Protein AF-0000000075724374 (afdb_homodimer)

Foldseek 3Di:
DPPPPVVQVVVLLQAPQFPPLVFPPPPPPDPDPDDFFKKKKWKKWAQADAPDPLFAFFKKKWKWWDDPNDTTTHGIFGTHGRDRIDGTQDIDMDTDDPVDWTKMKMWMWGDDHSFNDRVRTHTLFMDMDTPVVQVVQALAKDKAFGDDPVDPDGRTIMIMHMDTFAPAQKKKKFKKKWAQFAAPDDPAAFFKKKWKFFAGSNGDTHTNDIFGTHHRDRIDITDIDMTTCRSRANVDQQGKIKMWMWGDDPRHDIGTRFMDIGGNVVQQVQAPDWDFTADPVGDTGTIMHTVDIDMDRADFLVLCLLLQEFEAEEEEEEQACVQDQCCDPSGQNPCDPVDGHPSLLVLCQQCVPRQVRHPQQWHAYWYAQWDAPNDHGGTDQLQNDRVGSTDRHSVVNVVSSNVSSVGIGHHDDHACLVVLQVQLVVQQVCCVVRNYQYEYEYEEAEDHPCLQSNLQSCLVSLLTSYAYFYEHEDDYDCVSLSVLQCPRHFGAHPVGRTRPHRRYFYDYQPSCPRNSHNSVNCRRCVCVRVSNSSNCVVVVNDRDDDD/DPPPVVVQVVVLLLAPQFPPLVFPPDDPPDPPPDDFFKKKKWKKWAQADAPDPLFAFFKKKWKWWDDPNDTTTHGIFGTHGRDRIDGTQDIDMDTDDPVDWTKMKMWMWGDDHSFNDRVRTHTLFMDMDTPVVQVVQALAKDKAFGDDPVDPDGRTIMIMHMDTFAPAQKKKKFKKKWAQFAAPDDPAAFFKKKWKFFAGSNGDTHTNDIFGTHHRDRIDITDIDMTTCRSRANVDQQGKIKMWMWGDDPRHDIGTRFMDIGGNVVQQVQAPDWDFTADPVGDTGTIMHTVDIDMDRADFLVLCLLLQEAEAEEEEEELACVQDQCCDPSGQNPCDPVDGHPSLLVLCQQCVVRQVRHPQQWHFYWYAQWDAPNRHGGTDQLQNDRVGSTDRHSVVNSVSSNVSSVGIGHHDDHACLVVLQVQLVVQQVCCVVRNYQYEYEYEEAEDHPCLQSNLQSCLVSLLTSYAYFYEHEDDYDCVSLSVLQCPRHFGAHPVGRTRPHRRYFYDYQPSCPRNSHNSVNCRRCVCVRVSNSSNCVVVVNDRDNDD

Radius of gyration: 32.25 Å; Cα contacts (8 Å, |Δi|>4): 2677; chains: 2; bounding box: 78×101×76 Å

pLDDT: mean 85.49, std 16.57, range [18.08, 98.81]

Nearest PDB structures (foldseek):
  6kxu-assembly8_H  TM=5.797E-01  e=3.446E-60  Arabidopsis thaliana
  6kxu-assembly2_B  TM=6.000E-01  e=3.360E-58  Arabidopsis thaliana
  6kxu-assembly5_E  TM=5.684E-01  e=5.885E-60  Arabidopsis thaliana
  6kxu-assembly6_F  TM=5.594E-01  e=9.881E-61  Arabidopsis thaliana
  6kxu-assembly7_G  TM=5.730E-01  e=6.743E-59  Arabidopsis thaliana

Solvent-accessible surface area (backbone atoms only — not comparable to full-atom values): 56414 Å² total; per-residue (Å²): 134,82,73,72,79,64,76,54,60,74,72,56,54,70,41,61,41,39,51,47,51,81,25,47,75,58,42,34,28,35,47,50,86,57,89,59,52,44,35,34,38,41,46,31,36,38,63,40,59,69,77,48,88,94,34,50,22,20,36,28,46,36,33,26,32,67,54,97,89,36,80,38,53,28,23,36,33,53,72,41,72,22,31,41,58,44,68,44,48,51,40,37,33,26,64,50,53,80,38,45,78,45,59,38,36,41,36,35,28,30,53,72,58,57,58,57,55,64,88,66,29,45,79,49,22,31,41,74,54,34,55,54,50,39,57,57,31,50,54,38,72,47,76,44,63,26,46,35,97,92,48,90,62,85,32,26,32,39,37,41,36,38,42,74,57,47,96,46,73,39,29,37,40,33,25,42,32,39,38,65,41,59,70,84,45,96,88,44,70,33,20,36,28,44,36,38,20,17,70,44,80,59,64,50,74,42,44,45,42,72,56,72,66,42,79,64,35,47,54,53,72,53,72,73,46,75,42,44,28,30,58,46,36,52,57,36,51,72,43,47,30,34,41,35,35,30,29,60,40,91,72,36,63,63,40,79,56,24,34,42,71,45,23,51,52,59,48,55,75,40,53,60,42,75,41,71,18,24,30,98,82,67,43,80,32,28,35,34,30,37,69,40,69,45,76,41,80,58,80,49,61,65,42,38,42,69,46,55,43,26,33,38,54,34,40,35,42,62,34,30,45,90,39,44,59,48,92,36,85,85,13,57,60,21,81,48,95,87,48,78,33,64,61,52,44,52,52,49,38,40,38,69,46,46,48,57,38,24,88,83,35,64,30,39,32,32,31,22,5,23,24,52,93,85,38,74,39,46,63,40,33,46,67,76,32,90,91,45,32,56,32,72,39,70,67,41,50,53,49,36,52,59,56,34,64,78,66,49,41,62,31,59,65,41,49,56,27,60,43,51,47,51,49,41,53,52,16,46,53,40,29,74,72,61,42,26,36,26,37,38,38,38,42,36,54,67,66,67,75,33,63,69,54,28,43,34,35,49,33,68,32,27,80,40,48,49,36,39,29,37,38,36,38,76,83,57,70,58,65,70,51,58,60,64,26,31,84,83,50,76,53,59,23,93,88,63,49,62,38,79,44,78,38,40,32,63,39,58,42,68,79,40,53,94,70,40,42,63,42,45,26,25,62,40,38,59,55,49,54,59,42,51,50,51,48,30,57,76,70,67,56,68,61,61,69,79,127,135,84,73,72,78,66,76,59,58,74,72,56,57,66,40,64,41,38,51,45,51,79,22,41,69,45,65,31,25,37,44,52,84,56,90,58,54,44,34,35,36,40,46,31,37,39,64,39,60,68,78,49,86,94,35,52,22,20,36,28,44,34,34,26,30,64,54,96,88,36,78,39,50,22,26,37,33,54,70,41,72,23,31,41,58,42,70,44,50,50,38,37,34,29,66,50,54,78,38,46,78,37,58,38,35,42,36,36,28,31,54,72,58,59,57,57,56,62,87,66,30,46,78,50,22,31,42,74,53,34,55,55,49,38,58,56,33,50,53,38,71,46,76,42,63,25,46,34,97,91,46,90,64,85,31,27,31,40,36,40,36,39,42,74,56,48,97,45,73,38,26,36,38,34,23,43,34,40,36,67,41,60,71,84,43,95,90,45,70,33,19,37,28,41,36,37,21,17,70,45,80,59,66,48,73,42,43,47,43,72,57,74,64,44,78,64,36,48,53,53,71,54,72,74,47,76,44,45,27,31,60,44,34,52,58,38,51,73,44,46,30,35,42,35,34,29,30,59,40,88,74,35,64,63,40,79,55,24,33,42,71,46,23,51,52,58,48,55,77,41,53,62,42,75,40,69,19,24,31,97,82,68,43,80,31,28,34,35,31,38,67,40,69,45,77,41,79,59,81,48,61,64,42,37,42,72,46,55,43,28,34,37,55,35,42,35,42,62,35,29,45,91,41,44,58,48,92,37,86,86,14,58,62,21,80,49,94,88,47,78,32,64,63,52,44,51,51,50,37,40,38,70,46,49,47,56,37,24,87,82,35,64,30,39,31,33,32,21,5,22,24,52,94,85,39,74,39,45,62,40,33,46,68,75,33,90,90,45,34,56,32,73,38,71,69,42,50,54,48,36,53,61,56,35,65,77,66,50,42,61,32,60,66,42,48,54,28,60,43,50,48,51,50,43,54,51,16,47,52,38,29,74,71,62,43,25,38,27,36,40,37,38,43,36,53,64,67,68,74,34,62,70,55,28,44,35,35,49,32,68,33,26,79,40,48,50,36,37,30,37,37,36,38,75,83,56,72,57,65,70,51,57,59,64,25,30,84,83,51,77,52,57,23,93,86,63,50,62,38,79,42,78,38,42,33,61,39,61,43,67,78,40,53,95,70,42,41,63,41,45,25,25,62,42,38,60,57,50,53,58,42,51,51,52,48,30,57,76,69,67,55,70,60,61,71,80,129

Sequence (1094 aa):
MNSIVYGSHYQQKRGNLNSAQGAIANVCTTDVVNESPIVDIHLSAKNLPKLDIGSQSDPLCVVFIPINGQWVEAARTEVIWDNPNPSWVKIIKTYYIFETNQPLRFCVYDADSEKADLSKHDFVGQCETTVQQIVSNFGHDITLDLHDSHHNSKRGQLVITGEQAANCTAVATFQLAVRNLKKMHTFSRNNPYIILSKGSESGRLLPSYKSEYCRKCASCTFRQADVSLQSLCNGDQEVPITVSVFNFRSGKVDELIGSFSASLNRLMENQGQEFELKDTKNKSVGFFKFVTLQIGHRPTFLDYIRSGLQLNLITAIDYTASNGDPRTPNSLHYINPSMPNQYETCIWSVGSIVCPYDSDQQFPVFGFGCKINGTVNHCFPVTFNPQNPNVPSLQDIVGAYRHSLTQVQLSGPTLFAPIITSATQVAQASFAESRTYTILMIITDGIINDMRETIDAIVAASDAPLSIIIIGVGTADFGAMDVLDADDVPLRSSSGVVMKRDIVQFVPFRQFGAQGGPALAAAVLEEVPRQVDQFCRAHGFVPQLKQMNSIVYGSHYQQKRGNLNSAQGAIANVCTTDVVNESPIVDIHLSAKNLPKLDIGSQSDPLCVVFIPINGQWVEAARTEVIWDNPNPSWVKIIKTYYIFETNQPLRFCVYDADSEKADLSKHDFVGQCETTVQQIVSNFGHDITLDLHDSHHNSKRGQLVITGEQAANCTAVATFQLAVRNLKKMHTFSRNNPYIILSKGSESGRLLPSYKSEYCRKCASCTFRQADVSLQSLCNGDQEVPITVSVFNFRSGKVDELIGSFSASLNRLMENQGQEFELKDTKNKSVGFFKFVTLQIGHRPTFLDYIRSGLQLNLITAIDYTASNGDPRTPNSLHYINPSMPNQYETCIWSVGSIVCPYDSDQQFPVFGFGCKINGTVNHCFPVTFNPQNPNVPSLQDIVGAYRHSLTQVQLSGPTLFAPIITSATQVAQASFAESRTYTILMIITDGIINDMRETIDAIVAASDAPLSIIIIGVGTADFGAMDVLDADDVPLRSSSGVVMKRDIVQFVPFRQFGAQGGPALAAAVLEEVPRQVDQFCRAHGFVPQLKQ

Structure (mmCIF, N/CA/C/O backbone):
data_AF-0000000075724374-model_v1
#
loop_
_entity.id
_entity.type
_entity.pdbx_description
1 polymer 'Copine family protein'
#
loop_
_atom_site.group_PDB
_atom_site.id
_atom_site.type_symbol
_atom_site.label_atom_id
_atom_site.label_alt_id
_atom_site.label_comp_id
_atom_site.label_asym_id
_atom_site.label_entity_id
_atom_site.label_seq_id
_atom_site.pdbx_PDB_ins_code
_atom_site.Cartn_x
_atom_site.Cartn_y
_atom_site.Cartn_z
_atom_site.occupancy
_atom_site.B_iso_or_equiv
_atom_site.auth_seq_id
_atom_site.auth_comp_id
_atom_site.auth_asym_id
_atom_site.auth_atom_id
_atom_site.pdbx_PDB_model_num
ATOM 1 N N . MET A 1 1 ? -24.172 43.688 18.906 1 18.41 1 MET A N 1
ATOM 2 C CA . MET A 1 1 ? -24.547 42.469 19.625 1 18.41 1 MET A CA 1
ATOM 3 C C . MET A 1 1 ? -23.719 41.25 19.125 1 18.41 1 MET A C 1
ATOM 5 O O . MET A 1 1 ? -23.828 40.875 17.969 1 18.41 1 MET A O 1
ATOM 9 N N . ASN A 1 2 ? -22.438 41.188 19.516 1 18.19 2 ASN A N 1
ATOM 10 C CA . ASN A 1 2 ? -21.156 40.594 19.141 1 18.19 2 ASN A CA 1
ATOM 11 C C . ASN A 1 2 ? -21.172 39.062 19.266 1 18.19 2 ASN A C 1
ATOM 13 O O . ASN A 1 2 ? -21.266 38.531 20.359 1 18.19 2 ASN A O 1
ATOM 17 N N . SER A 1 3 ? -22.172 38.5 18.453 1 19.92 3 SER A N 1
ATOM 18 C CA . SER A 1 3 ? -22.625 37.125 18.469 1 19.92 3 SER A CA 1
ATOM 19 C C . SER A 1 3 ? -21.453 36.156 18.562 1 19.92 3 SER A C 1
ATOM 21 O O . SER A 1 3 ? -20.516 36.219 17.781 1 19.92 3 SER A O 1
ATOM 23 N N . ILE A 1 4 ? -21.094 35.812 19.828 1 20.77 4 ILE A N 1
ATOM 24 C CA . ILE A 1 4 ? -20.078 34.938 20.359 1 20.77 4 ILE A CA 1
ATOM 25 C C . ILE A 1 4 ? -20.125 33.594 19.625 1 20.77 4 ILE A C 1
ATOM 27 O O . ILE A 1 4 ? -21.156 32.906 19.625 1 20.77 4 ILE A O 1
ATOM 31 N N . VAL A 1 5 ? -19.594 33.625 18.438 1 21.92 5 VAL A N 1
ATOM 32 C CA . VAL A 1 5 ? -19.406 32.5 17.547 1 21.92 5 VAL A CA 1
ATOM 33 C C . VAL A 1 5 ? -18.875 31.297 18.328 1 21.92 5 VAL A C 1
ATOM 35 O O . VAL A 1 5 ? -17.703 31.297 18.75 1 21.92 5 VAL A O 1
ATOM 38 N N . TYR A 1 6 ? -19.578 30.984 19.562 1 21.09 6 TYR A N 1
ATOM 39 C CA . TYR A 1 6 ? -19.266 29.922 20.516 1 21.09 6 TYR A CA 1
ATOM 40 C C . TYR A 1 6 ? -18.953 28.609 19.797 1 21.09 6 TYR A C 1
ATOM 42 O O . TYR A 1 6 ? -18.578 27.625 20.422 1 21.09 6 TYR A O 1
ATOM 50 N N . GLY A 1 7 ? -19.734 28.375 18.719 1 22.95 7 GLY A N 1
ATOM 51 C CA . GLY A 1 7 ? -19.938 27.031 18.188 1 22.95 7 GLY A CA 1
ATOM 52 C C . GLY A 1 7 ? -18.656 26.328 17.797 1 22.95 7 GLY A C 1
ATOM 53 O O . GLY A 1 7 ? -18.672 25.312 17.109 1 22.95 7 GLY A O 1
ATOM 54 N N . SER A 1 8 ? -17.516 26.875 18.078 1 23.62 8 SER A N 1
ATOM 55 C CA . SER A 1 8 ? -16.109 26.688 17.734 1 23.62 8 SER A CA 1
ATOM 56 C C . SER A 1 8 ? -15.555 25.406 18.344 1 23.62 8 SER A C 1
ATOM 58 O O . SER A 1 8 ? -14.586 24.828 17.828 1 23.62 8 SER A O 1
ATOM 60 N N . HIS A 1 9 ? -16.094 24.953 19.516 1 24.36 9 HIS A N 1
ATOM 61 C CA . HIS A 1 9 ? -15.516 23.859 20.266 1 24.36 9 HIS A CA 1
ATOM 62 C C . HIS A 1 9 ? -15.719 22.531 19.547 1 24.36 9 HIS A C 1
ATOM 64 O O . HIS A 1 9 ? -14.898 21.609 19.672 1 24.36 9 HIS A O 1
ATOM 70 N N . TYR A 1 10 ? -17 22.266 19.125 1 25.48 10 TYR A N 1
ATOM 71 C CA . TYR A 1 10 ? -17.328 20.953 18.594 1 25.48 10 TYR A CA 1
ATOM 72 C C . TYR A 1 10 ? -16.578 20.703 17.281 1 25.48 10 TYR A C 1
ATOM 74 O O . TYR A 1 10 ? -16.281 19.547 16.953 1 25.48 10 TYR A O 1
ATOM 82 N N . GLN A 1 11 ? -16.578 21.703 16.422 1 27.33 11 GLN A N 1
ATOM 83 C CA . GLN A 1 11 ? -15.828 21.531 15.18 1 27.33 11 GLN A CA 1
ATOM 84 C C . GLN A 1 11 ? -14.352 21.266 15.461 1 27.33 11 GLN A C 1
ATOM 86 O O . GLN A 1 11 ? -13.633 20.734 14.609 1 27.33 11 GLN A O 1
ATOM 91 N N . GLN A 1 12 ? -13.812 21.906 16.531 1 29.64 12 GLN A N 1
ATOM 92 C CA . GLN A 1 12 ? -12.422 21.969 16.969 1 29.64 12 GLN A CA 1
ATOM 93 C C . GLN A 1 12 ? -11.891 20.594 17.359 1 29.64 12 GLN A C 1
ATOM 95 O O . GLN A 1 12 ? -10.695 20.438 17.594 1 29.64 12 GLN A O 1
ATOM 100 N N . LYS A 1 13 ? -12.844 19.859 17.797 1 32.12 13 LYS A N 1
ATOM 101 C CA . LYS A 1 13 ? -12.414 18.594 18.406 1 32.12 13 LYS A CA 1
ATOM 102 C C . LYS A 1 13 ? -11.883 17.641 17.328 1 32.12 13 LYS A C 1
ATOM 104 O O . LYS A 1 13 ? -11.875 16.422 17.531 1 32.12 13 LYS A O 1
ATOM 109 N N . ARG A 1 14 ? -11.883 18.062 16.25 1 32.38 14 ARG A N 1
ATOM 110 C CA . ARG A 1 14 ? -11.219 17.297 15.211 1 32.38 14 ARG A CA 1
ATOM 111 C C . ARG A 1 14 ? -9.797 16.938 15.625 1 32.38 14 ARG A C 1
ATOM 113 O O . ARG A 1 14 ? -8.828 17.453 15.055 1 32.38 14 ARG A O 1
ATOM 120 N N . GLY A 1 15 ? -9.586 16.969 16.891 1 29.09 15 GLY A N 1
ATOM 121 C CA . GLY A 1 15 ? -8.258 16.562 17.312 1 29.09 15 GLY A CA 1
ATOM 122 C C . GLY A 1 15 ? -7.754 15.312 16.609 1 29.09 15 GLY A C 1
ATOM 123 O O . GLY A 1 15 ? -8.461 14.734 15.781 1 29.09 15 GLY A O 1
ATOM 124 N N . ASN A 1 16 ? -6.484 14.859 17.156 1 33.72 16 ASN A N 1
ATOM 125 C CA . ASN A 1 16 ? -5.488 13.836 16.844 1 33.72 16 ASN A CA 1
ATOM 126 C C . ASN A 1 16 ? -6.105 12.445 16.797 1 33.72 16 ASN A C 1
ATOM 128 O O . ASN A 1 16 ? -5.391 11.445 16.75 1 33.72 16 ASN A O 1
ATOM 132 N N . LEU A 1 17 ? -7.395 12.508 17.141 1 34.84 17 LEU A N 1
ATOM 133 C CA . LEU A 1 17 ? -8 11.188 17.281 1 34.84 17 LEU A CA 1
ATOM 134 C C . LEU A 1 17 ? -7.922 10.406 15.977 1 34.84 17 LEU A C 1
ATOM 136 O O . LEU A 1 17 ? -8.008 9.172 15.977 1 34.84 17 LEU A O 1
ATOM 140 N N . ASN A 1 18 ? -8.047 11.156 15 1 35.59 18 ASN A N 1
ATOM 141 C CA . ASN A 1 18 ? -8.273 10.477 13.727 1 35.59 18 ASN A CA 1
ATOM 142 C C . ASN A 1 18 ? -6.977 9.898 13.164 1 35.59 18 ASN A C 1
ATOM 144 O O . ASN A 1 18 ? -6.965 9.352 12.062 1 35.59 18 ASN A O 1
ATOM 148 N N . SER A 1 19 ? -5.84 10.398 13.602 1 32.94 19 SER A N 1
ATOM 149 C CA . SER A 1 19 ? -4.664 9.844 12.93 1 32.94 19 SER A CA 1
ATOM 150 C C . SER A 1 19 ? -4.211 8.547 13.586 1 32.94 19 SER A C 1
ATOM 152 O O . SER A 1 19 ? -4.105 8.469 14.812 1 32.94 19 SER A O 1
ATOM 154 N N . ALA A 1 20 ? -4.617 7.496 13.094 1 33.69 20 ALA A N 1
ATOM 155 C CA . ALA A 1 20 ? -3.975 6.238 13.461 1 33.69 20 ALA A CA 1
ATOM 156 C C . ALA A 1 20 ? -2.459 6.395 13.531 1 33.69 20 ALA A C 1
ATOM 158 O O . ALA A 1 20 ? -1.761 6.152 12.539 1 33.69 20 ALA A O 1
ATOM 159 N N . GLN A 1 21 ? -1.924 7.488 14.023 1 33.69 21 GLN A N 1
ATOM 160 C CA . GLN A 1 21 ? -0.508 7.828 13.922 1 33.69 21 GLN A CA 1
ATOM 161 C C . GLN A 1 21 ? 0.369 6.594 14.102 1 33.69 21 GLN A C 1
ATOM 163 O O . GLN A 1 21 ? 1.364 6.426 13.391 1 33.69 21 GLN A O 1
ATOM 168 N N . GLY A 1 22 ? 0.268 6.086 15.32 1 33.34 22 GLY A N 1
ATOM 169 C CA . GLY A 1 22 ? 1.277 5.055 15.516 1 33.34 22 GLY A CA 1
ATOM 170 C C . GLY A 1 22 ? 1.194 3.938 14.492 1 33.34 22 GLY A C 1
ATOM 171 O O . GLY A 1 22 ? 1.921 2.947 14.594 1 33.34 22 GLY A O 1
ATOM 172 N N . ALA A 1 23 ? 0.068 3.717 14.086 1 32.38 23 ALA A N 1
ATOM 173 C CA . ALA A 1 23 ? -0.117 2.521 13.266 1 32.38 23 ALA A CA 1
ATOM 174 C C . ALA A 1 23 ? 0.737 2.586 12.008 1 32.38 23 ALA A C 1
ATOM 176 O O . ALA A 1 23 ? 1.128 3.67 11.57 1 32.38 23 ALA A O 1
ATOM 177 N N . ILE A 1 24 ? 0.931 1.513 11.289 1 36.62 24 ILE A N 1
ATOM 178 C CA . ILE A 1 24 ? 1.855 1.01 10.281 1 36.62 24 ILE A CA 1
ATOM 179 C C . ILE A 1 24 ? 1.785 1.89 9.031 1 36.62 24 ILE A C 1
ATOM 181 O O . ILE A 1 24 ? 0.844 1.783 8.242 1 36.62 24 ILE A O 1
ATOM 185 N N . ALA A 1 25 ? 1.748 3.199 9.086 1 37.28 25 ALA A N 1
ATOM 186 C CA . ALA A 1 25 ? 2.182 3.865 7.859 1 37.28 25 ALA A CA 1
ATOM 187 C C . ALA A 1 25 ? 3.15 2.99 7.07 1 37.28 25 ALA A C 1
ATOM 189 O O . ALA A 1 25 ? 3.264 3.121 5.852 1 37.28 25 ALA A O 1
ATOM 190 N N . ASN A 1 26 ? 4.117 2.416 7.738 1 36.19 26 ASN A N 1
ATOM 191 C CA . ASN A 1 26 ? 5.324 1.865 7.133 1 36.19 26 ASN A CA 1
ATOM 192 C C . ASN A 1 26 ? 5 0.741 6.152 1 36.19 26 ASN A C 1
ATOM 194 O O . ASN A 1 26 ? 5.883 0.24 5.457 1 36.19 26 ASN A O 1
ATOM 198 N N . VAL A 1 27 ? 3.865 0.116 6.332 1 38.62 27 VAL A N 1
ATOM 199 C CA . VAL A 1 27 ? 3.945 -1.293 5.961 1 38.62 27 VAL A CA 1
ATOM 200 C C . VAL A 1 27 ? 3.838 -1.436 4.445 1 38.62 27 VAL A C 1
ATOM 202 O O . VAL A 1 27 ? 4.02 -2.529 3.904 1 38.62 27 VAL A O 1
ATOM 205 N N . CYS A 1 28 ? 3.365 -0.302 3.766 1 42.59 28 CYS A N 1
ATOM 206 C CA . CYS A 1 28 ? 2.957 -0.952 2.525 1 42.59 28 CYS A CA 1
ATOM 207 C C . CYS A 1 28 ? 4.145 -1.124 1.584 1 42.59 28 CYS A C 1
ATOM 209 O O . CYS A 1 28 ? 4.332 -0.327 0.663 1 42.59 28 CYS A O 1
ATOM 211 N N . THR A 1 29 ? 5.117 -1.645 2.145 1 34.62 29 THR A N 1
ATOM 212 C CA . THR A 1 29 ? 6.18 -1.977 1.203 1 34.62 29 THR A CA 1
ATOM 213 C C . THR A 1 29 ? 5.977 -3.377 0.631 1 34.62 29 THR A C 1
ATOM 215 O O . THR A 1 29 ? 5.746 -4.332 1.377 1 34.62 29 THR A O 1
ATOM 218 N N . THR A 1 30 ? 5.539 -3.465 -0.642 1 40.38 30 THR A N 1
ATOM 219 C CA . THR A 1 30 ? 5.344 -4.762 -1.279 1 40.38 30 THR A CA 1
ATOM 220 C C . THR A 1 30 ? 6.297 -4.934 -2.457 1 40.38 30 THR A C 1
ATOM 222 O O . THR A 1 30 ? 6.887 -3.963 -2.934 1 40.38 30 THR A O 1
ATOM 225 N N . ASP A 1 31 ? 6.734 -6.18 -2.66 1 33.34 31 ASP A N 1
ATOM 226 C CA . ASP A 1 31 ? 7.555 -6.555 -3.811 1 33.34 31 ASP A CA 1
ATOM 227 C C . ASP A 1 31 ? 6.684 -6.961 -4.996 1 33.34 31 ASP A C 1
ATOM 229 O O . ASP A 1 31 ? 6.078 -8.031 -4.988 1 33.34 31 ASP A O 1
ATOM 233 N N . VAL A 1 32 ? 5.734 -6.117 -5.43 1 41.81 32 VAL A N 1
ATOM 234 C CA . VAL A 1 32 ? 4.828 -6.734 -6.391 1 41.81 32 VAL A CA 1
ATOM 235 C C . VAL A 1 32 ? 5.445 -6.684 -7.789 1 41.81 32 VAL A C 1
ATOM 237 O O . VAL A 1 32 ? 5.832 -5.609 -8.266 1 41.81 32 VAL A O 1
ATOM 240 N N . VAL A 1 33 ? 6.086 -7.789 -8.328 1 38.72 33 VAL A N 1
ATOM 241 C CA . VAL A 1 33 ? 6.316 -7.859 -9.766 1 38.72 33 VAL A CA 1
ATOM 242 C C . VAL A 1 33 ? 5.051 -7.434 -10.508 1 38.72 33 VAL A C 1
ATOM 244 O O . VAL A 1 33 ? 5.125 -6.785 -11.555 1 38.72 33 VAL A O 1
ATOM 247 N N . ASN A 1 34 ? 3.805 -7.852 -9.914 1 48.16 34 ASN A N 1
ATOM 248 C CA . ASN A 1 34 ? 2.562 -7.527 -10.602 1 48.16 34 ASN A CA 1
ATOM 249 C C . ASN A 1 34 ? 1.772 -6.449 -9.859 1 48.16 34 ASN A C 1
ATOM 251 O O . ASN A 1 34 ? 1.87 -6.336 -8.641 1 48.16 34 ASN A O 1
ATOM 255 N N . GLU A 1 35 ? 1.285 -5.48 -10.5 1 56.41 35 GLU A N 1
ATOM 256 C CA . GLU A 1 35 ? 0.469 -4.387 -9.984 1 56.41 35 GLU A CA 1
ATOM 257 C C . GLU A 1 35 ? -0.684 -4.91 -9.133 1 56.41 35 GLU A C 1
ATOM 259 O O . GLU A 1 35 ? -1.513 -5.688 -9.617 1 56.41 35 GLU A O 1
ATOM 264 N N . SER A 1 36 ? -0.558 -4.961 -7.871 1 67.88 36 SER A N 1
ATOM 265 C CA . SER A 1 36 ? -1.666 -5.332 -6.996 1 67.88 36 SER A CA 1
ATOM 266 C C . SER A 1 36 ? -2.705 -4.219 -6.918 1 67.88 36 SER A C 1
ATOM 268 O O . SER A 1 36 ? -2.367 -3.066 -6.633 1 67.88 36 SER A O 1
ATOM 270 N N . PRO A 1 37 ? -3.928 -4.555 -7.375 1 76.19 37 PRO A N 1
ATOM 271 C CA . PRO A 1 37 ? -4.973 -3.529 -7.316 1 76.19 37 PRO A CA 1
ATOM 272 C C . PRO A 1 37 ? -5.254 -3.053 -5.895 1 76.19 37 PRO A C 1
ATOM 274 O O . PRO A 1 37 ? -4.953 -3.762 -4.93 1 76.19 37 PRO A O 1
ATOM 277 N N . ILE A 1 38 ? -5.738 -1.855 -5.812 1 79.06 38 ILE A N 1
ATOM 278 C CA . ILE A 1 38 ? -6.113 -1.278 -4.527 1 79.06 38 ILE A CA 1
ATOM 279 C C . ILE A 1 38 ? -7.625 -1.36 -4.344 1 79.06 38 ILE A C 1
ATOM 281 O O . ILE A 1 38 ? -8.383 -1.11 -5.281 1 79.06 38 ILE A O 1
ATOM 285 N N . VAL A 1 39 ? -8.062 -1.707 -3.139 1 86.12 39 VAL A N 1
ATOM 286 C CA . VAL A 1 39 ? -9.469 -1.792 -2.77 1 86.12 39 VAL A CA 1
ATOM 287 C C . VAL A 1 39 ? -9.812 -0.678 -1.783 1 86.12 39 VAL A C 1
ATOM 289 O O . VAL A 1 39 ? -9.109 -0.479 -0.79 1 86.12 39 VAL A O 1
ATOM 292 N N . ASP A 1 40 ? -10.852 0.115 -2.115 1 87.5 40 ASP A N 1
ATOM 293 C CA . ASP A 1 40 ? -11.43 1.091 -1.196 1 87.5 40 ASP A CA 1
ATOM 294 C C . ASP A 1 40 ? -12.492 0.449 -0.312 1 87.5 40 ASP A C 1
ATOM 296 O O . ASP A 1 40 ? -13.43 -0.18 -0.814 1 87.5 40 ASP A O 1
ATOM 300 N N . ILE A 1 41 ? -12.352 0.59 0.941 1 91.06 41 ILE A N 1
ATOM 301 C CA . ILE A 1 41 ? -13.312 0.037 1.894 1 91.06 41 ILE A CA 1
ATOM 302 C C . ILE A 1 41 ? -14.078 1.17 2.568 1 91.06 41 ILE A C 1
ATOM 304 O O . ILE A 1 41 ? -13.492 1.991 3.277 1 91.06 41 ILE A O 1
ATOM 308 N N . HIS A 1 42 ? -15.344 1.226 2.322 1 93.06 42 HIS A N 1
ATOM 309 C CA . HIS A 1 42 ? -16.25 2.188 2.945 1 93.06 42 HIS A CA 1
ATOM 310 C C . HIS A 1 42 ? -16.953 1.578 4.152 1 93.06 42 HIS A C 1
ATOM 312 O O . HIS A 1 42 ? -17.5 0.474 4.07 1 93.06 42 HIS A O 1
ATOM 318 N N . LEU A 1 43 ? -16.953 2.334 5.254 1 94.56 43 LEU A N 1
ATOM 319 C CA . LEU A 1 43 ? -17.484 1.779 6.496 1 94.56 43 LEU A CA 1
ATOM 320 C C . LEU A 1 43 ? -18.672 2.594 7.004 1 94.56 43 LEU A C 1
ATOM 322 O O . LEU A 1 43 ? -18.672 3.822 6.895 1 94.56 43 LEU A O 1
ATOM 326 N N . SER A 1 44 ? -19.641 1.981 7.504 1 96.31 44 SER A N 1
ATOM 327 C CA . SER A 1 44 ? -20.75 2.537 8.266 1 96.31 44 SER A CA 1
ATOM 328 C C . SER A 1 44 ? -21.203 1.576 9.359 1 96.31 44 SER A C 1
ATOM 330 O O . SER A 1 44 ? -20.812 0.407 9.367 1 96.31 44 SER A O 1
ATOM 332 N N . ALA A 1 45 ? -21.875 2.086 10.312 1 96.31 45 ALA A N 1
ATOM 333 C CA . ALA A 1 45 ? -22.406 1.243 11.375 1 96.31 45 ALA A CA 1
ATOM 334 C C . ALA A 1 45 ? -23.906 1.507 11.586 1 96.31 45 ALA A C 1
ATOM 336 O O . ALA A 1 45 ? -24.422 2.537 11.156 1 96.31 45 ALA A O 1
ATOM 337 N N . LYS A 1 46 ? -24.562 0.511 12.164 1 95.56 46 LYS A N 1
ATOM 338 C CA . LYS A 1 46 ? -25.984 0.594 12.43 1 95.56 46 LYS A CA 1
ATOM 339 C C . LYS A 1 46 ? -26.312 0.169 13.859 1 95.56 46 LYS A C 1
ATOM 341 O O . LYS A 1 46 ? -25.734 -0.792 14.367 1 95.56 46 LYS A O 1
ATOM 346 N N . ASN A 1 47 ? -27.172 0.971 14.461 1 93.56 47 ASN A N 1
ATOM 347 C CA . ASN A 1 47 ? -27.781 0.632 15.734 1 93.56 47 ASN A CA 1
ATOM 348 C C . ASN A 1 47 ? -26.734 0.429 16.828 1 93.56 47 ASN A C 1
ATOM 350 O O . ASN A 1 47 ? -26.75 -0.585 17.531 1 93.56 47 ASN A O 1
ATOM 354 N N . LEU A 1 48 ? -25.844 1.363 16.891 1 92.88 48 LEU A N 1
ATOM 355 C CA . LEU A 1 48 ? -24.859 1.306 17.969 1 92.88 48 LEU A CA 1
ATOM 356 C C . LEU A 1 48 ? -25.484 1.649 19.312 1 92.88 48 LEU A C 1
ATOM 358 O O . LEU A 1 48 ? -26.328 2.537 19.391 1 92.88 48 LEU A O 1
ATOM 362 N N . PRO A 1 49 ? -25.109 0.955 20.312 1 87.62 49 PRO A N 1
ATOM 363 C CA . PRO A 1 49 ? -25.719 1.22 21.625 1 87.62 49 PRO A CA 1
ATOM 364 C C . PRO A 1 49 ? -25.234 2.535 22.234 1 87.62 49 PRO A C 1
ATOM 366 O O . PRO A 1 49 ? -24.156 3.021 21.891 1 87.62 49 PRO A O 1
ATOM 369 N N . LYS A 1 50 ? -26.078 3.102 23.062 1 80.69 50 LYS A N 1
ATOM 370 C CA . LYS A 1 50 ? -25.719 4.266 23.859 1 80.69 50 LYS A CA 1
ATOM 371 C C . LYS A 1 50 ? -24.891 3.855 25.078 1 80.69 50 LYS A C 1
ATOM 373 O O . LYS A 1 50 ? -25.391 3.145 25.953 1 80.69 50 LYS A O 1
ATOM 378 N N . LEU A 1 51 ? -23.656 4.199 25.016 1 72.12 51 LEU A N 1
ATOM 379 C CA . LEU A 1 51 ? -22.828 3.787 26.141 1 72.12 51 LEU A CA 1
ATOM 380 C C . LEU A 1 51 ? -22.625 4.938 27.109 1 72.12 51 LEU A C 1
ATOM 382 O O . LEU A 1 51 ? -22.281 4.719 28.281 1 72.12 51 LEU A O 1
ATOM 386 N N . ASP A 1 52 ? -22.719 6.133 26.594 1 69.12 52 ASP A N 1
ATOM 387 C CA . ASP A 1 52 ? -22.594 7.285 27.484 1 69.12 52 ASP A CA 1
ATOM 388 C C . ASP A 1 52 ? -23.953 7.695 28.031 1 69.12 52 ASP A C 1
ATOM 390 O O . ASP A 1 52 ? -24.984 7.508 27.375 1 69.12 52 ASP A O 1
ATOM 394 N N . ILE A 1 53 ? -23.891 8.039 29.312 1 62.31 53 ILE A N 1
ATOM 395 C CA . ILE A 1 53 ? -25.109 8.531 29.938 1 62.31 53 ILE A CA 1
ATOM 396 C C . ILE A 1 53 ? -25.5 9.867 29.328 1 62.31 53 ILE A C 1
ATOM 398 O O . ILE A 1 53 ? -24.688 10.797 29.266 1 62.31 53 ILE A O 1
ATOM 402 N N . GLY A 1 54 ? -26.734 10.008 28.781 1 63 54 GLY A N 1
ATOM 403 C CA . GLY A 1 54 ? -27.359 11.25 28.375 1 63 54 GLY A CA 1
ATOM 404 C C . GLY A 1 54 ? -26.984 11.664 26.953 1 63 54 GLY A C 1
ATOM 405 O O . GLY A 1 54 ? -27.547 12.625 26.422 1 63 54 GLY A O 1
ATOM 406 N N . SER A 1 55 ? -25.875 11.055 26.375 1 67.56 55 SER A N 1
ATOM 407 C CA . SER A 1 55 ? -25.5 11.484 25.031 1 67.56 55 SER A CA 1
ATOM 408 C C . SER A 1 55 ? -25.375 10.289 24.094 1 67.56 55 SER A C 1
ATOM 410 O O . SER A 1 55 ? -25.141 9.164 24.531 1 67.56 55 SER A O 1
ATOM 412 N N . GLN A 1 56 ? -25.703 10.578 22.875 1 77.38 56 GLN A N 1
ATOM 413 C CA . GLN A 1 56 ? -25.562 9.539 21.859 1 77.38 56 GLN A CA 1
ATOM 414 C C . GLN A 1 56 ? -24.094 9.156 21.688 1 77.38 56 GLN A C 1
ATOM 416 O O . GLN A 1 56 ? -23.203 9.867 22.125 1 77.38 56 GLN A O 1
ATOM 421 N N . SER A 1 57 ? -23.844 8.031 21.141 1 82.56 57 SER A N 1
ATOM 422 C CA . SER A 1 57 ? -22.5 7.508 20.922 1 82.56 57 SER A CA 1
ATOM 423 C C . SER A 1 57 ? -21.734 8.359 19.922 1 82.56 57 SER A C 1
ATOM 425 O O . SER A 1 57 ? -22.328 8.922 19 1 82.56 57 SER A O 1
ATOM 427 N N . ASP A 1 58 ? -20.453 8.539 20.094 1 86.5 58 ASP A N 1
ATOM 428 C CA . ASP A 1 58 ? -19.5 9.172 19.188 1 86.5 58 ASP A CA 1
ATOM 429 C C . ASP A 1 58 ? -18.578 8.141 18.562 1 86.5 58 ASP A C 1
ATOM 431 O O . ASP A 1 58 ? -17.406 8.047 18.938 1 86.5 58 ASP A O 1
ATOM 435 N N . PRO A 1 59 ? -19.109 7.441 17.609 1 91.56 59 PRO A N 1
ATOM 436 C CA . PRO A 1 59 ? -18.438 6.23 17.141 1 91.56 59 PRO A CA 1
ATOM 437 C C . PRO A 1 59 ? -17.219 6.535 16.266 1 91.56 59 PRO A C 1
ATOM 439 O O . PRO A 1 59 ? -17.219 7.504 15.5 1 91.56 59 PRO A O 1
ATOM 442 N N . LEU A 1 60 ? -16.234 5.723 16.438 1 90.94 60 LEU A N 1
ATOM 443 C CA . LEU A 1 60 ? -15.023 5.621 15.625 1 90.94 60 LEU A CA 1
ATOM 444 C C . LEU A 1 60 ? -14.695 4.164 15.32 1 90.94 60 LEU A C 1
ATOM 446 O O . LEU A 1 60 ? -14.836 3.297 16.188 1 90.94 60 LEU A O 1
ATOM 450 N N . CYS A 1 61 ? -14.281 3.939 14.102 1 92.56 61 CYS A N 1
ATOM 451 C CA . CYS A 1 61 ? -13.898 2.58 13.734 1 92.56 61 CYS A CA 1
ATOM 452 C C . CYS A 1 61 ? -12.391 2.479 13.5 1 92.56 61 CYS A C 1
ATOM 454 O O . CYS A 1 61 ? -11.82 3.268 12.75 1 92.56 61 CYS A O 1
ATOM 456 N N . VAL A 1 62 ? -11.781 1.529 14.156 1 89.62 62 VAL A N 1
ATOM 457 C CA . VAL A 1 62 ? -10.352 1.275 14.016 1 89.62 62 VAL A CA 1
ATOM 458 C C . VAL A 1 62 ? -10.133 -0.059 13.312 1 89.62 62 VAL A C 1
ATOM 460 O O . VAL A 1 62 ? -10.797 -1.051 13.617 1 89.62 62 VAL A O 1
ATOM 463 N N . VAL A 1 63 ? -9.227 -0.087 12.352 1 89.44 63 VAL A N 1
ATOM 464 C CA . VAL A 1 63 ? -8.953 -1.281 11.555 1 89.44 63 VAL A CA 1
ATOM 465 C C . VAL A 1 63 ? -7.605 -1.873 11.961 1 89.44 63 VAL A C 1
ATOM 467 O O . VAL A 1 63 ? -6.594 -1.17 11.977 1 89.44 63 VAL A O 1
ATOM 470 N N . PHE A 1 64 ? -7.66 -3.123 12.273 1 85.69 64 PHE A N 1
ATOM 471 C CA . PHE A 1 64 ? -6.453 -3.842 12.656 1 85.69 64 PHE A CA 1
ATOM 472 C C . PHE A 1 64 ? -6.102 -4.902 11.617 1 85.69 64 PHE A C 1
ATOM 474 O O . PHE A 1 64 ? -6.988 -5.488 11 1 85.69 64 PHE A O 1
ATOM 481 N N . ILE A 1 65 ? -4.832 -5.164 11.438 1 81.5 65 ILE A N 1
ATOM 482 C CA . ILE A 1 65 ? -4.328 -6.238 10.586 1 81.5 65 ILE A CA 1
ATOM 483 C C . ILE A 1 65 ? -3.32 -7.082 11.367 1 81.5 65 ILE A C 1
ATOM 485 O O . ILE A 1 65 ? -2.656 -6.582 12.281 1 81.5 65 ILE A O 1
ATOM 489 N N . PRO A 1 66 ? -3.268 -8.367 11.016 1 76.19 66 PRO A N 1
ATOM 490 C CA . PRO A 1 66 ? -2.311 -9.227 11.711 1 76.19 66 PRO A CA 1
ATOM 491 C C . PRO A 1 66 ? -0.892 -9.102 11.164 1 76.19 66 PRO A C 1
ATOM 493 O O . PRO A 1 66 ? -0.686 -9.195 9.945 1 76.19 66 PRO A O 1
ATOM 496 N N . ILE A 1 67 ? -0.004 -8.883 12.008 1 65.62 67 ILE A N 1
ATOM 497 C CA . ILE A 1 67 ? 1.42 -8.898 11.695 1 65.62 67 ILE A CA 1
ATOM 498 C C . ILE A 1 67 ? 2.154 -9.797 12.68 1 65.62 67 ILE A C 1
ATOM 500 O O . ILE A 1 67 ? 2.139 -9.547 13.891 1 65.62 67 ILE A O 1
ATOM 504 N N . ASN A 1 68 ? 2.785 -10.867 12.195 1 63.59 68 ASN A N 1
ATOM 505 C CA . ASN A 1 68 ? 3.482 -11.836 13.031 1 63.59 68 ASN A CA 1
ATOM 506 C C . ASN A 1 68 ? 2.588 -12.352 14.156 1 63.59 68 ASN A C 1
ATOM 508 O O . ASN A 1 68 ? 2.992 -12.359 15.32 1 63.59 68 ASN A O 1
ATOM 512 N N . GLY A 1 69 ? 1.312 -12.547 13.844 1 67.44 69 GLY A N 1
ATOM 513 C CA . GLY A 1 69 ? 0.383 -13.164 14.773 1 67.44 69 GLY A CA 1
ATOM 514 C C . GLY A 1 69 ? -0.278 -12.172 15.711 1 67.44 69 GLY A C 1
ATOM 515 O O . GLY A 1 69 ? -1.117 -12.555 16.531 1 67.44 69 GLY A O 1
ATOM 516 N N . GLN A 1 70 ? 0.137 -10.891 15.609 1 73.75 70 GLN A N 1
ATOM 517 C CA . GLN A 1 70 ? -0.451 -9.875 16.469 1 73.75 70 GLN A CA 1
ATOM 518 C C . GLN A 1 70 ? -1.258 -8.867 15.656 1 73.75 70 GLN A C 1
ATOM 520 O O . GLN A 1 70 ? -0.85 -8.477 14.562 1 73.75 70 GLN A O 1
ATOM 525 N N . TRP A 1 71 ? -2.426 -8.508 16.297 1 80.06 71 TRP A N 1
ATOM 526 C CA . TRP A 1 71 ? -3.227 -7.477 15.641 1 80.06 71 TRP A CA 1
ATOM 527 C C . TRP A 1 71 ? -2.625 -6.094 15.867 1 80.06 71 TRP A C 1
ATOM 529 O O . TRP A 1 71 ? -2.381 -5.695 17.016 1 80.06 71 TRP A O 1
ATOM 539 N N . VAL A 1 72 ? -2.408 -5.352 14.852 1 75.88 72 VAL A N 1
ATOM 540 C CA . VAL A 1 72 ? -1.836 -4.012 14.914 1 75.88 72 VAL A CA 1
ATOM 541 C C . VAL A 1 72 ? -2.756 -3.025 14.195 1 75.88 72 VAL A C 1
ATOM 543 O O . VAL A 1 72 ? -3.324 -3.346 13.148 1 75.88 72 VAL A O 1
ATOM 546 N N . GLU A 1 73 ? -2.932 -1.834 14.781 1 78.69 73 GLU A N 1
ATOM 547 C CA . GLU A 1 73 ? -3.762 -0.81 14.148 1 78.69 73 GLU A CA 1
ATOM 548 C C . GLU A 1 73 ? -3.184 -0.374 12.812 1 78.69 73 GLU A C 1
ATOM 550 O O . GLU A 1 73 ? -1.994 -0.061 12.711 1 78.69 73 GLU A O 1
ATOM 555 N N . ALA A 1 74 ? -4.02 -0.389 11.836 1 74.88 74 ALA A N 1
ATOM 556 C CA . ALA A 1 74 ? -3.586 -0.013 10.492 1 74.88 74 ALA A CA 1
ATOM 557 C C . ALA A 1 74 ? -4.203 1.317 10.07 1 74.88 74 ALA A C 1
ATOM 559 O O . ALA A 1 74 ? -3.58 2.094 9.336 1 74.88 74 ALA A O 1
ATOM 560 N N . ALA A 1 75 ? -5.383 1.53 10.453 1 78.44 75 ALA A N 1
ATOM 561 C CA . ALA A 1 75 ? -6.129 2.717 10.039 1 78.44 75 ALA A CA 1
ATOM 562 C C . ALA A 1 75 ? -7.285 2.998 11 1 78.44 75 ALA A C 1
ATOM 564 O O . ALA A 1 75 ? -7.645 2.146 11.812 1 78.44 75 ALA A O 1
ATOM 565 N N . ARG A 1 76 ? -7.832 4.172 10.891 1 83.56 76 ARG A N 1
ATOM 566 C CA . ARG A 1 76 ? -9.016 4.516 11.672 1 83.56 76 ARG A CA 1
ATOM 567 C C . ARG A 1 76 ? -9.852 5.574 10.961 1 83.56 76 ARG A C 1
ATOM 569 O O . ARG A 1 76 ? -9.328 6.363 10.172 1 83.56 76 ARG A O 1
ATOM 576 N N . THR A 1 77 ? -11.094 5.578 11.219 1 84.12 77 THR A N 1
ATOM 577 C CA . THR A 1 77 ? -12.016 6.578 10.68 1 84.12 77 THR A CA 1
ATOM 578 C C . THR A 1 77 ? -12.031 7.828 11.555 1 84.12 77 THR A C 1
ATOM 580 O O . THR A 1 77 ? -11.398 7.855 12.617 1 84.12 77 THR A O 1
ATOM 583 N N . GLU A 1 78 ? -12.688 8.875 11.055 1 80.88 78 GLU A N 1
ATOM 584 C CA . GLU A 1 78 ? -12.984 10.023 11.906 1 80.88 78 GLU A CA 1
ATOM 585 C C . GLU A 1 78 ? -14.039 9.68 12.953 1 80.88 78 GLU A C 1
ATOM 587 O O . GLU A 1 78 ? -14.742 8.68 12.82 1 80.88 78 GLU A O 1
ATOM 592 N N . VAL A 1 79 ? -14.109 10.469 13.961 1 84.44 79 VAL A N 1
ATOM 593 C CA . VAL A 1 79 ? -15.188 10.367 14.945 1 84.44 79 VAL A CA 1
ATOM 594 C C . VAL A 1 79 ? -16.438 11.078 14.43 1 84.44 79 VAL A C 1
ATOM 596 O O . VAL A 1 79 ? -16.344 12.18 13.883 1 84.44 79 VAL A O 1
ATOM 599 N N . ILE A 1 80 ? -17.5 10.445 14.469 1 84.81 80 ILE A N 1
ATOM 600 C CA . ILE A 1 80 ? -18.781 11.109 14.203 1 84.81 80 ILE A CA 1
ATOM 601 C C . ILE A 1 80 ? -19.562 11.273 15.5 1 84.81 80 ILE A C 1
ATOM 603 O O . ILE A 1 80 ? -19.938 10.281 16.141 1 84.81 80 ILE A O 1
ATOM 607 N N . TRP A 1 81 ? -19.891 12.445 15.82 1 82.62 81 TRP A N 1
ATOM 608 C CA . TRP A 1 81 ? -20.469 12.758 17.125 1 82.62 81 TRP A CA 1
ATOM 609 C C . TRP A 1 81 ? -21.969 12.484 17.125 1 82.62 81 TRP A C 1
ATOM 611 O O . TRP A 1 81 ? -22.672 12.828 16.188 1 82.62 81 TRP A O 1
ATOM 621 N N . ASP A 1 82 ? -22.453 11.93 18.234 1 85.5 82 ASP A N 1
ATOM 622 C CA . ASP A 1 82 ? -23.859 11.734 18.578 1 85.5 82 ASP A CA 1
ATOM 623 C C . ASP A 1 82 ? -24.609 11.039 17.453 1 85.5 82 ASP A C 1
ATOM 625 O O . ASP A 1 82 ? -25.672 11.5 17.031 1 85.5 82 ASP A O 1
ATOM 629 N N . ASN A 1 83 ? -24.078 9.992 16.984 1 88.38 83 ASN A N 1
ATOM 630 C CA . ASN A 1 83 ? -24.703 9.289 15.867 1 88.38 83 ASN A CA 1
ATOM 631 C C . ASN A 1 83 ? -24.625 7.777 16.047 1 88.38 83 ASN A C 1
ATOM 633 O O . ASN A 1 83 ? -23.562 7.18 15.805 1 88.38 83 ASN A O 1
ATOM 637 N N . PRO A 1 84 ? -25.688 7.184 16.344 1 90.94 84 PRO A N 1
ATOM 638 C CA . PRO A 1 84 ? -25.672 5.727 16.516 1 90.94 84 PRO A CA 1
ATOM 639 C C . PRO A 1 84 ? -25.641 4.984 15.18 1 90.94 84 PRO A C 1
ATOM 641 O O . PRO A 1 84 ? -25.516 3.76 15.148 1 90.94 84 PRO A O 1
ATOM 644 N N . ASN A 1 85 ? -25.797 5.703 14.094 1 93.12 85 ASN A N 1
ATOM 645 C CA . ASN A 1 85 ? -25.766 5.148 12.742 1 93.12 85 ASN A CA 1
ATOM 646 C C . ASN A 1 85 ? -24.812 5.926 11.844 1 93.12 85 ASN A C 1
ATOM 648 O O . ASN A 1 85 ? -25.219 6.445 10.797 1 93.12 85 ASN A O 1
ATOM 652 N N . PRO A 1 86 ? -23.516 5.902 12.133 1 93.06 86 PRO A N 1
ATOM 653 C CA . PRO A 1 86 ? -22.547 6.723 11.406 1 93.06 86 PRO A CA 1
ATOM 654 C C . PRO A 1 86 ? -22.219 6.168 10.023 1 93.06 86 PRO A C 1
ATOM 656 O O . PRO A 1 86 ? -22.234 4.953 9.82 1 93.06 86 PRO A O 1
ATOM 659 N N . SER A 1 87 ? -22.016 6.973 9.086 1 93 87 SER A N 1
ATOM 660 C CA . SER A 1 87 ? -21.359 6.703 7.809 1 93 87 SER A CA 1
ATOM 661 C C . SER A 1 87 ? -20.094 7.535 7.645 1 93 87 SER A C 1
ATOM 663 O O . SER A 1 87 ? -20.172 8.742 7.391 1 93 87 SER A O 1
ATOM 665 N N . TRP A 1 88 ? -19.016 6.934 7.785 1 90.75 88 TRP A N 1
ATOM 666 C CA . TRP A 1 88 ? -17.75 7.66 7.832 1 90.75 88 TRP A CA 1
ATOM 667 C C . TRP A 1 88 ? -17.312 8.086 6.438 1 90.75 88 TRP A C 1
ATOM 669 O O . TRP A 1 88 ? -17.5 7.344 5.469 1 90.75 88 TRP A O 1
ATOM 679 N N . VAL A 1 89 ? -16.672 9.164 6.336 1 87.25 89 VAL A N 1
ATOM 680 C CA . VAL A 1 89 ? -16.203 9.734 5.078 1 87.25 89 VAL A CA 1
ATOM 681 C C . VAL A 1 89 ? -14.828 9.148 4.73 1 87.25 89 VAL A C 1
ATOM 683 O O . VAL A 1 89 ? -14.539 8.898 3.561 1 87.25 89 VAL A O 1
ATOM 686 N N . LYS A 1 90 ? -13.984 8.977 5.727 1 83.88 90 LYS A N 1
ATOM 687 C CA . LYS A 1 90 ? -12.641 8.438 5.492 1 83.88 90 LYS A CA 1
ATOM 688 C C . LYS A 1 90 ? -12.711 7.035 4.902 1 83.88 90 LYS A C 1
ATOM 690 O O . LYS A 1 90 ? -13.469 6.188 5.387 1 83.88 90 LYS A O 1
ATOM 695 N N . ILE A 1 91 ? -11.953 6.84 3.887 1 85.31 91 ILE A N 1
ATOM 696 C CA . ILE A 1 91 ? -11.914 5.562 3.186 1 85.31 91 ILE A CA 1
ATOM 697 C C . ILE A 1 91 ? -10.672 4.781 3.605 1 85.31 91 ILE A C 1
ATOM 699 O O . ILE A 1 91 ? -9.586 5.348 3.721 1 85.31 91 ILE A O 1
ATOM 703 N N . ILE A 1 92 ? -10.906 3.541 3.891 1 85.44 92 ILE A N 1
ATOM 704 C CA . ILE A 1 92 ? -9.781 2.652 4.152 1 85.44 92 ILE A CA 1
ATOM 705 C C . ILE A 1 92 ? -9.297 2.035 2.842 1 85.44 92 ILE A C 1
ATOM 707 O O . ILE A 1 92 ? -10.094 1.517 2.059 1 85.44 92 ILE A O 1
ATOM 711 N N . LYS A 1 93 ? -8.016 2.127 2.592 1 81 93 LYS A N 1
ATOM 712 C CA . LYS A 1 93 ? -7.449 1.574 1.362 1 81 93 LYS A CA 1
ATOM 713 C C . LYS A 1 93 ? -6.52 0.402 1.663 1 81 93 LYS A C 1
ATOM 715 O O . LYS A 1 93 ? -5.758 0.439 2.631 1 81 93 LYS A O 1
ATOM 720 N N . THR A 1 94 ? -6.66 -0.626 0.813 1 80.12 94 THR A N 1
ATOM 721 C CA . THR A 1 94 ? -5.785 -1.784 0.975 1 80.12 94 THR A CA 1
ATOM 722 C C . THR A 1 94 ? -5.461 -2.408 -0.379 1 80.12 94 THR A C 1
ATOM 724 O O . THR A 1 94 ? -6.273 -2.359 -1.304 1 80.12 94 THR A O 1
ATOM 727 N N . TYR A 1 95 ? -4.289 -2.963 -0.5 1 74.94 95 TYR A N 1
ATOM 728 C CA . TYR A 1 95 ? -3.957 -3.766 -1.671 1 74.94 95 TYR A CA 1
ATOM 729 C C . TYR A 1 95 ? -4.699 -5.098 -1.647 1 74.94 95 TYR A C 1
ATOM 731 O O . TYR A 1 95 ? -4.961 -5.648 -0.577 1 74.94 95 TYR A O 1
ATOM 739 N N . TYR A 1 96 ? -4.98 -5.508 -2.771 1 82.38 96 TYR A N 1
ATOM 740 C CA . TYR A 1 96 ? -5.539 -6.848 -2.926 1 82.38 96 TYR A CA 1
ATOM 741 C C . TYR A 1 96 ? -4.512 -7.805 -3.516 1 82.38 96 TYR A C 1
ATOM 743 O O . TYR A 1 96 ? -4.004 -7.578 -4.617 1 82.38 96 TYR A O 1
ATOM 751 N N . ILE A 1 97 ? -4.258 -8.789 -2.771 1 75.38 97 ILE A N 1
ATOM 752 C CA . ILE A 1 97 ? -3.354 -9.852 -3.201 1 75.38 97 ILE A CA 1
ATOM 753 C C . ILE A 1 97 ? -4.074 -11.195 -3.152 1 75.38 97 ILE A C 1
ATOM 755 O O . ILE A 1 97 ? -4.285 -11.758 -2.072 1 75.38 97 ILE A O 1
ATOM 759 N N . PHE A 1 98 ? -4.305 -11.797 -4.207 1 80.38 98 PHE A N 1
ATOM 760 C CA . PHE A 1 98 ? -5.145 -12.984 -4.305 1 80.38 98 PHE A CA 1
ATOM 761 C C . PHE A 1 98 ? -4.582 -14.117 -3.453 1 80.38 98 PHE A C 1
ATOM 763 O O . PHE A 1 98 ? -5.305 -14.727 -2.664 1 80.38 98 PHE A O 1
ATOM 770 N N . GLU A 1 99 ? -3.328 -14.336 -3.615 1 77.81 99 GLU A N 1
ATOM 771 C CA . GLU A 1 99 ? -2.744 -15.562 -3.08 1 77.81 99 GLU A CA 1
ATOM 772 C C . GLU A 1 99 ? -2.426 -15.422 -1.595 1 77.81 99 GLU A C 1
ATOM 774 O O . GLU A 1 99 ? -1.816 -16.312 -0.997 1 77.81 99 GLU A O 1
ATOM 779 N N . THR A 1 100 ? -2.848 -14.305 -1.046 1 75.69 100 THR A N 1
ATOM 780 C CA . THR A 1 100 ? -2.572 -14.078 0.367 1 75.69 100 THR A CA 1
ATOM 781 C C . THR A 1 100 ? -3.867 -13.852 1.142 1 75.69 100 THR A C 1
ATOM 783 O O . THR A 1 100 ? -4.734 -13.086 0.706 1 75.69 100 THR A O 1
ATOM 786 N N . ASN A 1 101 ? -3.92 -14.68 2.246 1 79.12 101 ASN A N 1
ATOM 787 C CA . ASN A 1 101 ? -5.016 -14.375 3.162 1 79.12 101 ASN A CA 1
ATOM 788 C C . ASN A 1 101 ? -4.812 -13.031 3.854 1 79.12 101 ASN A C 1
ATOM 790 O O . ASN A 1 101 ? -3.777 -12.797 4.48 1 79.12 101 ASN A O 1
ATOM 794 N N . GLN A 1 102 ? -5.738 -12.141 3.691 1 81.69 102 GLN A N 1
ATOM 795 C CA . GLN A 1 102 ? -5.617 -10.797 4.238 1 81.69 102 GLN A CA 1
ATOM 796 C C . GLN A 1 102 ? -6.742 -10.5 5.227 1 81.69 102 GLN A C 1
ATOM 798 O O . GLN A 1 102 ? -7.723 -9.836 4.879 1 81.69 102 GLN A O 1
ATOM 803 N N . PRO A 1 103 ? -6.59 -10.922 6.449 1 86.69 103 PRO A N 1
ATOM 804 C CA . PRO A 1 103 ? -7.625 -10.672 7.457 1 86.69 103 PRO A CA 1
ATOM 805 C C . PRO A 1 103 ? -7.691 -9.203 7.883 1 86.69 103 PRO A C 1
ATOM 807 O O . PRO A 1 103 ? -6.66 -8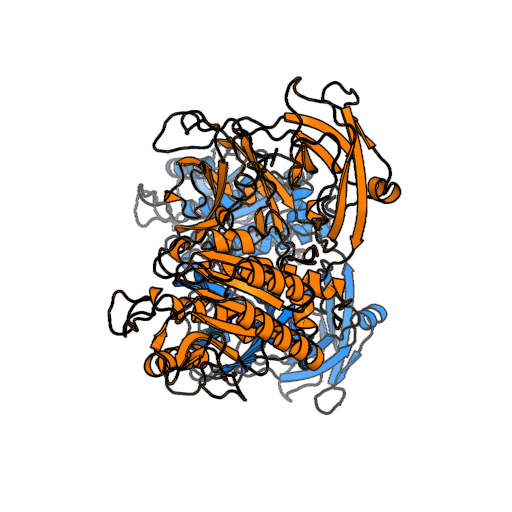.531 7.938 1 86.69 103 PRO A O 1
ATOM 810 N N . LEU A 1 104 ? -8.82 -8.758 8.211 1 89.5 104 LEU A N 1
ATOM 811 C CA . LEU A 1 104 ? -9.094 -7.43 8.758 1 89.5 104 LEU A CA 1
ATOM 812 C C . LEU A 1 104 ? -9.961 -7.531 10.008 1 89.5 104 LEU A C 1
ATOM 814 O O . LEU A 1 104 ? -10.961 -8.25 10.023 1 89.5 104 LEU A O 1
ATOM 818 N N . ARG A 1 105 ? -9.57 -6.855 11 1 93.06 105 ARG A N 1
ATOM 819 C CA . ARG A 1 105 ? -10.398 -6.719 12.195 1 93.06 105 ARG A CA 1
ATOM 820 C C . ARG A 1 105 ? -10.859 -5.277 12.375 1 93.06 105 ARG A C 1
ATOM 822 O O . ARG A 1 105 ? -10.055 -4.348 12.32 1 93.06 105 ARG A O 1
ATOM 829 N N . PHE A 1 106 ? -12.102 -5.156 12.539 1 94.5 106 PHE A N 1
ATOM 830 C CA . PHE A 1 106 ? -12.703 -3.844 12.758 1 94.5 106 PHE A CA 1
ATOM 831 C C . PHE A 1 106 ? -13.164 -3.699 14.203 1 94.5 106 PHE A C 1
ATOM 833 O O . PHE A 1 106 ? -13.93 -4.531 14.703 1 94.5 106 PHE A O 1
ATOM 840 N N . CYS A 1 107 ? -12.719 -2.674 14.852 1 94.19 107 CYS A N 1
ATOM 841 C CA . CYS A 1 107 ? -13.148 -2.367 16.219 1 94.19 107 CYS A CA 1
ATOM 842 C C . CYS A 1 107 ? -13.82 -1.001 16.281 1 94.19 107 CYS A C 1
ATOM 844 O O . CYS A 1 107 ? -13.227 0.007 15.898 1 94.19 107 CYS A O 1
ATOM 846 N N . VAL A 1 108 ? -15 -0.99 16.781 1 94.69 108 VAL A N 1
ATOM 847 C CA . VAL A 1 108 ? -15.727 0.268 16.938 1 94.69 108 VAL A CA 1
ATOM 848 C C . VAL A 1 108 ? -15.633 0.749 18.375 1 94.69 108 VAL A C 1
ATOM 850 O O . VAL A 1 108 ? -15.781 -0.043 19.312 1 94.69 108 VAL A O 1
ATOM 853 N N . TYR A 1 109 ? -15.336 1.982 18.516 1 91.25 109 TYR A N 1
ATOM 854 C CA . TYR A 1 109 ? -15.25 2.629 19.828 1 91.25 109 TYR A CA 1
ATOM 855 C C . TYR A 1 109 ? -16.203 3.814 19.906 1 91.25 109 TYR A C 1
ATOM 857 O O . TYR A 1 109 ? -16.609 4.371 18.891 1 91.25 109 TYR A O 1
ATOM 865 N N . ASP A 1 110 ? -16.641 4.086 21.062 1 89.62 110 ASP A N 1
ATOM 866 C CA . ASP A 1 110 ? -17.328 5.336 21.406 1 89.62 110 ASP A CA 1
ATOM 867 C C . ASP A 1 110 ? -16.344 6.34 22.016 1 89.62 110 ASP A C 1
ATOM 869 O O . ASP A 1 110 ? -15.883 6.152 23.141 1 89.62 110 ASP A O 1
ATOM 873 N N . ALA A 1 111 ? -16.109 7.344 21.281 1 82.75 111 ALA A N 1
ATOM 874 C CA . ALA A 1 111 ? -15.078 8.297 21.672 1 82.75 111 ALA A CA 1
ATOM 875 C C . ALA A 1 111 ? -15.516 9.125 22.875 1 82.75 111 ALA A C 1
ATOM 877 O O . ALA A 1 111 ? -16.641 9.633 22.906 1 82.75 111 ALA A O 1
ATOM 878 N N . ASP A 1 112 ? -14.672 9.195 23.844 1 73.56 112 ASP A N 1
ATOM 879 C CA . ASP A 1 112 ? -14.977 9.93 25.062 1 73.56 112 ASP A CA 1
ATOM 880 C C . ASP A 1 112 ? -14.086 11.164 25.203 1 73.56 112 ASP A C 1
ATOM 882 O O . ASP A 1 112 ? -14.32 12.023 26.062 1 73.56 112 ASP A O 1
ATOM 886 N N . SER A 1 113 ? -13.031 11.078 24.453 1 64.69 113 SER A N 1
ATOM 887 C CA . SER A 1 113 ? -12.086 12.188 24.531 1 64.69 113 SER A CA 1
ATOM 888 C C . SER A 1 113 ? -11.461 12.461 23.156 1 64.69 113 SER A C 1
ATOM 890 O O . SER A 1 113 ? -11.758 11.773 22.188 1 64.69 113 SER A O 1
ATOM 892 N N . GLU A 1 114 ? -10.672 13.492 23.125 1 58.19 114 GLU A N 1
ATOM 893 C CA . GLU A 1 114 ? -9.992 13.859 21.891 1 58.19 114 GLU A CA 1
ATOM 894 C C . GLU A 1 114 ? -8.656 13.133 21.75 1 58.19 114 GLU A C 1
ATOM 896 O O . GLU A 1 114 ? -7.914 13.359 20.797 1 58.19 114 GLU A O 1
ATOM 901 N N . LYS A 1 115 ? -8.461 12.273 22.656 1 56.09 115 LYS A N 1
ATOM 902 C CA . LYS A 1 115 ? -7.176 11.578 22.656 1 56.09 115 LYS A CA 1
ATOM 903 C C . LYS A 1 115 ? -7.152 10.445 21.641 1 56.09 115 LYS A C 1
ATOM 905 O O . LYS A 1 115 ? -8.18 9.805 21.391 1 56.09 115 LYS A O 1
ATOM 910 N N . ALA A 1 116 ? -5.977 10.211 21.141 1 60.03 116 ALA A N 1
ATOM 911 C CA . ALA A 1 116 ? -5.785 9.141 20.156 1 60.03 116 ALA A CA 1
ATOM 912 C C . ALA A 1 116 ? -5.738 7.773 20.828 1 60.03 116 ALA A C 1
ATOM 914 O O . ALA A 1 116 ? -6 6.75 20.203 1 60.03 116 ALA A O 1
ATOM 915 N N . ASP A 1 117 ? -5.52 7.77 22.062 1 67.31 117 ASP A N 1
ATOM 916 C CA . ASP A 1 117 ? -5.359 6.523 22.812 1 67.31 117 ASP A CA 1
ATOM 917 C C . ASP A 1 117 ? -6.695 5.793 22.953 1 67.31 117 ASP A C 1
ATOM 919 O O . ASP A 1 117 ? -7.617 6.285 23.609 1 67.31 117 ASP A O 1
ATOM 923 N N . LEU A 1 118 ? -6.793 4.613 22.5 1 74.81 118 LEU A N 1
ATOM 924 C CA . LEU A 1 118 ? -8.031 3.842 22.438 1 74.81 118 LEU A CA 1
ATOM 925 C C . LEU A 1 118 ? -8.477 3.412 23.828 1 74.81 118 LEU A C 1
ATOM 927 O O . LEU A 1 118 ? -9.664 3.156 24.062 1 74.81 118 LEU A O 1
ATOM 931 N N . SER A 1 119 ? -7.5 3.277 24.641 1 72.81 119 SER A N 1
ATOM 932 C CA . SER A 1 119 ? -7.828 2.834 26 1 72.81 119 SER A CA 1
ATOM 933 C C . SER A 1 119 ? -8.711 3.85 26.719 1 72.81 119 SER A C 1
ATOM 935 O O . SER A 1 119 ? -9.359 3.523 27.719 1 72.81 119 SER A O 1
ATOM 937 N N . LYS A 1 120 ? -8.773 5.012 26.172 1 72.19 120 LYS A N 1
ATOM 938 C CA . LYS A 1 120 ? -9.562 6.078 26.797 1 72.19 120 LYS A CA 1
ATOM 939 C C . LYS A 1 120 ? -10.977 6.117 26.219 1 72.19 120 LYS A C 1
ATOM 941 O O . LYS A 1 120 ? -11.789 6.961 26.609 1 72.19 120 LYS A O 1
ATOM 946 N N . HIS A 1 121 ? -11.266 5.281 25.328 1 80.19 121 HIS A N 1
ATOM 947 C CA . HIS A 1 121 ? -12.578 5.242 24.703 1 80.19 121 HIS A CA 1
ATOM 948 C C . HIS A 1 121 ? -13.328 3.967 25.062 1 80.19 121 HIS A C 1
ATOM 950 O O . HIS A 1 121 ? -12.719 2.975 25.453 1 80.19 121 HIS A O 1
ATOM 956 N N . ASP A 1 122 ? -14.586 4.031 25 1 86.44 122 ASP A N 1
ATOM 957 C CA . ASP A 1 122 ? -15.414 2.867 25.297 1 86.44 122 ASP A CA 1
ATOM 958 C C . ASP A 1 122 ? -15.484 1.92 24.109 1 86.44 122 ASP A C 1
ATOM 960 O O . ASP A 1 122 ? -15.875 2.326 23 1 86.44 122 ASP A O 1
ATOM 964 N N . PHE A 1 123 ? -15.195 0.74 24.453 1 91.19 123 PHE A N 1
ATOM 965 C CA . PHE A 1 123 ? -15.242 -0.294 23.422 1 91.19 123 PHE A CA 1
ATOM 966 C C . PHE A 1 123 ? -16.688 -0.723 23.156 1 91.19 123 PHE A C 1
ATOM 968 O O . PHE A 1 123 ? -17.406 -1.088 24.094 1 91.19 123 PHE A O 1
ATOM 975 N N . VAL A 1 124 ? -17.109 -0.634 21.922 1 92.44 124 VAL A N 1
ATOM 976 C CA . VAL A 1 124 ? -18.469 -1.018 21.531 1 92.44 124 VAL A CA 1
ATOM 977 C C . VAL A 1 124 ? -18.5 -2.486 21.125 1 92.44 124 VAL A C 1
ATOM 979 O O . VAL A 1 124 ? -19.281 -3.273 21.656 1 92.44 124 VAL A O 1
ATOM 982 N N . GLY A 1 125 ? -17.656 -2.783 20.141 1 94.88 125 GLY A N 1
ATOM 983 C CA . GLY A 1 125 ? -17.594 -4.148 19.641 1 94.88 125 GLY A CA 1
ATOM 984 C C . GLY A 1 125 ? -16.625 -4.316 18.484 1 94.88 125 GLY A C 1
ATOM 985 O O . GLY A 1 125 ? -16.062 -3.336 18 1 94.88 125 GLY A O 1
ATOM 986 N N . GLN A 1 126 ? -16.453 -5.574 18.141 1 95.81 126 GLN A N 1
ATOM 987 C CA . GLN A 1 126 ? -15.516 -5.863 17.047 1 95.81 126 GLN A CA 1
ATOM 988 C C . GLN A 1 126 ? -16.094 -6.922 16.109 1 95.81 126 GLN A C 1
ATOM 990 O O . GLN A 1 126 ? -17.016 -7.648 16.484 1 95.81 126 GLN A O 1
ATOM 995 N N . CYS A 1 127 ? -15.664 -6.973 14.922 1 96.19 127 CYS A N 1
ATOM 996 C CA . CYS A 1 127 ? -15.938 -8.008 13.93 1 96.19 127 CYS A CA 1
ATOM 997 C C . CYS A 1 127 ? -14.734 -8.211 13.016 1 96.19 127 CYS A C 1
ATOM 999 O O . CYS A 1 127 ? -13.812 -7.395 12.992 1 96.19 127 CYS A O 1
ATOM 1001 N N . GLU A 1 128 ? -14.719 -9.367 12.352 1 94.38 128 GLU A N 1
ATOM 1002 C CA . GLU A 1 128 ? -13.586 -9.719 11.492 1 94.38 128 GLU A CA 1
ATOM 1003 C C . GLU A 1 128 ? -14.055 -10.195 10.125 1 94.38 128 GLU A C 1
ATOM 1005 O O . GLU A 1 128 ? -15.148 -10.766 10 1 94.38 128 GLU A O 1
ATOM 1010 N N . THR A 1 129 ? -13.305 -9.914 9.133 1 93.69 129 THR A N 1
ATOM 1011 C CA . THR A 1 129 ? -13.469 -10.43 7.773 1 93.69 129 THR A CA 1
ATOM 1012 C C . THR A 1 129 ? -12.133 -10.445 7.039 1 93.69 129 THR A C 1
ATOM 1014 O O . THR A 1 129 ? -11.078 -10.383 7.668 1 93.69 129 THR A O 1
ATOM 1017 N N . THR A 1 130 ? -12.156 -10.711 5.746 1 88.94 130 THR A N 1
ATOM 1018 C CA . THR A 1 130 ? -10.945 -10.695 4.938 1 88.94 130 THR A CA 1
ATOM 1019 C C . THR A 1 130 ? -11.133 -9.828 3.693 1 88.94 130 THR A C 1
ATOM 1021 O O . THR A 1 130 ? -12.258 -9.562 3.281 1 88.94 130 THR A O 1
ATOM 1024 N N . VAL A 1 131 ? -10.039 -9.312 3.152 1 87.5 131 VAL A N 1
ATOM 1025 C CA . VAL A 1 131 ? -10.086 -8.562 1.903 1 87.5 131 VAL A CA 1
ATOM 1026 C C . VAL A 1 131 ? -10.734 -9.414 0.812 1 87.5 131 VAL A C 1
ATOM 1028 O O . VAL A 1 131 ? -11.5 -8.906 -0.009 1 87.5 131 VAL A O 1
ATOM 1031 N N . GLN A 1 132 ? -10.5 -10.758 0.836 1 86.44 132 GLN A N 1
ATOM 1032 C CA . GLN A 1 132 ? -11.078 -11.672 -0.139 1 86.44 132 GLN A CA 1
ATOM 1033 C C . GLN A 1 132 ? -12.602 -11.664 -0.057 1 86.44 132 GLN A C 1
ATOM 1035 O O . GLN A 1 132 ? -13.289 -11.664 -1.084 1 86.44 132 GLN A O 1
ATOM 1040 N N . GLN A 1 133 ? -13.016 -11.672 1.144 1 89.12 133 GLN A N 1
ATOM 1041 C CA . GLN A 1 133 ? -14.461 -11.641 1.345 1 89.12 133 GLN A CA 1
ATOM 1042 C C . GLN A 1 133 ? -15.062 -10.336 0.828 1 89.12 133 GLN A C 1
ATOM 1044 O O . GLN A 1 133 ? -16.141 -10.336 0.239 1 89.12 133 GLN A O 1
ATOM 1049 N N . ILE A 1 134 ? -14.414 -9.25 1.059 1 91.25 134 ILE A N 1
ATOM 1050 C CA . ILE A 1 134 ? -14.891 -7.949 0.594 1 91.25 134 ILE A CA 1
ATOM 1051 C C . ILE A 1 134 ? -14.906 -7.926 -0.932 1 91.25 134 ILE A C 1
ATOM 1053 O O . ILE A 1 134 ? -15.898 -7.516 -1.539 1 91.25 134 ILE A O 1
ATOM 1057 N N . VAL A 1 135 ? -13.859 -8.43 -1.519 1 89.06 135 VAL A N 1
ATOM 1058 C CA . VAL A 1 135 ? -13.711 -8.406 -2.969 1 89.06 135 VAL A CA 1
ATOM 1059 C C . VAL A 1 135 ? -14.742 -9.336 -3.607 1 89.06 135 VAL A C 1
ATOM 1061 O O . VAL A 1 135 ? -15.32 -9.016 -4.648 1 89.06 135 VAL A O 1
ATOM 1064 N N . SER A 1 136 ? -14.953 -10.469 -2.996 1 88.31 136 SER A N 1
ATOM 1065 C CA . SER A 1 136 ? -15.906 -11.43 -3.535 1 88.31 136 SER A CA 1
ATOM 1066 C C . SER A 1 136 ? -17.344 -10.914 -3.426 1 88.31 136 SER A C 1
ATOM 1068 O O . SER A 1 136 ? -18.25 -11.445 -4.059 1 88.31 136 SER A O 1
ATOM 1070 N N . ASN A 1 137 ? -17.516 -9.82 -2.68 1 87.88 137 ASN A N 1
ATOM 1071 C CA . ASN A 1 137 ? -18.844 -9.25 -2.504 1 87.88 137 ASN A CA 1
ATOM 1072 C C . ASN A 1 137 ? -18.938 -7.863 -3.135 1 87.88 137 ASN A C 1
ATOM 1074 O O . ASN A 1 137 ? -19.75 -7.039 -2.711 1 87.88 137 ASN A O 1
ATOM 1078 N N . PHE A 1 138 ? -18.062 -7.641 -3.986 1 86.31 138 PHE A N 1
ATOM 1079 C CA . PHE A 1 138 ? -18.203 -6.383 -4.707 1 86.31 138 PHE A CA 1
ATOM 1080 C C . PHE A 1 138 ? -19.609 -6.223 -5.273 1 86.31 138 PHE A C 1
ATOM 1082 O O . PHE A 1 138 ? -20.203 -7.191 -5.758 1 86.31 138 PHE A O 1
ATOM 1089 N N . GLY A 1 139 ? -20.203 -5.02 -5.203 1 83.31 139 GLY A N 1
ATOM 1090 C CA . GLY A 1 139 ? -21.562 -4.762 -5.656 1 83.31 139 GLY A CA 1
ATOM 1091 C C . GLY A 1 139 ? -22.594 -4.957 -4.566 1 83.31 139 GLY A C 1
ATOM 1092 O O . GLY A 1 139 ? -23.766 -4.598 -4.742 1 83.31 139 GLY A O 1
ATOM 1093 N N . HIS A 1 140 ? -22.078 -5.559 -3.477 1 89 140 HIS A N 1
ATOM 1094 C CA . HIS A 1 140 ? -22.953 -5.773 -2.326 1 89 140 HIS A CA 1
ATOM 1095 C C . HIS A 1 140 ? -22.297 -5.27 -1.042 1 89 140 HIS A C 1
ATOM 1097 O O . HIS A 1 140 ? -21.078 -5.125 -0.977 1 89 140 HIS A O 1
ATOM 1103 N N . ASP A 1 141 ? -23.219 -5.035 -0.083 1 93.62 141 ASP A N 1
ATOM 1104 C CA . ASP A 1 141 ? -22.719 -4.672 1.241 1 93.62 141 ASP A CA 1
ATOM 1105 C C . ASP A 1 141 ? -22.562 -5.906 2.129 1 93.62 141 ASP A C 1
ATOM 1107 O O . ASP A 1 141 ? -23.391 -6.824 2.068 1 93.62 141 ASP A O 1
ATOM 1111 N N . ILE A 1 142 ? -21.516 -5.965 2.84 1 94.5 142 ILE A N 1
ATOM 1112 C CA . ILE A 1 142 ? -21.344 -6.965 3.883 1 94.5 142 ILE A CA 1
ATOM 1113 C C . ILE A 1 142 ? -21.766 -6.391 5.23 1 94.5 142 ILE A C 1
ATOM 1115 O O . ILE A 1 142 ? -21.297 -5.328 5.641 1 94.5 142 ILE A O 1
ATOM 1119 N N . THR A 1 143 ? -22.703 -6.988 5.883 1 96.44 143 THR A N 1
ATOM 1120 C CA . THR A 1 143 ? -23.141 -6.578 7.215 1 96.44 143 THR A CA 1
ATOM 1121 C C . THR A 1 143 ? -22.672 -7.586 8.266 1 96.44 143 THR A C 1
ATOM 1123 O O . THR A 1 143 ? -23 -8.773 8.172 1 96.44 143 THR A O 1
ATOM 1126 N N . LEU A 1 144 ? -21.922 -7.215 9.18 1 96.69 144 LEU A N 1
ATOM 1127 C CA . LEU A 1 144 ? -21.391 -8.062 10.242 1 96.69 144 LEU A CA 1
ATOM 1128 C C . LEU A 1 144 ? -21.844 -7.582 11.609 1 96.69 144 LEU A C 1
ATOM 1130 O O . LEU A 1 144 ? -21.906 -6.379 11.859 1 96.69 144 LEU A O 1
ATOM 1134 N N . ASP A 1 145 ? -22.141 -8.477 12.461 1 96.12 145 ASP A N 1
ATOM 1135 C CA . ASP A 1 145 ? -22.5 -8.125 13.836 1 96.12 145 ASP A CA 1
ATOM 1136 C C . ASP A 1 145 ? -21.25 -7.773 14.648 1 96.12 145 ASP A C 1
ATOM 1138 O O . ASP A 1 145 ? -20.219 -8.414 14.516 1 96.12 145 ASP A O 1
ATOM 1142 N N . LEU A 1 146 ? -21.422 -6.73 15.438 1 95.62 146 LEU A N 1
ATOM 1143 C CA . LEU A 1 146 ? -20.359 -6.375 16.375 1 95.62 146 LEU A CA 1
ATOM 1144 C C . LEU A 1 146 ? -20.484 -7.176 17.672 1 95.62 146 LEU A C 1
ATOM 1146 O O . LEU A 1 146 ? -21.594 -7.336 18.203 1 95.62 146 LEU A O 1
ATOM 1150 N N . HIS A 1 147 ? -19.312 -7.691 18.031 1 93.69 147 HIS A N 1
ATOM 1151 C CA . HIS A 1 147 ? -19.312 -8.539 19.219 1 93.69 147 HIS A CA 1
ATOM 1152 C C . HIS A 1 147 ? -18.391 -7.996 20.297 1 93.69 147 HIS A C 1
ATOM 1154 O O . HIS A 1 147 ? -17.312 -7.465 19.984 1 93.69 147 HIS A O 1
ATOM 1160 N N . ASP A 1 148 ? -18.859 -7.996 21.5 1 88.5 148 ASP A N 1
ATOM 1161 C CA . ASP A 1 148 ? -18.047 -7.738 22.688 1 88.5 148 ASP A CA 1
ATOM 1162 C C . ASP A 1 148 ? -18.016 -8.953 23.609 1 88.5 148 ASP A C 1
ATOM 1164 O O . ASP A 1 148 ? -19.062 -9.383 24.109 1 88.5 148 ASP A O 1
ATOM 1168 N N . SER A 1 149 ? -16.875 -9.594 23.75 1 80.81 149 SER A N 1
ATOM 1169 C CA . SER A 1 149 ? -16.75 -10.82 24.531 1 80.81 149 SER A CA 1
ATOM 1170 C C . SER A 1 149 ? -17.219 -10.609 25.969 1 80.81 149 SER A C 1
ATOM 1172 O O . SER A 1 149 ? -17.594 -11.562 26.641 1 80.81 149 SER A O 1
ATOM 1174 N N . HIS A 1 150 ? -17.172 -9.414 26.438 1 80.5 150 HIS A N 1
ATOM 1175 C CA . HIS A 1 150 ? -17.531 -9.133 27.828 1 80.5 150 HIS A CA 1
ATOM 1176 C C . HIS A 1 150 ? -19.016 -8.836 27.984 1 80.5 150 HIS A C 1
ATOM 1178 O O . HIS A 1 150 ? -19.516 -8.734 29.109 1 80.5 150 HIS A O 1
ATOM 1184 N N . HIS A 1 151 ? -19.703 -8.656 26.891 1 76.94 151 HIS A N 1
ATOM 1185 C CA . HIS A 1 151 ? -21.125 -8.32 26.938 1 76.94 151 HIS A CA 1
ATOM 1186 C C . HIS A 1 151 ? -21.938 -9.211 25.984 1 76.94 151 HIS A C 1
ATOM 1188 O O . HIS A 1 151 ? -21.484 -9.5 24.875 1 76.94 151 HIS A O 1
ATOM 1194 N N . ASN A 1 152 ? -22.953 -9.727 26.422 1 74.88 152 ASN A N 1
ATOM 1195 C CA . ASN A 1 152 ? -23.797 -10.617 25.641 1 74.88 152 ASN A CA 1
ATOM 1196 C C . ASN A 1 152 ? -24.844 -9.852 24.844 1 74.88 152 ASN A C 1
ATOM 1198 O O . ASN A 1 152 ? -25.547 -10.422 24.016 1 74.88 152 ASN A O 1
ATOM 1202 N N . SER A 1 153 ? -24.938 -8.594 25.031 1 78.56 153 SER A N 1
ATOM 1203 C CA . SER A 1 153 ? -25.969 -7.828 24.359 1 78.56 153 SER A CA 1
ATOM 1204 C C . SER A 1 153 ? -25.562 -7.469 22.938 1 78.56 153 SER A C 1
ATOM 1206 O O . SER A 1 153 ? -24.391 -7.531 22.578 1 78.56 153 SER A O 1
ATOM 1208 N N . LYS A 1 154 ? -26.609 -7.207 22.172 1 85.19 154 LYS A N 1
ATOM 1209 C CA . LYS A 1 154 ? -26.406 -6.746 20.812 1 85.19 154 LYS A CA 1
ATOM 1210 C C . LYS A 1 154 ? -25.641 -5.426 20.781 1 85.19 154 LYS A C 1
ATOM 1212 O O . LYS A 1 154 ? -25.984 -4.488 21.516 1 85.19 154 LYS A O 1
ATOM 1217 N N . ARG A 1 155 ? -24.672 -5.332 20 1 91.62 155 ARG A N 1
ATOM 1218 C CA . ARG A 1 155 ? -23.812 -4.16 20.016 1 91.62 155 ARG A CA 1
ATOM 1219 C C . ARG A 1 155 ? -23.906 -3.402 18.688 1 91.62 155 ARG A C 1
ATOM 1221 O O . ARG A 1 155 ? -23.141 -2.473 18.438 1 91.62 155 ARG A O 1
ATOM 1228 N N . GLY A 1 156 ? -24.844 -3.801 17.859 1 94.88 156 GLY A N 1
ATOM 1229 C CA . GLY A 1 156 ? -24.969 -3.154 16.562 1 94.88 156 GLY A CA 1
ATOM 1230 C C . GLY A 1 156 ? -24.266 -3.906 15.445 1 94.88 156 GLY A C 1
ATOM 1231 O O . GLY A 1 156 ? -23.906 -5.074 15.609 1 94.88 156 GLY A O 1
ATOM 1232 N N . GLN A 1 157 ? -24.219 -3.225 14.281 1 97.44 157 GLN A N 1
ATOM 1233 C CA . GLN A 1 157 ? -23.641 -3.863 13.094 1 97.44 157 GLN A CA 1
ATOM 1234 C C . GLN A 1 157 ? -22.703 -2.918 12.359 1 97.44 157 GLN A C 1
ATOM 1236 O O . GLN A 1 157 ? -22.859 -1.697 12.43 1 97.44 157 GLN A O 1
ATOM 1241 N N . LEU A 1 158 ? -21.75 -3.498 11.781 1 97.38 158 LEU A N 1
ATOM 1242 C CA . LEU A 1 158 ? -20.875 -2.777 10.852 1 97.38 158 LEU A CA 1
ATOM 1243 C C . LEU A 1 158 ? -21.219 -3.119 9.406 1 97.38 158 LEU A C 1
ATOM 1245 O O . LEU A 1 158 ? -21.438 -4.285 9.078 1 97.38 158 LEU A O 1
ATOM 1249 N N . VAL A 1 159 ? -21.359 -2.16 8.586 1 97.31 159 VAL A N 1
ATOM 1250 C CA . VAL A 1 159 ? -21.625 -2.344 7.164 1 97.31 159 VAL A CA 1
ATOM 1251 C C . VAL A 1 159 ? -20.375 -1.985 6.363 1 97.31 159 VAL A C 1
ATOM 1253 O O . VAL A 1 159 ? -19.844 -0.877 6.484 1 97.31 159 VAL A O 1
ATOM 1256 N N . ILE A 1 160 ? -19.891 -2.914 5.539 1 96.19 160 ILE A N 1
ATOM 1257 C CA . ILE A 1 160 ? -18.672 -2.766 4.77 1 96.19 160 ILE A CA 1
ATOM 1258 C C . ILE A 1 160 ? -18.984 -2.82 3.277 1 96.19 160 ILE A C 1
ATOM 1260 O O . ILE A 1 160 ? -19.625 -3.758 2.807 1 96.19 160 ILE A O 1
ATOM 1264 N N . THR A 1 161 ? -18.578 -1.778 2.547 1 93.88 161 THR A N 1
ATOM 1265 C CA . THR A 1 161 ? -18.688 -1.757 1.092 1 93.88 161 THR A CA 1
ATOM 1266 C C . THR A 1 161 ? -17.312 -1.636 0.445 1 93.88 161 THR A C 1
ATOM 1268 O O . THR A 1 161 ? -16.562 -0.699 0.733 1 93.88 161 THR A O 1
ATOM 1271 N N . GLY A 1 162 ? -17 -2.617 -0.36 1 90.69 162 GLY A N 1
ATOM 1272 C CA . GLY A 1 162 ? -15.742 -2.586 -1.085 1 90.69 162 GLY A CA 1
ATOM 1273 C C . GLY A 1 162 ? -15.898 -2.152 -2.531 1 90.69 162 GLY A C 1
ATOM 1274 O O . GLY A 1 162 ? -16.875 -2.518 -3.193 1 90.69 162 GLY A O 1
ATOM 1275 N N . GLU A 1 163 ? -14.922 -1.3 -2.99 1 88.06 163 GLU A N 1
ATOM 1276 C CA . GLU A 1 163 ? -14.82 -0.905 -4.395 1 88.06 163 GLU A CA 1
ATOM 1277 C C . GLU A 1 163 ? -13.367 -0.922 -4.871 1 88.06 163 GLU A C 1
ATOM 1279 O O . GLU A 1 163 ? -12.445 -0.724 -4.074 1 88.06 163 GLU A O 1
ATOM 1284 N N . GLN A 1 164 ? -13.219 -1.272 -6.086 1 84.81 164 GLN A N 1
ATOM 1285 C CA . GLN A 1 164 ? -11.875 -1.117 -6.641 1 84.81 164 GLN A CA 1
ATOM 1286 C C . GLN A 1 164 ? -11.531 0.356 -6.832 1 84.81 164 GLN A C 1
ATOM 1288 O O . GLN A 1 164 ? -12.32 1.115 -7.398 1 84.81 164 GLN A O 1
ATOM 1293 N N . ALA A 1 165 ? -10.367 0.742 -6.348 1 77.69 165 ALA A N 1
ATOM 1294 C CA . ALA A 1 165 ? -9.93 2.129 -6.492 1 77.69 165 ALA A CA 1
ATOM 1295 C C . ALA A 1 165 ? -9.656 2.471 -7.953 1 77.69 165 ALA A C 1
ATOM 1297 O O . ALA A 1 165 ? -9.023 1.694 -8.672 1 77.69 165 ALA A O 1
ATOM 1298 N N . ALA A 1 166 ? -10.25 3.559 -8.422 1 72.06 166 ALA A N 1
ATOM 1299 C CA . ALA A 1 166 ? -9.984 4.035 -9.773 1 72.06 166 ALA A CA 1
ATOM 1300 C C . ALA A 1 166 ? -8.578 4.637 -9.875 1 72.06 166 ALA A C 1
ATOM 1302 O O . ALA A 1 166 ? -8.047 5.156 -8.891 1 72.06 166 ALA A O 1
ATOM 1303 N N . ASN A 1 167 ? -8.055 4.469 -11.047 1 66.06 167 ASN A N 1
ATOM 1304 C CA . ASN A 1 167 ? -6.777 5.105 -11.32 1 66.06 167 ASN A CA 1
ATOM 1305 C C . ASN A 1 167 ? -6.957 6.52 -11.867 1 66.06 167 ASN A C 1
ATOM 1307 O O . ASN A 1 167 ? -6.887 6.734 -13.078 1 66.06 167 ASN A O 1
ATOM 1311 N N . CYS A 1 168 ? -7.324 7.469 -10.977 1 68 168 CYS A N 1
ATOM 1312 C CA . CYS A 1 168 ? -7.543 8.859 -11.367 1 68 168 CYS A CA 1
ATOM 1313 C C . CYS A 1 168 ? -6.848 9.812 -10.406 1 68 168 CYS A C 1
ATOM 1315 O O . CYS A 1 168 ? -7.012 9.703 -9.188 1 68 168 CYS A O 1
ATOM 1317 N N . THR A 1 169 ? -6.043 10.695 -10.953 1 68.38 169 THR A N 1
ATOM 1318 C CA . THR A 1 169 ? -5.305 11.633 -10.117 1 68.38 169 THR A CA 1
ATOM 1319 C C . THR A 1 169 ? -5.965 13.008 -10.133 1 68.38 169 THR A C 1
ATOM 1321 O O . THR A 1 169 ? -5.5 13.93 -9.461 1 68.38 169 THR A O 1
ATOM 1324 N N . ALA A 1 170 ? -7.07 13.086 -10.82 1 77.88 170 ALA A N 1
ATOM 1325 C CA . ALA A 1 170 ? -7.746 14.375 -10.914 1 77.88 170 ALA A CA 1
ATOM 1326 C C . ALA A 1 170 ? -8.422 14.734 -9.594 1 77.88 170 ALA A C 1
ATOM 1328 O O . ALA A 1 170 ? -8.812 13.844 -8.828 1 77.88 170 ALA A O 1
ATOM 1329 N N . VAL A 1 171 ? -8.43 16.047 -9.312 1 84.75 171 VAL A N 1
ATOM 1330 C CA . VAL A 1 171 ? -9.023 16.578 -8.086 1 84.75 171 VAL A CA 1
ATOM 1331 C C . VAL A 1 171 ? -10.07 17.625 -8.422 1 84.75 171 VAL A C 1
ATOM 1333 O O . VAL A 1 171 ? -9.891 18.406 -9.367 1 84.75 171 VAL A O 1
ATOM 1336 N N . ALA A 1 172 ? -11.188 17.562 -7.746 1 89.56 172 ALA A N 1
ATOM 1337 C CA . ALA A 1 172 ? -12.195 18.609 -7.828 1 89.56 172 ALA A CA 1
ATOM 1338 C C . ALA A 1 172 ? -11.992 19.656 -6.734 1 89.56 172 ALA A C 1
ATOM 1340 O O . ALA A 1 172 ? -11.938 19.328 -5.551 1 89.56 172 ALA A O 1
ATOM 1341 N N . THR A 1 173 ? -11.789 20.875 -7.141 1 87.56 173 THR A N 1
ATOM 1342 C CA . THR A 1 173 ? -11.75 22.016 -6.234 1 87.56 173 THR A CA 1
ATOM 1343 C C . THR A 1 173 ? -13.031 22.828 -6.336 1 87.56 173 THR A C 1
ATOM 1345 O O . THR A 1 173 ? -13.414 23.266 -7.422 1 87.56 173 THR A O 1
ATOM 1348 N N . PHE A 1 174 ? -13.672 23 -5.102 1 92.31 174 PHE A N 1
ATOM 1349 C CA . PHE A 1 174 ? -14.969 23.656 -5.211 1 92.31 174 PHE A CA 1
ATOM 1350 C C . PHE A 1 174 ? -15.289 24.453 -3.949 1 92.31 174 PHE A C 1
ATOM 1352 O O . PHE A 1 174 ? -14.641 24.266 -2.92 1 92.31 174 PHE A O 1
ATOM 1359 N N . GLN A 1 175 ? -16.156 25.344 -4.145 1 94.06 175 GLN A N 1
ATOM 1360 C CA . GLN A 1 175 ? -16.828 26.062 -3.061 1 94.06 175 GLN A CA 1
ATOM 1361 C C . GLN A 1 175 ? -18.344 25.906 -3.141 1 94.06 175 GLN A C 1
ATOM 1363 O O . GLN A 1 175 ? -18.938 26.062 -4.211 1 94.06 175 GLN A O 1
ATOM 1368 N N . LEU A 1 176 ? -18.922 25.547 -1.983 1 95.75 176 LEU A N 1
ATOM 1369 C CA . LEU A 1 176 ? -20.344 25.25 -1.937 1 95.75 176 LEU A CA 1
ATOM 1370 C C . LEU A 1 176 ? -21.109 26.375 -1.231 1 95.75 176 LEU A C 1
ATOM 1372 O O . LEU A 1 176 ? -20.547 27.094 -0.421 1 95.75 176 LEU A O 1
ATOM 1376 N N . ALA A 1 177 ? -22.344 26.5 -1.596 1 96.94 177 ALA A N 1
ATOM 1377 C CA . ALA A 1 177 ? -23.219 27.453 -0.924 1 96.94 177 ALA A CA 1
ATOM 1378 C C . ALA A 1 177 ? -24.656 26.953 -0.879 1 96.94 177 ALA A C 1
ATOM 1380 O O . ALA A 1 177 ? -25.078 26.156 -1.729 1 96.94 177 ALA A O 1
ATOM 1381 N N . VAL A 1 178 ? -25.359 27.344 0.17 1 97 178 VAL A N 1
ATOM 1382 C CA . VAL A 1 178 ? -26.781 27.078 0.296 1 97 178 VAL A CA 1
ATOM 1383 C C . VAL A 1 178 ? -27.531 28.391 0.511 1 97 178 VAL A C 1
ATOM 1385 O O . VAL A 1 178 ? -26.969 29.359 1.025 1 97 178 VAL A O 1
ATOM 1388 N N . ARG A 1 179 ? -28.781 28.359 0.098 1 97.12 179 ARG A N 1
ATOM 1389 C CA . ARG A 1 179 ? -29.594 29.562 0.211 1 97.12 179 ARG A CA 1
ATOM 1390 C C . ARG A 1 179 ? -31.031 29.234 0.596 1 97.12 179 ARG A C 1
ATOM 1392 O O . ARG A 1 179 ? -31.594 28.25 0.114 1 97.12 179 ARG A O 1
ATOM 1399 N N . ASN A 1 180 ? -31.594 30.062 1.499 1 96.31 180 ASN A N 1
ATOM 1400 C CA . ASN A 1 180 ? -33 30.031 1.876 1 96.31 180 ASN A CA 1
ATOM 1401 C C . ASN A 1 180 ? -33.438 28.641 2.359 1 96.31 180 ASN A C 1
ATOM 1403 O O . ASN A 1 180 ? -34.438 28.094 1.893 1 96.31 180 ASN A O 1
ATOM 1407 N N . LEU A 1 181 ? -32.656 28.031 3.205 1 96.62 181 LEU A N 1
ATOM 1408 C CA . LEU A 1 181 ? -33 26.719 3.738 1 96.62 181 LEU A CA 1
ATOM 1409 C C . LEU A 1 181 ? -34.219 26.797 4.633 1 96.62 181 LEU A C 1
ATOM 1411 O O . LEU A 1 181 ? -34.375 27.734 5.41 1 96.62 181 LEU A O 1
ATOM 1415 N N . LYS A 1 182 ? -35.031 25.844 4.477 1 94.81 182 LYS A N 1
ATOM 1416 C CA . LYS A 1 182 ? -36.188 25.719 5.348 1 94.81 182 LYS A CA 1
ATOM 1417 C C . LYS A 1 182 ? -35.781 25.562 6.809 1 94.81 182 LYS A C 1
ATOM 1419 O O . LYS A 1 182 ? -34.812 24.828 7.117 1 94.81 182 LYS A O 1
ATOM 1424 N N . LYS A 1 183 ? -36.469 26.234 7.652 1 92.5 183 LYS A N 1
ATOM 1425 C CA . LYS A 1 183 ? -36.25 26.094 9.086 1 92.5 183 LYS A CA 1
ATOM 1426 C C . LYS A 1 183 ? -36.75 24.766 9.602 1 92.5 183 LYS A C 1
ATOM 1428 O O . LYS A 1 183 ? -37.938 24.422 9.398 1 92.5 183 LYS A O 1
ATOM 1433 N N . MET A 1 184 ? -35.938 24.094 10.289 1 91.69 184 MET A N 1
ATOM 1434 C CA . MET A 1 184 ? -36.312 22.766 10.781 1 91.69 184 MET A CA 1
ATOM 1435 C C . MET A 1 184 ? -37.062 22.875 12.094 1 91.69 184 MET A C 1
ATOM 1437 O O . MET A 1 184 ? -37.812 21.953 12.445 1 91.69 184 MET A O 1
ATOM 1441 N N . HIS A 1 185 ? -36.75 23.859 12.852 1 89.31 185 HIS A N 1
ATOM 1442 C CA . HIS A 1 185 ? -37.406 24.094 14.125 1 89.31 185 HIS A CA 1
ATOM 1443 C C . HIS A 1 185 ? -37.906 25.531 14.227 1 89.31 185 HIS A C 1
ATOM 1445 O O . HIS A 1 185 ? -37.219 26.453 13.742 1 89.31 185 HIS A O 1
ATOM 1451 N N . THR A 1 186 ? -38.938 25.797 14.867 1 83.5 186 THR A N 1
ATOM 1452 C CA . THR A 1 186 ? -39.625 27.094 14.93 1 83.5 186 THR A CA 1
ATOM 1453 C C . THR A 1 186 ? -38.781 28.094 15.703 1 83.5 186 THR A C 1
ATOM 1455 O O . THR A 1 186 ? -38.75 29.281 15.367 1 83.5 186 THR A O 1
ATOM 1458 N N . PHE A 1 187 ? -38.031 27.641 16.688 1 80.94 187 PHE A N 1
ATOM 1459 C CA . PHE A 1 187 ? -37.375 28.609 17.547 1 80.94 187 PHE A CA 1
ATOM 1460 C C . PHE A 1 187 ? -35.875 28.484 17.438 1 80.94 187 PHE A C 1
ATOM 1462 O O . PHE A 1 187 ? -35.125 29.047 18.266 1 80.94 187 PHE A O 1
ATOM 1469 N N . SER A 1 188 ? -35.469 27.734 16.578 1 82.56 188 SER A N 1
ATOM 1470 C CA . SER A 1 188 ? -34.031 27.578 16.438 1 82.56 188 SER A CA 1
ATOM 1471 C C . SER A 1 188 ? -33.594 27.672 14.969 1 82.56 188 SER A C 1
ATOM 1473 O O . SER A 1 188 ? -34.281 27.172 14.086 1 82.56 188 SER A O 1
ATOM 1475 N N . ARG A 1 189 ? -32.531 28.406 14.773 1 88.12 189 ARG A N 1
ATOM 1476 C CA . ARG A 1 189 ? -31.953 28.469 13.422 1 88.12 189 ARG A CA 1
ATOM 1477 C C . ARG A 1 189 ? -31.156 27.219 13.102 1 88.12 189 ARG A C 1
ATOM 1479 O O . ARG A 1 189 ? -30.734 26.5 14.008 1 88.12 189 ARG A O 1
ATOM 1486 N N . ASN A 1 190 ? -31.047 27.031 11.812 1 91.75 190 ASN A N 1
ATOM 1487 C CA . ASN A 1 190 ? -30.312 25.859 11.359 1 91.75 190 ASN A CA 1
ATOM 1488 C C . ASN A 1 190 ? -28.812 26.047 11.523 1 91.75 190 ASN A C 1
ATOM 1490 O O . ASN A 1 190 ? -28.312 27.172 11.539 1 91.75 190 ASN A O 1
ATOM 1494 N N . ASN A 1 191 ? -28.062 24.969 11.695 1 92.88 191 ASN A N 1
ATOM 1495 C CA . ASN A 1 191 ? -26.609 24.875 11.555 1 92.88 191 ASN A CA 1
ATOM 1496 C C . ASN A 1 191 ? -26.219 23.953 10.398 1 92.88 191 ASN A C 1
ATOM 1498 O O . ASN A 1 191 ? -25.797 22.812 10.617 1 92.88 191 ASN A O 1
ATOM 1502 N N . PRO A 1 192 ? -26.359 24.469 9.25 1 95.44 192 PRO A N 1
ATOM 1503 C CA . PRO A 1 192 ? -26.281 23.578 8.078 1 95.44 192 PRO A CA 1
ATOM 1504 C C . PRO A 1 192 ? -24.859 23.125 7.773 1 95.44 192 PRO A C 1
ATOM 1506 O O . PRO A 1 192 ? -23.906 23.891 7.961 1 95.44 192 PRO A O 1
ATOM 1509 N N . TYR A 1 193 ? -24.641 21.906 7.297 1 94.38 193 TYR A N 1
ATOM 1510 C CA . TYR A 1 193 ? -23.438 21.391 6.66 1 94.38 193 TYR A CA 1
ATOM 1511 C C . TYR A 1 193 ? -23.781 20.469 5.5 1 94.38 193 TYR A C 1
ATOM 1513 O O . TYR A 1 193 ? -24.938 20.062 5.355 1 94.38 193 TYR A O 1
ATOM 1521 N N . ILE A 1 194 ? -22.844 20.188 4.688 1 96.06 194 ILE A N 1
ATOM 1522 C CA . ILE A 1 194 ? -23.109 19.469 3.445 1 96.06 194 ILE A CA 1
ATOM 1523 C C . ILE A 1 194 ? -22.297 18.156 3.426 1 96.06 194 ILE A C 1
ATOM 1525 O O . ILE A 1 194 ? -21.125 18.141 3.818 1 96.06 194 ILE A O 1
ATOM 1529 N N . ILE A 1 195 ? -22.906 17.062 2.982 1 95.5 195 ILE A N 1
ATOM 1530 C CA . ILE A 1 195 ? -22.234 15.805 2.668 1 95.5 195 ILE A CA 1
ATOM 1531 C C . ILE A 1 195 ? -22.375 15.5 1.18 1 95.5 195 ILE A C 1
ATOM 1533 O O . ILE A 1 195 ? -23.484 15.547 0.637 1 95.5 195 ILE A O 1
ATOM 1537 N N . LEU A 1 196 ? -21.297 15.32 0.534 1 95.56 196 LEU A N 1
ATOM 1538 C CA . LEU A 1 196 ? -21.312 14.789 -0.823 1 95.56 196 LEU A CA 1
ATOM 1539 C C . LEU A 1 196 ? -21.109 13.273 -0.815 1 95.56 196 LEU A C 1
ATOM 1541 O O . LEU A 1 196 ? -20.234 12.766 -0.121 1 95.56 196 LEU A O 1
ATOM 1545 N N . SER A 1 197 ? -21.953 12.57 -1.529 1 95.62 197 SER A N 1
ATOM 1546 C CA . SER A 1 197 ? -21.875 11.117 -1.571 1 95.62 197 SER A CA 1
ATOM 1547 C C . SER A 1 197 ? -21.984 10.594 -3 1 95.62 197 SER A C 1
ATOM 1549 O O . SER A 1 197 ? -22.656 11.203 -3.834 1 95.62 197 SER A O 1
ATOM 1551 N N . LYS A 1 198 ? -21.312 9.555 -3.23 1 92.62 198 LYS A N 1
ATOM 1552 C CA . LYS A 1 198 ? -21.516 8.844 -4.492 1 92.62 198 LYS A CA 1
ATOM 1553 C C . LYS A 1 198 ? -22.328 7.574 -4.293 1 92.62 198 LYS A C 1
ATOM 1555 O O . LYS A 1 198 ? -22.391 7.035 -3.186 1 92.62 198 LYS A O 1
ATOM 1560 N N . GLY A 1 199 ? -22.938 7.188 -5.336 1 88.81 199 GLY A N 1
ATOM 1561 C CA . GLY A 1 199 ? -23.672 5.934 -5.293 1 88.81 199 GLY A CA 1
ATOM 1562 C C . GLY A 1 199 ? -22.781 4.715 -5.449 1 88.81 199 GLY A C 1
ATOM 1563 O O . GLY A 1 199 ? -21.766 4.766 -6.148 1 88.81 199 GLY A O 1
ATOM 1564 N N . SER A 1 200 ? -23.125 3.703 -4.715 1 84.81 200 SER A N 1
ATOM 1565 C CA . SER A 1 200 ? -22.453 2.42 -4.895 1 84.81 200 SER A CA 1
ATOM 1566 C C . SER A 1 200 ? -23.297 1.472 -5.742 1 84.81 200 SER A C 1
ATOM 1568 O O . SER A 1 200 ? -24.453 1.752 -6.023 1 84.81 200 SER A O 1
ATOM 1570 N N . GLU A 1 201 ? -22.703 0.362 -6.137 1 78.81 201 GLU A N 1
ATOM 1571 C CA . GLU A 1 201 ? -23.422 -0.652 -6.902 1 78.81 201 GLU A CA 1
ATOM 1572 C C . GLU A 1 201 ? -24.531 -1.304 -6.062 1 78.81 201 GLU A C 1
ATOM 1574 O O . GLU A 1 201 ? -25.531 -1.784 -6.602 1 78.81 201 GLU A O 1
ATOM 1579 N N . SER A 1 202 ? -24.344 -1.269 -4.789 1 80.75 202 SER A N 1
ATOM 1580 C CA . SER A 1 202 ? -25.344 -1.837 -3.887 1 80.75 202 SER A CA 1
ATOM 1581 C C . SER A 1 202 ? -26.5 -0.872 -3.666 1 80.75 202 SER A C 1
ATOM 1583 O O . SER A 1 202 ? -27.547 -1.255 -3.123 1 80.75 202 SER A O 1
ATOM 1585 N N . GLY A 1 203 ? -26.344 0.338 -4.055 1 82.69 203 GLY A N 1
ATOM 1586 C CA . GLY A 1 203 ? -27.375 1.342 -3.848 1 82.69 203 GLY A CA 1
ATOM 1587 C C . GLY A 1 203 ? -27.094 2.248 -2.664 1 82.69 203 GLY A C 1
ATOM 1588 O O . GLY A 1 203 ? -27.734 3.289 -2.506 1 82.69 203 GLY A O 1
ATOM 1589 N N . ARG A 1 204 ? -26.203 1.892 -1.888 1 88.31 204 ARG A N 1
ATOM 1590 C CA . ARG A 1 204 ? -25.844 2.697 -0.724 1 88.31 204 ARG A CA 1
ATOM 1591 C C . ARG A 1 204 ? -25.078 3.949 -1.138 1 88.31 204 ARG A C 1
ATOM 1593 O O . ARG A 1 204 ? -24.234 3.9 -2.043 1 88.31 204 ARG A O 1
ATOM 1600 N N . LEU A 1 205 ? -25.406 5.055 -0.399 1 91.75 205 LEU A N 1
ATOM 1601 C CA . LEU A 1 205 ? -24.641 6.273 -0.601 1 91.75 205 LEU A CA 1
ATOM 1602 C C . LEU A 1 205 ? -23.344 6.234 0.192 1 91.75 205 LEU A C 1
ATOM 1604 O O . LEU A 1 205 ? -23.344 5.914 1.383 1 91.75 205 LEU A O 1
ATOM 1608 N N . LEU A 1 206 ? -22.297 6.441 -0.491 1 92.81 206 LEU A N 1
ATOM 1609 C CA . LEU A 1 206 ? -20.984 6.461 0.131 1 92.81 206 LEU A CA 1
ATOM 1610 C C . LEU A 1 206 ? -20.453 7.891 0.248 1 92.81 206 LEU A C 1
ATOM 1612 O O . LEU A 1 206 ? -20.109 8.508 -0.757 1 92.81 206 LEU A O 1
ATOM 1616 N N . PRO A 1 207 ? -20.391 8.438 1.45 1 93.44 207 PRO A N 1
ATOM 1617 C CA . PRO A 1 207 ? -19.906 9.812 1.603 1 93.44 207 PRO A CA 1
ATOM 1618 C C . PRO A 1 207 ? -18.438 9.984 1.174 1 93.44 207 PRO A C 1
ATOM 1620 O O . PRO A 1 207 ? -17.625 9.094 1.407 1 93.44 207 PRO A O 1
ATOM 1623 N N . SER A 1 208 ? -18.172 11.07 0.548 1 90.69 208 SER A N 1
ATOM 1624 C CA . SER A 1 208 ? -16.828 11.352 0.069 1 90.69 208 SER A CA 1
ATOM 1625 C C . SER A 1 208 ? -16.312 12.68 0.614 1 90.69 208 SER A C 1
ATOM 1627 O O . SER A 1 208 ? -15.109 12.953 0.571 1 90.69 208 SER A O 1
ATOM 1629 N N . TYR A 1 209 ? -17.188 13.5 1.068 1 91.69 209 TYR A N 1
ATOM 1630 C CA . TYR A 1 209 ? -16.828 14.812 1.585 1 91.69 209 TYR A CA 1
ATOM 1631 C C . TYR A 1 209 ? -17.844 15.305 2.6 1 91.69 209 TYR A C 1
ATOM 1633 O O . TYR A 1 209 ? -19.047 15.078 2.438 1 91.69 209 TYR A O 1
ATOM 1641 N N . LYS A 1 210 ? -17.375 15.906 3.611 1 92 210 LYS A N 1
ATOM 1642 C CA . LYS A 1 210 ? -18.188 16.594 4.605 1 92 210 LYS A CA 1
ATOM 1643 C C . LYS A 1 210 ? -17.672 18.016 4.859 1 92 210 LYS A C 1
ATOM 1645 O O . LYS A 1 210 ? -16.484 18.203 5.133 1 92 210 LYS A O 1
ATOM 1650 N N . SER A 1 211 ? -18.531 19 4.766 1 89 211 SER A N 1
ATOM 1651 C CA . SER A 1 211 ? -18.141 20.375 4.988 1 89 211 SER A CA 1
ATOM 1652 C C . SER A 1 211 ? -18.156 20.719 6.477 1 89 211 SER A C 1
ATOM 1654 O O . SER A 1 211 ? -18.625 19.938 7.297 1 89 211 SER A O 1
ATOM 1656 N N . GLU A 1 212 ? -17.625 21.938 6.738 1 82.94 212 GLU A N 1
ATOM 1657 C CA . GLU A 1 212 ? -17.875 22.531 8.047 1 82.94 212 GLU A CA 1
ATOM 1658 C C . GLU A 1 212 ? -19.344 22.938 8.195 1 82.94 212 GLU A C 1
ATOM 1660 O O . GLU A 1 212 ? -20.094 22.953 7.215 1 82.94 212 GLU A O 1
ATOM 1665 N N . TYR A 1 213 ? -19.828 23.109 9.398 1 87.44 213 TYR A N 1
ATOM 1666 C CA . TYR A 1 213 ? -21.203 23.609 9.539 1 87.44 213 TYR A CA 1
ATOM 1667 C C . TYR A 1 213 ? -21.219 25.109 9.766 1 87.44 213 TYR A C 1
ATOM 1669 O O . TYR A 1 213 ? -20.297 25.672 10.375 1 87.44 213 TYR A O 1
ATOM 1677 N N . CYS A 1 214 ? -22.219 25.766 9.281 1 87.62 214 CYS A N 1
ATOM 1678 C CA . CYS A 1 214 ? -22.453 27.188 9.5 1 87.62 214 CYS A CA 1
ATOM 1679 C C . CYS A 1 214 ? -23.422 27.406 10.664 1 87.62 214 CYS A C 1
ATOM 1681 O O . CYS A 1 214 ? -24.438 26.719 10.766 1 87.62 214 CYS A O 1
ATOM 1683 N N . ARG A 1 215 ? -23.094 28.328 11.484 1 86.94 215 ARG A N 1
ATOM 1684 C CA . ARG A 1 215 ? -23.891 28.531 12.688 1 86.94 215 ARG A CA 1
ATOM 1685 C C . ARG A 1 215 ? -25.094 29.422 12.398 1 86.94 215 ARG A C 1
ATOM 1687 O O . ARG A 1 215 ? -24.938 30.531 11.922 1 86.94 215 ARG A O 1
ATOM 1694 N N . LYS A 1 216 ? -26.234 28.938 12.758 1 89.44 216 LYS A N 1
ATOM 1695 C CA . LYS A 1 216 ? -27.484 29.688 12.766 1 89.44 216 LYS A CA 1
ATOM 1696 C C . LYS A 1 216 ? -27.672 30.453 11.445 1 89.44 216 LYS A C 1
ATOM 1698 O O . LYS A 1 216 ? -27.891 31.656 11.445 1 89.44 216 LYS A O 1
ATOM 1703 N N . CYS A 1 217 ? -27.672 29.719 10.398 1 89.81 217 CYS A N 1
ATOM 1704 C CA . CYS A 1 217 ? -27.75 30.328 9.078 1 89.81 217 CYS A CA 1
ATOM 1705 C C . CYS A 1 217 ? -28.781 29.625 8.211 1 89.81 217 CYS A C 1
ATOM 1707 O O . CYS A 1 217 ? -28.953 28.406 8.305 1 89.81 217 CYS A O 1
ATOM 1709 N N . ALA A 1 218 ? -29.469 30.453 7.488 1 92.06 218 ALA A N 1
ATOM 1710 C CA . ALA A 1 218 ? -30.344 29.906 6.453 1 92.06 218 ALA A CA 1
ATOM 1711 C C . ALA A 1 218 ? -29.672 29.969 5.086 1 92.06 218 ALA A C 1
ATOM 1713 O O . ALA A 1 218 ? -30.078 29.25 4.16 1 92.06 218 ALA A O 1
ATOM 1714 N N . SER A 1 219 ? -28.766 30.859 4.961 1 94.56 219 SER A N 1
ATOM 1715 C CA . SER A 1 219 ? -27.938 31.031 3.766 1 94.56 219 SER A CA 1
ATOM 1716 C C . SER A 1 219 ? -26.469 31.219 4.129 1 94.56 219 SER A C 1
ATOM 1718 O O . SER A 1 219 ? -26.141 32.031 4.984 1 94.56 219 SER A O 1
ATOM 1720 N N . CYS A 1 220 ? -25.594 30.375 3.551 1 93.31 220 CYS A N 1
ATOM 1721 C CA . CYS A 1 220 ? -24.188 30.516 3.863 1 93.31 220 CYS A CA 1
ATOM 1722 C C . CYS A 1 220 ? -23.312 29.922 2.762 1 93.31 220 CYS A C 1
ATOM 1724 O O . CYS A 1 220 ? -23.812 29.188 1.908 1 93.31 220 CYS A O 1
ATOM 1726 N N . THR A 1 221 ? -22.141 30.344 2.693 1 93.31 221 THR A N 1
ATOM 1727 C CA . THR A 1 221 ? -21.094 29.828 1.811 1 93.31 221 THR A CA 1
ATOM 1728 C C . THR A 1 221 ? -20.031 29.078 2.611 1 93.31 221 THR A C 1
ATOM 1730 O O . THR A 1 221 ? -19.578 29.562 3.654 1 93.31 221 THR A O 1
ATOM 1733 N N . PHE A 1 222 ? -19.734 27.953 2.133 1 91.56 222 PHE A N 1
ATOM 1734 C CA . PHE A 1 222 ? -18.766 27.109 2.822 1 91.56 222 PHE A CA 1
ATOM 1735 C C . PHE A 1 222 ? -17.359 27.359 2.291 1 91.56 222 PHE A C 1
ATOM 1737 O O . PHE A 1 222 ? -17.188 28 1.256 1 91.56 222 PHE A O 1
ATOM 1744 N N . ARG A 1 223 ? -16.375 26.828 2.994 1 81.12 223 ARG A N 1
ATOM 1745 C CA . ARG A 1 223 ? -14.984 27 2.607 1 81.12 223 ARG A CA 1
ATOM 1746 C C . ARG A 1 223 ? -14.656 26.188 1.357 1 81.12 223 ARG A C 1
ATOM 1748 O O . ARG A 1 223 ? -15.312 25.188 1.071 1 81.12 223 ARG A O 1
ATOM 1755 N N . GLN A 1 224 ? -13.664 26.656 0.702 1 84.25 224 GLN A N 1
ATOM 1756 C CA . GLN A 1 224 ? -13.188 25.906 -0.455 1 84.25 224 GLN A CA 1
ATOM 1757 C C . GLN A 1 224 ? -12.586 24.562 -0.032 1 84.25 224 GLN A C 1
ATOM 1759 O O . GLN A 1 224 ? -11.898 24.484 0.987 1 84.25 224 GLN A O 1
ATOM 1764 N N . ALA A 1 225 ? -12.852 23.547 -0.812 1 85.19 225 ALA A N 1
ATOM 1765 C CA . ALA A 1 225 ? -12.375 22.203 -0.495 1 85.19 225 ALA A CA 1
ATOM 1766 C C . ALA A 1 225 ? -11.883 21.5 -1.749 1 85.19 225 ALA A C 1
ATOM 1768 O O . ALA A 1 225 ? -12.258 21.859 -2.865 1 85.19 225 ALA A O 1
ATOM 1769 N N . ASP A 1 226 ? -10.984 20.547 -1.549 1 82.19 226 ASP A N 1
ATOM 1770 C CA . ASP A 1 226 ? -10.477 19.672 -2.596 1 82.19 226 ASP A CA 1
ATOM 1771 C C . ASP A 1 226 ? -10.828 18.219 -2.311 1 82.19 226 ASP A C 1
ATOM 1773 O O . ASP A 1 226 ? -10.633 17.734 -1.191 1 82.19 226 ASP A O 1
ATOM 1777 N N . VAL A 1 227 ? -11.414 17.578 -3.285 1 85.62 227 VAL A N 1
ATOM 1778 C CA . VAL A 1 227 ? -11.734 16.172 -3.162 1 85.62 227 VAL A CA 1
ATOM 1779 C C . VAL A 1 227 ? -11.297 15.422 -4.426 1 85.62 227 VAL A C 1
ATOM 1781 O O . VAL A 1 227 ? -11.469 15.93 -5.535 1 85.62 227 VAL A O 1
ATOM 1784 N N . SER A 1 228 ? -10.664 14.281 -4.215 1 83.25 228 SER A N 1
ATOM 1785 C CA . SER A 1 228 ? -10.258 13.5 -5.375 1 83.25 228 SER A CA 1
ATOM 1786 C C . SER A 1 228 ? -11.469 13.039 -6.184 1 83.25 228 SER A C 1
ATOM 1788 O O . SER A 1 228 ? -12.5 12.68 -5.617 1 83.25 228 SER A O 1
ATOM 1790 N N . LEU A 1 229 ? -11.289 13.039 -7.504 1 86.56 229 LEU A N 1
ATOM 1791 C CA . LEU A 1 229 ? -12.375 12.539 -8.344 1 86.56 229 LEU A CA 1
ATOM 1792 C C . LEU A 1 229 ? -12.625 11.062 -8.086 1 86.56 229 LEU A C 1
ATOM 1794 O O . LEU A 1 229 ? -13.758 10.586 -8.242 1 86.56 229 LEU A O 1
ATOM 1798 N N . GLN A 1 230 ? -11.547 10.398 -7.695 1 81.5 230 GLN A N 1
ATOM 1799 C CA . GLN A 1 230 ? -11.695 9 -7.332 1 81.5 230 GLN A CA 1
ATOM 1800 C C . GLN A 1 230 ? -12.719 8.82 -6.211 1 81.5 230 GLN A C 1
ATOM 1802 O O . GLN A 1 230 ? -13.602 7.965 -6.301 1 81.5 230 GLN A O 1
ATOM 1807 N N . SER A 1 231 ? -12.594 9.641 -5.227 1 83.56 231 SER A N 1
ATOM 1808 C CA . SER A 1 231 ? -13.484 9.555 -4.074 1 83.56 231 SER A CA 1
ATOM 1809 C C . SER A 1 231 ? -14.867 10.109 -4.398 1 83.56 231 SER A C 1
ATOM 1811 O O . SER A 1 231 ? -15.875 9.594 -3.912 1 83.56 231 SER A O 1
ATOM 1813 N N . LEU A 1 232 ? -14.906 11.07 -5.191 1 89.19 232 LEU A N 1
ATOM 1814 C CA . LEU A 1 232 ? -16.141 11.805 -5.445 1 89.19 232 LEU A CA 1
ATOM 1815 C C . LEU A 1 232 ? -17.031 11.039 -6.414 1 89.19 232 LEU A C 1
ATOM 1817 O O . LEU A 1 232 ? -18.266 11.047 -6.277 1 89.19 232 LEU A O 1
ATOM 1821 N N . CYS A 1 233 ? -16.375 10.391 -7.457 1 88.81 233 CYS A N 1
ATOM 1822 C CA . CYS A 1 233 ? -17.188 9.766 -8.492 1 88.81 233 CYS A CA 1
ATOM 1823 C C . CYS A 1 233 ? -16.438 8.617 -9.156 1 88.81 233 CYS A C 1
ATOM 1825 O O . CYS A 1 233 ? -16.703 8.297 -10.32 1 88.81 233 CYS A O 1
ATOM 1827 N N . ASN A 1 234 ? -15.43 8.07 -8.5 1 80.94 234 ASN A N 1
ATOM 1828 C CA . ASN A 1 234 ? -14.633 6.973 -9.031 1 80.94 234 ASN A CA 1
ATOM 1829 C C . ASN A 1 234 ? -14.016 7.324 -10.383 1 80.94 234 ASN A C 1
ATOM 1831 O O . ASN A 1 234 ? -13.938 6.473 -11.266 1 80.94 234 ASN A O 1
ATOM 1835 N N . GLY A 1 235 ? -13.797 8.617 -10.578 1 80.69 235 GLY A N 1
ATOM 1836 C CA . GLY A 1 235 ? -13.148 9.078 -11.797 1 80.69 235 GLY A CA 1
ATOM 1837 C C . GLY A 1 235 ? -14.117 9.227 -12.961 1 80.69 235 GLY A C 1
ATOM 1838 O O . GLY A 1 235 ? -13.727 9.688 -14.039 1 80.69 235 GLY A O 1
ATOM 1839 N N . ASP A 1 236 ? -15.344 8.836 -12.836 1 86.25 236 ASP A N 1
ATOM 1840 C CA . ASP A 1 236 ? -16.375 8.961 -13.859 1 86.25 236 ASP A CA 1
ATOM 1841 C C . ASP A 1 236 ? -17.297 10.148 -13.578 1 86.25 236 ASP A C 1
ATOM 1843 O O . ASP A 1 236 ? -18.172 10.07 -12.711 1 86.25 236 ASP A O 1
ATOM 1847 N N . GLN A 1 237 ? -17.203 11.109 -14.383 1 89.12 237 GLN A N 1
ATOM 1848 C CA . GLN A 1 237 ? -17.891 12.367 -14.156 1 89.12 237 GLN A CA 1
ATOM 1849 C C . GLN A 1 237 ? -19.375 12.25 -14.477 1 89.12 237 GLN A C 1
ATOM 1851 O O . GLN A 1 237 ? -20.156 13.172 -14.195 1 89.12 237 GLN A O 1
ATOM 1856 N N . GLU A 1 238 ? -19.797 11.078 -14.93 1 88.81 238 GLU A N 1
ATOM 1857 C CA . GLU A 1 238 ? -21.203 10.867 -15.234 1 88.81 238 GLU A CA 1
ATOM 1858 C C . GLU A 1 238 ? -21.938 10.227 -14.055 1 88.81 238 GLU A C 1
ATOM 1860 O O . GLU A 1 238 ? -23.156 10.227 -14 1 88.81 238 GLU A O 1
ATOM 1865 N N . VAL A 1 239 ? -21.141 9.672 -13.164 1 87.31 239 VAL A N 1
ATOM 1866 C CA . VAL A 1 239 ? -21.75 9.086 -11.977 1 87.31 239 VAL A CA 1
ATOM 1867 C C . VAL A 1 239 ? -22.391 10.188 -11.125 1 87.31 239 VAL A C 1
ATOM 1869 O O . VAL A 1 239 ? -21.766 11.211 -10.852 1 87.31 239 VAL A O 1
ATOM 1872 N N . PRO A 1 240 ? -23.594 10 -10.766 1 91.38 240 PRO A N 1
ATOM 1873 C CA . PRO A 1 240 ? -24.266 11.031 -9.969 1 91.38 240 PRO A CA 1
ATOM 1874 C C . PRO A 1 240 ? -23.656 11.195 -8.578 1 91.38 240 PRO A C 1
ATOM 1876 O O . PRO A 1 240 ? -23.266 10.211 -7.949 1 91.38 240 PRO A O 1
ATOM 1879 N N . ILE A 1 241 ? -23.609 12.438 -8.18 1 94.19 241 ILE A N 1
ATOM 1880 C CA . ILE A 1 241 ? -23.219 12.828 -6.828 1 94.19 241 ILE A CA 1
ATOM 1881 C C . ILE A 1 241 ? -24.438 13.328 -6.066 1 94.19 241 ILE A C 1
ATOM 1883 O O . ILE A 1 241 ? -25.203 14.164 -6.574 1 94.19 241 ILE A O 1
ATOM 1887 N N . THR A 1 242 ? -24.609 12.789 -4.914 1 96.12 242 THR A N 1
ATOM 1888 C CA . THR A 1 242 ? -25.719 13.234 -4.07 1 96.12 242 THR A CA 1
ATOM 1889 C C . THR A 1 242 ? -25.25 14.281 -3.066 1 96.12 242 THR A C 1
ATOM 1891 O O . THR A 1 242 ? -24.312 14.031 -2.295 1 96.12 242 THR A O 1
ATOM 1894 N N . VAL A 1 243 ? -25.906 15.375 -3.137 1 96.69 243 VAL A N 1
ATOM 1895 C CA . VAL A 1 243 ? -25.656 16.453 -2.184 1 96.69 243 VAL A CA 1
ATOM 1896 C C . VAL A 1 243 ? -26.719 16.422 -1.088 1 96.69 243 VAL A C 1
ATOM 1898 O O . VAL A 1 243 ? -27.922 16.547 -1.367 1 96.69 243 VAL A O 1
ATOM 1901 N N . SER A 1 244 ? -26.281 16.25 0.125 1 97.12 244 SER A N 1
ATOM 1902 C CA . SER A 1 244 ? -27.203 16.25 1.265 1 97.12 244 SER A CA 1
ATOM 1903 C C . SER A 1 244 ? -26.859 17.375 2.234 1 97.12 244 SER A C 1
ATOM 1905 O O . SER A 1 244 ? -25.719 17.516 2.668 1 97.12 244 SER A O 1
ATOM 1907 N N . VAL A 1 245 ? -27.828 18.141 2.539 1 97.5 245 VAL A N 1
ATOM 1908 C CA . VAL A 1 245 ? -27.672 19.219 3.51 1 97.5 245 VAL A CA 1
ATOM 1909 C C . VAL A 1 245 ? -28.328 18.828 4.836 1 97.5 245 VAL A C 1
ATOM 1911 O O . VAL A 1 245 ? -29.5 18.484 4.875 1 97.5 245 VAL A O 1
ATOM 1914 N N . PHE A 1 246 ? -27.531 18.922 5.836 1 95.75 246 PHE A N 1
ATOM 1915 C CA . PHE A 1 246 ? -27.984 18.531 7.16 1 95.75 246 PHE A CA 1
ATOM 1916 C C . PHE A 1 246 ? -28.031 19.734 8.102 1 95.75 246 PHE A C 1
ATOM 1918 O O . PHE A 1 246 ? -27.391 20.75 7.852 1 95.75 246 PHE A O 1
ATOM 1925 N N . ASN A 1 247 ? -28.875 19.625 9.086 1 94.62 247 ASN A N 1
ATOM 1926 C CA . ASN A 1 247 ? -28.875 20.531 10.234 1 94.62 247 ASN A CA 1
ATOM 1927 C C . ASN A 1 247 ? -28.141 19.922 11.43 1 94.62 247 ASN A C 1
ATOM 1929 O O . ASN A 1 247 ? -28.609 18.938 12.016 1 94.62 247 ASN A O 1
ATOM 1933 N N . PHE A 1 248 ? -27.031 20.5 11.727 1 90.94 248 PHE A N 1
ATOM 1934 C CA . PHE A 1 248 ? -26.266 20.016 12.859 1 90.94 248 PHE A CA 1
ATOM 1935 C C . PHE A 1 248 ? -26.969 20.312 14.18 1 90.94 248 PHE A C 1
ATOM 1937 O O . PHE A 1 248 ? -27.438 21.438 14.391 1 90.94 248 PHE A O 1
ATOM 1944 N N . ARG A 1 249 ? -27.047 19.25 15.047 1 86.44 249 ARG A N 1
ATOM 1945 C CA . ARG A 1 249 ? -27.656 19.391 16.359 1 86.44 249 ARG A CA 1
ATOM 1946 C C . ARG A 1 249 ? -26.719 18.906 17.453 1 86.44 249 ARG A C 1
ATOM 1948 O O . ARG A 1 249 ? -26.344 17.734 17.484 1 86.44 249 ARG A O 1
ATOM 1955 N N . SER A 1 250 ? -26.391 19.766 18.328 1 78.31 250 SER A N 1
ATOM 1956 C CA . SER A 1 250 ? -25.5 19.375 19.422 1 78.31 250 SER A CA 1
ATOM 1957 C C . SER A 1 250 ? -26.203 18.422 20.391 1 78.31 250 SER A C 1
ATOM 1959 O O . SER A 1 250 ? -27.266 18.734 20.922 1 78.31 250 SER A O 1
ATOM 1961 N N . GLY A 1 251 ? -25.609 17.328 20.625 1 78.44 251 GLY A N 1
ATOM 1962 C CA . GLY A 1 251 ? -26.141 16.359 21.578 1 78.44 251 GLY A CA 1
ATOM 1963 C C . GLY A 1 251 ? -27.25 15.516 21 1 78.44 251 GLY A C 1
ATOM 1964 O O . GLY A 1 251 ? -27.828 14.672 21.703 1 78.44 251 GLY A O 1
ATOM 1965 N N . LYS A 1 252 ? -27.641 15.797 19.844 1 83.12 252 LYS A N 1
ATOM 1966 C CA . LYS A 1 252 ? -28.688 15.039 19.172 1 83.12 252 LYS A CA 1
ATOM 1967 C C . LYS A 1 252 ? -28.25 14.594 17.781 1 83.12 252 LYS A C 1
ATOM 1969 O O . LYS A 1 252 ? -27.219 15.039 17.281 1 83.12 252 LYS A O 1
ATOM 1974 N N . VAL A 1 253 ? -29 13.688 17.25 1 85.81 253 VAL A N 1
ATOM 1975 C CA . VAL A 1 253 ? -28.734 13.219 15.891 1 85.81 253 VAL A CA 1
ATOM 1976 C C . VAL A 1 253 ? -29.047 14.328 14.883 1 85.81 253 VAL A C 1
ATOM 1978 O O . VAL A 1 253 ? -30.062 15 14.992 1 85.81 253 VAL A O 1
ATOM 1981 N N . ASP A 1 254 ? -28.203 14.57 13.914 1 90.31 254 ASP A N 1
ATOM 1982 C CA . ASP A 1 254 ? -28.406 15.578 12.883 1 90.31 254 ASP A CA 1
ATOM 1983 C C . ASP A 1 254 ? -29.625 15.266 12.031 1 90.31 254 ASP A C 1
ATOM 1985 O O . ASP A 1 254 ? -30.078 14.117 11.977 1 90.31 254 ASP A O 1
ATOM 1989 N N . GLU A 1 255 ? -30.188 16.297 11.43 1 93.19 255 GLU A N 1
ATOM 1990 C CA . GLU A 1 255 ? -31.391 16.156 10.625 1 93.19 255 GLU A CA 1
ATOM 1991 C C . GLU A 1 255 ? -31.141 16.547 9.172 1 93.19 255 GLU A C 1
ATOM 1993 O O . GLU A 1 255 ? -30.5 17.578 8.906 1 93.19 255 GLU A O 1
ATOM 1998 N N . LEU A 1 256 ? -31.625 15.703 8.375 1 95.5 256 LEU A N 1
ATOM 1999 C CA . LEU A 1 256 ? -31.562 16.016 6.957 1 95.5 256 LEU A CA 1
ATOM 2000 C C . LEU A 1 256 ? -32.531 17.141 6.594 1 95.5 256 LEU A C 1
ATOM 2002 O O . LEU A 1 256 ? -33.719 17.031 6.871 1 95.5 256 LEU A O 1
ATOM 2006 N N . ILE A 1 257 ? -32.062 18.203 5.988 1 96.56 257 ILE A N 1
ATOM 2007 C CA . ILE A 1 257 ? -32.906 19.281 5.512 1 96.56 257 ILE A CA 1
ATOM 2008 C C . ILE A 1 257 ? -33.406 18.969 4.109 1 96.56 257 ILE A C 1
ATOM 2010 O O . ILE A 1 257 ? -34.625 18.984 3.863 1 96.56 257 ILE A O 1
ATOM 2014 N N . GLY A 1 258 ? -32.469 18.656 3.244 1 97.31 258 GLY A N 1
ATOM 2015 C CA . GLY A 1 258 ? -32.812 18.328 1.869 1 97.31 258 GLY A CA 1
ATOM 2016 C C . GLY A 1 258 ? -31.625 17.766 1.089 1 97.31 258 GLY A C 1
ATOM 2017 O O . GLY A 1 258 ? -30.5 17.75 1.58 1 97.31 258 GLY A O 1
ATOM 2018 N N . SER A 1 259 ? -31.938 17.219 -0.08 1 97.12 259 SER A N 1
ATOM 2019 C CA . SER A 1 259 ? -30.906 16.625 -0.916 1 97.12 259 SER A CA 1
ATOM 2020 C C . SER A 1 259 ? -31.219 16.781 -2.396 1 97.12 259 SER A C 1
ATOM 2022 O O . SER A 1 259 ? -32.344 17.125 -2.758 1 97.12 259 SER A O 1
ATOM 2024 N N . PHE A 1 260 ? -30.281 16.672 -3.162 1 95.44 260 PHE A N 1
ATOM 2025 C CA . PHE A 1 260 ? -30.406 16.609 -4.613 1 95.44 260 PHE A CA 1
ATOM 2026 C C . PHE A 1 260 ? -29.25 15.828 -5.223 1 95.44 260 PHE A C 1
ATOM 2028 O O . PHE A 1 260 ? -28.234 15.578 -4.555 1 95.44 260 PHE A O 1
ATOM 2035 N N . SER A 1 261 ? -29.422 15.25 -6.422 1 94.81 261 SER A N 1
ATOM 2036 C CA . SER A 1 261 ? -28.391 14.461 -7.082 1 94.81 261 SER A CA 1
ATOM 2037 C C . SER A 1 261 ? -28.203 14.898 -8.531 1 94.81 261 SER A C 1
ATOM 2039 O O . SER A 1 261 ? -29.172 15.203 -9.227 1 94.81 261 SER A O 1
ATOM 2041 N N . ALA A 1 262 ? -27 15 -8.938 1 94.56 262 ALA A N 1
ATOM 2042 C CA . ALA A 1 262 ? -26.625 15.297 -10.312 1 94.56 262 ALA A CA 1
ATOM 2043 C C . ALA A 1 262 ? -25.203 14.805 -10.609 1 94.56 262 ALA A C 1
ATOM 2045 O O . ALA A 1 262 ? -24.422 14.555 -9.688 1 94.56 262 ALA A O 1
ATOM 2046 N N . SER A 1 263 ? -24.906 14.617 -11.883 1 94.19 263 SER A N 1
ATOM 2047 C CA . SER A 1 263 ? -23.547 14.234 -12.258 1 94.19 263 SER A CA 1
ATOM 2048 C C . SER A 1 263 ? -22.594 15.414 -12.148 1 94.19 263 SER A C 1
ATOM 2050 O O . SER A 1 263 ? -23.016 16.578 -12.18 1 94.19 263 SER A O 1
ATOM 2052 N N . LEU A 1 264 ? -21.375 15.094 -11.914 1 91.44 264 LEU A N 1
ATOM 2053 C CA . LEU A 1 264 ? -20.359 16.141 -11.836 1 91.44 264 LEU A CA 1
ATOM 2054 C C . LEU A 1 264 ? -20.328 16.969 -13.117 1 91.44 264 LEU A C 1
ATOM 2056 O O . LEU A 1 264 ? -20.125 18.188 -13.07 1 91.44 264 LEU A O 1
ATOM 2060 N N . ASN A 1 265 ? -20.531 16.312 -14.234 1 91.06 265 ASN A N 1
ATOM 2061 C CA . ASN A 1 265 ? -20.562 17.016 -15.508 1 91.06 265 ASN A CA 1
ATOM 2062 C C . ASN A 1 265 ? -21.688 18.047 -15.547 1 91.06 265 ASN A C 1
ATOM 2064 O O . ASN A 1 265 ? -21.484 19.172 -15.992 1 91.06 265 ASN A O 1
ATOM 2068 N N . ARG A 1 266 ? -22.797 17.609 -15.148 1 91.81 266 ARG A N 1
ATOM 2069 C CA . ARG A 1 266 ? -23.938 18.531 -15.094 1 91.81 266 ARG A CA 1
ATOM 2070 C C . ARG A 1 266 ? -23.656 19.688 -14.148 1 91.81 266 ARG A C 1
ATOM 2072 O O . ARG A 1 266 ? -24.016 20.828 -14.445 1 91.81 266 ARG A O 1
ATOM 2079 N N . LEU A 1 267 ? -23.078 19.391 -13.07 1 92.56 267 LEU A N 1
ATOM 2080 C CA . LEU A 1 267 ? -22.75 20.422 -12.086 1 92.56 267 LEU A CA 1
ATOM 2081 C C . LEU A 1 267 ? -21.734 21.406 -12.641 1 92.56 267 LEU A C 1
ATOM 2083 O O . LEU A 1 267 ? -21.828 22.609 -12.398 1 92.56 267 LEU A O 1
ATOM 2087 N N . MET A 1 268 ? -20.812 20.922 -13.344 1 91.19 268 MET A N 1
ATOM 2088 C CA . MET A 1 268 ? -19.797 21.766 -13.953 1 91.19 268 MET A CA 1
ATOM 2089 C C . MET A 1 268 ? -20.406 22.672 -15.016 1 91.19 268 MET A C 1
ATOM 2091 O O . MET A 1 268 ? -20.047 23.859 -15.102 1 91.19 268 MET A O 1
ATOM 2095 N N . GLU A 1 269 ? -21.281 22.141 -15.797 1 89.69 269 GLU A N 1
ATOM 2096 C CA . GLU A 1 269 ? -21.938 22.906 -16.844 1 89.69 269 GLU A CA 1
ATOM 2097 C C . GLU A 1 269 ? -22.812 24 -16.25 1 89.69 269 GLU A C 1
ATOM 2099 O O . GLU A 1 269 ? -23.062 25.031 -16.891 1 89.69 269 GLU A O 1
ATOM 2104 N N . ASN A 1 270 ? -23.266 23.781 -15.07 1 89 270 ASN A N 1
ATOM 2105 C CA . ASN A 1 270 ? -24.188 24.703 -14.438 1 89 270 ASN A CA 1
ATOM 2106 C C . ASN A 1 270 ? -23.562 25.391 -13.219 1 89 270 ASN A C 1
ATOM 2108 O O . ASN A 1 270 ? -24.219 25.594 -12.211 1 89 270 ASN A O 1
ATOM 2112 N N . GLN A 1 271 ? -22.297 25.484 -13.344 1 87.38 271 GLN A N 1
ATOM 2113 C CA . GLN A 1 271 ? -21.609 26.156 -12.25 1 87.38 271 GLN A CA 1
ATOM 2114 C C . GLN A 1 271 ? -22.219 27.531 -11.969 1 87.38 271 GLN A C 1
ATOM 2116 O O . GLN A 1 271 ? -22.516 28.281 -12.898 1 87.38 271 GLN A O 1
ATOM 2121 N N . GLY A 1 272 ? -22.469 27.844 -10.711 1 87.75 272 GLY A N 1
ATOM 2122 C CA . GLY A 1 272 ? -23.062 29.109 -10.328 1 87.75 272 GLY A CA 1
ATOM 2123 C C . GLY A 1 272 ? -24.578 29.078 -10.312 1 87.75 272 GLY A C 1
ATOM 2124 O O . GLY A 1 272 ? -25.219 29.953 -9.719 1 87.75 272 GLY A O 1
ATOM 2125 N N . GLN A 1 273 ? -25.141 28.109 -10.883 1 92.25 273 GLN A N 1
ATOM 2126 C CA . GLN A 1 273 ? -26.594 27.984 -10.906 1 92.25 273 GLN A CA 1
ATOM 2127 C C . GLN A 1 273 ? -27.094 27.25 -9.656 1 92.25 273 GLN A C 1
ATOM 2129 O O . GLN A 1 273 ? -26.406 26.391 -9.117 1 92.25 273 GLN A O 1
ATOM 2134 N N . GLU A 1 274 ? -28.266 27.641 -9.289 1 95.44 274 GLU A N 1
ATOM 2135 C CA . GLU A 1 274 ? -28.844 27.062 -8.094 1 95.44 274 GLU A CA 1
ATOM 2136 C C . GLU A 1 274 ? -29.656 25.812 -8.43 1 95.44 274 GLU A C 1
ATOM 2138 O O . GLU A 1 274 ? -30.312 25.75 -9.461 1 95.44 274 GLU A O 1
ATOM 2143 N N . PHE A 1 275 ? -29.547 24.891 -7.598 1 96.25 275 PHE A N 1
ATOM 2144 C CA . PHE A 1 275 ? -30.344 23.656 -7.656 1 96.25 275 PHE A CA 1
ATOM 2145 C C . PHE A 1 275 ? -31.266 23.562 -6.457 1 96.25 275 PHE A C 1
ATOM 2147 O O . PHE A 1 275 ? -30.906 23.922 -5.34 1 96.25 275 PHE A O 1
ATOM 2154 N N . GLU A 1 276 ? -32.375 23.062 -6.723 1 96.75 276 GLU A N 1
ATOM 2155 C CA . GLU A 1 276 ? -33.375 22.938 -5.664 1 96.75 276 GLU A CA 1
ATOM 2156 C C . GLU A 1 276 ? -33.094 21.719 -4.781 1 96.75 276 GLU A C 1
ATOM 2158 O O . GLU A 1 276 ? -32.75 20.641 -5.281 1 96.75 276 GLU A O 1
ATOM 2163 N N . LEU A 1 277 ? -33.156 21.969 -3.527 1 97.56 277 LEU A N 1
ATOM 2164 C CA . LEU A 1 277 ? -33.094 20.891 -2.549 1 97.56 277 LEU A CA 1
ATOM 2165 C C . LEU A 1 277 ? -34.469 20.391 -2.199 1 97.56 277 LEU A C 1
ATOM 2167 O O . LEU A 1 277 ? -35.406 21.172 -2.027 1 97.56 277 LEU A O 1
ATOM 2171 N N . LYS A 1 278 ? -34.594 19.094 -2.125 1 97.5 278 LYS A N 1
ATOM 2172 C CA . LYS A 1 278 ? -35.875 18.5 -1.804 1 97.5 278 LYS A CA 1
ATOM 2173 C C . LYS A 1 278 ? -35.781 17.656 -0.534 1 97.5 278 LYS A C 1
ATOM 2175 O O . LYS A 1 278 ? -34.75 17.031 -0.27 1 97.5 278 LYS A O 1
ATOM 2180 N N . ASP A 1 279 ? -36.844 17.672 0.196 1 95.44 279 ASP A N 1
ATOM 2181 C CA . ASP A 1 279 ? -36.906 16.812 1.377 1 95.44 279 ASP A CA 1
ATOM 2182 C C . ASP A 1 279 ? -37.406 15.422 1.022 1 95.44 279 ASP A C 1
ATOM 2184 O O . ASP A 1 279 ? -37.5 15.062 -0.155 1 95.44 279 ASP A O 1
ATOM 2188 N N . THR A 1 280 ? -37.625 14.602 2.012 1 92.06 280 THR A N 1
ATOM 2189 C CA . THR A 1 280 ? -38.031 13.219 1.804 1 92.06 280 THR A CA 1
ATOM 2190 C C . THR A 1 280 ? -39.406 13.141 1.165 1 92.06 280 THR A C 1
ATOM 2192 O O . THR A 1 280 ? -39.781 12.125 0.565 1 92.06 280 THR A O 1
ATOM 2195 N N . LYS A 1 281 ? -40.188 14.25 1.271 1 93.44 281 LYS A N 1
ATOM 2196 C CA . LYS A 1 281 ? -41.5 14.32 0.675 1 93.44 281 LYS A CA 1
ATOM 2197 C C . LYS A 1 281 ? -41.469 15.023 -0.677 1 93.44 281 LYS A C 1
ATOM 2199 O O . LYS A 1 281 ? -42.5 15.398 -1.22 1 93.44 281 LYS A O 1
ATOM 2204 N N . ASN A 1 282 ? -40.375 15.359 -1.118 1 93.25 282 ASN A N 1
ATOM 2205 C CA . ASN A 1 282 ? -40.156 15.953 -2.43 1 93.25 282 ASN A CA 1
ATOM 2206 C C . ASN A 1 282 ? -40.562 17.422 -2.457 1 93.25 282 ASN A C 1
ATOM 2208 O O . ASN A 1 282 ? -40.938 17.938 -3.51 1 93.25 282 ASN A O 1
ATOM 2212 N N . LYS A 1 283 ? -40.594 18.016 -1.353 1 95.5 283 LYS A N 1
ATOM 2213 C CA . LYS A 1 283 ? -40.875 19.453 -1.279 1 95.5 283 LYS A CA 1
ATOM 2214 C C . LYS A 1 283 ? -39.594 20.266 -1.334 1 95.5 283 LYS A C 1
ATOM 2216 O O . LYS A 1 283 ? -38.562 19.859 -0.784 1 95.5 283 LYS A O 1
ATOM 2221 N N . SER A 1 284 ? -39.75 21.406 -1.879 1 96.38 284 SER A N 1
ATOM 2222 C CA . SER A 1 284 ? -38.594 22.312 -1.962 1 96.38 284 SER A CA 1
ATOM 2223 C C . SER A 1 284 ? -38.25 22.906 -0.596 1 96.38 284 SER A C 1
ATOM 2225 O O . SER A 1 284 ? -39.125 23.453 0.082 1 96.38 284 SER A O 1
ATOM 2227 N N . VAL A 1 285 ? -37.031 22.828 -0.234 1 97.12 285 VAL A N 1
ATOM 2228 C CA . VAL A 1 285 ? -36.688 23.25 1.116 1 97.12 285 VAL A CA 1
ATOM 2229 C C . VAL A 1 285 ? -35.5 24.203 1.062 1 97.12 285 VAL A C 1
ATOM 2231 O O . VAL A 1 285 ? -34.875 24.516 2.092 1 97.12 285 VAL A O 1
ATOM 2234 N N . GLY A 1 286 ? -35.156 24.609 -0.066 1 97.12 286 GLY A N 1
ATOM 2235 C CA . GLY A 1 286 ? -34.031 25.531 -0.239 1 97.12 286 GLY A CA 1
ATOM 2236 C C . GLY A 1 286 ? -33.25 25.266 -1.506 1 97.12 286 GLY A C 1
ATOM 2237 O O . GLY A 1 286 ? -33.688 24.516 -2.383 1 97.12 286 GLY A O 1
ATOM 2238 N N . PHE A 1 287 ? -32.094 26 -1.56 1 97.62 287 PHE A N 1
ATOM 2239 C CA . PHE A 1 287 ? -31.312 25.922 -2.777 1 97.62 287 PHE A CA 1
ATOM 2240 C C . PHE A 1 287 ? -29.844 25.656 -2.451 1 97.62 287 PHE A C 1
ATOM 2242 O O . PHE A 1 287 ? -29.375 25.984 -1.36 1 97.62 287 PHE A O 1
ATOM 2249 N N . PHE A 1 288 ? -29.234 24.969 -3.383 1 96.5 288 PHE A N 1
ATOM 2250 C CA . PHE A 1 288 ? -27.812 24.656 -3.324 1 96.5 288 PHE A CA 1
ATOM 2251 C C . PHE A 1 288 ? -27.094 25.094 -4.605 1 96.5 288 PHE A C 1
ATOM 2253 O O . PHE A 1 288 ? -27.703 25.094 -5.68 1 96.5 288 PHE A O 1
ATOM 2260 N N . LYS A 1 289 ? -25.844 25.469 -4.508 1 95.19 289 LYS A N 1
ATOM 2261 C CA . LYS A 1 289 ? -25.078 25.719 -5.727 1 95.19 289 LYS A CA 1
ATOM 2262 C C . LYS A 1 289 ? -23.594 25.5 -5.484 1 95.19 289 LYS A C 1
ATOM 2264 O O . LYS A 1 289 ? -23.109 25.609 -4.352 1 95.19 289 LYS A O 1
ATOM 2269 N N . PHE A 1 290 ? -22.875 25.172 -6.512 1 95 290 PHE A N 1
ATOM 2270 C CA . PHE A 1 290 ? -21.422 25.312 -6.586 1 95 290 PHE A CA 1
ATOM 2271 C C . PHE A 1 290 ? -21.031 26.719 -6.973 1 95 290 PHE A C 1
ATOM 2273 O O . PHE A 1 290 ? -21.219 27.141 -8.117 1 95 290 PHE A O 1
ATOM 2280 N N . VAL A 1 291 ? -20.5 27.391 -5.988 1 94.19 291 VAL A N 1
ATOM 2281 C CA . VAL A 1 291 ? -20.031 28.734 -6.289 1 94.19 291 VAL A CA 1
ATOM 2282 C C . VAL A 1 291 ? -18.891 28.672 -7.301 1 94.19 291 VAL A C 1
ATOM 2284 O O . VAL A 1 291 ? -18.875 29.422 -8.281 1 94.19 291 VAL A O 1
ATOM 2287 N N . THR A 1 292 ? -17.953 27.828 -7.074 1 92.5 292 THR A N 1
ATOM 2288 C CA . THR A 1 292 ? -16.875 27.484 -7.98 1 92.5 292 THR A CA 1
ATOM 2289 C C . THR A 1 292 ? -16.688 25.969 -8.047 1 92.5 292 THR A C 1
ATOM 2291 O O . THR A 1 292 ? -16.969 25.266 -7.086 1 92.5 292 THR A O 1
ATOM 2294 N N . LEU A 1 293 ? -16.375 25.469 -9.133 1 93.19 293 LEU A N 1
ATOM 2295 C CA . LEU A 1 293 ? -16.062 24.062 -9.352 1 93.19 293 LEU A CA 1
ATOM 2296 C C . LEU A 1 293 ? -15.039 23.906 -10.477 1 93.19 293 LEU A C 1
ATOM 2298 O O . LEU A 1 293 ? -15.32 24.25 -11.625 1 93.19 293 LEU A O 1
ATOM 2302 N N . GLN A 1 294 ? -13.922 23.453 -10.125 1 88.75 294 GLN A N 1
ATOM 2303 C CA . GLN A 1 294 ? -12.859 23.219 -11.102 1 88.75 294 GLN A CA 1
ATOM 2304 C C . GLN A 1 294 ? -12.273 21.828 -10.953 1 88.75 294 GLN A C 1
ATOM 2306 O O . GLN A 1 294 ? -12.117 21.312 -9.844 1 88.75 294 GLN A O 1
ATOM 2311 N N . ILE A 1 295 ? -12.117 21.188 -12.078 1 88.44 295 ILE A N 1
ATOM 2312 C CA . ILE A 1 295 ? -11.477 19.875 -12.102 1 88.44 295 ILE A CA 1
ATOM 2313 C C . ILE A 1 295 ? -10.078 20 -12.711 1 88.44 295 ILE A C 1
ATOM 2315 O O . ILE A 1 295 ? -9.898 20.641 -13.742 1 88.44 295 ILE A O 1
ATOM 2319 N N . GLY A 1 296 ? -9.133 19.547 -12.055 1 81.06 296 GLY A N 1
ATOM 2320 C CA . GLY A 1 296 ? -7.777 19.578 -12.578 1 81.06 296 GLY A CA 1
ATOM 2321 C C . GLY A 1 296 ? -6.848 18.594 -11.898 1 81.06 296 GLY A C 1
ATOM 2322 O O . GLY A 1 296 ? -7.285 17.797 -11.07 1 81.06 296 GLY A O 1
ATOM 2323 N N . HIS A 1 297 ? -5.676 18.547 -12.555 1 76.56 297 HIS A N 1
ATOM 2324 C CA . HIS A 1 297 ? -4.617 17.766 -11.922 1 76.56 297 HIS A CA 1
ATOM 2325 C C . HIS A 1 297 ? -3.949 18.562 -10.797 1 76.56 297 HIS A C 1
ATOM 2327 O O . HIS A 1 297 ? -3.695 19.75 -10.945 1 76.56 297 HIS A O 1
ATOM 2333 N N . ARG A 1 298 ? -3.979 18.047 -9.641 1 73.94 298 ARG A N 1
ATOM 2334 C CA . ARG A 1 298 ? -3.287 18.672 -8.523 1 73.94 298 ARG A CA 1
ATOM 2335 C C . ARG A 1 298 ? -1.952 17.984 -8.25 1 73.94 298 ARG A C 1
ATOM 2337 O O . ARG A 1 298 ? -1.901 16.781 -8.039 1 73.94 298 ARG A O 1
ATOM 2344 N N . PRO A 1 299 ? -0.976 18.875 -8.352 1 78.69 299 PRO A N 1
ATOM 2345 C CA . PRO A 1 299 ? 0.318 18.297 -8 1 78.69 299 PRO A CA 1
ATOM 2346 C C . PRO A 1 299 ? 0.347 17.734 -6.578 1 78.69 299 PRO A C 1
ATOM 2348 O O . PRO A 1 299 ? -0.256 18.312 -5.672 1 78.69 299 PRO A O 1
ATOM 2351 N N . THR A 1 300 ? 0.925 16.609 -6.434 1 79.81 300 THR A N 1
ATOM 2352 C CA . THR A 1 300 ? 1.173 16.078 -5.102 1 79.81 300 THR A CA 1
ATOM 2353 C C . THR A 1 300 ? 2.375 16.75 -4.457 1 79.81 300 THR A C 1
ATOM 2355 O O . THR A 1 300 ? 3.154 17.422 -5.137 1 79.81 300 THR A O 1
ATOM 2358 N N . PHE A 1 301 ? 2.486 16.656 -3.115 1 87 301 PHE A N 1
ATOM 2359 C CA . PHE A 1 301 ? 3.666 17.156 -2.424 1 87 301 PHE A CA 1
ATOM 2360 C C . PHE A 1 301 ? 4.941 16.609 -3.055 1 87 301 PHE A C 1
ATOM 2362 O O . PHE A 1 301 ? 5.922 17.344 -3.213 1 87 301 PHE A O 1
ATOM 2369 N N . LEU A 1 302 ? 4.887 15.359 -3.441 1 86 302 LEU A N 1
ATOM 2370 C CA . LEU A 1 302 ? 6.035 14.703 -4.055 1 86 302 LEU A CA 1
ATOM 2371 C C . LEU A 1 302 ? 6.387 15.359 -5.387 1 86 302 LEU A C 1
ATOM 2373 O O . LEU A 1 302 ? 7.562 15.453 -5.75 1 86 302 LEU A O 1
ATOM 2377 N N . ASP A 1 303 ? 5.434 15.789 -6.121 1 85.88 303 ASP A N 1
ATOM 2378 C CA . ASP A 1 303 ? 5.68 16.484 -7.383 1 85.88 303 ASP A CA 1
ATOM 2379 C C . ASP A 1 303 ? 6.512 17.75 -7.16 1 85.88 303 ASP A C 1
ATOM 2381 O O . ASP A 1 303 ? 7.387 18.078 -7.969 1 85.88 303 ASP A O 1
ATOM 2385 N N . TYR A 1 304 ? 6.168 18.438 -6.078 1 90 304 TYR A N 1
ATOM 2386 C CA . TYR A 1 304 ? 6.938 19.641 -5.77 1 90 304 TYR A CA 1
ATOM 2387 C C . TYR A 1 304 ? 8.383 19.297 -5.441 1 90 304 TYR A C 1
ATOM 2389 O O . TYR A 1 304 ? 9.312 19.953 -5.926 1 90 304 TYR A O 1
ATOM 2397 N N . ILE A 1 305 ? 8.547 18.297 -4.645 1 89.5 305 ILE A N 1
ATOM 2398 C CA . ILE A 1 305 ? 9.883 17.859 -4.254 1 89.5 305 ILE A CA 1
ATOM 2399 C C . ILE A 1 305 ? 10.672 17.422 -5.488 1 89.5 305 ILE A C 1
ATOM 2401 O O . ILE A 1 305 ? 11.828 17.828 -5.664 1 89.5 305 ILE A O 1
ATOM 2405 N N . ARG A 1 306 ? 10.047 16.703 -6.324 1 85.31 306 ARG A N 1
ATOM 2406 C CA . ARG A 1 306 ? 10.688 16.203 -7.539 1 85.31 306 ARG A CA 1
ATOM 2407 C C . ARG A 1 306 ? 11.102 17.359 -8.445 1 85.31 306 ARG A C 1
ATOM 2409 O O . ARG A 1 306 ? 12.047 17.234 -9.227 1 85.31 306 ARG A O 1
ATOM 2416 N N . SER A 1 307 ? 10.352 18.406 -8.375 1 87.88 307 SER A N 1
ATOM 2417 C CA . SER A 1 307 ? 10.609 19.547 -9.242 1 87.88 307 SER A CA 1
ATOM 2418 C C . SER A 1 307 ? 11.688 20.453 -8.664 1 87.88 307 SER A C 1
ATOM 2420 O O . SER A 1 307 ? 11.961 21.531 -9.203 1 87.88 307 SER A O 1
ATOM 2422 N N . GLY A 1 308 ? 12.18 20.062 -7.52 1 87.44 308 GLY A N 1
ATOM 2423 C CA . GLY A 1 308 ? 13.328 20.781 -7.008 1 87.44 308 GLY A CA 1
ATOM 2424 C C . GLY A 1 308 ? 13.023 21.562 -5.738 1 87.44 308 GLY A C 1
ATOM 2425 O O . GLY A 1 308 ? 13.898 22.25 -5.199 1 87.44 308 GLY A O 1
ATOM 2426 N N . LEU A 1 309 ? 11.82 21.516 -5.312 1 93.06 309 LEU A N 1
ATOM 2427 C CA . LEU A 1 309 ? 11.508 22.188 -4.051 1 93.06 309 LEU A CA 1
ATOM 2428 C C . LEU A 1 309 ? 12.281 21.547 -2.898 1 93.06 309 LEU A C 1
ATOM 2430 O O . LEU A 1 309 ? 12.344 20.328 -2.783 1 93.06 309 LEU A O 1
ATOM 2434 N N . GLN A 1 310 ? 12.875 22.391 -2.096 1 94.69 310 GLN A N 1
ATOM 2435 C CA . GLN A 1 310 ? 13.57 21.938 -0.887 1 94.69 310 GLN A CA 1
ATOM 2436 C C . GLN A 1 310 ? 12.844 22.422 0.367 1 94.69 310 GLN A C 1
ATOM 2438 O O . GLN A 1 310 ? 11.969 23.281 0.294 1 94.69 310 GLN A O 1
ATOM 2443 N N . LEU A 1 311 ? 13.164 21.75 1.435 1 96.88 311 LEU A N 1
ATOM 2444 C CA . LEU A 1 311 ? 12.656 22.172 2.734 1 96.88 311 LEU A CA 1
ATOM 2445 C C . LEU A 1 311 ? 13.805 22.578 3.656 1 96.88 311 LEU A C 1
ATOM 2447 O O . LEU A 1 311 ? 14.914 22.047 3.551 1 96.88 311 LEU A O 1
ATOM 2451 N N . ASN A 1 312 ? 13.523 23.5 4.434 1 97.75 312 ASN A N 1
ATOM 2452 C CA . ASN A 1 312 ? 14.461 23.891 5.48 1 97.75 312 ASN A CA 1
ATOM 2453 C C . ASN A 1 312 ? 13.781 24 6.84 1 97.75 312 ASN A C 1
ATOM 2455 O O . ASN A 1 312 ? 12.625 24.406 6.926 1 97.75 312 ASN A O 1
ATOM 2459 N N . LEU A 1 313 ? 14.508 23.594 7.855 1 98.31 313 LEU A N 1
ATOM 2460 C CA . LEU A 1 313 ? 13.977 23.609 9.211 1 98.31 313 LEU A CA 1
ATOM 2461 C C . LEU A 1 313 ? 14.641 24.703 10.047 1 98.31 313 LEU A C 1
ATOM 2463 O O . LEU A 1 313 ? 15.867 24.734 10.172 1 98.31 313 LEU A O 1
ATOM 2467 N N . ILE A 1 314 ? 13.852 25.609 10.547 1 98.62 314 ILE A N 1
ATOM 2468 C CA . ILE A 1 314 ? 14.289 26.531 11.586 1 98.62 314 ILE A CA 1
ATOM 2469 C C . ILE A 1 314 ? 13.781 26.062 12.945 1 98.62 314 ILE A C 1
ATOM 2471 O O . ILE A 1 314 ? 12.586 25.797 13.117 1 98.62 314 ILE A O 1
ATOM 2475 N N . THR A 1 315 ? 14.672 25.938 13.867 1 98.69 315 THR A N 1
ATOM 2476 C CA . THR A 1 315 ? 14.281 25.516 15.211 1 98.69 315 THR A CA 1
ATOM 2477 C C . THR A 1 315 ? 14.367 26.688 16.188 1 98.69 315 THR A C 1
ATOM 2479 O O . THR A 1 315 ? 15.398 27.375 16.266 1 98.69 315 THR A O 1
ATOM 2482 N N . ALA A 1 316 ? 13.281 26.984 16.859 1 98.69 316 ALA A N 1
ATOM 2483 C CA . ALA A 1 316 ? 13.242 28.016 17.891 1 98.69 316 ALA A CA 1
ATOM 2484 C C . ALA A 1 316 ? 13.008 27.406 19.281 1 98.69 316 ALA A C 1
ATOM 2486 O O . ALA A 1 316 ? 11.984 26.734 19.5 1 98.69 316 ALA A O 1
ATOM 2487 N N . ILE A 1 317 ? 13.859 27.656 20.219 1 98.31 317 ILE A N 1
ATOM 2488 C CA . ILE A 1 317 ? 13.844 27.031 21.531 1 98.31 317 ILE A CA 1
ATOM 2489 C C . ILE A 1 317 ? 13.469 28.062 22.594 1 98.31 317 ILE A C 1
ATOM 2491 O O . ILE A 1 317 ? 13.961 29.188 22.578 1 98.31 317 ILE A O 1
ATOM 2495 N N . ASP A 1 318 ? 12.648 27.672 23.516 1 97.94 318 ASP A N 1
ATOM 2496 C CA . ASP A 1 318 ? 12.172 28.516 24.609 1 97.94 318 ASP A CA 1
ATOM 2497 C C . ASP A 1 318 ? 13.094 28.438 25.828 1 97.94 318 ASP A C 1
ATOM 2499 O O . ASP A 1 318 ? 13.188 27.391 26.469 1 97.94 318 ASP A O 1
ATOM 2503 N N . TYR A 1 319 ? 13.703 29.578 26.156 1 97.31 319 TYR A N 1
ATOM 2504 C CA . TYR A 1 319 ? 14.602 29.641 27.312 1 97.31 319 TYR A CA 1
ATOM 2505 C C . TYR A 1 319 ? 13.992 30.469 28.438 1 97.31 319 TYR A C 1
ATOM 2507 O O . TYR A 1 319 ? 14.711 31.141 29.172 1 97.31 319 TYR A O 1
ATOM 2515 N N . THR A 1 320 ? 12.703 30.453 28.5 1 95.62 320 THR A N 1
ATOM 2516 C CA . THR A 1 320 ? 12.055 31.219 29.562 1 95.62 320 THR A CA 1
ATOM 2517 C C . THR A 1 320 ? 12.203 30.5 30.906 1 95.62 320 THR A C 1
ATOM 2519 O O . THR A 1 320 ? 12.336 29.281 30.953 1 95.62 320 THR A O 1
ATOM 2522 N N . ALA A 1 321 ? 12.102 31.234 32.031 1 94.19 321 ALA A N 1
ATOM 2523 C CA . ALA A 1 321 ? 12.359 30.75 33.375 1 94.19 321 ALA A CA 1
ATOM 2524 C C . ALA A 1 321 ? 11.336 29.688 33.781 1 94.19 321 ALA A C 1
ATOM 2526 O O . ALA A 1 321 ? 11.609 28.844 34.625 1 94.19 321 ALA A O 1
ATOM 2527 N N . SER A 1 322 ? 10.195 29.719 33.219 1 93.56 322 SER A N 1
ATOM 2528 C CA . SER A 1 322 ? 9.141 28.781 33.562 1 93.56 322 SER A CA 1
ATOM 2529 C C . SER A 1 322 ? 9.562 27.344 33.25 1 93.56 322 SER A C 1
ATOM 2531 O O . SER A 1 322 ? 8.961 26.391 33.781 1 93.56 322 SER A O 1
ATOM 2533 N N . ASN A 1 323 ? 10.617 27.125 32.438 1 95.56 323 ASN A N 1
ATOM 2534 C CA . ASN A 1 323 ? 11.125 25.797 32.125 1 95.56 323 ASN A CA 1
ATOM 2535 C C . ASN A 1 323 ? 11.82 25.172 33.312 1 95.56 323 ASN A C 1
ATOM 2537 O O . ASN A 1 323 ? 12.031 23.953 33.344 1 95.56 323 ASN A O 1
ATOM 2541 N N . GLY A 1 324 ? 12.203 25.984 34.25 1 93.94 324 GLY A N 1
ATOM 2542 C CA . GLY A 1 324 ? 12.938 25.484 35.406 1 93.94 324 GLY A CA 1
ATOM 2543 C C . GLY A 1 324 ? 14.438 25.516 35.219 1 93.94 324 GLY A C 1
ATOM 2544 O O . GLY A 1 324 ? 14.922 25.547 34.094 1 93.94 324 GLY A O 1
ATOM 2545 N N . ASP A 1 325 ? 15.148 25.453 36.281 1 94.62 325 ASP A N 1
ATOM 2546 C CA . ASP A 1 325 ? 16.609 25.469 36.25 1 94.62 325 ASP A CA 1
ATOM 2547 C C . ASP A 1 325 ? 17.156 24.203 35.625 1 94.62 325 ASP A C 1
ATOM 2549 O O . ASP A 1 325 ? 16.953 23.094 36.125 1 94.62 325 ASP A O 1
ATOM 2553 N N . PRO A 1 326 ? 17.891 24.391 34.5 1 94.75 326 PRO A N 1
ATOM 2554 C CA . PRO A 1 326 ? 18.359 23.234 33.75 1 94.75 326 PRO A CA 1
ATOM 2555 C C . PRO A 1 326 ? 19.203 22.281 34.594 1 94.75 326 PRO A C 1
ATOM 2557 O O . PRO A 1 326 ? 19.406 21.125 34.219 1 94.75 326 PRO A O 1
ATOM 2560 N N . ARG A 1 327 ? 19.781 22.609 35.812 1 92.31 327 ARG A N 1
ATOM 2561 C CA . ARG A 1 327 ? 20.656 21.812 36.688 1 92.31 327 ARG A CA 1
ATOM 2562 C C . ARG A 1 327 ? 19.828 20.859 37.562 1 92.31 327 ARG A C 1
ATOM 2564 O O . ARG A 1 327 ? 20.375 19.938 38.156 1 92.31 327 ARG A O 1
ATOM 2571 N N . THR A 1 328 ? 18.469 21.078 37.5 1 94.5 328 THR A N 1
ATOM 2572 C CA . THR A 1 328 ? 17.594 20.25 38.312 1 94.5 328 THR A CA 1
ATOM 2573 C C . THR A 1 328 ? 16.828 19.25 37.438 1 94.5 328 THR A C 1
ATOM 2575 O O . THR A 1 328 ? 16.391 19.578 36.344 1 94.5 328 THR A O 1
ATOM 2578 N N . PRO A 1 329 ? 16.531 18.125 38 1 93.38 329 PRO A N 1
ATOM 2579 C CA . PRO A 1 329 ? 15.883 17.062 37.219 1 93.38 329 PRO A CA 1
ATOM 2580 C C . PRO A 1 329 ? 14.438 17.391 36.844 1 93.38 329 PRO A C 1
ATOM 2582 O O . PRO A 1 329 ? 13.883 16.828 35.906 1 93.38 329 PRO A O 1
ATOM 2585 N N . ASN A 1 330 ? 13.883 18.281 37.562 1 92.69 330 ASN A N 1
ATOM 2586 C CA . ASN A 1 330 ? 12.5 18.656 37.281 1 92.69 330 ASN A CA 1
ATOM 2587 C C . ASN A 1 330 ? 12.398 19.672 36.156 1 92.69 330 ASN A C 1
ATOM 2589 O O . ASN A 1 330 ? 11.305 19.984 35.688 1 92.69 330 ASN A O 1
ATOM 2593 N N . SER A 1 331 ? 13.516 20.188 35.688 1 95.88 331 SER A N 1
ATOM 2594 C CA . SER A 1 331 ? 13.539 21.156 34.594 1 95.88 331 SER A CA 1
ATOM 2595 C C . SER A 1 331 ? 13.227 20.5 33.25 1 95.88 331 SER A C 1
ATOM 2597 O O . SER A 1 331 ? 13.672 19.391 33 1 95.88 331 SER A O 1
ATOM 2599 N N . LEU A 1 332 ? 12.508 21.203 32.406 1 95.81 332 LEU A N 1
ATOM 2600 C CA . LEU A 1 332 ? 12.234 20.719 31.062 1 95.81 332 LEU A CA 1
ATOM 2601 C C . LEU A 1 332 ? 13.492 20.734 30.203 1 95.81 332 LEU A C 1
ATOM 2603 O O . LEU A 1 332 ? 13.547 20.094 29.156 1 95.81 332 LEU A O 1
ATOM 2607 N N . HIS A 1 333 ? 14.562 21.516 30.703 1 97.12 333 HIS A N 1
ATOM 2608 C CA . HIS A 1 333 ? 15.828 21.609 29.984 1 97.12 333 HIS A CA 1
ATOM 2609 C C . HIS A 1 333 ? 16.875 20.688 30.609 1 97.12 333 HIS A C 1
ATOM 2611 O O . HIS A 1 333 ? 18.031 20.703 30.203 1 97.12 333 HIS A O 1
ATOM 2617 N N . TYR A 1 334 ? 16.469 19.844 31.562 1 96.81 334 TYR A N 1
ATOM 2618 C CA . TYR A 1 334 ? 17.453 18.969 32.188 1 96.81 334 TYR A CA 1
ATOM 2619 C C . TYR A 1 334 ? 18.016 17.969 31.188 1 96.81 334 TYR A C 1
ATOM 2621 O O . TYR A 1 334 ? 17.266 17.297 30.5 1 96.81 334 TYR A O 1
ATOM 2629 N N . ILE A 1 335 ? 19.328 17.891 31.125 1 95.75 335 ILE A N 1
ATOM 2630 C CA . ILE A 1 335 ? 20 16.953 30.234 1 95.75 335 ILE A CA 1
ATOM 2631 C C . ILE A 1 335 ? 20.297 15.656 30.984 1 95.75 335 ILE A C 1
ATOM 2633 O O . ILE A 1 335 ? 21.312 15.547 31.672 1 95.75 335 ILE A O 1
ATOM 2637 N N . ASN A 1 336 ? 19.469 14.719 30.75 1 90.75 336 ASN A N 1
ATOM 2638 C CA . ASN A 1 336 ? 19.672 13.375 31.281 1 90.75 336 ASN A CA 1
ATOM 2639 C C . ASN A 1 336 ? 20.594 12.555 30.391 1 90.75 336 ASN A C 1
ATOM 2641 O O . ASN A 1 336 ? 20.359 12.453 29.188 1 90.75 336 ASN A O 1
ATOM 2645 N N . PRO A 1 337 ? 21.672 11.969 30.922 1 87.19 337 PRO A N 1
ATOM 2646 C CA . PRO A 1 337 ? 22.625 11.203 30.109 1 87.19 337 PRO A CA 1
ATOM 2647 C C . PRO A 1 337 ? 22 9.953 29.5 1 87.19 337 PRO A C 1
ATOM 2649 O O . PRO A 1 337 ? 22.469 9.469 28.469 1 87.19 337 PRO A O 1
ATOM 2652 N N . SER A 1 338 ? 20.891 9.461 30.016 1 87.62 338 SER A N 1
ATOM 2653 C CA . SER A 1 338 ? 20.344 8.18 29.578 1 87.62 338 SER A CA 1
ATOM 2654 C C . SER A 1 338 ? 19.172 8.375 28.625 1 87.62 338 SER A C 1
ATOM 2656 O O . SER A 1 338 ? 18.828 7.477 27.844 1 87.62 338 SER A O 1
ATOM 2658 N N . MET A 1 339 ? 18.5 9.5 28.844 1 89.56 339 MET A N 1
ATOM 2659 C CA . MET A 1 339 ? 17.312 9.703 28.016 1 89.56 339 MET A CA 1
ATOM 2660 C C . MET A 1 339 ? 17.203 11.156 27.578 1 89.56 339 MET A C 1
ATOM 2662 O O . MET A 1 339 ? 17.438 12.07 28.359 1 89.56 339 MET A O 1
ATOM 2666 N N . PRO A 1 340 ? 16.828 11.328 26.375 1 92.38 340 PRO A N 1
ATOM 2667 C CA . PRO A 1 340 ? 16.641 12.711 25.922 1 92.38 340 PRO A CA 1
ATOM 2668 C C . PRO A 1 340 ? 15.445 13.398 26.578 1 92.38 340 PRO A C 1
ATOM 2670 O O . PRO A 1 340 ? 14.445 12.75 26.875 1 92.38 340 PRO A O 1
ATOM 2673 N N . ASN A 1 341 ? 15.562 14.688 26.859 1 94.06 341 ASN A N 1
ATOM 2674 C CA . ASN A 1 341 ? 14.414 15.438 27.344 1 94.06 341 ASN A CA 1
ATOM 2675 C C . ASN A 1 341 ? 13.43 15.766 26.234 1 94.06 341 ASN A C 1
ATOM 2677 O O . ASN A 1 341 ? 13.641 15.375 25.078 1 94.06 341 ASN A O 1
ATOM 2681 N N . GLN A 1 342 ? 12.352 16.484 26.5 1 94.38 342 GLN A N 1
ATOM 2682 C CA . GLN A 1 342 ? 11.297 16.719 25.531 1 94.38 342 GLN A CA 1
ATOM 2683 C C . GLN A 1 342 ? 11.773 17.609 24.391 1 94.38 342 GLN A C 1
ATOM 2685 O O . GLN A 1 342 ? 11.391 17.422 23.234 1 94.38 342 GLN A O 1
ATOM 2690 N N . TYR A 1 343 ? 12.609 18.641 24.719 1 96.69 343 TYR A N 1
ATOM 2691 C CA . TYR A 1 343 ? 13.156 19.5 23.688 1 96.69 343 TYR A CA 1
ATOM 2692 C C . TYR A 1 343 ? 13.977 18.688 22.688 1 96.69 343 TYR A C 1
ATOM 2694 O O . TYR A 1 343 ? 13.789 18.797 21.469 1 96.69 343 TYR A O 1
ATOM 2702 N N . GLU A 1 344 ? 14.844 17.875 23.203 1 96.06 344 GLU A N 1
ATOM 2703 C CA . GLU A 1 344 ? 15.68 17.031 22.359 1 96.06 344 GLU A CA 1
ATOM 2704 C C . GLU A 1 344 ? 14.828 16.062 21.531 1 96.06 344 GLU A C 1
ATOM 2706 O O . GLU A 1 344 ? 15.086 15.875 20.328 1 96.06 344 GLU A O 1
ATOM 2711 N N . THR A 1 345 ? 13.867 15.508 22.156 1 94.25 345 THR A N 1
ATOM 2712 C CA . THR A 1 345 ? 12.984 14.562 21.469 1 94.25 345 THR A CA 1
ATOM 2713 C C . THR A 1 345 ? 12.258 15.234 20.312 1 94.25 345 THR A C 1
ATOM 2715 O O . THR A 1 345 ? 12.148 14.648 19.234 1 94.25 345 THR A O 1
ATOM 2718 N N . CYS A 1 346 ? 11.766 16.422 20.531 1 95.5 346 CYS A N 1
ATOM 2719 C CA . CYS A 1 346 ? 11.078 17.172 19.484 1 95.5 346 CYS A CA 1
ATOM 2720 C C . CYS A 1 346 ? 12.008 17.438 18.312 1 95.5 346 CYS A C 1
ATOM 2722 O O . CYS A 1 346 ? 11.633 17.234 17.156 1 95.5 346 CYS A O 1
ATOM 2724 N N . ILE A 1 347 ? 13.203 17.891 18.641 1 96.69 347 ILE A N 1
ATOM 2725 C CA . ILE A 1 347 ? 14.172 18.234 17.609 1 96.69 347 ILE A CA 1
ATOM 2726 C C . ILE A 1 347 ? 14.492 16.984 16.766 1 96.69 347 ILE A C 1
ATOM 2728 O O . ILE A 1 347 ? 14.453 17.047 15.539 1 96.69 347 ILE A O 1
ATOM 2732 N N . TRP A 1 348 ? 14.688 15.906 17.422 1 93.38 348 TRP A N 1
ATOM 2733 C CA . TRP A 1 348 ? 15.047 14.68 16.719 1 93.38 348 TRP A CA 1
ATOM 2734 C C . TRP A 1 348 ? 13.883 14.172 15.891 1 93.38 348 TRP A C 1
ATOM 2736 O O . TRP A 1 348 ? 14.062 13.789 14.727 1 93.38 348 TRP A O 1
ATOM 2746 N N . SER A 1 349 ? 12.703 14.125 16.469 1 89.75 349 SER A N 1
ATOM 2747 C CA . SER A 1 349 ? 11.539 13.539 15.812 1 89.75 349 SER A CA 1
ATOM 2748 C C . SER A 1 349 ? 11.156 14.32 14.562 1 89.75 349 SER A C 1
ATOM 2750 O O . SER A 1 349 ? 10.906 13.727 13.508 1 89.75 349 SER A O 1
ATOM 2752 N N . VAL A 1 350 ? 11.141 15.594 14.641 1 94.25 350 VAL A N 1
ATOM 2753 C CA . VAL A 1 350 ? 10.742 16.422 13.516 1 94.25 350 VAL A CA 1
ATOM 2754 C C . VAL A 1 350 ? 11.906 16.547 12.531 1 94.25 350 VAL A C 1
ATOM 2756 O O . VAL A 1 350 ? 11.711 16.422 11.32 1 94.25 350 VAL A O 1
ATOM 2759 N N . GLY A 1 351 ? 13.086 16.734 13.055 1 95.44 351 GLY A N 1
ATOM 2760 C CA . GLY A 1 351 ? 14.258 16.906 12.211 1 95.44 351 GLY A CA 1
ATOM 2761 C C . GLY A 1 351 ? 14.547 15.695 11.336 1 95.44 351 GLY A C 1
ATOM 2762 O O . GLY A 1 351 ? 14.969 15.836 10.195 1 95.44 351 GLY A O 1
ATOM 2763 N N . SER A 1 352 ? 14.328 14.523 11.844 1 90.62 352 SER A N 1
ATOM 2764 C CA . SER A 1 352 ? 14.602 13.297 11.102 1 90.62 352 SER A CA 1
ATOM 2765 C C . SER A 1 352 ? 13.734 13.211 9.844 1 90.62 352 SER A C 1
ATOM 2767 O O . SER A 1 352 ? 14.117 12.562 8.867 1 90.62 352 SER A O 1
ATOM 2769 N N . ILE A 1 353 ? 12.648 13.836 9.891 1 89.94 353 ILE A N 1
ATOM 2770 C CA . ILE A 1 353 ? 11.734 13.805 8.75 1 89.94 353 ILE A CA 1
ATOM 2771 C C . ILE A 1 353 ? 12.07 14.938 7.789 1 89.94 353 ILE A C 1
ATOM 2773 O O . ILE A 1 353 ? 12.156 14.734 6.574 1 89.94 353 ILE A O 1
ATOM 2777 N N . VAL A 1 354 ? 12.375 16.141 8.289 1 95.12 354 VAL A N 1
ATOM 2778 C CA . VAL A 1 354 ? 12.414 17.344 7.469 1 95.12 354 VAL A CA 1
ATOM 2779 C C . VAL A 1 354 ? 13.828 17.547 6.914 1 95.12 354 VAL A C 1
ATOM 2781 O O . VAL A 1 354 ? 13.992 17.953 5.762 1 95.12 354 VAL A O 1
ATOM 2784 N N . CYS A 1 355 ? 14.836 17.25 7.629 1 94.81 355 CYS A N 1
ATOM 2785 C CA . CYS A 1 355 ? 16.203 17.625 7.316 1 94.81 355 CYS A CA 1
ATOM 2786 C C . CYS A 1 355 ? 16.672 16.969 6.027 1 94.81 355 CYS A C 1
ATOM 2788 O O . CYS A 1 355 ? 17.422 17.578 5.254 1 94.81 355 CYS A O 1
ATOM 2790 N N . PRO A 1 356 ? 16.25 15.742 5.742 1 91.31 356 PRO A N 1
ATOM 2791 C CA . PRO A 1 356 ? 16.719 15.102 4.512 1 91.31 356 PRO A CA 1
ATOM 2792 C C . PRO A 1 356 ? 16.344 15.883 3.256 1 91.31 356 PRO A C 1
ATOM 2794 O O . PRO A 1 356 ? 16.984 15.727 2.211 1 91.31 356 PRO A O 1
ATOM 2797 N N . TYR A 1 357 ? 15.344 16.719 3.305 1 93.62 357 TYR A N 1
ATOM 2798 C CA . TYR A 1 357 ? 14.875 17.438 2.131 1 93.62 357 TYR A CA 1
ATOM 2799 C C . TYR A 1 357 ? 15.727 18.672 1.871 1 93.62 357 TYR A C 1
ATOM 2801 O O . TYR A 1 357 ? 15.539 19.375 0.871 1 93.62 357 TYR A O 1
ATOM 2809 N N . ASP A 1 358 ? 16.594 18.969 2.773 1 94.5 358 ASP A N 1
ATOM 2810 C CA . ASP A 1 358 ? 17.484 20.109 2.646 1 94.5 358 ASP A CA 1
ATOM 2811 C C . ASP A 1 358 ? 18.828 19.703 2.057 1 94.5 358 ASP A C 1
ATOM 2813 O O . ASP A 1 358 ? 19.609 19.016 2.713 1 94.5 358 ASP A O 1
ATOM 2817 N N . SER A 1 359 ? 19.156 20.172 0.922 1 89.38 359 SER A N 1
ATOM 2818 C CA . SER A 1 359 ? 20.344 19.734 0.208 1 89.38 359 SER A CA 1
ATOM 2819 C C . SER A 1 359 ? 21.609 20.312 0.829 1 89.38 359 SER A C 1
ATOM 2821 O O . SER A 1 359 ? 22.656 19.641 0.88 1 89.38 359 SER A O 1
ATOM 2823 N N . ASP A 1 360 ? 21.562 21.547 1.323 1 91.81 360 ASP A N 1
ATOM 2824 C CA . ASP A 1 360 ? 22.781 22.172 1.828 1 91.81 360 ASP A CA 1
ATOM 2825 C C . ASP A 1 360 ? 22.984 21.875 3.311 1 91.81 360 ASP A C 1
ATOM 2827 O O . ASP A 1 360 ? 24.047 22.141 3.869 1 91.81 360 ASP A O 1
ATOM 2831 N N . GLN A 1 361 ? 21.922 21.344 3.98 1 94.69 361 GLN A N 1
ATOM 2832 C CA . GLN A 1 361 ? 21.984 20.875 5.359 1 94.69 361 GLN A CA 1
ATOM 2833 C C . GLN A 1 361 ? 22.391 22 6.312 1 94.69 361 GLN A C 1
ATOM 2835 O O . GLN A 1 361 ? 23.203 21.797 7.207 1 94.69 361 GLN A O 1
ATOM 2840 N N . GLN A 1 362 ? 22 23.203 6.004 1 96.19 362 GLN A N 1
ATOM 2841 C CA . GLN A 1 362 ? 22.172 24.344 6.887 1 96.19 362 GLN A CA 1
ATOM 2842 C C . GLN A 1 362 ? 20.875 24.672 7.625 1 96.19 362 GLN A C 1
ATOM 2844 O O . GLN A 1 362 ? 19.875 25.062 7.008 1 96.19 362 GLN A O 1
ATOM 2849 N N . PHE A 1 363 ? 20.938 24.578 8.93 1 97.81 363 PHE A N 1
ATOM 2850 C CA . PHE A 1 363 ? 19.719 24.719 9.711 1 97.81 363 PHE A CA 1
ATOM 2851 C C . PHE A 1 363 ? 19.844 25.828 10.742 1 97.81 363 PHE A C 1
ATOM 2853 O O . PHE A 1 363 ? 20.641 25.734 11.68 1 97.81 363 PHE A O 1
ATOM 2860 N N . PRO A 1 364 ? 19.062 26.875 10.617 1 97.88 364 PRO A N 1
ATOM 2861 C CA . PRO A 1 364 ? 19.094 27.938 11.633 1 97.88 364 PRO A CA 1
ATOM 2862 C C . PRO A 1 364 ? 18.484 27.5 12.961 1 97.88 364 PRO A C 1
ATOM 2864 O O . PRO A 1 364 ? 17.453 26.812 12.977 1 97.88 364 PRO A O 1
ATOM 2867 N N . VAL A 1 365 ? 19.109 27.844 14.023 1 98.19 365 VAL A N 1
ATOM 2868 C CA . VAL A 1 365 ? 18.609 27.578 15.367 1 98.19 365 VAL A CA 1
ATOM 2869 C C . VAL A 1 365 ? 18.562 28.875 16.172 1 98.19 365 VAL A C 1
ATOM 2871 O O . VAL A 1 365 ? 19.562 29.578 16.281 1 98.19 365 VAL A O 1
ATOM 2874 N N . PHE A 1 366 ? 17.391 29.188 16.688 1 98 366 PHE A N 1
ATOM 2875 C CA . PHE A 1 366 ? 17.203 30.406 17.453 1 98 366 PHE A CA 1
ATOM 2876 C C . PHE A 1 366 ? 16.703 30.094 18.859 1 98 366 PHE A C 1
ATOM 2878 O O . PHE A 1 366 ? 16.172 29.016 19.109 1 98 366 PHE A O 1
ATOM 2885 N N . GLY A 1 367 ? 16.922 31.031 19.734 1 97.56 367 GLY A N 1
ATOM 2886 C CA . GLY A 1 367 ? 16.375 31 21.078 1 97.56 367 GLY A CA 1
ATOM 2887 C C . GLY A 1 367 ? 15.633 32.281 21.438 1 97.56 367 GLY A C 1
ATOM 2888 O O . GLY A 1 367 ? 15.797 33.312 20.797 1 97.56 367 GLY A O 1
ATOM 2889 N N . PHE A 1 368 ? 14.82 32.156 22.453 1 97.12 368 PHE A N 1
ATOM 2890 C CA . PHE A 1 368 ? 14.094 33.344 22.922 1 97.12 368 PHE A CA 1
ATOM 2891 C C . PHE A 1 368 ? 13.789 33.219 24.406 1 97.12 368 PHE A C 1
ATOM 2893 O O . PHE A 1 368 ? 13.734 32.125 24.953 1 97.12 368 PHE A O 1
ATOM 2900 N N . GLY A 1 369 ? 13.641 34.375 25.062 1 95.5 369 GLY A N 1
ATOM 2901 C CA . GLY A 1 369 ? 13.18 34.406 26.438 1 95.5 369 GLY A CA 1
ATOM 2902 C C . GLY A 1 369 ? 14.297 34.219 27.438 1 95.5 369 GLY A C 1
ATOM 2903 O O . GLY A 1 369 ? 14.078 33.688 28.531 1 95.5 369 GLY A O 1
ATOM 2904 N N . CYS A 1 370 ? 15.516 34.625 27.125 1 95.62 370 CYS A N 1
ATOM 2905 C CA . CYS A 1 370 ? 16.641 34.469 28.047 1 95.62 370 CYS A CA 1
ATOM 2906 C C . CYS A 1 370 ? 17.469 35.719 28.141 1 95.62 370 CYS A C 1
ATOM 2908 O O . CYS A 1 370 ? 17.172 36.719 27.453 1 95.62 370 CYS A O 1
ATOM 2910 N N . LYS A 1 371 ? 18.344 35.719 29.109 1 95.81 371 LYS A N 1
ATOM 2911 C CA . LYS A 1 371 ? 19.359 36.75 29.219 1 95.81 371 LYS A CA 1
ATOM 2912 C C . LYS A 1 371 ? 20.734 36.25 28.797 1 95.81 371 LYS A C 1
ATOM 2914 O O . LYS A 1 371 ? 21.141 35.156 29.188 1 95.81 371 LYS A O 1
ATOM 2919 N N . ILE A 1 372 ? 21.312 37 27.891 1 93.62 372 ILE A N 1
ATOM 2920 C CA . ILE A 1 372 ? 22.703 36.781 27.516 1 93.62 372 ILE A CA 1
ATOM 2921 C C . ILE A 1 372 ? 23.547 38 27.922 1 93.62 372 ILE A C 1
ATOM 2923 O O . ILE A 1 372 ? 23.312 39.094 27.453 1 93.62 372 ILE A O 1
ATOM 2927 N N . ASN A 1 373 ? 24.469 37.781 28.75 1 90.94 373 ASN A N 1
ATOM 2928 C CA . ASN A 1 373 ? 25.297 38.844 29.297 1 90.94 373 ASN A CA 1
ATOM 2929 C C . ASN A 1 373 ? 24.438 39.969 29.875 1 90.94 373 ASN A C 1
ATOM 2931 O O . ASN A 1 373 ? 24.641 41.156 29.578 1 90.94 373 ASN A O 1
ATOM 2935 N N . GLY A 1 374 ? 23.406 39.625 30.531 1 90.62 374 GLY A N 1
ATOM 2936 C CA . GLY A 1 374 ? 22.578 40.562 31.281 1 90.62 374 GLY A CA 1
ATOM 2937 C C . GLY A 1 374 ? 21.484 41.188 30.438 1 90.62 374 GLY A C 1
ATOM 2938 O O . GLY A 1 374 ? 20.641 41.906 30.953 1 90.62 374 GLY A O 1
ATOM 2939 N N . THR A 1 375 ? 21.531 40.906 29.219 1 93.88 375 THR A N 1
ATOM 2940 C CA . THR A 1 375 ? 20.547 41.5 28.328 1 93.88 375 THR A CA 1
ATOM 2941 C C . THR A 1 375 ? 19.5 40.469 27.906 1 93.88 375 THR A C 1
ATOM 2943 O O . THR A 1 375 ? 19.844 39.375 27.484 1 93.88 375 THR A O 1
ATOM 2946 N N . VAL A 1 376 ? 18.25 40.875 27.953 1 94.31 376 VAL A N 1
ATOM 2947 C CA . VAL A 1 376 ? 17.156 40 27.594 1 94.31 376 VAL A CA 1
ATOM 2948 C C . VAL A 1 376 ? 17.062 39.875 26.078 1 94.31 376 VAL A C 1
ATOM 2950 O O . VAL A 1 376 ? 17.141 40.875 25.359 1 94.31 376 VAL A O 1
ATOM 2953 N N . ASN A 1 377 ? 16.953 38.719 25.562 1 93.56 377 ASN A N 1
ATOM 2954 C CA . ASN A 1 377 ? 16.875 38.438 24.141 1 93.56 377 ASN A CA 1
ATOM 2955 C C . ASN A 1 377 ? 15.625 37.625 23.781 1 93.56 377 ASN A C 1
ATOM 2957 O O . ASN A 1 377 ? 15.281 36.688 24.5 1 93.56 377 ASN A O 1
ATOM 2961 N N . HIS A 1 378 ? 14.969 38.062 22.766 1 94.75 378 HIS A N 1
ATOM 2962 C CA . HIS A 1 378 ? 13.742 37.375 22.375 1 94.75 378 HIS A CA 1
ATOM 2963 C C . HIS A 1 378 ? 13.883 36.75 21 1 94.75 378 HIS A C 1
ATOM 2965 O O . HIS A 1 378 ? 12.93 36.125 20.484 1 94.75 378 HIS A O 1
ATOM 2971 N N . CYS A 1 379 ? 14.945 36.844 20.375 1 96.19 379 CYS A N 1
ATOM 2972 C CA . CYS A 1 379 ? 15.336 36.156 19.141 1 96.19 379 CYS A CA 1
ATOM 2973 C C . CYS A 1 379 ? 16.844 36.219 18.938 1 96.19 379 CYS A C 1
ATOM 2975 O O . CYS A 1 379 ? 17.359 37.25 18.484 1 96.19 379 CYS A O 1
ATOM 2977 N N . PHE A 1 380 ? 17.547 35.219 19.234 1 96.31 380 PHE A N 1
ATOM 2978 C CA . PHE A 1 380 ? 19 35.188 19.094 1 96.31 380 PHE A CA 1
ATOM 2979 C C . PHE A 1 380 ? 19.469 33.875 18.5 1 96.31 380 PHE A C 1
ATOM 2981 O O . PHE A 1 380 ? 18.828 32.844 18.703 1 96.31 380 PHE A O 1
ATOM 2988 N N . PRO A 1 381 ? 20.547 33.875 17.734 1 96.88 381 PRO A N 1
ATOM 2989 C CA . PRO A 1 381 ? 21.094 32.594 17.25 1 96.88 381 PRO A CA 1
ATOM 2990 C C . PRO A 1 381 ? 21.703 31.766 18.375 1 96.88 381 PRO A C 1
ATOM 2992 O O . PRO A 1 381 ? 22.531 32.25 19.141 1 96.88 381 PRO A O 1
ATOM 2995 N N . VAL A 1 382 ? 21.312 30.562 18.469 1 97.12 382 VAL A N 1
ATOM 2996 C CA . VAL A 1 382 ? 21.797 29.672 19.516 1 97.12 382 VAL A CA 1
ATOM 2997 C C . VAL A 1 382 ? 23.266 29.344 19.281 1 97.12 382 VAL A C 1
ATOM 2999 O O . VAL A 1 382 ? 23.953 28.875 20.203 1 97.12 382 VAL A O 1
ATOM 3002 N N . THR A 1 383 ? 23.766 29.625 18.125 1 95.44 383 THR A N 1
ATOM 3003 C CA . THR A 1 383 ? 25.188 29.484 17.844 1 95.44 383 THR A CA 1
ATOM 3004 C C . THR A 1 383 ? 25.984 30.609 18.5 1 95.44 383 THR A C 1
ATOM 3006 O O . THR A 1 383 ? 27.203 30.562 18.547 1 95.44 383 THR A O 1
ATOM 3009 N N . PHE A 1 384 ? 25.375 31.703 18.875 1 94.75 384 PHE A N 1
ATOM 3010 C CA . PHE A 1 384 ? 25.922 32.906 19.5 1 94.75 384 PHE A CA 1
ATOM 3011 C C . PHE A 1 384 ? 26.781 33.656 18.5 1 94.75 384 PHE A C 1
ATOM 3013 O O . PHE A 1 384 ? 27.656 34.438 18.891 1 94.75 384 PHE A O 1
ATOM 3020 N N . ASN A 1 385 ? 26.547 33.312 17.203 1 93.12 385 ASN A N 1
ATOM 3021 C CA . ASN A 1 385 ? 27.078 34.062 16.078 1 93.12 385 ASN A CA 1
ATOM 3022 C C . ASN A 1 385 ? 25.969 34.75 15.281 1 93.12 385 ASN A C 1
ATOM 3024 O O . ASN A 1 385 ? 25.312 34.125 14.461 1 93.12 385 ASN A O 1
ATOM 3028 N N . PRO A 1 386 ? 25.781 36.062 15.453 1 89.62 386 PRO A N 1
ATOM 3029 C CA . PRO A 1 386 ? 24.672 36.75 14.812 1 89.62 386 PRO A CA 1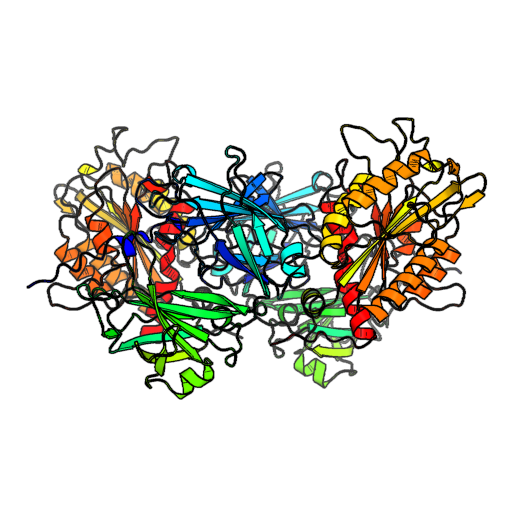
ATOM 3030 C C . PRO A 1 386 ? 24.734 36.688 13.289 1 89.62 386 PRO A C 1
ATOM 3032 O O . PRO A 1 386 ? 23.703 36.812 12.617 1 89.62 386 PRO A O 1
ATOM 3035 N N . GLN A 1 387 ? 25.875 36.406 12.734 1 90.19 387 GLN A N 1
ATOM 3036 C CA . GLN A 1 387 ? 26.047 36.406 11.289 1 90.19 387 GLN A CA 1
ATOM 3037 C C . GLN A 1 387 ? 25.719 35.031 10.711 1 90.19 387 GLN A C 1
ATOM 3039 O O . GLN A 1 387 ? 25.5 34.875 9.508 1 90.19 387 GLN A O 1
ATOM 3044 N N . ASN A 1 388 ? 25.672 34.125 11.633 1 94.12 388 ASN A N 1
ATOM 3045 C CA . ASN A 1 388 ? 25.422 32.75 11.133 1 94.12 388 ASN A CA 1
ATOM 3046 C C . ASN A 1 388 ? 24.641 31.922 12.133 1 94.12 388 ASN A C 1
ATOM 3048 O O . ASN A 1 388 ? 25.219 31.172 12.914 1 94.12 388 ASN A O 1
ATOM 3052 N N . PRO A 1 389 ? 23.391 31.906 11.977 1 95.88 389 PRO A N 1
ATOM 3053 C CA . PRO A 1 389 ? 22.562 31.109 12.891 1 95.88 389 PRO A CA 1
ATOM 3054 C C . PRO A 1 389 ? 22.5 29.641 12.492 1 95.88 389 PRO A C 1
ATOM 3056 O O . PRO A 1 389 ? 21.828 28.844 13.164 1 95.88 389 PRO A O 1
ATOM 3059 N N . ASN A 1 390 ? 23.266 29.172 11.453 1 97.19 390 ASN A N 1
ATOM 3060 C CA . ASN A 1 390 ? 23.094 27.844 10.867 1 97.19 390 ASN A CA 1
ATOM 3061 C C . ASN A 1 390 ? 24.016 26.828 11.531 1 97.19 390 ASN A C 1
ATOM 3063 O O . ASN A 1 390 ? 25.141 27.156 11.93 1 97.19 390 ASN A O 1
ATOM 3067 N N . VAL A 1 391 ? 23.531 25.641 11.703 1 97.81 391 VAL A N 1
ATOM 3068 C CA . VAL A 1 391 ? 24.328 24.469 12.062 1 97.81 391 VAL A CA 1
ATOM 3069 C C . VAL A 1 391 ? 24.266 23.438 10.938 1 97.81 391 VAL A C 1
ATOM 3071 O O . VAL A 1 391 ? 23.281 23.375 10.195 1 97.81 391 VAL A O 1
ATOM 3074 N N . PRO A 1 392 ? 25.203 22.578 10.75 1 96.06 392 PRO A N 1
ATOM 3075 C CA . PRO A 1 392 ? 25.375 21.828 9.516 1 96.06 392 PRO A CA 1
ATOM 3076 C C . PRO A 1 392 ? 24.688 20.453 9.562 1 96.06 392 PRO A C 1
ATOM 3078 O O . PRO A 1 392 ? 24.938 19.609 8.703 1 96.06 392 PRO A O 1
ATOM 3081 N N . SER A 1 393 ? 23.938 20.047 10.617 1 95.62 393 SER A N 1
ATOM 3082 C CA . SER A 1 393 ? 23.25 18.766 10.672 1 95.62 393 SER A CA 1
ATOM 3083 C C . SER A 1 393 ? 22.203 18.734 11.781 1 95.62 393 SER A C 1
ATOM 3085 O O . SER A 1 393 ? 22.188 19.609 12.641 1 95.62 393 SER A O 1
ATOM 3087 N N . LEU A 1 394 ? 21.375 17.719 11.688 1 95.19 394 LEU A N 1
ATOM 3088 C CA . LEU A 1 394 ? 20.406 17.5 12.75 1 95.19 394 LEU A CA 1
ATOM 3089 C C . LEU A 1 394 ? 21.094 17.281 14.094 1 95.19 394 LEU A C 1
ATOM 3091 O O . LEU A 1 394 ? 20.656 17.812 15.117 1 95.19 394 LEU A O 1
ATOM 3095 N N . GLN A 1 395 ? 22.172 16.531 14.062 1 95.75 395 GLN A N 1
ATOM 3096 C CA . GLN A 1 395 ? 22.953 16.297 15.273 1 95.75 395 GLN A CA 1
ATOM 3097 C C . GLN A 1 395 ? 23.484 17.609 15.844 1 95.75 395 GLN A C 1
ATOM 3099 O O . GLN A 1 395 ? 23.531 17.781 17.062 1 95.75 395 GLN A O 1
ATOM 3104 N N . ASP A 1 396 ? 23.797 18.453 14.992 1 97.69 396 ASP A N 1
ATOM 3105 C CA . ASP A 1 396 ? 24.375 19.719 15.414 1 97.69 396 ASP A CA 1
ATOM 3106 C C . ASP A 1 396 ? 23.297 20.656 15.969 1 97.69 396 ASP A C 1
ATOM 3108 O O . ASP A 1 396 ? 23.609 21.594 16.719 1 97.69 396 ASP A O 1
ATOM 3112 N N . ILE A 1 397 ? 22.062 20.469 15.586 1 97.94 397 ILE A N 1
ATOM 3113 C CA . ILE A 1 397 ? 21 21.234 16.219 1 97.94 397 ILE A CA 1
ATOM 3114 C C . ILE A 1 397 ? 20.906 20.891 17.703 1 97.94 397 ILE A C 1
ATOM 3116 O O . ILE A 1 397 ? 20.875 21.781 18.547 1 97.94 397 ILE A O 1
ATOM 3120 N N . VAL A 1 398 ? 20.906 19.609 17.969 1 96.94 398 VAL A N 1
ATOM 3121 C CA . VAL A 1 398 ? 20.844 19.141 19.344 1 96.94 398 VAL A CA 1
ATOM 3122 C C . VAL A 1 398 ? 22.094 19.578 20.094 1 96.94 398 VAL A C 1
ATOM 3124 O O . VAL A 1 398 ? 22.016 20 21.25 1 96.94 398 VAL A O 1
ATOM 3127 N N . GLY A 1 399 ? 23.234 19.469 19.406 1 97 399 GLY A N 1
ATOM 3128 C CA . GLY A 1 399 ? 24.484 19.922 20.016 1 97 399 GLY A CA 1
ATOM 3129 C C . GLY A 1 399 ? 24.453 21.391 20.391 1 97 399 GLY A C 1
ATOM 3130 O O . GLY A 1 399 ? 24.891 21.766 21.484 1 97 399 GLY A O 1
ATOM 3131 N N . ALA A 1 400 ? 24.031 22.188 19.484 1 97.88 400 ALA A N 1
ATOM 3132 C CA . ALA A 1 400 ? 23.938 23.625 19.734 1 97.88 400 ALA A CA 1
ATOM 3133 C C . ALA A 1 400 ? 22.984 23.906 20.906 1 97.88 400 ALA A C 1
ATOM 3135 O O . ALA A 1 400 ? 23.281 24.766 21.75 1 97.88 400 ALA A O 1
ATOM 3136 N N . TYR A 1 401 ? 21.891 23.266 20.969 1 98.06 401 TYR A N 1
ATOM 3137 C CA . TYR A 1 401 ? 20.938 23.391 22.062 1 98.06 401 TYR A CA 1
ATOM 3138 C C . TYR A 1 401 ? 21.609 23.062 23.406 1 98.06 401 TYR A C 1
ATOM 3140 O O . TYR A 1 401 ? 21.547 23.844 24.344 1 98.06 401 TYR A O 1
ATOM 3148 N N . ARG A 1 402 ? 22.281 21.922 23.469 1 96.69 402 ARG A N 1
ATOM 3149 C CA . ARG A 1 402 ? 22.938 21.484 24.703 1 96.69 402 ARG A CA 1
ATOM 3150 C C . ARG A 1 402 ? 23.969 22.5 25.156 1 96.69 402 ARG A C 1
ATOM 3152 O O . ARG A 1 402 ? 24.031 22.859 26.344 1 96.69 402 ARG A O 1
ATOM 3159 N N . HIS A 1 403 ? 24.719 22.953 24.234 1 96.19 403 HIS A N 1
ATOM 3160 C CA . HIS A 1 403 ? 25.766 23.922 24.531 1 96.19 403 HIS A CA 1
ATOM 3161 C C . HIS A 1 403 ? 25.188 25.25 25.031 1 96.19 403 HIS A C 1
ATOM 3163 O O . HIS A 1 403 ? 25.75 25.875 25.922 1 96.19 403 HIS A O 1
ATOM 3169 N N . SER A 1 404 ? 24.109 25.609 24.484 1 96.69 404 SER A N 1
ATOM 3170 C CA . SER A 1 404 ? 23.516 26.891 24.797 1 96.69 404 SER A CA 1
ATOM 3171 C C . SER A 1 404 ? 23.031 26.953 26.234 1 96.69 404 SER A C 1
ATOM 3173 O O . SER A 1 404 ? 22.969 28.016 26.844 1 96.69 404 SER A O 1
ATOM 3175 N N . LEU A 1 405 ? 22.672 25.875 26.797 1 95.5 405 LEU A N 1
ATOM 3176 C CA . LEU A 1 405 ? 22.141 25.828 28.156 1 95.5 405 LEU A CA 1
ATOM 3177 C C . LEU A 1 405 ? 23.188 26.281 29.172 1 95.5 405 LEU A C 1
ATOM 3179 O O . LEU A 1 405 ? 22.828 26.703 30.281 1 95.5 405 LEU A O 1
ATOM 3183 N N . THR A 1 406 ? 24.406 26.234 28.781 1 93 406 THR A N 1
ATOM 3184 C CA . THR A 1 406 ? 25.484 26.656 29.672 1 93 406 THR A CA 1
ATOM 3185 C C . THR A 1 406 ? 25.797 28.141 29.484 1 93 406 THR A C 1
ATOM 3187 O O . THR A 1 406 ? 26.516 28.734 30.281 1 93 406 THR A O 1
ATOM 3190 N N . GLN A 1 407 ? 25.234 28.734 28.438 1 93.19 407 GLN A N 1
ATOM 3191 C CA . GLN A 1 407 ? 25.625 30.094 28.062 1 93.19 407 GLN A CA 1
ATOM 3192 C C . GLN A 1 407 ? 24.5 31.094 28.344 1 93.19 407 GLN A C 1
ATOM 3194 O O . GLN A 1 407 ? 24.734 32.312 28.344 1 93.19 407 GLN A O 1
ATOM 3199 N N . VAL A 1 408 ? 23.328 30.547 28.625 1 95.12 408 VAL A N 1
ATOM 3200 C CA . VAL A 1 408 ? 22.203 31.453 28.734 1 95.12 408 VAL A CA 1
ATOM 3201 C C . VAL A 1 408 ? 21.656 31.406 30.172 1 95.12 408 VAL A C 1
ATOM 3203 O O . VAL A 1 408 ? 21.875 30.438 30.891 1 95.12 408 VAL A O 1
ATOM 3206 N N . GLN A 1 409 ? 21.062 32.594 30.625 1 95.62 409 GLN A N 1
ATOM 3207 C CA . GLN A 1 409 ? 20.25 32.656 31.828 1 95.62 409 GLN A CA 1
ATOM 3208 C C . GLN A 1 409 ? 18.766 32.719 31.516 1 95.62 409 GLN A C 1
ATOM 3210 O O . GLN A 1 409 ? 18.312 33.656 30.812 1 95.62 409 GLN A O 1
ATOM 3215 N N . LEU A 1 410 ? 18.047 31.688 32.031 1 95.75 410 LEU A N 1
ATOM 3216 C CA . LEU A 1 410 ? 16.609 31.656 31.75 1 95.75 410 LEU A CA 1
ATOM 3217 C C . LEU A 1 410 ? 15.922 32.906 32.312 1 95.75 410 LEU A C 1
ATOM 3219 O O . LEU A 1 410 ? 16.266 33.344 33.406 1 95.75 410 LEU A O 1
ATOM 3223 N N . SER A 1 411 ? 15.039 33.438 31.562 1 94.69 411 SER A N 1
ATOM 3224 C CA . SER A 1 411 ? 14.328 34.656 31.953 1 94.69 411 SER A CA 1
ATOM 3225 C C . SER A 1 411 ? 12.969 34.75 31.25 1 94.69 411 SER A C 1
ATOM 3227 O O . SER A 1 411 ? 12.273 33.719 31.109 1 94.69 411 SER A O 1
ATOM 3229 N N . GLY A 1 412 ? 12.438 35.875 30.875 1 90.12 412 GLY A N 1
ATOM 3230 C CA . GLY A 1 412 ? 11.188 36.156 30.188 1 90.12 412 GLY A CA 1
ATOM 3231 C C . GLY A 1 412 ? 11.117 37.562 29.625 1 90.12 412 GLY A C 1
ATOM 3232 O O . GLY A 1 412 ? 12.117 38.281 29.625 1 90.12 412 GLY A O 1
ATOM 3233 N N . PRO A 1 413 ? 10.109 37.969 29.062 1 93.5 413 PRO A N 1
ATOM 3234 C CA . PRO A 1 413 ? 8.852 37.25 28.797 1 93.5 413 PRO A CA 1
ATOM 3235 C C . PRO A 1 413 ? 8.961 36.281 27.609 1 93.5 413 PRO A C 1
ATOM 3237 O O . PRO A 1 413 ? 10.008 36.219 26.969 1 93.5 413 PRO A O 1
ATOM 3240 N N . THR A 1 414 ? 8 35.406 27.391 1 93.94 414 THR A N 1
ATOM 3241 C CA . THR A 1 414 ? 7.902 34.5 26.25 1 93.94 414 THR A CA 1
ATOM 3242 C C . THR A 1 414 ? 7.266 35.188 25.047 1 93.94 414 THR A C 1
ATOM 3244 O O . THR A 1 414 ? 6.055 35.406 25.031 1 93.94 414 THR A O 1
ATOM 3247 N N . LEU A 1 415 ? 8.062 35.594 24.062 1 96.5 415 LEU A N 1
ATOM 3248 C CA . LEU A 1 415 ? 7.586 36.312 22.875 1 96.5 415 LEU A CA 1
ATOM 3249 C C . LEU A 1 415 ? 7.816 35.5 21.609 1 96.5 415 LEU A C 1
ATOM 3251 O O . LEU A 1 415 ? 8.938 35.094 21.344 1 96.5 415 LEU A O 1
ATOM 3255 N N . PHE A 1 416 ? 6.75 35.344 20.797 1 96.94 416 PHE A N 1
ATOM 3256 C CA . PHE A 1 416 ? 6.832 34.594 19.547 1 96.94 416 PHE A CA 1
ATOM 3257 C C . PHE A 1 416 ? 7.047 35.531 18.359 1 96.94 416 PHE A C 1
ATOM 3259 O O . PHE A 1 416 ? 7.688 35.125 17.391 1 96.94 416 PHE A O 1
ATOM 3266 N N . ALA A 1 417 ? 6.555 36.75 18.422 1 97.44 417 ALA A N 1
ATOM 3267 C CA . ALA A 1 417 ? 6.457 37.625 17.266 1 97.44 417 ALA A CA 1
ATOM 3268 C C . ALA A 1 417 ? 7.828 37.875 16.641 1 97.44 417 ALA A C 1
ATOM 3270 O O . ALA A 1 417 ? 7.984 37.812 15.422 1 97.44 417 ALA A O 1
ATOM 3271 N N . PRO A 1 418 ? 8.875 38.156 17.469 1 97.5 418 PRO A N 1
ATOM 3272 C CA . PRO A 1 418 ? 10.188 38.375 16.859 1 97.5 418 PRO A CA 1
ATOM 3273 C C . PRO A 1 418 ? 10.703 37.156 16.094 1 97.5 418 PRO A C 1
ATOM 3275 O O . PRO A 1 418 ? 11.312 37.312 15.031 1 97.5 418 PRO A O 1
ATOM 3278 N N . ILE A 1 419 ? 10.5 36.031 16.625 1 97.31 419 ILE A N 1
ATOM 3279 C CA . ILE A 1 419 ? 10.969 34.781 16 1 97.31 419 ILE A CA 1
ATOM 3280 C C . ILE A 1 419 ? 10.234 34.562 14.672 1 97.31 419 ILE A C 1
ATOM 3282 O O . ILE A 1 419 ? 10.859 34.219 13.672 1 97.31 419 ILE A O 1
ATOM 3286 N N . ILE A 1 420 ? 8.93 34.719 14.664 1 98.31 420 ILE A N 1
ATOM 3287 C CA . ILE A 1 420 ? 8.109 34.5 13.477 1 98.31 420 ILE A CA 1
ATOM 3288 C C . ILE A 1 420 ? 8.5 35.5 12.391 1 98.31 420 ILE A C 1
ATOM 3290 O O . ILE A 1 420 ? 8.625 35.156 11.219 1 98.31 420 ILE A O 1
ATOM 3294 N N . THR A 1 421 ? 8.711 36.75 12.789 1 97.88 421 THR A N 1
ATOM 3295 C CA . THR A 1 421 ? 9.133 37.781 11.852 1 97.88 421 THR A CA 1
ATOM 3296 C C . THR A 1 421 ? 10.477 37.406 11.227 1 97.88 421 THR A C 1
ATOM 3298 O O . THR A 1 421 ? 10.648 37.531 10.008 1 97.88 421 THR A O 1
ATOM 3301 N N . SER A 1 422 ? 11.391 37 12.047 1 96.38 422 SER A N 1
ATOM 3302 C CA . SER A 1 422 ? 12.711 36.594 11.555 1 96.38 422 SER A CA 1
ATOM 3303 C C . SER A 1 422 ? 12.617 35.406 10.602 1 96.38 422 SER A C 1
ATOM 3305 O O . SER A 1 422 ? 13.25 35.406 9.547 1 96.38 422 SER A O 1
ATOM 3307 N N . ALA A 1 423 ? 11.906 34.438 11 1 97.75 423 ALA A N 1
ATOM 3308 C CA . ALA A 1 423 ? 11.742 33.25 10.172 1 97.75 423 ALA A CA 1
ATOM 3309 C C . ALA A 1 423 ? 11.102 33.594 8.836 1 97.75 423 ALA A C 1
ATOM 3311 O O . ALA A 1 423 ? 11.438 33 7.805 1 97.75 423 ALA A O 1
ATOM 3312 N N . THR A 1 424 ? 10.109 34.5 8.859 1 98.19 424 THR A N 1
ATOM 3313 C CA . THR A 1 424 ? 9.438 34.938 7.637 1 98.19 424 THR A CA 1
ATOM 3314 C C . THR A 1 424 ? 10.438 35.562 6.652 1 98.19 424 THR A C 1
ATOM 3316 O O . THR A 1 424 ? 10.391 35.25 5.457 1 98.19 424 THR A O 1
ATOM 3319 N N . GLN A 1 425 ? 11.312 36.312 7.195 1 96.19 425 GLN A N 1
ATOM 3320 C CA . GLN A 1 425 ? 12.328 36.969 6.359 1 96.19 425 GLN A CA 1
ATOM 3321 C C . GLN A 1 425 ? 13.266 35.906 5.754 1 96.19 425 GLN A C 1
ATOM 3323 O O . GLN A 1 425 ? 13.57 35.969 4.559 1 96.19 425 GLN A O 1
ATOM 3328 N N . VAL A 1 426 ? 13.68 35 6.535 1 95.12 426 VAL A N 1
ATOM 3329 C CA . VAL A 1 426 ? 14.555 33.938 6.062 1 95.12 426 VAL A CA 1
ATOM 3330 C C . VAL A 1 426 ? 13.836 33.125 4.988 1 95.12 426 VAL A C 1
ATOM 3332 O O . VAL A 1 426 ? 14.43 32.781 3.961 1 95.12 426 VAL A O 1
ATOM 3335 N N . ALA A 1 427 ? 12.609 32.812 5.234 1 97.38 427 ALA A N 1
ATOM 3336 C CA . ALA A 1 427 ? 11.82 31.984 4.316 1 97.38 427 ALA A CA 1
ATOM 3337 C C . ALA A 1 427 ? 11.695 32.656 2.951 1 97.38 427 ALA A C 1
ATOM 3339 O O . ALA A 1 427 ? 11.867 32 1.917 1 97.38 427 ALA A O 1
ATOM 3340 N N . GLN A 1 428 ? 11.383 33.906 2.975 1 96.94 428 GLN A N 1
ATOM 3341 C CA . GLN A 1 428 ? 11.234 34.656 1.729 1 96.94 428 GLN A CA 1
ATOM 3342 C C . GLN A 1 428 ? 12.547 34.719 0.958 1 96.94 428 GLN A C 1
ATOM 3344 O O . GLN A 1 428 ? 12.578 34.5 -0.253 1 96.94 428 GLN A O 1
ATOM 3349 N N . ALA A 1 429 ? 13.586 34.938 1.639 1 94.94 429 ALA A N 1
ATOM 3350 C CA . ALA A 1 429 ? 14.898 35 1.005 1 94.94 429 ALA A CA 1
ATOM 3351 C C . ALA A 1 429 ? 15.312 33.656 0.445 1 94.94 429 ALA A C 1
ATOM 3353 O O . ALA A 1 429 ? 15.812 33.562 -0.679 1 94.94 429 ALA A O 1
ATOM 3354 N N . SER A 1 430 ? 15.148 32.625 1.174 1 95.19 430 SER A N 1
ATOM 3355 C CA . SER A 1 430 ? 15.555 31.281 0.778 1 95.19 430 SER A CA 1
ATOM 3356 C C . SER A 1 430 ? 14.766 30.797 -0.429 1 95.19 430 SER A C 1
ATOM 3358 O O . SER A 1 430 ? 15.312 30.156 -1.32 1 95.19 430 SER A O 1
ATOM 3360 N N . PHE A 1 431 ? 13.508 31.078 -0.416 1 95.56 431 PHE A N 1
ATOM 3361 C CA . PHE A 1 431 ? 12.688 30.625 -1.532 1 95.56 431 PHE A CA 1
ATOM 3362 C C . PHE A 1 431 ? 13.078 31.344 -2.818 1 95.56 431 PHE A C 1
ATOM 3364 O O . PHE A 1 431 ? 13.125 30.734 -3.887 1 95.56 431 PHE A O 1
ATOM 3371 N N . ALA A 1 432 ? 13.32 32.625 -2.703 1 93.62 432 ALA A N 1
ATOM 3372 C CA . ALA A 1 432 ? 13.742 33.406 -3.863 1 93.62 432 ALA A CA 1
ATOM 3373 C C . ALA A 1 432 ? 15.07 32.906 -4.418 1 93.62 432 ALA A C 1
ATOM 3375 O O . ALA A 1 432 ? 15.273 32.875 -5.633 1 93.62 432 ALA A O 1
ATOM 3376 N N . GLU A 1 433 ? 15.859 32.469 -3.574 1 92.88 433 GLU A N 1
ATOM 3377 C CA . GLU A 1 433 ? 17.219 32.062 -3.959 1 92.88 433 GLU A CA 1
ATOM 3378 C C . GLU A 1 433 ? 17.25 30.625 -4.488 1 92.88 433 GLU A C 1
ATOM 3380 O O . GLU A 1 433 ? 17.938 30.344 -5.465 1 92.88 433 GLU A O 1
ATOM 3385 N N . SER A 1 434 ? 16.578 29.75 -3.836 1 93.19 434 SER A N 1
ATOM 3386 C CA . SER A 1 434 ? 16.812 28.328 -4.137 1 93.19 434 SER A CA 1
ATOM 3387 C C . SER A 1 434 ? 15.516 27.547 -4.102 1 93.19 434 SER A C 1
ATOM 3389 O O . SER A 1 434 ? 15.531 26.312 -4.023 1 93.19 434 SER A O 1
ATOM 3391 N N . ARG A 1 435 ? 14.359 28.203 -4.031 1 93.12 435 ARG A N 1
ATOM 3392 C CA . ARG A 1 435 ? 13.055 27.547 -3.951 1 93.12 435 ARG A CA 1
ATOM 3393 C C . ARG A 1 435 ? 12.977 26.641 -2.725 1 93.12 435 ARG A C 1
ATOM 3395 O O . ARG A 1 435 ? 12.539 25.484 -2.822 1 93.12 435 ARG A O 1
ATOM 3402 N N . THR A 1 436 ? 13.492 27.156 -1.667 1 96.69 436 THR A N 1
ATOM 3403 C CA . THR A 1 436 ? 13.445 26.438 -0.397 1 96.69 436 THR A CA 1
ATOM 3404 C C . THR A 1 436 ? 12.258 26.891 0.441 1 96.69 436 THR A C 1
ATOM 3406 O O . THR A 1 436 ? 12.148 28.078 0.777 1 96.69 436 THR A O 1
ATOM 3409 N N . TYR A 1 437 ? 11.352 26 0.683 1 98 437 TYR A N 1
ATOM 3410 C CA . TYR A 1 437 ? 10.234 26.25 1.584 1 98 437 TYR A CA 1
ATOM 3411 C C . TYR A 1 437 ? 10.641 26.031 3.035 1 98 437 TYR A C 1
ATOM 3413 O O . TYR A 1 437 ? 11.297 25.031 3.354 1 98 437 TYR A O 1
ATOM 3421 N N . THR A 1 438 ? 10.266 26.906 3.912 1 98.5 438 THR A N 1
ATOM 3422 C CA . THR A 1 438 ? 10.773 26.875 5.277 1 98.5 438 THR A CA 1
ATOM 3423 C C . THR A 1 438 ? 9.703 26.375 6.246 1 98.5 438 THR A C 1
ATOM 3425 O O . THR A 1 438 ? 8.531 26.734 6.113 1 98.5 438 THR A O 1
ATOM 3428 N N . ILE A 1 439 ? 10.125 25.547 7.18 1 98.62 439 ILE A N 1
ATOM 3429 C CA . ILE A 1 439 ? 9.312 25.125 8.32 1 98.62 439 ILE A CA 1
ATOM 3430 C C . ILE A 1 439 ? 9.93 25.672 9.609 1 98.62 439 ILE A C 1
ATOM 3432 O O . ILE A 1 439 ? 11.07 25.344 9.945 1 98.62 439 ILE A O 1
ATOM 3436 N N . LEU A 1 440 ? 9.18 26.5 10.32 1 98.81 440 LEU A N 1
ATOM 3437 C CA . LEU A 1 440 ? 9.594 26.984 11.633 1 98.81 440 LEU A CA 1
ATOM 3438 C C . LEU A 1 440 ? 9.008 26.109 12.742 1 98.81 440 LEU A C 1
ATOM 3440 O O . LEU A 1 440 ? 7.785 26.031 12.883 1 98.81 440 LEU A O 1
ATOM 3444 N N . MET A 1 441 ? 9.844 25.469 13.453 1 98.62 441 MET A N 1
ATOM 3445 C CA . MET A 1 441 ? 9.422 24.719 14.633 1 98.62 441 MET A CA 1
ATOM 3446 C C . MET A 1 441 ? 9.672 25.531 15.906 1 98.62 441 MET A C 1
ATOM 3448 O O . MET A 1 441 ? 10.812 25.891 16.188 1 98.62 441 MET A O 1
ATOM 3452 N N . ILE A 1 442 ? 8.633 25.828 16.656 1 98.19 442 ILE A N 1
ATOM 3453 C CA . ILE A 1 442 ? 8.734 26.484 17.969 1 98.19 442 ILE A CA 1
ATOM 3454 C C . ILE A 1 442 ? 8.43 25.484 19.078 1 98.19 442 ILE A C 1
ATOM 3456 O O . ILE A 1 442 ? 7.352 24.891 19.109 1 98.19 442 ILE A O 1
ATOM 3460 N N . ILE A 1 443 ? 9.367 25.266 19.906 1 97.56 443 ILE A N 1
ATOM 3461 C CA . ILE A 1 443 ? 9.164 24.422 21.094 1 97.56 443 ILE A CA 1
ATOM 3462 C C . ILE A 1 443 ? 9.047 25.312 22.328 1 97.56 443 ILE A C 1
ATOM 3464 O O . ILE A 1 443 ? 9.914 26.141 22.594 1 97.56 443 ILE A O 1
ATOM 3468 N N . THR A 1 444 ? 7.953 25.094 23.078 1 96.31 444 THR A N 1
ATOM 3469 C CA . THR A 1 444 ? 7.695 26.031 24.172 1 96.31 444 THR A CA 1
ATOM 3470 C C . THR A 1 444 ? 6.934 25.344 25.312 1 96.31 444 THR A C 1
ATOM 3472 O O . THR A 1 444 ? 6.199 24.391 25.078 1 96.31 444 THR A O 1
ATOM 3475 N N . ASP A 1 445 ? 7.223 25.656 26.609 1 90.69 445 ASP A N 1
ATOM 3476 C CA . ASP A 1 445 ? 6.496 25.109 27.75 1 90.69 445 ASP A CA 1
ATOM 3477 C C . ASP A 1 445 ? 5.379 26.062 28.203 1 90.69 445 ASP A C 1
ATOM 3479 O O . ASP A 1 445 ? 4.73 25.828 29.219 1 90.69 445 ASP A O 1
ATOM 3483 N N . GLY A 1 446 ? 5.242 27.266 27.562 1 75.56 446 GLY A N 1
ATOM 3484 C CA . GLY A 1 446 ? 4.418 28.188 28.328 1 75.56 446 GLY A CA 1
ATOM 3485 C C . GLY A 1 446 ? 3.455 28.984 27.469 1 75.56 446 GLY A C 1
ATOM 3486 O O . GLY A 1 446 ? 3.154 28.594 26.344 1 75.56 446 GLY A O 1
ATOM 3487 N N . ILE A 1 447 ? 2.859 30 28.203 1 77.62 447 ILE A N 1
ATOM 3488 C CA . ILE A 1 447 ? 1.893 30.953 27.656 1 77.62 447 ILE A CA 1
ATOM 3489 C C . ILE A 1 447 ? 2.623 32.156 27.062 1 77.62 447 ILE A C 1
ATOM 3491 O O . ILE A 1 447 ? 3.531 32.688 27.688 1 77.62 447 ILE A O 1
ATOM 3495 N N . ILE A 1 448 ? 2.34 32.5 25.984 1 88.5 448 ILE A N 1
ATOM 3496 C CA . ILE A 1 448 ? 2.986 33.594 25.297 1 88.5 448 ILE A CA 1
ATOM 3497 C C . ILE A 1 448 ? 2.5 34.938 25.891 1 88.5 448 ILE A C 1
ATOM 3499 O O . ILE A 1 448 ? 1.382 35 26.406 1 88.5 448 ILE A O 1
ATOM 3503 N N . ASN A 1 449 ? 3.334 35.969 25.828 1 92.5 449 ASN A N 1
ATOM 3504 C CA . ASN A 1 449 ? 3.057 37.312 26.391 1 92.5 449 ASN A CA 1
ATOM 3505 C C . ASN A 1 449 ? 2.805 38.344 25.297 1 92.5 449 ASN A C 1
ATOM 3507 O O . ASN A 1 449 ? 2.705 39.531 25.562 1 92.5 449 ASN A O 1
ATOM 3511 N N . ASP A 1 450 ? 2.717 37.906 24.078 1 94.94 450 ASP A N 1
ATOM 3512 C CA . ASP A 1 450 ? 2.531 38.812 22.953 1 94.94 450 ASP A CA 1
ATOM 3513 C C . ASP A 1 450 ? 1.525 38.25 21.953 1 94.94 450 ASP A C 1
ATOM 3515 O O . ASP A 1 450 ? 1.787 38.25 20.75 1 94.94 450 ASP A O 1
ATOM 3519 N N . MET A 1 451 ? 0.421 37.906 22.453 1 94.62 451 MET A N 1
ATOM 3520 C CA . MET A 1 451 ? -0.591 37.219 21.641 1 94.62 451 MET A CA 1
ATOM 3521 C C . MET A 1 451 ? -0.96 38.062 20.422 1 94.62 451 MET A C 1
ATOM 3523 O O . MET A 1 451 ? -0.957 37.594 19.297 1 94.62 451 MET A O 1
ATOM 3527 N N . ARG A 1 452 ? -1.27 39.344 20.641 1 95.19 452 ARG A N 1
ATOM 3528 C CA . ARG A 1 452 ? -1.7 40.219 19.547 1 95.19 452 ARG A CA 1
ATOM 3529 C C . ARG A 1 452 ? -0.587 40.406 18.516 1 95.19 452 ARG A C 1
ATOM 3531 O O . ARG A 1 452 ? -0.828 40.312 17.312 1 95.19 452 ARG A O 1
ATOM 3538 N N . GLU A 1 453 ? 0.604 40.656 18.969 1 96.56 453 GLU A N 1
ATOM 3539 C CA . GLU A 1 453 ? 1.748 40.781 18.078 1 96.56 453 GLU A CA 1
ATOM 3540 C C . GLU A 1 453 ? 2.029 39.5 17.328 1 96.56 453 GLU A C 1
ATOM 3542 O O . GLU A 1 453 ? 2.42 39.531 16.156 1 96.56 453 GLU A O 1
ATOM 3547 N N . THR A 1 454 ? 1.88 38.406 18.031 1 96.81 454 THR A N 1
ATOM 3548 C CA . THR A 1 454 ? 2.078 37.094 17.406 1 96.81 454 THR A CA 1
ATOM 3549 C C . THR A 1 454 ? 1.074 36.875 16.281 1 96.81 454 THR A C 1
ATOM 3551 O O . THR A 1 454 ? 1.445 36.438 15.195 1 96.81 454 THR A O 1
ATOM 3554 N N . ILE A 1 455 ? -0.191 37.188 16.531 1 96.56 455 ILE A N 1
ATOM 3555 C CA . ILE A 1 455 ? -1.229 37.031 15.516 1 96.56 455 ILE A CA 1
ATOM 3556 C C . ILE A 1 455 ? -0.889 37.906 14.312 1 96.56 455 ILE A C 1
ATOM 3558 O O . ILE A 1 455 ? -0.974 37.469 13.164 1 96.56 455 ILE A O 1
ATOM 3562 N N . ASP A 1 456 ? -0.498 39.188 14.57 1 97.69 456 ASP A N 1
ATOM 3563 C CA . ASP A 1 456 ? -0.11 40.094 13.484 1 97.69 456 ASP A CA 1
ATOM 3564 C C . ASP A 1 456 ? 1.031 39.5 12.664 1 97.69 456 ASP A C 1
ATOM 3566 O O . ASP A 1 456 ? 1.021 39.594 11.43 1 97.69 456 ASP A O 1
ATOM 3570 N N . ALA A 1 457 ? 2.012 38.938 13.328 1 97.88 457 ALA A N 1
ATOM 3571 C CA . ALA A 1 457 ? 3.16 38.344 12.648 1 97.88 457 ALA A CA 1
ATOM 3572 C C . ALA A 1 457 ? 2.74 37.156 11.805 1 97.88 457 ALA A C 1
ATOM 3574 O O . ALA A 1 457 ? 3.234 36.969 10.688 1 97.88 457 ALA A O 1
ATOM 3575 N N . ILE A 1 458 ? 1.863 36.312 12.328 1 97.75 458 ILE A N 1
ATOM 3576 C CA . ILE A 1 458 ? 1.396 35.125 11.617 1 97.75 458 ILE A CA 1
ATOM 3577 C C . ILE A 1 458 ? 0.619 35.531 10.367 1 97.75 458 ILE A C 1
ATOM 3579 O O . ILE A 1 458 ? 0.813 34.969 9.289 1 97.75 458 ILE A O 1
ATOM 3583 N N . VAL A 1 459 ? -0.259 36.5 10.531 1 97.06 459 VAL A N 1
ATOM 3584 C CA . VAL A 1 459 ? -1.046 36.969 9.406 1 97.06 459 VAL A CA 1
ATOM 3585 C C . VAL A 1 459 ? -0.116 37.531 8.32 1 97.06 459 VAL A C 1
ATOM 3587 O O . VAL A 1 459 ? -0.303 37.219 7.137 1 97.06 459 VAL A O 1
ATOM 3590 N N . ALA A 1 460 ? 0.853 38.25 8.734 1 97.06 460 ALA A N 1
ATOM 3591 C CA . ALA A 1 460 ? 1.825 38.781 7.785 1 97.06 460 ALA A CA 1
ATOM 3592 C C . ALA A 1 460 ? 2.6 37.688 7.102 1 97.06 460 ALA A C 1
ATOM 3594 O O . ALA A 1 460 ? 2.975 37.781 5.934 1 97.06 460 ALA A O 1
ATOM 3595 N N . ALA A 1 461 ? 2.855 36.594 7.789 1 97.81 461 ALA A N 1
ATOM 3596 C CA . ALA A 1 461 ? 3.643 35.469 7.297 1 97.81 461 ALA A CA 1
ATOM 3597 C C . ALA A 1 461 ? 2.795 34.562 6.418 1 97.81 461 ALA A C 1
ATOM 3599 O O . ALA A 1 461 ? 3.33 33.719 5.68 1 97.81 461 ALA A O 1
ATOM 3600 N N . SER A 1 462 ? 1.539 34.688 6.418 1 96.62 462 SER A N 1
ATOM 3601 C CA . SER A 1 462 ? 0.616 33.719 5.828 1 96.62 462 SER A CA 1
ATOM 3602 C C . SER A 1 462 ? 0.758 33.688 4.309 1 96.62 462 SER A C 1
ATOM 3604 O O . SER A 1 462 ? 0.295 32.75 3.666 1 96.62 462 SER A O 1
ATOM 3606 N N . ASP A 1 463 ? 1.411 34.688 3.723 1 95.38 463 ASP A N 1
ATOM 3607 C CA . ASP A 1 463 ? 1.652 34.688 2.283 1 95.38 463 ASP A CA 1
ATOM 3608 C C . ASP A 1 463 ? 3.092 34.281 1.962 1 95.38 463 ASP A C 1
ATOM 3610 O O . ASP A 1 463 ? 3.506 34.312 0.801 1 95.38 463 ASP A O 1
ATOM 3614 N N . ALA A 1 464 ? 3.893 34 2.883 1 97.56 464 ALA A N 1
ATOM 3615 C CA . ALA A 1 464 ? 5.293 33.625 2.711 1 97.56 464 ALA A CA 1
ATOM 3616 C C . ALA A 1 464 ? 5.43 32.094 2.588 1 97.56 464 ALA 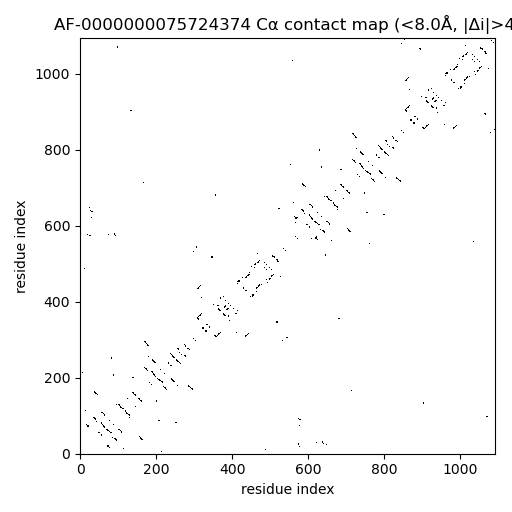A C 1
ATOM 3618 O O . ALA A 1 464 ? 4.504 31.359 2.918 1 97.56 464 ALA A O 1
ATOM 3619 N N . PRO A 1 465 ? 6.508 31.594 1.935 1 98.12 465 PRO A N 1
ATOM 3620 C CA . PRO A 1 465 ? 6.777 30.156 1.902 1 98.12 465 PRO A CA 1
ATOM 3621 C C . PRO A 1 465 ? 7.207 29.609 3.26 1 98.12 465 PRO A C 1
ATOM 3623 O O . PRO A 1 465 ? 8.336 29.125 3.408 1 98.12 465 PRO A O 1
ATOM 3626 N N . LEU A 1 466 ? 6.219 29.641 4.195 1 98.5 466 LEU A N 1
ATOM 3627 C CA . LEU A 1 466 ? 6.512 29.312 5.586 1 98.5 466 LEU A CA 1
ATOM 3628 C C . LEU A 1 466 ? 5.375 28.516 6.211 1 98.5 466 LEU A C 1
ATOM 3630 O O . LEU A 1 466 ? 4.199 28.828 5.992 1 98.5 466 LEU A O 1
ATOM 3634 N N . SER A 1 467 ? 5.73 27.453 6.832 1 98.25 467 SER A N 1
ATOM 3635 C CA . SER A 1 467 ? 4.867 26.766 7.785 1 98.25 467 SER A CA 1
ATOM 3636 C C . SER A 1 467 ? 5.387 26.922 9.211 1 98.25 467 SER A C 1
ATOM 3638 O O . SER A 1 467 ? 6.598 26.906 9.438 1 98.25 467 SER A O 1
ATOM 3640 N N . ILE A 1 468 ? 4.441 27.062 10.141 1 98.38 468 ILE A N 1
ATOM 3641 C CA . ILE A 1 468 ? 4.812 27.188 11.547 1 98.38 468 ILE A CA 1
ATOM 3642 C C . ILE A 1 468 ? 4.238 26 12.328 1 98.38 468 ILE A C 1
ATOM 3644 O O . ILE A 1 468 ? 3.02 25.797 12.359 1 98.38 468 ILE A O 1
ATOM 3648 N N . ILE A 1 469 ? 5.105 25.234 12.906 1 97.44 469 ILE A N 1
ATOM 3649 C CA . ILE A 1 469 ? 4.652 24.172 13.789 1 97.44 469 ILE A CA 1
ATOM 3650 C C . ILE A 1 469 ? 5.074 24.469 15.227 1 97.44 469 ILE A C 1
ATOM 3652 O O . ILE A 1 469 ? 6.207 24.891 15.477 1 97.44 469 ILE A O 1
ATOM 3656 N N . ILE A 1 470 ? 4.148 24.328 16.172 1 96.31 470 ILE A N 1
ATOM 3657 C CA . ILE A 1 470 ? 4.387 24.609 17.578 1 96.31 470 ILE A CA 1
ATOM 3658 C C . ILE A 1 470 ? 4.195 23.344 18.406 1 96.31 470 ILE A C 1
ATOM 3660 O O . ILE A 1 470 ? 3.188 22.641 18.266 1 96.31 470 ILE A O 1
ATOM 3664 N N . ILE A 1 471 ? 5.184 23 19.188 1 95.44 471 ILE A N 1
ATOM 3665 C CA . ILE A 1 471 ? 5.09 21.875 20.094 1 95.44 471 ILE A CA 1
ATOM 3666 C C . ILE A 1 471 ? 5.109 22.359 21.547 1 95.44 471 ILE A C 1
ATOM 3668 O O . ILE A 1 471 ? 6.059 23.016 21.969 1 95.44 471 ILE A O 1
ATOM 3672 N N . GLY A 1 472 ? 4.051 22.031 22.266 1 94.31 472 GLY A N 1
ATOM 3673 C CA . GLY A 1 472 ? 3.979 22.375 23.672 1 94.31 472 GLY A CA 1
ATOM 3674 C C . GLY A 1 472 ? 4.574 21.312 24.578 1 94.31 472 GLY A C 1
ATOM 3675 O O . GLY A 1 472 ? 4.062 20.188 24.656 1 94.31 472 GLY A O 1
ATOM 3676 N N . VAL A 1 473 ? 5.621 21.672 25.297 1 94.62 473 VAL A N 1
ATOM 3677 C CA . VAL A 1 473 ? 6.254 20.734 26.203 1 94.62 473 VAL A CA 1
ATOM 3678 C C . VAL A 1 473 ? 5.84 21.047 27.641 1 94.62 473 VAL A C 1
ATOM 3680 O O . VAL A 1 473 ? 5.5 22.188 27.953 1 94.62 473 VAL A O 1
ATOM 3683 N N . GLY A 1 474 ? 5.84 20.078 28.484 1 91.69 474 GLY A N 1
ATOM 3684 C CA . GLY A 1 474 ? 5.449 20.266 29.875 1 91.69 474 GLY A CA 1
ATOM 3685 C C . GLY A 1 474 ? 3.951 20.188 30.094 1 91.69 474 GLY A C 1
ATOM 3686 O O . GLY A 1 474 ? 3.24 19.547 29.312 1 91.69 474 GLY A O 1
ATOM 3687 N N . THR A 1 475 ? 3.48 20.766 31.172 1 86.69 475 THR A N 1
ATOM 3688 C CA . THR A 1 475 ? 2.098 20.547 31.578 1 86.69 475 THR A CA 1
ATOM 3689 C C . THR A 1 475 ? 1.329 21.875 31.625 1 86.69 475 THR A C 1
ATOM 3691 O O . THR A 1 475 ? 0.234 21.938 32.188 1 86.69 475 THR A O 1
ATOM 3694 N N . ALA A 1 476 ? 1.827 22.859 31.062 1 82.38 476 ALA A N 1
ATOM 3695 C CA . ALA A 1 476 ? 1.186 24.172 31.109 1 82.38 476 ALA A CA 1
ATOM 3696 C C . ALA A 1 476 ? -0.122 24.172 30.328 1 82.38 476 ALA A C 1
ATOM 3698 O O . ALA A 1 476 ? -0.467 23.172 29.688 1 82.38 476 ALA A O 1
ATOM 3699 N N . ASP A 1 477 ? -0.9 25.25 30.453 1 82.44 477 ASP A N 1
ATOM 3700 C CA . ASP A 1 477 ? -2.1 25.516 29.672 1 82.44 477 ASP A CA 1
ATOM 3701 C C . ASP A 1 477 ? -1.738 26.016 28.266 1 82.44 477 ASP A C 1
ATOM 3703 O O . ASP A 1 477 ? -1.005 27 28.141 1 82.44 477 ASP A O 1
ATOM 3707 N N . PHE A 1 478 ? -2.27 25.359 27.266 1 83.81 478 PHE A N 1
ATOM 3708 C CA . PHE A 1 478 ? -1.897 25.688 25.906 1 83.81 478 PHE A CA 1
ATOM 3709 C C . PHE A 1 478 ? -3.064 26.344 25.172 1 83.81 478 PHE A C 1
ATOM 3711 O O . PHE A 1 478 ? -3.145 26.281 23.938 1 83.81 478 PHE A O 1
ATOM 3718 N N . GLY A 1 479 ? -3.969 26.969 25.875 1 80.69 479 GLY A N 1
ATOM 3719 C CA . GLY A 1 479 ? -5.129 27.594 25.266 1 80.69 479 GLY A CA 1
ATOM 3720 C C . GLY A 1 479 ? -4.762 28.609 24.188 1 80.69 479 GLY A C 1
ATOM 3721 O O . GLY A 1 479 ? -5.387 28.641 23.125 1 80.69 479 GLY A O 1
ATOM 3722 N N . ALA A 1 480 ? -3.758 29.469 24.469 1 82.75 480 ALA A N 1
ATOM 3723 C CA . ALA A 1 480 ? -3.299 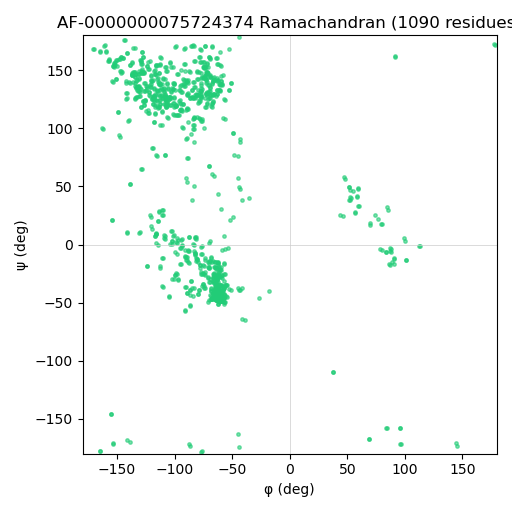30.469 23.5 1 82.75 480 ALA A CA 1
ATOM 3724 C C . ALA A 1 480 ? -2.84 29.797 22.203 1 82.75 480 ALA A C 1
ATOM 3726 O O . ALA A 1 480 ? -3.076 30.328 21.125 1 82.75 480 ALA A O 1
ATOM 3727 N N . MET A 1 481 ? -2.184 28.672 22.328 1 87.38 481 MET A N 1
ATOM 3728 C CA . MET A 1 481 ? -1.67 27.953 21.172 1 87.38 481 MET A CA 1
ATOM 3729 C C . MET A 1 481 ? -2.812 27.406 20.312 1 87.38 481 MET A C 1
ATOM 3731 O O . MET A 1 481 ? -2.709 27.375 19.078 1 87.38 481 MET A O 1
ATOM 3735 N N . ASP A 1 482 ? -3.859 27.078 20.922 1 81 482 ASP A N 1
ATOM 3736 C CA . ASP A 1 482 ? -5.039 26.594 20.203 1 81 482 ASP A CA 1
ATOM 3737 C C . ASP A 1 482 ? -5.637 27.703 19.328 1 81 482 ASP A C 1
ATOM 3739 O O . ASP A 1 482 ? -6.121 27.438 18.234 1 81 482 ASP A O 1
ATOM 3743 N N . VAL A 1 483 ? -5.621 28.844 19.859 1 81.69 483 VAL A N 1
ATOM 3744 C CA . VAL A 1 483 ? -6.121 30 19.109 1 81.69 483 VAL A CA 1
ATOM 3745 C C . VAL A 1 483 ? -5.25 30.234 17.875 1 81.69 483 VAL A C 1
ATOM 3747 O O . VAL A 1 483 ? -5.762 30.469 16.781 1 81.69 483 VAL A O 1
ATOM 3750 N N . LEU A 1 484 ? -3.963 30.141 18.031 1 87.62 484 LEU A N 1
ATOM 3751 C CA . LEU A 1 484 ? -3.025 30.406 16.953 1 87.62 484 LEU A CA 1
ATOM 3752 C C . LEU A 1 484 ? -3.172 29.359 15.844 1 87.62 484 LEU A C 1
ATOM 3754 O O . LEU A 1 484 ? -2.875 29.641 14.68 1 87.62 484 LEU A O 1
ATOM 3758 N N . ASP A 1 485 ? -3.494 28.156 16.062 1 84.44 485 ASP A N 1
ATOM 3759 C CA . ASP A 1 485 ? -3.668 27.062 15.109 1 84.44 485 ASP A CA 1
ATOM 3760 C C . ASP A 1 485 ? -4.793 27.359 14.117 1 84.44 485 ASP A C 1
ATOM 3762 O O . ASP A 1 485 ? -4.797 26.844 13 1 84.44 485 ASP A O 1
ATOM 3766 N N . ALA A 1 486 ? -5.688 28.281 14.344 1 72.69 486 ALA A N 1
ATOM 3767 C CA . ALA A 1 486 ? -6.703 28.875 13.484 1 72.69 486 ALA A CA 1
ATOM 3768 C C . ALA A 1 486 ? -7.465 27.812 12.703 1 72.69 486 ALA A C 1
ATOM 3770 O O . ALA A 1 486 ? -7.805 28.016 11.531 1 72.69 486 ALA A O 1
ATOM 3771 N N . ASP A 1 487 ? -7.559 26.641 13.117 1 62.97 487 ASP A N 1
ATOM 3772 C CA . ASP A 1 487 ? -8.258 25.578 12.391 1 62.97 487 ASP A CA 1
ATOM 3773 C C . ASP A 1 487 ? -9.727 25.953 12.172 1 62.97 487 ASP A C 1
ATOM 3775 O O . ASP A 1 487 ? -10.305 25.609 11.141 1 62.97 487 ASP A O 1
ATOM 3779 N N . ASP A 1 488 ? -10.234 26.75 13.086 1 60.66 488 ASP A N 1
ATOM 3780 C CA . ASP A 1 488 ? -11.672 27.016 13.07 1 60.66 488 ASP A CA 1
ATOM 3781 C C . ASP A 1 488 ? -11.961 28.422 12.531 1 60.66 488 ASP A C 1
ATOM 3783 O O . ASP A 1 488 ? -12.906 28.609 11.758 1 60.66 488 ASP A O 1
ATOM 3787 N N . VAL A 1 489 ? -11.18 29.375 13.008 1 69.94 489 VAL A N 1
ATOM 3788 C CA . VAL A 1 489 ? -11.375 30.781 12.648 1 69.94 489 VAL A CA 1
ATOM 3789 C C . VAL A 1 489 ? -10.07 31.359 12.125 1 69.94 489 VAL A C 1
ATOM 3791 O O . VAL A 1 489 ? -9.047 31.328 12.812 1 69.94 489 VAL A O 1
ATOM 3794 N N . PRO A 1 490 ? -10.18 31.844 10.969 1 83.88 490 PRO A N 1
ATOM 3795 C CA . PRO A 1 490 ? -8.961 32.5 10.469 1 83.88 490 PRO A CA 1
ATOM 3796 C C . PRO A 1 490 ? -8.5 33.656 11.352 1 83.88 490 PRO A C 1
ATOM 3798 O O . PRO A 1 490 ? -9.32 34.375 11.883 1 83.88 490 PRO A O 1
ATOM 3801 N N . LEU A 1 491 ? -7.27 33.781 11.539 1 91 491 LEU A N 1
ATOM 3802 C CA . LEU A 1 491 ? -6.703 34.875 12.328 1 91 491 LEU A CA 1
ATOM 3803 C C . LEU A 1 491 ? -6.863 36.188 11.602 1 91 491 LEU A C 1
ATOM 3805 O O . LEU A 1 491 ? -6.828 36.25 10.375 1 91 491 LEU A O 1
ATOM 3809 N N . ARG A 1 492 ? -7.055 37.188 12.359 1 93.38 492 ARG A N 1
ATOM 3810 C CA . ARG A 1 492 ? -7.172 38.562 11.859 1 93.38 492 ARG A CA 1
ATOM 3811 C C . ARG A 1 492 ? -6.191 39.5 12.57 1 93.38 492 ARG A C 1
ATOM 3813 O O . ARG A 1 492 ? -6.109 39.5 13.797 1 93.38 492 ARG A O 1
ATOM 3820 N N . SER A 1 493 ? -5.512 40.25 11.766 1 94.88 493 SER A N 1
ATOM 3821 C CA . SER A 1 493 ? -4.535 41.156 12.336 1 94.88 493 SER A CA 1
ATOM 3822 C C . SER A 1 493 ? -5.223 42.344 13.008 1 94.88 493 SER A C 1
ATOM 3824 O O . SER A 1 493 ? -6.438 42.531 12.883 1 94.88 493 SER A O 1
ATOM 3826 N N . SER A 1 494 ? -4.395 43.094 13.711 1 94.69 494 SER A N 1
ATOM 3827 C CA . SER A 1 494 ? -4.891 44.281 14.391 1 94.69 494 SER A CA 1
ATOM 3828 C C . SER A 1 494 ? -5.441 45.312 13.383 1 94.69 494 SER A C 1
ATOM 3830 O O . SER A 1 494 ? -6.336 46.094 13.711 1 94.69 494 SER A O 1
ATOM 3832 N N . SER A 1 495 ? -5.012 45.281 12.164 1 94.56 495 SER A N 1
ATOM 3833 C CA . SER A 1 495 ? -5.477 46.188 11.109 1 94.56 495 SER A CA 1
ATOM 3834 C C . SER A 1 495 ? -6.664 45.594 10.359 1 94.56 495 SER A C 1
ATOM 3836 O O . SER A 1 495 ? -7.16 46.188 9.406 1 94.56 495 SER A O 1
ATOM 3838 N N . GLY A 1 496 ? -7.027 44.375 10.664 1 92.69 496 GLY A N 1
ATOM 3839 C CA . GLY A 1 496 ? -8.219 43.781 10.086 1 92.69 496 GLY A CA 1
ATOM 3840 C C . GLY A 1 496 ? -7.926 42.844 8.922 1 92.69 496 GLY A C 1
ATOM 3841 O O . GLY A 1 496 ? -8.844 42.344 8.273 1 92.69 496 GLY A O 1
ATOM 3842 N N . VAL A 1 497 ? -6.73 42.688 8.695 1 93.69 497 VAL A N 1
ATOM 3843 C CA . VAL A 1 497 ? -6.352 41.812 7.582 1 93.69 497 VAL A CA 1
ATOM 3844 C C . VAL A 1 497 ? -6.504 40.344 7.988 1 93.69 497 VAL A C 1
ATOM 3846 O O . VAL A 1 497 ? -6.016 39.938 9.047 1 93.69 497 VAL A O 1
ATOM 3849 N N . VAL A 1 498 ? -7.18 39.594 7.176 1 92.06 498 VAL A N 1
ATOM 3850 C CA . VAL A 1 498 ? -7.383 38.188 7.441 1 92.06 498 VAL A CA 1
ATOM 3851 C C . VAL A 1 498 ? -6.234 37.375 6.84 1 92.06 498 VAL A C 1
ATOM 3853 O O . VAL A 1 498 ? -5.754 37.688 5.746 1 92.06 498 VAL A O 1
ATOM 3856 N N . MET A 1 499 ? -5.773 36.375 7.539 1 93.56 499 MET A N 1
ATOM 3857 C CA . MET A 1 499 ? -4.68 35.562 7.043 1 93.56 499 MET A CA 1
ATOM 3858 C C . MET A 1 499 ? -5.051 34.906 5.707 1 93.56 499 MET A C 1
ATOM 3860 O O . MET A 1 499 ? -6.203 34.531 5.496 1 93.56 499 MET A O 1
ATOM 3864 N N . LYS A 1 500 ? -4.137 34.75 4.828 1 89.56 500 LYS A N 1
ATOM 3865 C CA . LYS A 1 500 ? -4.371 34.219 3.488 1 89.56 500 LYS A CA 1
ATOM 3866 C C . LYS A 1 500 ? -4.379 32.688 3.49 1 89.56 500 LYS A C 1
ATOM 3868 O O . LYS A 1 500 ? -5.082 32.062 2.693 1 89.56 500 LYS A O 1
ATOM 3873 N N . ARG A 1 501 ? -3.527 32.125 4.293 1 90.06 501 ARG A N 1
ATOM 3874 C CA . ARG A 1 501 ? -3.398 30.688 4.441 1 90.06 501 ARG A CA 1
ATOM 3875 C C . ARG A 1 501 ? -3.256 30.312 5.91 1 90.06 501 ARG A C 1
ATOM 3877 O O . ARG A 1 501 ? -2.688 31.062 6.703 1 90.06 501 ARG A O 1
ATOM 3884 N N . ASP A 1 502 ? -3.781 29.188 6.258 1 89.5 502 ASP A N 1
ATOM 3885 C CA . ASP A 1 502 ? -3.498 28.594 7.559 1 89.5 502 ASP A CA 1
ATOM 3886 C C . ASP A 1 502 ? -2.123 27.922 7.57 1 89.5 502 ASP A C 1
ATOM 3888 O O . ASP A 1 502 ? -1.938 26.859 6.977 1 89.5 502 ASP A O 1
ATOM 3892 N N . ILE A 1 503 ? -1.207 28.578 8.281 1 95.88 503 ILE A N 1
ATOM 3893 C CA . ILE A 1 503 ? 0.164 28.078 8.188 1 95.88 503 ILE A CA 1
ATOM 3894 C C . ILE A 1 503 ? 0.626 27.578 9.547 1 95.88 503 ILE A C 1
ATOM 3896 O O . ILE A 1 503 ? 1.812 27.297 9.742 1 95.88 503 ILE A O 1
ATOM 3900 N N . VAL A 1 504 ? -0.279 27.453 10.562 1 95.38 504 VAL A N 1
ATOM 3901 C CA . VAL A 1 504 ? 0.126 27.094 11.914 1 95.38 504 VAL A CA 1
ATOM 3902 C C . VAL A 1 504 ? -0.471 25.734 12.281 1 95.38 504 VAL A C 1
ATOM 3904 O O . VAL A 1 504 ? -1.638 25.453 11.992 1 95.38 504 VAL A O 1
ATOM 3907 N N . GLN A 1 505 ? 0.356 24.875 12.82 1 92.94 505 GLN A N 1
ATOM 3908 C CA . GLN A 1 505 ? -0.07 23.625 13.43 1 92.94 505 GLN A CA 1
ATOM 3909 C C . GLN A 1 505 ? 0.489 23.484 14.844 1 92.94 505 GLN A C 1
ATOM 3911 O O . GLN A 1 505 ? 1.694 23.625 15.055 1 92.94 505 GLN A O 1
ATOM 3916 N N . PHE A 1 506 ? -0.422 23.297 15.82 1 92.31 506 PHE A N 1
ATOM 3917 C CA . PHE A 1 506 ? -0.01 23.125 17.203 1 92.31 506 PHE A CA 1
ATOM 3918 C C . PHE A 1 506 ? -0.313 21.703 17.688 1 92.31 506 PHE A C 1
ATOM 3920 O O . PHE A 1 506 ? -1.37 21.156 17.391 1 92.31 506 PHE A O 1
ATOM 3927 N N . VAL A 1 507 ? 0.684 21.141 18.453 1 88 507 VAL A N 1
ATOM 3928 C CA . VAL A 1 507 ? 0.492 19.828 19.062 1 88 507 VAL A CA 1
ATOM 3929 C C . VAL A 1 507 ? 1.131 19.797 20.453 1 88 507 VAL A C 1
ATOM 3931 O O . VAL A 1 507 ? 2.301 20.156 20.609 1 88 507 VAL A O 1
ATOM 3934 N N . PRO A 1 508 ? 0.349 19.422 21.531 1 88.88 508 PRO A N 1
ATOM 3935 C CA . PRO A 1 508 ? 0.964 19.234 22.844 1 88.88 508 PRO A CA 1
ATOM 3936 C C . PRO A 1 508 ? 1.726 17.906 22.938 1 88.88 508 PRO A C 1
ATOM 3938 O O . PRO A 1 508 ? 1.172 16.844 22.641 1 88.88 508 PRO A O 1
ATOM 3941 N N . PHE A 1 509 ? 2.904 17.969 23.484 1 90.62 509 PHE A N 1
ATOM 3942 C CA . PHE A 1 509 ? 3.773 16.797 23.594 1 90.62 509 PHE A CA 1
ATOM 3943 C C . PHE A 1 509 ? 3.123 15.719 24.453 1 90.62 509 PHE A C 1
ATOM 3945 O O . PHE A 1 509 ? 3.262 14.531 24.156 1 90.62 509 PHE A O 1
ATOM 3952 N N . ARG A 1 510 ? 2.439 16.062 25.406 1 84.19 510 ARG A N 1
ATOM 3953 C CA . ARG A 1 510 ? 1.912 15.156 26.422 1 84.19 510 ARG A CA 1
ATOM 3954 C C . ARG A 1 510 ? 0.904 14.188 25.812 1 84.19 510 ARG A C 1
ATOM 3956 O O . ARG A 1 510 ? 0.582 13.156 26.406 1 84.19 510 ARG A O 1
ATOM 3963 N N . GLN A 1 511 ? 0.474 14.484 24.672 1 76.5 511 GLN A N 1
ATOM 3964 C CA . GLN A 1 511 ? -0.476 13.609 23.984 1 76.5 511 GLN A CA 1
ATOM 3965 C C . GLN A 1 511 ? 0.212 12.344 23.469 1 76.5 511 GLN A C 1
ATOM 3967 O O . GLN A 1 511 ? -0.453 11.375 23.109 1 76.5 511 GLN A O 1
ATOM 3972 N N . PHE A 1 512 ? 1.48 12.266 23.438 1 76.5 512 PHE A N 1
ATOM 3973 C CA . PHE A 1 512 ? 2.205 11.188 22.781 1 76.5 512 PHE A CA 1
ATOM 3974 C C . PHE A 1 512 ? 3.086 10.445 23.781 1 76.5 512 PHE A C 1
ATOM 3976 O O . PHE A 1 512 ? 4.039 9.766 23.391 1 76.5 512 PHE A O 1
ATOM 3983 N N . GLY A 1 513 ? 2.781 10.492 24.984 1 69.19 513 GLY A N 1
ATOM 3984 C CA . GLY A 1 513 ? 3.502 9.789 26.031 1 69.19 513 GLY A CA 1
ATOM 3985 C C . GLY A 1 513 ? 4.895 10.344 26.281 1 69.19 513 GLY A C 1
ATOM 3986 O O . GLY A 1 513 ? 5.242 11.406 25.766 1 69.19 513 GLY A O 1
ATOM 3987 N N . ALA A 1 514 ? 5.637 9.531 27.047 1 62.66 514 ALA A N 1
ATOM 3988 C CA . ALA A 1 514 ? 6.938 10 27.516 1 62.66 514 ALA A CA 1
ATOM 3989 C C . ALA A 1 514 ? 7.961 10.008 26.375 1 62.66 514 ALA A C 1
ATOM 3991 O O . ALA A 1 514 ? 8.891 10.82 26.375 1 62.66 514 ALA A O 1
ATOM 3992 N N . GLN A 1 515 ? 7.711 9.156 25.422 1 64.25 515 GLN A N 1
ATOM 3993 C CA . GLN A 1 515 ? 8.766 9.031 24.422 1 64.25 515 GLN A CA 1
ATOM 3994 C C . GLN A 1 515 ? 8.406 9.781 23.141 1 64.25 515 GLN A C 1
ATOM 3996 O O . GLN A 1 515 ? 9.266 10.008 22.297 1 64.25 515 GLN A O 1
ATOM 4001 N N . GLY A 1 516 ? 7.25 10.672 23.25 1 64.75 516 GLY A N 1
ATOM 4002 C CA . GLY A 1 516 ? 6.914 11.305 21.984 1 64.75 516 GLY A CA 1
ATOM 4003 C C . GLY A 1 516 ? 7.094 10.391 20.781 1 64.75 516 GLY A C 1
ATOM 4004 O O . GLY A 1 516 ? 6.441 9.352 20.688 1 64.75 516 GLY A O 1
ATOM 4005 N N . GLY A 1 517 ? 8.055 10.594 19.922 1 69.44 517 GLY A N 1
ATOM 4006 C CA . GLY A 1 517 ? 8.445 9.648 18.891 1 69.44 517 GLY A CA 1
ATOM 4007 C C . GLY A 1 517 ? 7.801 9.93 17.547 1 69.44 517 GLY A C 1
ATOM 4008 O O . GLY A 1 517 ? 7.469 11.078 17.25 1 69.44 517 GLY A O 1
ATOM 4009 N N . PRO A 1 518 ? 7.719 9.039 16.75 1 70.06 518 PRO A N 1
ATOM 4010 C CA . PRO A 1 518 ? 7.246 9.18 15.375 1 70.06 518 PRO A CA 1
ATOM 4011 C C . PRO A 1 518 ? 5.82 9.719 15.289 1 70.06 518 PRO A C 1
ATOM 4013 O O . PRO A 1 518 ? 5.488 10.453 14.359 1 70.06 518 PRO A O 1
ATOM 4016 N N . ALA A 1 519 ? 5.086 9.492 16.297 1 73.56 519 ALA A N 1
ATOM 4017 C CA . ALA A 1 519 ? 3.697 9.945 16.281 1 73.56 519 ALA A CA 1
ATOM 4018 C C . ALA A 1 519 ? 3.611 11.453 16.469 1 73.56 519 ALA A C 1
ATOM 4020 O O . ALA A 1 519 ? 2.748 12.109 15.875 1 73.56 519 ALA A O 1
ATOM 4021 N N . LEU A 1 520 ? 4.457 11.977 17.281 1 83.5 520 LEU A N 1
ATOM 4022 C CA . LEU A 1 520 ? 4.512 13.414 17.5 1 83.5 520 LEU A CA 1
ATOM 4023 C C . LEU A 1 520 ? 4.852 14.148 16.203 1 83.5 520 LEU A C 1
ATOM 4025 O O . LEU A 1 520 ? 4.18 15.117 15.844 1 83.5 520 LEU A O 1
ATOM 4029 N N . ALA A 1 521 ? 5.855 13.664 15.562 1 86.19 521 ALA A N 1
ATOM 4030 C CA . ALA A 1 521 ? 6.301 14.297 14.328 1 86.19 521 ALA A CA 1
ATOM 4031 C C . ALA A 1 521 ? 5.215 14.219 13.25 1 86.19 521 ALA A C 1
ATOM 4033 O O . ALA A 1 521 ? 4.973 15.195 12.539 1 86.19 521 ALA A O 1
ATOM 4034 N N . ALA A 1 522 ? 4.582 13.086 13.148 1 80.06 522 ALA A N 1
ATOM 4035 C CA . ALA A 1 522 ? 3.506 12.922 12.18 1 80.06 522 ALA A CA 1
ATOM 4036 C C . ALA A 1 522 ? 2.381 13.922 12.43 1 80.06 522 ALA A C 1
ATOM 4038 O O . ALA A 1 522 ? 1.852 14.516 11.484 1 80.06 522 ALA A O 1
ATOM 4039 N N . ALA A 1 523 ? 2.047 14.117 13.672 1 80.5 523 ALA A N 1
ATOM 4040 C CA . ALA A 1 523 ? 0.947 15 14.031 1 80.5 523 ALA A CA 1
ATOM 4041 C C . ALA A 1 523 ? 1.296 16.453 13.742 1 80.5 523 ALA A C 1
ATOM 4043 O O . ALA A 1 523 ? 0.473 17.203 13.203 1 80.5 523 ALA A O 1
ATOM 4044 N N . VAL A 1 524 ? 2.439 16.828 14.07 1 90.56 524 VAL A N 1
ATOM 4045 C CA . VAL A 1 524 ? 2.791 18.234 13.984 1 90.56 524 VAL A CA 1
ATOM 4046 C C . VAL A 1 524 ? 3.066 18.609 12.531 1 90.56 524 VAL A C 1
ATOM 4048 O O . VAL A 1 524 ? 2.877 19.766 12.141 1 90.56 524 VAL A O 1
ATOM 4051 N N . LEU A 1 525 ? 3.459 17.656 11.664 1 91.56 525 LEU A N 1
ATOM 4052 C CA . LEU A 1 525 ? 3.805 17.922 10.273 1 91.56 525 LEU A CA 1
ATOM 4053 C C . LEU A 1 525 ? 2.633 17.609 9.352 1 91.56 525 LEU A C 1
ATOM 4055 O O . LEU A 1 525 ? 2.723 17.812 8.141 1 91.56 525 LEU A O 1
ATOM 4059 N N . GLU A 1 526 ? 1.547 17.203 9.828 1 82.62 526 GLU A N 1
ATOM 4060 C CA . GLU A 1 526 ? 0.407 16.672 9.086 1 82.62 526 GLU A CA 1
ATOM 4061 C C . GLU A 1 526 ? -0.065 17.656 8.023 1 82.62 526 GLU A C 1
ATOM 4063 O O . GLU A 1 526 ? -0.443 17.266 6.922 1 82.62 526 GLU A O 1
ATOM 4068 N N . GLU A 1 527 ? 0.005 18.969 8.266 1 85.94 527 GLU A N 1
ATOM 4069 C CA . GLU A 1 527 ? -0.615 19.969 7.387 1 85.94 527 GLU A CA 1
ATOM 4070 C C . GLU A 1 527 ? 0.408 20.562 6.43 1 85.94 527 GLU A C 1
ATOM 4072 O O . GLU A 1 527 ? 0.042 21.266 5.484 1 85.94 527 GLU A O 1
ATOM 4077 N N . VAL A 1 528 ? 1.623 20.281 6.59 1 92.88 528 VAL A N 1
ATOM 4078 C CA . VAL A 1 528 ? 2.691 20.938 5.84 1 92.88 528 VAL A CA 1
ATOM 4079 C C . VAL A 1 528 ? 2.5 20.703 4.348 1 92.88 528 VAL A C 1
ATOM 4081 O O . VAL A 1 528 ? 2.578 21.641 3.545 1 92.88 528 VAL A O 1
ATOM 4084 N N . PRO A 1 529 ? 2.207 19.453 3.867 1 88.12 529 PRO A N 1
ATOM 4085 C CA . PRO A 1 529 ? 2.033 19.25 2.426 1 88.12 529 PRO A CA 1
ATOM 4086 C C . PRO A 1 529 ? 0.942 20.141 1.834 1 88.12 529 PRO A C 1
ATOM 4088 O O . PRO A 1 529 ? 1.133 20.734 0.768 1 88.12 529 PRO A O 1
ATOM 4091 N N . ARG A 1 530 ? -0.157 20.266 2.529 1 84.31 530 ARG A N 1
ATOM 4092 C CA . ARG A 1 530 ? -1.243 21.109 2.061 1 84.31 530 ARG A CA 1
ATOM 4093 C C . ARG A 1 530 ? -0.824 22.578 2.057 1 84.31 530 ARG A C 1
ATOM 4095 O O . ARG A 1 530 ? -1.179 23.328 1.146 1 84.31 530 ARG A O 1
ATOM 4102 N N . GLN A 1 531 ? -0.126 22.984 3.082 1 92.69 531 GLN A N 1
ATOM 4103 C CA . GLN A 1 531 ? 0.337 24.359 3.182 1 92.69 531 GLN A CA 1
ATOM 4104 C C . GLN A 1 531 ? 1.304 24.703 2.051 1 92.69 531 GLN A C 1
ATOM 4106 O O . GLN A 1 531 ? 1.251 25.797 1.492 1 92.69 531 GLN A O 1
ATOM 4111 N N . VAL A 1 532 ? 2.156 23.812 1.723 1 94.19 532 VAL A N 1
ATOM 4112 C CA . VAL A 1 532 ? 3.09 23.984 0.613 1 94.19 532 VAL A CA 1
ATOM 4113 C C . VAL A 1 532 ? 2.314 24.109 -0.698 1 94.19 532 VAL A C 1
ATOM 4115 O O . VAL A 1 532 ? 2.584 25 -1.505 1 94.19 532 VAL A O 1
ATOM 4118 N N . ASP A 1 533 ? 1.394 23.234 -0.874 1 89.19 533 ASP A N 1
ATOM 4119 C CA . ASP A 1 533 ? 0.577 23.25 -2.084 1 89.19 533 ASP A CA 1
ATOM 4120 C C . ASP A 1 533 ? -0.151 24.578 -2.24 1 89.19 533 ASP A C 1
ATOM 4122 O O . ASP A 1 533 ? -0.172 25.156 -3.328 1 89.19 533 ASP A O 1
ATOM 4126 N N . GLN A 1 534 ? -0.748 25.062 -1.162 1 88.12 534 GLN A N 1
ATOM 4127 C CA . GLN A 1 534 ? -1.484 26.312 -1.19 1 88.12 534 GLN A CA 1
ATOM 4128 C C . GLN A 1 534 ? -0.575 27.484 -1.581 1 88.12 534 GLN A C 1
ATOM 4130 O O . GLN A 1 534 ? -0.956 28.328 -2.387 1 88.12 534 GLN A O 1
ATOM 4135 N N . PHE A 1 535 ? 0.568 27.547 -1.027 1 94.88 535 PHE A N 1
ATOM 4136 C CA . PHE A 1 535 ? 1.505 28.609 -1.354 1 94.88 535 PHE A CA 1
ATOM 4137 C C . PHE A 1 535 ? 1.9 28.547 -2.824 1 94.88 535 PHE A C 1
ATOM 4139 O O . PHE A 1 535 ? 1.874 29.562 -3.52 1 94.88 535 PHE A O 1
ATOM 4146 N N . CYS A 1 536 ? 2.322 27.359 -3.244 1 92.81 536 CYS A N 1
ATOM 4147 C CA . CYS A 1 536 ? 2.809 27.188 -4.609 1 92.81 536 CYS A CA 1
ATOM 4148 C C . CYS A 1 536 ? 1.727 27.547 -5.621 1 92.81 536 CYS A C 1
ATOM 4150 O O . CYS A 1 536 ? 1.996 28.234 -6.613 1 92.81 536 CYS A O 1
ATOM 4152 N N . ARG A 1 537 ? 0.575 27.188 -5.352 1 84.75 537 ARG A N 1
ATOM 4153 C CA . ARG A 1 537 ? -0.54 27.5 -6.242 1 84.75 537 ARG A CA 1
ATOM 4154 C C . ARG A 1 537 ? -0.818 29 -6.262 1 84.75 537 ARG A C 1
ATOM 4156 O O . ARG A 1 537 ? -1.019 29.578 -7.332 1 84.75 537 ARG A O 1
ATOM 4163 N N . ALA A 1 538 ? -0.864 29.547 -5.145 1 88.06 538 ALA A N 1
ATOM 4164 C CA . ALA A 1 538 ? -1.158 30.969 -5.027 1 88.06 538 ALA A CA 1
ATOM 4165 C C . ALA A 1 538 ? -0.098 31.812 -5.734 1 88.06 538 ALA A C 1
ATOM 4167 O O . ALA A 1 538 ? -0.386 32.906 -6.215 1 88.06 538 ALA A O 1
ATOM 4168 N N . HIS A 1 539 ? 1.043 31.281 -5.809 1 92.56 539 HIS A N 1
ATOM 4169 C CA . HIS A 1 539 ? 2.135 32.062 -6.379 1 92.56 539 HIS A CA 1
ATOM 4170 C C . HIS A 1 539 ? 2.543 31.516 -7.746 1 92.56 539 HIS A C 1
ATOM 4172 O O . HIS A 1 539 ? 3.617 31.844 -8.25 1 92.56 539 HIS A O 1
ATOM 4178 N N . GLY A 1 540 ? 1.765 30.5 -8.258 1 86.44 540 GLY A N 1
ATOM 4179 C CA . GLY A 1 540 ? 1.925 30.031 -9.625 1 86.44 540 GLY A CA 1
ATOM 4180 C C . GLY A 1 540 ? 3.113 29.094 -9.805 1 86.44 540 GLY A C 1
ATOM 4181 O O . GLY A 1 540 ? 3.684 29.016 -10.898 1 86.44 540 GLY A O 1
ATOM 4182 N N . PHE A 1 541 ? 3.572 28.578 -8.781 1 87.19 541 PHE A N 1
ATOM 4183 C CA . PHE A 1 541 ? 4.641 27.578 -8.898 1 87.19 541 PHE A CA 1
ATOM 4184 C C . PHE A 1 541 ? 4.086 26.234 -9.352 1 87.19 541 PHE A C 1
ATOM 4186 O O . PHE A 1 541 ? 3.461 25.516 -8.562 1 87.19 541 PHE A O 1
ATOM 4193 N N . VAL A 1 542 ? 4.277 25.812 -10.516 1 84.31 542 VAL A N 1
ATOM 4194 C CA . VAL A 1 542 ? 3.826 24.547 -11.086 1 84.31 542 VAL A CA 1
ATOM 4195 C C . VAL A 1 542 ? 5.012 23.594 -11.234 1 84.31 542 VAL A C 1
ATOM 4197 O O . VAL A 1 542 ? 6.023 23.938 -11.844 1 84.31 542 VAL A O 1
ATOM 4200 N N . PRO A 1 543 ? 4.867 22.5 -10.547 1 85.31 543 PRO A N 1
ATOM 4201 C CA . PRO A 1 543 ? 5.973 21.531 -10.68 1 85.31 543 PRO A CA 1
ATOM 4202 C C . PRO A 1 543 ? 6.227 21.141 -12.133 1 85.31 543 PRO A C 1
ATOM 4204 O O . PRO A 1 543 ? 5.293 20.781 -12.859 1 85.31 543 PRO A O 1
ATOM 4207 N N . GLN A 1 544 ? 7.379 21.328 -12.523 1 78.06 544 GLN A N 1
ATOM 4208 C CA . GLN A 1 544 ? 7.793 20.859 -13.844 1 78.06 544 GLN A CA 1
ATOM 4209 C C . GLN A 1 544 ? 8.328 19.438 -13.781 1 78.06 544 GLN A C 1
ATOM 4211 O O . GLN A 1 544 ? 9.445 19.203 -13.32 1 78.06 544 GLN A O 1
ATOM 4216 N N . LEU A 1 545 ? 7.41 18.578 -13.984 1 64.06 545 LEU A N 1
ATOM 4217 C CA . LEU A 1 545 ? 7.805 17.172 -13.883 1 64.06 545 LEU A CA 1
ATOM 4218 C C . LEU A 1 545 ? 8.422 16.688 -15.188 1 64.06 545 LEU A C 1
ATOM 4220 O O . LEU A 1 545 ? 7.93 17.016 -16.266 1 64.06 545 LEU A O 1
ATOM 4224 N N . LYS A 1 546 ? 9.688 16.5 -15.102 1 53.66 546 LYS A N 1
ATOM 4225 C CA . LYS A 1 546 ? 10.352 15.938 -16.281 1 53.66 546 LYS A CA 1
ATOM 4226 C C . LYS A 1 546 ? 9.719 14.609 -16.688 1 53.66 546 LYS A C 1
ATOM 4228 O O . LYS A 1 546 ? 9.391 13.781 -15.828 1 53.66 546 LYS A O 1
ATOM 4233 N N . GLN A 1 547 ? 8.93 14.477 -17.828 1 46.81 547 GLN A N 1
ATOM 4234 C CA . GLN A 1 547 ? 8.461 13.219 -18.391 1 46.81 547 GLN A CA 1
ATOM 4235 C C . GLN A 1 547 ? 9.562 12.164 -18.375 1 46.81 547 GLN A C 1
ATOM 4237 O O . GLN A 1 547 ? 10.742 12.5 -18.484 1 46.81 547 GLN A O 1
ATOM 4242 N N . MET B 1 1 ? 22.359 -39.5 -30.172 1 18.39 1 MET B N 1
ATOM 4243 C CA . MET B 1 1 ? 23.188 -38.938 -29.109 1 18.39 1 MET B CA 1
ATOM 4244 C C . MET B 1 1 ? 22.406 -37.906 -28.297 1 18.39 1 MET B C 1
ATOM 4246 O O . MET B 1 1 ? 21.969 -36.875 -28.844 1 18.39 1 MET B O 1
ATOM 4250 N N . ASN B 1 2 ? 21.516 -38.312 -27.375 1 18.08 2 ASN B N 1
ATOM 4251 C CA . ASN B 1 2 ? 20.344 -37.906 -26.609 1 18.08 2 ASN B CA 1
ATOM 4252 C C . ASN B 1 2 ? 20.688 -36.812 -25.609 1 18.08 2 ASN B C 1
ATOM 4254 O O . ASN B 1 2 ? 21.453 -37.031 -24.672 1 18.08 2 ASN B O 1
ATOM 4258 N N . SER B 1 3 ? 21.172 -35.688 -26.266 1 19.16 3 SER B N 1
ATOM 4259 C CA . SER B 1 3 ? 21.797 -34.5 -25.656 1 19.16 3 SER B CA 1
ATOM 4260 C C . SER B 1 3 ? 21.016 -34.062 -24.406 1 19.16 3 SER B C 1
ATOM 4262 O O . SER B 1 3 ? 19.812 -33.844 -24.469 1 19.16 3 SER B O 1
ATOM 4264 N N . ILE B 1 4 ? 21.406 -34.656 -23.25 1 20.27 4 ILE B N 1
ATOM 4265 C CA . ILE B 1 4 ? 20.969 -34.5 -21.859 1 20.27 4 ILE B CA 1
ATOM 4266 C C . ILE B 1 4 ? 20.844 -33.031 -21.516 1 20.27 4 ILE B C 1
ATOM 4268 O O . ILE B 1 4 ? 21.812 -32.281 -21.594 1 20.27 4 ILE B O 1
ATOM 4272 N N . VAL B 1 5 ? 19.75 -32.469 -22.031 1 21 5 VAL B N 1
ATOM 4273 C CA . VAL B 1 5 ? 19.312 -31.094 -21.812 1 21 5 VAL B CA 1
ATOM 4274 C C . VAL B 1 5 ? 19.453 -30.734 -20.328 1 21 5 VAL B C 1
ATOM 4276 O O . VAL B 1 5 ? 18.703 -31.219 -19.484 1 21 5 VAL B O 1
ATOM 4279 N N . TYR B 1 6 ? 20.734 -31.031 -19.719 1 20.44 6 TYR B N 1
ATOM 4280 C CA . TYR B 1 6 ? 21.172 -30.797 -18.344 1 20.44 6 TYR B CA 1
ATOM 4281 C C . TYR B 1 6 ? 20.734 -29.422 -17.859 1 20.44 6 TYR B C 1
ATOM 4283 O O . TYR B 1 6 ? 20.875 -29.109 -16.688 1 20.44 6 TYR B O 1
ATOM 4291 N N . GLY B 1 7 ? 20.812 -28.422 -18.766 1 22.56 7 GLY B N 1
ATOM 4292 C CA . GLY B 1 7 ? 20.859 -27.016 -18.438 1 22.56 7 GLY B CA 1
ATOM 4293 C C . GLY B 1 7 ? 19.656 -26.531 -17.656 1 22.56 7 GLY B C 1
ATOM 4294 O O . GLY B 1 7 ? 19.484 -25.312 -17.469 1 22.56 7 GLY B O 1
ATOM 4295 N N . SER B 1 8 ? 18.672 -27.328 -17.422 1 23.53 8 SER B N 1
ATOM 4296 C CA . SER B 1 8 ? 17.312 -27.234 -16.891 1 23.53 8 SER B CA 1
ATOM 4297 C C . SER B 1 8 ? 17.312 -26.859 -15.414 1 23.53 8 SER B C 1
ATOM 4299 O O . SER B 1 8 ? 16.344 -26.312 -14.906 1 23.53 8 SER B O 1
ATOM 4301 N N . HIS B 1 9 ? 18.375 -27.234 -14.672 1 24.25 9 HIS B N 1
ATOM 4302 C CA . HIS B 1 9 ? 18.406 -27.094 -13.227 1 24.25 9 HIS B CA 1
ATOM 4303 C C . HIS B 1 9 ? 18.5 -25.625 -12.812 1 24.25 9 HIS B C 1
ATOM 4305 O O . HIS B 1 9 ? 18.047 -25.25 -11.734 1 24.25 9 HIS B O 1
ATOM 4311 N N . TYR B 1 10 ? 19.453 -24.906 -13.469 1 25.2 10 TYR B N 1
ATOM 4312 C CA . TYR B 1 10 ? 19.734 -23.547 -13.023 1 25.2 10 TYR B CA 1
ATOM 4313 C C . TYR B 1 10 ? 18.531 -22.625 -13.234 1 25.2 10 TYR B C 1
ATOM 4315 O O . TYR B 1 10 ? 18.344 -21.656 -12.492 1 25.2 10 TYR B O 1
ATOM 4323 N N . GLN B 1 11 ? 17.938 -22.703 -14.414 1 27.44 11 GLN B N 1
ATOM 4324 C CA . GLN B 1 11 ? 16.766 -21.891 -14.672 1 27.44 11 GLN B CA 1
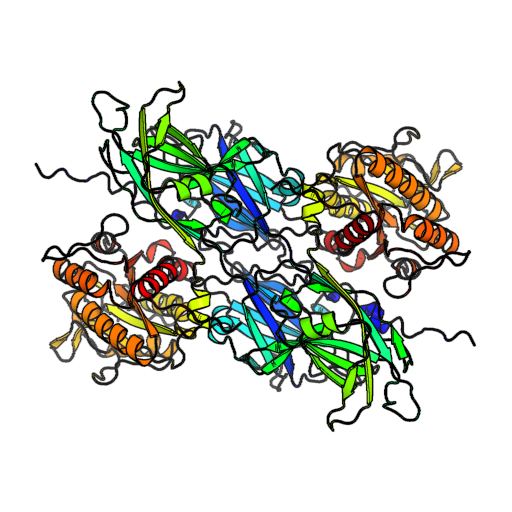ATOM 4325 C C . GLN B 1 11 ? 15.656 -22.188 -13.656 1 27.44 11 GLN B C 1
ATOM 4327 O O . GLN B 1 11 ? 14.789 -21.344 -13.406 1 27.44 11 GLN B O 1
ATOM 4332 N N . GLN B 1 12 ? 15.508 -23.484 -13.281 1 28.95 12 GLN B N 1
ATOM 4333 C CA . GLN B 1 12 ? 14.445 -24.109 -12.5 1 28.95 12 GLN B CA 1
ATOM 4334 C C . GLN B 1 12 ? 14.438 -23.578 -11.07 1 28.95 12 GLN B C 1
ATOM 4336 O O . GLN B 1 12 ? 13.508 -23.875 -10.305 1 28.95 12 GLN B O 1
ATOM 4341 N N . LYS B 1 13 ? 15.641 -23.266 -10.703 1 31.2 13 LYS B N 1
ATOM 4342 C CA . LYS B 1 13 ? 15.766 -22.969 -9.281 1 31.2 13 LYS B CA 1
ATOM 4343 C C . LYS B 1 13 ? 15.07 -21.656 -8.93 1 31.2 13 LYS B C 1
ATOM 4345 O O . LYS B 1 13 ? 15.711 -20.703 -8.484 1 31.2 13 LYS B O 1
ATOM 4350 N N . ARG B 1 14 ? 14.523 -21.172 -9.828 1 31.78 14 ARG B N 1
ATOM 4351 C CA . ARG B 1 14 ? 13.656 -20.047 -9.508 1 31.78 14 ARG B CA 1
ATOM 4352 C C . ARG B 1 14 ? 12.727 -20.375 -8.352 1 31.78 14 ARG B C 1
ATOM 4354 O O . ARG B 1 14 ? 11.547 -20.656 -8.555 1 31.78 14 ARG B O 1
ATOM 4361 N N . GLY B 1 15 ? 13.172 -21.312 -7.586 1 28.72 15 GLY B N 1
ATOM 4362 C CA . GLY B 1 15 ? 12.352 -21.609 -6.418 1 28.72 15 GLY B CA 1
ATOM 4363 C C . GLY B 1 15 ? 11.859 -20.359 -5.707 1 28.72 15 GLY B C 1
ATOM 4364 O O . GLY B 1 15 ? 12.234 -19.25 -6.059 1 28.72 15 GLY B O 1
ATOM 4365 N N . ASN B 1 16 ? 11.031 -20.703 -4.578 1 32.16 16 ASN B N 1
ATOM 4366 C CA . ASN B 1 16 ? 10.227 -19.984 -3.6 1 32.16 16 ASN B CA 1
ATOM 4367 C C . ASN B 1 16 ? 11.039 -18.891 -2.891 1 32.16 16 ASN B C 1
ATOM 4369 O O . ASN B 1 16 ? 10.617 -18.375 -1.855 1 32.16 16 ASN B O 1
ATOM 4373 N N . LEU B 1 17 ? 12.328 -18.922 -3.328 1 33.47 17 LEU B N 1
ATOM 4374 C CA . LEU B 1 17 ? 13.172 -18 -2.58 1 33.47 17 LEU B CA 1
ATOM 4375 C C . LEU B 1 17 ? 12.641 -16.578 -2.678 1 33.47 17 LEU B C 1
ATOM 4377 O O . LEU B 1 17 ? 12.984 -15.719 -1.854 1 33.47 17 LEU B O 1
ATOM 4381 N N . ASN B 1 18 ? 12.164 -16.375 -3.785 1 34.94 18 ASN B N 1
ATOM 4382 C CA . ASN B 1 18 ? 11.883 -14.969 -4.074 1 34.94 18 ASN B CA 1
ATOM 4383 C C . ASN B 1 18 ? 10.656 -14.477 -3.316 1 34.94 18 ASN B C 1
ATOM 4385 O O . ASN B 1 18 ? 10.25 -13.32 -3.463 1 34.94 18 ASN B O 1
ATOM 4389 N N . SER B 1 19 ? 9.766 -15.359 -2.934 1 31.27 19 SER B N 1
ATOM 4390 C CA . SER B 1 19 ? 8.586 -14.75 -2.326 1 31.27 19 SER B CA 1
ATOM 4391 C C . SER B 1 19 ? 8.82 -14.445 -0.85 1 31.27 19 SER B C 1
ATOM 4393 O O . SER B 1 19 ? 9.297 -15.305 -0.101 1 31.27 19 SER B O 1
ATOM 4395 N N . ALA B 1 20 ? 9.32 -13.344 -0.579 1 32.44 20 ALA B N 1
ATOM 4396 C CA . ALA B 1 20 ? 9.227 -12.875 0.801 1 32.44 20 ALA B CA 1
ATOM 4397 C C . ALA B 1 20 ? 7.906 -13.305 1.434 1 32.44 20 ALA B C 1
ATOM 4399 O O . ALA B 1 20 ? 6.918 -12.57 1.381 1 32.44 20 ALA B O 1
ATOM 4400 N N . GLN B 1 21 ? 7.457 -14.523 1.154 1 32.97 21 GLN B N 1
ATOM 4401 C CA . GLN B 1 21 ? 6.098 -14.93 1.505 1 32.97 21 GLN B CA 1
ATOM 4402 C C . GLN B 1 21 ? 5.715 -14.43 2.893 1 32.97 21 GLN B C 1
ATOM 4404 O O . GLN B 1 21 ? 4.586 -13.992 3.109 1 32.97 21 GLN B O 1
ATOM 4409 N N . GLY B 1 22 ? 6.527 -15.016 3.844 1 32.72 22 GLY B N 1
ATOM 4410 C CA . GLY B 1 22 ? 5.969 -14.664 5.141 1 32.72 22 GLY B CA 1
ATOM 4411 C C . GLY B 1 22 ? 5.852 -13.172 5.355 1 32.72 22 GLY B C 1
ATOM 4412 O O . GLY B 1 22 ? 5.539 -12.719 6.461 1 32.72 22 GLY B O 1
ATOM 4413 N N . ALA B 1 23 ? 6.805 -12.547 4.848 1 31.78 23 ALA B N 1
ATOM 4414 C CA . ALA B 1 23 ? 6.848 -11.109 5.133 1 31.78 23 ALA B CA 1
ATOM 4415 C C . ALA B 1 23 ? 5.516 -10.445 4.793 1 31.78 23 ALA B C 1
ATOM 4417 O O . ALA B 1 23 ? 4.742 -10.969 3.988 1 31.78 23 ALA B O 1
ATOM 4418 N N . ILE B 1 24 ? 5.367 -9.273 5.203 1 34.88 24 ILE B N 1
ATOM 4419 C CA . ILE B 1 24 ? 4.199 -8.414 5.352 1 34.88 24 ILE B CA 1
ATOM 4420 C C . ILE B 1 24 ? 3.527 -8.219 3.996 1 34.88 24 ILE B C 1
ATOM 4422 O O . ILE B 1 24 ? 4.004 -7.441 3.168 1 34.88 24 ILE B O 1
ATOM 4426 N N . ALA B 1 25 ? 3.578 -9.195 3.049 1 35.72 25 ALA B N 1
ATOM 4427 C CA . ALA B 1 25 ? 2.473 -8.953 2.127 1 35.72 25 ALA B CA 1
ATOM 4428 C C . ALA B 1 25 ? 1.426 -8.039 2.756 1 35.72 25 ALA B C 1
ATOM 4430 O O . ALA B 1 25 ? 0.457 -7.648 2.1 1 35.72 25 ALA B O 1
ATOM 4431 N N . ASN B 1 26 ? 1.228 -8.289 3.916 1 34.38 26 ASN B N 1
ATOM 4432 C CA . ASN B 1 26 ? 0.023 -7.738 4.531 1 34.38 26 ASN B CA 1
ATOM 4433 C C . ASN B 1 26 ? -0.177 -6.27 4.164 1 34.38 26 ASN B C 1
ATOM 4435 O O . ASN B 1 26 ? 0.762 -5.602 3.73 1 34.38 26 ASN B O 1
ATOM 4439 N N . VAL B 1 27 ? -1.044 -5.594 4.945 1 37.84 27 VAL B N 1
ATOM 4440 C CA . VAL B 1 27 ? -2.229 -4.746 4.844 1 37.84 27 VAL B CA 1
ATOM 4441 C C . VAL B 1 27 ? -1.808 -3.283 4.727 1 37.84 27 VAL B C 1
ATOM 4443 O O . VAL B 1 27 ? -1.315 -2.691 5.691 1 37.84 27 VAL B O 1
ATOM 4446 N N . CYS B 1 28 ? -0.931 -3.217 3.533 1 41.66 28 CYS B N 1
ATOM 4447 C CA . CYS B 1 28 ? -0.891 -1.766 3.387 1 41.66 28 CYS B CA 1
ATOM 4448 C C . CYS B 1 28 ? -2.283 -1.163 3.537 1 41.66 28 CYS B C 1
ATOM 4450 O O . CYS B 1 28 ? -3.01 -1.016 2.555 1 41.66 28 CYS B O 1
ATOM 4452 N N . THR B 1 29 ? -2.74 -1.458 4.574 1 33.69 29 THR B N 1
ATOM 4453 C CA . THR B 1 29 ? -4 -0.767 4.824 1 33.69 29 THR B CA 1
ATOM 4454 C C . THR B 1 29 ? -3.75 0.628 5.391 1 33.69 29 THR B C 1
ATOM 4456 O O . THR B 1 29 ? -2.959 0.794 6.32 1 33.69 29 THR B O 1
ATOM 4459 N N . THR B 1 30 ? -3.824 1.611 4.512 1 39.47 30 THR B N 1
ATOM 4460 C CA . THR B 1 30 ? -3.654 2.982 4.98 1 39.47 30 THR B CA 1
ATOM 4461 C C . THR B 1 30 ? -4.98 3.734 4.949 1 39.47 30 THR B C 1
ATOM 4463 O O . THR B 1 30 ? -5.938 3.293 4.305 1 39.47 30 THR B O 1
ATOM 4466 N N . ASP B 1 31 ? -5.242 4.602 5.945 1 32.97 31 ASP B N 1
ATOM 4467 C CA . ASP B 1 31 ? -6.395 5.492 5.992 1 32.97 31 ASP B CA 1
ATOM 4468 C C . ASP B 1 31 ? -6.129 6.777 5.215 1 32.97 31 ASP B C 1
ATOM 4470 O O . ASP B 1 31 ? -5.75 7.797 5.801 1 32.97 31 ASP B O 1
ATOM 4474 N N . VAL B 1 32 ? -5.449 6.746 4.066 1 41.34 32 VAL B N 1
ATOM 4475 C CA . VAL B 1 32 ? -4.996 8.062 3.619 1 41.34 32 VAL B CA 1
ATOM 4476 C C . VAL B 1 32 ? -6.18 8.859 3.072 1 41.34 32 VAL B C 1
ATOM 4478 O O . VAL B 1 32 ? -6.906 8.375 2.199 1 41.34 32 VAL B O 1
ATOM 4481 N N . VAL B 1 33 ? -6.789 9.812 3.828 1 38.69 33 VAL B N 1
ATOM 4482 C CA . VAL B 1 33 ? -7.664 10.812 3.23 1 38.69 33 VAL B CA 1
ATOM 4483 C C . VAL B 1 33 ? -7.055 11.32 1.924 1 38.69 33 VAL B C 1
ATOM 4485 O O . VAL B 1 33 ? -7.777 11.578 0.958 1 38.69 33 VAL B O 1
ATOM 4488 N N . ASN B 1 34 ? -5.625 11.461 1.921 1 47.88 34 ASN B N 1
ATOM 4489 C CA . ASN B 1 34 ? -5 12 0.719 1 47.88 34 ASN B CA 1
ATOM 4490 C C . ASN B 1 34 ? -4.215 10.938 -0.036 1 47.88 34 ASN B C 1
ATOM 4492 O O . ASN B 1 34 ? -3.734 9.969 0.564 1 47.88 34 ASN B O 1
ATOM 4496 N N . GLU B 1 35 ? -4.344 10.859 -1.29 1 56.38 35 GLU B N 1
ATOM 4497 C CA . GLU B 1 35 ? -3.646 9.938 -2.186 1 56.38 35 GLU B CA 1
ATOM 4498 C C . GLU B 1 35 ? -2.145 9.945 -1.919 1 56.38 35 GLU B C 1
ATOM 4500 O O . GLU B 1 35 ? -1.494 10.984 -2.02 1 56.38 35 GLU B O 1
ATOM 4505 N N . SER B 1 36 ? -1.65 9.055 -1.153 1 67.5 36 SER B N 1
ATOM 4506 C CA . SER B 1 36 ? -0.21 8.938 -0.957 1 67.5 36 SER B CA 1
ATOM 4507 C C . SER B 1 36 ? 0.468 8.344 -2.189 1 67.5 36 SER B C 1
ATOM 4509 O O . SER B 1 36 ? 0.06 7.289 -2.684 1 67.5 36 SER B O 1
ATOM 4511 N N . PRO B 1 37 ? 1.362 9.156 -2.775 1 76.06 37 PRO B N 1
ATOM 4512 C CA . PRO B 1 37 ? 2.061 8.648 -3.957 1 76.06 37 PRO B CA 1
ATOM 4513 C C . PRO B 1 37 ? 2.873 7.383 -3.666 1 76.06 37 PRO B C 1
ATOM 4515 O O . PRO B 1 37 ? 3.225 7.125 -2.512 1 76.06 37 PRO B O 1
ATOM 4518 N N . ILE B 1 38 ? 3.057 6.617 -4.691 1 79.06 38 ILE B N 1
ATOM 4519 C CA . ILE B 1 38 ? 3.859 5.402 -4.586 1 79.06 38 ILE B CA 1
ATOM 4520 C C . ILE B 1 38 ? 5.254 5.656 -5.152 1 79.06 38 ILE B C 1
ATOM 4522 O O . ILE B 1 38 ? 5.398 6.309 -6.191 1 79.06 38 ILE B O 1
ATOM 4526 N N . VAL B 1 39 ? 6.27 5.148 -4.457 1 86.12 39 VAL B N 1
ATOM 4527 C CA . VAL B 1 39 ? 7.668 5.25 -4.871 1 86.12 39 VAL B CA 1
ATOM 4528 C C . VAL B 1 39 ? 8.18 3.873 -5.285 1 86.12 39 VAL B C 1
ATOM 4530 O O . VAL B 1 39 ? 8.016 2.893 -4.559 1 86.12 39 VAL B O 1
ATOM 4533 N N . ASP B 1 40 ? 8.734 3.791 -6.527 1 87.56 40 ASP B N 1
ATOM 4534 C CA . ASP B 1 40 ? 9.445 2.607 -6.992 1 87.56 40 ASP B CA 1
ATOM 4535 C C . ASP B 1 40 ? 10.922 2.658 -6.586 1 87.56 40 ASP B C 1
ATOM 4537 O O . ASP B 1 40 ? 11.609 3.641 -6.863 1 87.56 40 ASP B O 1
ATOM 4541 N N . ILE B 1 41 ? 11.375 1.649 -5.941 1 91.12 41 ILE B N 1
ATOM 4542 C CA . ILE B 1 41 ? 12.766 1.568 -5.508 1 91.12 41 ILE B CA 1
ATOM 4543 C C . ILE B 1 41 ? 13.492 0.491 -6.309 1 91.12 41 ILE B C 1
ATOM 4545 O O . ILE B 1 41 ? 13.148 -0.691 -6.223 1 91.12 41 ILE B O 1
ATOM 4549 N N . HIS B 1 42 ? 14.43 0.904 -7.094 1 93.06 42 HIS B N 1
ATOM 4550 C CA . HIS B 1 42 ? 15.281 0.007 -7.863 1 93.06 42 HIS B CA 1
ATOM 4551 C C . HIS B 1 42 ? 16.594 -0.272 -7.129 1 93.06 42 HIS B C 1
ATOM 4553 O O . HIS B 1 42 ? 17.25 0.655 -6.664 1 93.06 42 HIS B O 1
ATOM 4559 N N . LEU B 1 43 ? 16.969 -1.562 -7.074 1 94.62 43 LEU B N 1
ATOM 4560 C CA . LEU B 1 43 ? 18.125 -1.941 -6.27 1 94.62 43 LEU B CA 1
ATOM 4561 C C . LEU B 1 43 ? 19.188 -2.592 -7.137 1 94.62 43 LEU B C 1
ATOM 4563 O O . LEU B 1 43 ? 18.875 -3.352 -8.055 1 94.62 43 LEU B O 1
ATOM 4567 N N . SER B 1 44 ? 20.391 -2.314 -6.906 1 96.31 44 SER B N 1
ATOM 4568 C CA . SER B 1 44 ? 21.578 -2.988 -7.418 1 96.31 44 SER B CA 1
ATOM 4569 C C . SER B 1 44 ? 22.703 -3 -6.379 1 96.31 44 SER B C 1
ATOM 4571 O O . SER B 1 44 ? 22.625 -2.295 -5.371 1 96.31 44 SER B O 1
ATOM 4573 N N . ALA B 1 45 ? 23.625 -3.871 -6.551 1 96.31 45 ALA B N 1
ATOM 4574 C CA . ALA B 1 45 ? 24.766 -3.926 -5.648 1 96.31 45 ALA B CA 1
ATOM 4575 C C . ALA B 1 45 ? 26.078 -3.93 -6.43 1 96.31 45 ALA B C 1
ATOM 4577 O O . ALA B 1 45 ? 26.094 -4.219 -7.629 1 96.31 45 ALA B O 1
ATOM 4578 N N . LYS B 1 46 ? 27.125 -3.508 -5.742 1 95.62 46 LYS B N 1
ATOM 4579 C CA . LYS B 1 46 ? 28.453 -3.438 -6.344 1 95.62 46 LYS B CA 1
ATOM 4580 C C . LYS B 1 46 ? 29.5 -4.078 -5.441 1 95.62 46 LYS B C 1
ATOM 4582 O O . LYS B 1 46 ? 29.469 -3.906 -4.219 1 95.62 46 LYS B O 1
ATOM 4587 N N . ASN B 1 47 ? 30.344 -4.855 -6.094 1 93.56 47 ASN B N 1
ATOM 4588 C CA . ASN B 1 47 ? 31.547 -5.387 -5.469 1 93.56 47 ASN B CA 1
ATOM 4589 C C . ASN B 1 47 ? 31.219 -6.238 -4.246 1 93.56 47 ASN B C 1
ATOM 4591 O O . ASN B 1 47 ? 31.797 -6.035 -3.172 1 93.56 47 ASN B O 1
ATOM 4595 N N . LEU B 1 48 ? 30.297 -7.121 -4.438 1 92.81 48 LEU B N 1
ATOM 4596 C CA . LEU B 1 48 ? 29.969 -8.039 -3.352 1 92.81 48 LEU B CA 1
ATOM 4597 C C . LEU B 1 48 ? 31.078 -9.078 -3.176 1 92.81 48 LEU B C 1
ATOM 4599 O O . LEU B 1 48 ? 31.641 -9.555 -4.16 1 92.81 48 LEU B O 1
ATOM 4603 N N . PRO B 1 49 ? 31.391 -9.375 -1.972 1 87.69 49 PRO B N 1
ATOM 4604 C CA . PRO B 1 49 ? 32.469 -10.344 -1.745 1 87.69 49 PRO B CA 1
ATOM 4605 C C . PRO B 1 49 ? 32.062 -11.773 -2.115 1 87.69 49 PRO B C 1
ATOM 4607 O O . PRO B 1 49 ? 30.875 -12.102 -2.117 1 87.69 49 PRO B O 1
ATOM 4610 N N . LYS B 1 50 ? 33.062 -12.547 -2.48 1 80.62 50 LYS B N 1
ATOM 4611 C CA . LYS B 1 50 ? 32.875 -13.977 -2.695 1 80.62 50 LYS B CA 1
ATOM 4612 C C . LYS B 1 50 ? 32.875 -14.734 -1.37 1 80.62 50 LYS B C 1
ATOM 4614 O O . LYS B 1 50 ? 33.875 -14.758 -0.65 1 80.62 50 LYS B O 1
ATOM 4619 N N . LEU B 1 51 ? 31.703 -15.188 -1.052 1 71.94 51 LEU B N 1
ATOM 4620 C CA . LEU B 1 51 ? 31.625 -15.875 0.233 1 71.94 51 LEU B CA 1
ATOM 4621 C C . LEU B 1 51 ? 31.656 -17.391 0.043 1 71.94 51 LEU B C 1
ATOM 4623 O O . LEU B 1 51 ? 31.969 -18.125 0.979 1 71.94 51 LEU B O 1
ATOM 4627 N N . ASP B 1 52 ? 31.219 -17.812 -1.111 1 68.94 52 ASP B N 1
ATOM 4628 C CA . ASP B 1 52 ? 31.297 -19.25 -1.394 1 68.94 52 ASP B CA 1
ATOM 4629 C C . ASP B 1 52 ? 32.625 -19.609 -2.027 1 68.94 52 ASP B C 1
ATOM 4631 O O . ASP B 1 52 ? 33.25 -18.812 -2.73 1 68.94 52 ASP B O 1
ATOM 4635 N N . ILE B 1 53 ? 33.094 -20.766 -1.561 1 62.25 53 ILE B N 1
ATOM 4636 C CA . ILE B 1 53 ? 34.312 -21.297 -2.146 1 62.25 53 ILE B CA 1
ATOM 4637 C C . ILE B 1 53 ? 34.062 -21.688 -3.604 1 62.25 53 ILE B C 1
ATOM 4639 O O . ILE B 1 53 ? 33.156 -22.453 -3.898 1 62.25 53 ILE B O 1
ATOM 4643 N N . GLY B 1 54 ? 34.812 -21.125 -4.566 1 63.06 54 GLY B N 1
ATOM 4644 C CA . GLY B 1 54 ? 34.875 -21.547 -5.957 1 63.06 54 GLY B CA 1
ATOM 4645 C C . GLY B 1 54 ? 33.812 -20.922 -6.824 1 63.06 54 GLY B C 1
ATOM 4646 O O . GLY B 1 54 ? 33.844 -21.062 -8.047 1 63.06 54 GLY B O 1
ATOM 4647 N N . SER B 1 55 ? 32.719 -20.359 -6.176 1 67.5 55 SER B N 1
ATOM 4648 C CA . SER B 1 55 ? 31.672 -19.781 -7.02 1 67.5 55 SER B CA 1
ATOM 4649 C C . SER B 1 55 ? 31.375 -18.344 -6.621 1 67.5 55 SER B C 1
ATOM 4651 O O . SER B 1 55 ? 31.625 -17.938 -5.484 1 67.5 55 SER B O 1
ATOM 4653 N N . GLN B 1 56 ? 31.031 -17.609 -7.621 1 77.44 56 GLN B N 1
ATOM 4654 C CA . GLN B 1 56 ? 30.656 -16.219 -7.367 1 77.44 56 GLN B CA 1
ATOM 4655 C C . GLN B 1 56 ? 29.406 -16.141 -6.496 1 77.44 56 GLN B C 1
ATOM 4657 O O . GLN B 1 56 ? 28.703 -17.141 -6.316 1 77.44 56 GLN B O 1
ATOM 4662 N N . SER B 1 57 ? 29.156 -15.055 -5.879 1 82.44 57 SER B N 1
ATOM 4663 C CA . SER B 1 57 ? 28.031 -14.836 -4.992 1 82.44 57 SER B CA 1
ATOM 4664 C C . SER B 1 57 ? 26.703 -14.875 -5.754 1 82.44 57 SER B C 1
ATOM 4666 O O . SER B 1 57 ? 26.641 -14.492 -6.922 1 82.44 57 SER B O 1
ATOM 4668 N N . ASP B 1 58 ? 25.672 -15.398 -5.172 1 86.56 58 ASP B N 1
ATOM 4669 C CA . ASP B 1 58 ? 24.297 -15.406 -5.645 1 86.56 58 ASP B CA 1
ATOM 4670 C C . ASP B 1 58 ? 23.422 -14.469 -4.809 1 86.56 58 ASP B C 1
ATOM 4672 O O . ASP B 1 58 ? 22.625 -14.922 -3.99 1 86.56 58 ASP B O 1
ATOM 4676 N N . PRO B 1 59 ? 23.578 -13.219 -5.094 1 91.56 59 PRO B N 1
ATOM 4677 C CA . PRO B 1 59 ? 23.047 -12.203 -4.18 1 91.56 59 PRO B CA 1
ATOM 4678 C C . PRO B 1 59 ? 21.516 -12.07 -4.273 1 91.56 59 PRO B C 1
ATOM 4680 O O . PRO B 1 59 ? 20.953 -12.188 -5.363 1 91.56 59 PRO B O 1
ATOM 4683 N N . LEU B 1 60 ? 20.938 -11.844 -3.139 1 91.06 60 LEU B N 1
ATOM 4684 C CA . LEU B 1 60 ? 19.547 -11.461 -2.934 1 91.06 60 LEU B CA 1
ATOM 4685 C C . LEU B 1 60 ? 19.438 -10.336 -1.908 1 91.06 60 LEU B C 1
ATOM 4687 O O . LEU B 1 60 ? 20.156 -10.328 -0.907 1 91.06 60 LEU B O 1
ATOM 4691 N N . CYS B 1 61 ? 18.547 -9.414 -2.197 1 92.5 61 CYS B N 1
ATOM 4692 C CA . CYS B 1 61 ? 18.359 -8.32 -1.257 1 92.5 61 CYS B CA 1
ATOM 4693 C C . CYS B 1 61 ? 16.984 -8.414 -0.592 1 92.5 61 CYS B C 1
ATOM 4695 O O . CYS B 1 61 ? 15.969 -8.547 -1.274 1 92.5 61 CYS B O 1
ATOM 4697 N N . VAL B 1 62 ? 16.984 -8.359 0.715 1 89.69 62 VAL B N 1
ATOM 4698 C CA . VAL B 1 62 ? 15.758 -8.406 1.502 1 89.69 62 VAL B CA 1
ATOM 4699 C C . VAL B 1 62 ? 15.523 -7.047 2.162 1 89.69 62 VAL B C 1
ATOM 4701 O O . VAL B 1 62 ? 16.453 -6.445 2.707 1 89.69 62 VAL B O 1
ATOM 4704 N N . VAL B 1 63 ? 14.297 -6.555 2.088 1 89.44 63 VAL B N 1
ATOM 4705 C CA . VAL B 1 63 ? 13.953 -5.246 2.629 1 89.44 63 VAL B CA 1
ATOM 4706 C C . VAL B 1 63 ? 13.125 -5.414 3.902 1 89.44 63 VAL B C 1
ATOM 4708 O O . VAL B 1 63 ? 12.117 -6.125 3.904 1 89.44 63 VAL B O 1
ATOM 4711 N N . PHE B 1 64 ? 13.586 -4.766 4.926 1 85.69 64 PHE B N 1
ATOM 4712 C CA . PHE B 1 64 ? 12.898 -4.805 6.211 1 85.69 64 PHE B CA 1
ATOM 4713 C C . PHE B 1 64 ? 12.336 -3.436 6.57 1 85.69 64 PHE B C 1
ATOM 4715 O O . PHE B 1 64 ? 12.922 -2.408 6.223 1 85.69 64 PHE B O 1
ATOM 4722 N N . ILE B 1 65 ? 11.227 -3.41 7.258 1 81.38 65 ILE B N 1
ATOM 4723 C CA . ILE B 1 65 ? 10.625 -2.195 7.801 1 81.38 65 ILE B CA 1
ATOM 4724 C C . ILE B 1 65 ? 10.328 -2.387 9.289 1 81.38 65 ILE B C 1
ATOM 4726 O O . ILE B 1 65 ? 10.086 -3.51 9.734 1 81.38 65 ILE B O 1
ATOM 4730 N N . PRO B 1 66 ? 10.398 -1.265 10.031 1 76.19 66 PRO B N 1
ATOM 4731 C CA . PRO B 1 66 ? 10.109 -1.379 11.461 1 76.19 66 PRO B CA 1
ATOM 4732 C C . PRO B 1 66 ? 8.609 -1.392 11.758 1 76.19 66 PRO B C 1
ATOM 4734 O O . PRO B 1 66 ? 7.879 -0.524 11.281 1 76.19 66 PRO B O 1
ATOM 4737 N N . ILE B 1 67 ? 8.211 -2.328 12.477 1 65.56 67 ILE B N 1
ATOM 4738 C CA . ILE B 1 67 ? 6.855 -2.404 13 1 65.56 67 ILE B CA 1
ATOM 4739 C C . ILE B 1 67 ? 6.902 -2.648 14.508 1 65.56 67 ILE B C 1
ATOM 4741 O O . ILE B 1 67 ? 7.445 -3.658 14.961 1 65.56 67 ILE B O 1
ATOM 4745 N N . ASN B 1 68 ? 6.359 -1.717 15.289 1 63.44 68 ASN B N 1
ATOM 4746 C CA . ASN B 1 68 ? 6.375 -1.797 16.75 1 63.44 68 ASN B CA 1
ATOM 4747 C C . ASN B 1 68 ? 7.785 -2.045 17.281 1 63.44 68 ASN B C 1
ATOM 4749 O O . ASN B 1 68 ? 7.996 -2.943 18.094 1 63.44 68 ASN B O 1
ATOM 4753 N N . GLY B 1 69 ? 8.766 -1.413 16.641 1 67.19 69 GLY B N 1
ATOM 4754 C CA . GLY B 1 69 ? 10.133 -1.438 17.125 1 67.19 69 GLY B CA 1
ATOM 4755 C C . GLY B 1 69 ? 10.93 -2.625 16.625 1 67.19 69 GLY B C 1
ATOM 4756 O O . GLY B 1 69 ? 12.117 -2.762 16.922 1 67.19 69 GLY B O 1
ATOM 4757 N N . GLN B 1 70 ? 10.25 -3.51 15.867 1 73.81 70 GLN B N 1
ATOM 4758 C CA . GLN B 1 70 ? 10.938 -4.68 15.328 1 73.81 70 GLN B CA 1
ATOM 4759 C C . GLN B 1 70 ? 11.016 -4.621 13.805 1 73.81 70 GLN B C 1
ATOM 4761 O O . GLN B 1 70 ? 10.062 -4.199 13.148 1 73.81 70 GLN B O 1
ATOM 4766 N N . TRP B 1 71 ? 12.227 -5.055 13.336 1 80 71 TRP B N 1
ATOM 4767 C CA . TRP B 1 71 ? 12.375 -5.125 11.883 1 80 71 TRP B CA 1
ATOM 4768 C C . TRP B 1 71 ? 11.664 -6.355 11.32 1 80 71 TRP B C 1
ATOM 4770 O O . TRP B 1 71 ? 11.922 -7.477 11.766 1 80 71 TRP B O 1
ATOM 4780 N N . VAL B 1 72 ? 10.844 -6.195 10.367 1 75.81 72 VAL B N 1
ATOM 4781 C CA . VAL B 1 72 ? 10.086 -7.27 9.734 1 75.81 72 VAL B CA 1
ATOM 4782 C C . VAL B 1 72 ? 10.312 -7.242 8.227 1 75.81 72 VAL B C 1
ATOM 4784 O O . VAL B 1 72 ? 10.375 -6.168 7.621 1 75.81 72 VAL B O 1
ATOM 4787 N N . GLU B 1 73 ? 10.477 -8.422 7.613 1 78.75 73 GLU B N 1
ATOM 4788 C CA . GLU B 1 73 ? 10.664 -8.5 6.168 1 78.75 73 GLU B CA 1
ATOM 4789 C C . GLU B 1 73 ? 9.438 -7.984 5.422 1 78.75 73 GLU B C 1
ATOM 4791 O O . GLU B 1 73 ? 8.305 -8.383 5.715 1 78.75 73 GLU B O 1
ATOM 4796 N N . ALA B 1 74 ? 9.68 -7.113 4.52 1 74.94 74 ALA B N 1
ATOM 4797 C CA . ALA B 1 74 ? 8.594 -6.523 3.746 1 74.94 74 ALA B CA 1
ATOM 4798 C C . ALA B 1 74 ? 8.633 -6.992 2.295 1 74.94 74 ALA B C 1
ATOM 4800 O O . ALA B 1 74 ? 7.586 -7.133 1.654 1 74.94 74 ALA B O 1
ATOM 4801 N N . ALA B 1 75 ? 9.766 -7.16 1.78 1 78.44 75 ALA B N 1
ATOM 4802 C CA . ALA B 1 75 ? 9.945 -7.516 0.376 1 78.44 75 ALA B CA 1
ATOM 4803 C C . ALA B 1 75 ? 11.32 -8.133 0.141 1 78.44 75 ALA B C 1
ATOM 4805 O O . ALA B 1 75 ? 12.203 -8.047 1.002 1 78.44 75 ALA B O 1
ATOM 4806 N N . ARG B 1 76 ? 11.492 -8.727 -1.005 1 83.5 76 ARG B N 1
ATOM 4807 C CA . ARG B 1 76 ? 12.805 -9.25 -1.391 1 83.5 76 ARG B CA 1
ATOM 4808 C C . ARG B 1 76 ? 12.945 -9.297 -2.908 1 83.5 76 ARG B C 1
ATOM 4810 O O . ARG B 1 76 ? 11.953 -9.391 -3.629 1 83.5 76 ARG B O 1
ATOM 4817 N N . THR B 1 77 ? 14.125 -9.219 -3.355 1 84.06 77 THR B N 1
ATOM 4818 C CA . THR B 1 77 ? 14.438 -9.32 -4.777 1 84.06 77 THR B CA 1
ATOM 4819 C C . THR B 1 77 ? 14.594 -10.781 -5.191 1 84.06 77 THR B C 1
ATOM 4821 O O . THR B 1 77 ? 14.562 -11.68 -4.344 1 84.06 77 THR B O 1
ATOM 4824 N N . GLU B 1 78 ? 14.688 -11 -6.508 1 80.69 78 GLU B N 1
ATOM 4825 C CA . GLU B 1 78 ? 15.094 -12.312 -7 1 80.69 78 GLU B CA 1
ATOM 4826 C C . GLU B 1 78 ? 16.562 -12.586 -6.707 1 80.69 78 GLU B C 1
ATOM 4828 O O . GLU B 1 78 ? 17.328 -11.656 -6.41 1 80.69 78 GLU B O 1
ATOM 4833 N N . VAL B 1 79 ? 16.938 -13.812 -6.758 1 84.56 79 VAL B N 1
ATOM 4834 C CA . VAL B 1 79 ? 18.344 -14.203 -6.672 1 84.56 79 VAL B CA 1
ATOM 4835 C C . VAL B 1 79 ? 19 -14.055 -8.039 1 84.56 79 VAL B C 1
ATOM 4837 O O . VAL B 1 79 ? 18.422 -14.445 -9.062 1 84.56 79 VAL B O 1
ATOM 4840 N N . ILE B 1 80 ? 20.062 -13.414 -8.102 1 84.81 80 ILE B N 1
ATOM 4841 C CA . ILE B 1 80 ? 20.875 -13.398 -9.312 1 84.81 80 ILE B CA 1
ATOM 4842 C C . ILE B 1 80 ? 22.125 -14.25 -9.109 1 84.81 80 ILE B C 1
ATOM 4844 O O . ILE B 1 80 ? 22.969 -13.93 -8.266 1 84.81 80 ILE B O 1
ATOM 4848 N N . TRP B 1 81 ? 22.312 -15.195 -9.914 1 82.75 81 TRP B N 1
ATOM 4849 C CA . TRP B 1 81 ? 23.359 -16.188 -9.711 1 82.75 81 TRP B CA 1
ATOM 4850 C C . TRP B 1 81 ? 24.688 -15.688 -10.234 1 82.75 81 TRP B C 1
ATOM 4852 O O . TRP B 1 81 ? 24.766 -15.102 -11.312 1 82.75 81 TRP B O 1
ATOM 4862 N N . ASP B 1 82 ? 25.75 -15.984 -9.484 1 85.5 82 ASP B N 1
ATOM 4863 C CA . ASP B 1 82 ? 27.156 -15.789 -9.836 1 85.5 82 ASP B CA 1
ATOM 4864 C C . ASP B 1 82 ? 27.406 -14.359 -10.305 1 85.5 82 ASP B C 1
ATOM 4866 O O . ASP B 1 82 ? 28.016 -14.141 -11.359 1 85.5 82 ASP B O 1
ATOM 4870 N N . ASN B 1 83 ? 26.969 -13.422 -9.586 1 88.44 83 ASN B N 1
ATOM 4871 C CA . ASN B 1 83 ? 27.109 -12.031 -9.984 1 88.44 83 ASN B CA 1
ATOM 4872 C C . ASN B 1 83 ? 27.453 -11.141 -8.789 1 88.44 83 ASN B C 1
ATOM 4874 O O . ASN B 1 83 ? 26.578 -10.797 -7.996 1 88.44 83 ASN B O 1
ATOM 4878 N N . PRO B 1 84 ? 28.641 -10.719 -8.711 1 91 84 PRO B N 1
ATOM 4879 C CA . PRO B 1 84 ? 29.016 -9.844 -7.602 1 91 84 PRO B CA 1
ATOM 4880 C C . PRO B 1 84 ? 28.516 -8.414 -7.777 1 91 84 PRO B C 1
ATOM 4882 O O . PRO B 1 84 ? 28.672 -7.586 -6.875 1 91 84 PRO B O 1
ATOM 4885 N N . ASN B 1 85 ? 27.984 -8.109 -8.938 1 93.19 85 ASN B N 1
ATOM 4886 C CA . ASN B 1 85 ? 27.438 -6.801 -9.258 1 93.19 85 ASN B CA 1
ATOM 4887 C C . ASN B 1 85 ? 26.016 -6.91 -9.828 1 93.19 85 ASN B C 1
ATOM 4889 O O . ASN B 1 85 ? 25.75 -6.445 -10.938 1 93.19 85 ASN B O 1
ATOM 4893 N N . PRO B 1 86 ? 25.062 -7.367 -9.031 1 93.06 86 PRO B N 1
ATOM 4894 C CA . PRO B 1 86 ? 23.703 -7.637 -9.531 1 93.06 86 PRO B CA 1
ATOM 4895 C C . PRO B 1 86 ? 22.891 -6.363 -9.719 1 93.06 86 PRO B C 1
ATOM 4897 O O . PRO B 1 86 ? 23.062 -5.387 -8.984 1 93.06 86 PRO B O 1
ATOM 4900 N N . SER B 1 87 ? 22.094 -6.301 -10.695 1 93.06 87 SER B N 1
ATOM 4901 C CA . SER B 1 87 ? 20.984 -5.363 -10.875 1 93.06 87 SER B CA 1
ATOM 4902 C C . SER B 1 87 ? 19.656 -6.094 -10.938 1 93.06 87 SER B C 1
ATOM 4904 O O . SER B 1 87 ? 19.328 -6.719 -11.953 1 93.06 87 SER B O 1
ATOM 4906 N N . TRP B 1 88 ? 18.922 -6.012 -9.93 1 90.62 88 TRP B N 1
ATOM 4907 C CA . TRP B 1 88 ? 17.719 -6.82 -9.812 1 90.62 88 TRP B CA 1
ATOM 4908 C C . TRP B 1 88 ? 16.578 -6.227 -10.641 1 90.62 88 TRP B C 1
ATOM 4910 O O . TRP B 1 88 ? 16.453 -5.004 -10.734 1 90.62 88 TRP B O 1
ATOM 4920 N N . VAL B 1 89 ? 15.75 -7.031 -11.133 1 87.19 89 VAL B N 1
ATOM 4921 C CA . VAL B 1 89 ? 14.617 -6.645 -11.977 1 87.19 89 VAL B CA 1
ATOM 4922 C C . VAL B 1 89 ? 13.414 -6.301 -11.102 1 87.19 89 VAL B C 1
ATOM 4924 O O . VAL B 1 89 ? 12.664 -5.371 -11.406 1 87.19 89 VAL B O 1
ATOM 4927 N N . LYS B 1 90 ? 13.211 -7.062 -10.039 1 83.75 90 LYS B N 1
ATOM 4928 C CA . LYS B 1 90 ? 12.086 -6.82 -9.148 1 83.75 90 LYS B CA 1
ATOM 4929 C C . LYS B 1 90 ? 12.172 -5.434 -8.516 1 83.75 90 LYS B C 1
ATOM 4931 O O . LYS B 1 90 ? 13.242 -5.031 -8.039 1 83.75 90 LYS B O 1
ATOM 4936 N N . ILE B 1 91 ? 11.086 -4.754 -8.555 1 85 91 ILE B N 1
ATOM 4937 C CA . ILE B 1 91 ? 11 -3.402 -8.008 1 85 91 ILE B CA 1
ATOM 4938 C C . ILE B 1 91 ? 10.305 -3.438 -6.648 1 85 91 ILE B C 1
ATOM 4940 O O . ILE B 1 91 ? 9.312 -4.145 -6.469 1 85 91 ILE B O 1
ATOM 4944 N N . ILE B 1 92 ? 10.891 -2.73 -5.746 1 85.38 92 ILE B N 1
ATOM 4945 C CA . ILE B 1 92 ? 10.25 -2.557 -4.449 1 85.38 92 ILE B CA 1
ATOM 4946 C C . ILE B 1 92 ? 9.344 -1.326 -4.484 1 85.38 92 ILE B C 1
ATOM 4948 O O . ILE B 1 92 ? 9.766 -0.249 -4.91 1 85.38 92 ILE B O 1
ATOM 4952 N N . LYS B 1 93 ? 8.117 -1.496 -4.074 1 80.88 93 LYS B N 1
ATOM 4953 C CA . LYS B 1 93 ? 7.176 -0.383 -4.074 1 80.88 93 LYS B CA 1
ATOM 4954 C C . LYS B 1 93 ? 6.781 0.004 -2.652 1 80.88 93 LYS B C 1
ATOM 4956 O O . LYS B 1 93 ? 6.586 -0.864 -1.799 1 80.88 93 LYS B O 1
ATOM 4961 N N . THR B 1 94 ? 6.723 1.328 -2.445 1 80.19 94 THR B N 1
ATOM 4962 C CA . THR B 1 94 ? 6.312 1.818 -1.135 1 80.19 94 THR B CA 1
ATOM 4963 C C . THR B 1 94 ? 5.523 3.119 -1.266 1 80.19 94 THR B C 1
ATOM 4965 O O . THR B 1 94 ? 5.766 3.906 -2.184 1 80.19 94 THR B O 1
ATOM 4968 N N . TYR B 1 95 ? 4.602 3.336 -0.383 1 74.88 95 TYR B N 1
ATOM 4969 C CA . TYR B 1 95 ? 3.938 4.633 -0.286 1 74.88 95 TYR B CA 1
ATOM 4970 C C . TYR B 1 95 ? 4.879 5.684 0.296 1 74.88 95 TYR B C 1
ATOM 4972 O O . TYR B 1 95 ? 5.742 5.363 1.114 1 74.88 95 TYR B O 1
ATOM 4980 N N . TYR B 1 96 ? 4.672 6.812 -0.148 1 82.25 96 TYR B N 1
ATOM 4981 C CA . TYR B 1 96 ? 5.367 7.953 0.437 1 82.25 96 TYR B CA 1
ATOM 4982 C C . TYR B 1 96 ? 4.418 8.797 1.279 1 82.25 96 TYR B C 1
ATOM 4984 O O . TYR B 1 96 ? 3.412 9.305 0.775 1 82.25 96 TYR B O 1
ATOM 4992 N N . ILE B 1 97 ? 4.766 8.891 2.49 1 75.38 97 ILE B N 1
ATOM 4993 C CA . ILE B 1 97 ? 4.023 9.711 3.436 1 75.38 97 ILE B CA 1
ATOM 4994 C C . ILE B 1 97 ? 4.953 10.75 4.059 1 75.38 97 ILE B C 1
ATOM 4996 O O . ILE B 1 97 ? 5.766 10.422 4.926 1 75.38 97 ILE B O 1
ATOM 5000 N N . PHE B 1 98 ? 4.773 11.953 3.799 1 80.56 98 PHE B N 1
ATOM 5001 C CA . PHE B 1 98 ? 5.703 13.008 4.18 1 80.56 98 PHE B CA 1
ATOM 5002 C C . PHE B 1 98 ? 5.871 13.062 5.691 1 80.56 98 PHE B C 1
ATOM 5004 O O . PHE B 1 98 ? 6.996 13.086 6.195 1 80.56 98 PHE B O 1
ATOM 5011 N N . GLU B 1 99 ? 4.773 13.062 6.359 1 78 99 GLU B N 1
ATOM 5012 C CA . GLU B 1 99 ? 4.797 13.398 7.781 1 78 99 GLU B CA 1
ATOM 5013 C C . GLU B 1 99 ? 5.203 12.188 8.625 1 78 99 GLU B C 1
ATOM 5015 O O . GLU B 1 99 ? 5.164 12.25 9.859 1 78 99 GLU B O 1
ATOM 5020 N N . THR B 1 100 ? 5.57 11.133 7.934 1 75.94 100 THR B N 1
ATOM 5021 C CA . THR B 1 100 ? 5.957 9.922 8.656 1 75.94 100 THR B CA 1
ATOM 5022 C C . THR B 1 100 ? 7.379 9.508 8.297 1 75.94 100 THR B C 1
ATOM 5024 O O . THR B 1 100 ? 7.742 9.477 7.121 1 75.94 100 THR B O 1
ATOM 5027 N N . ASN B 1 101 ? 8.141 9.32 9.445 1 79.25 101 ASN B N 1
ATOM 5028 C CA . ASN B 1 101 ? 9.445 8.719 9.203 1 79.25 101 ASN B CA 1
ATOM 5029 C C . ASN B 1 101 ? 9.312 7.273 8.727 1 79.25 101 ASN B C 1
ATOM 5031 O O . ASN B 1 101 ? 8.688 6.449 9.398 1 79.25 101 ASN B O 1
ATOM 5035 N N . GLN B 1 102 ? 9.82 6.965 7.574 1 81.81 102 GLN B N 1
ATOM 5036 C CA . GLN B 1 102 ? 9.688 5.637 6.984 1 81.81 102 GLN B CA 1
ATOM 5037 C C . GLN B 1 102 ? 11.055 4.992 6.766 1 81.81 102 GLN B C 1
ATOM 5039 O O . GLN B 1 102 ? 11.578 4.996 5.652 1 81.81 102 GLN B O 1
ATOM 5044 N N . PRO B 1 103 ? 11.594 4.395 7.789 1 86.5 103 PRO B N 1
ATOM 5045 C CA . PRO B 1 103 ? 12.898 3.738 7.664 1 86.5 103 PRO B CA 1
ATOM 5046 C C . PRO B 1 103 ? 12.836 2.457 6.836 1 86.5 103 PRO B C 1
ATOM 5048 O O . PRO B 1 103 ? 11.836 1.736 6.879 1 86.5 103 PRO B O 1
ATOM 5051 N N . LEU B 1 104 ? 13.875 2.166 6.141 1 89.44 104 LEU B N 1
ATOM 5052 C CA . LEU B 1 104 ? 14.086 0.941 5.379 1 89.44 104 LEU B CA 1
ATOM 5053 C C . LEU B 1 104 ? 15.445 0.324 5.699 1 89.44 104 LEU B C 1
ATOM 5055 O O . LEU B 1 104 ? 16.453 1.027 5.738 1 89.44 104 LEU B O 1
ATOM 5059 N N . ARG B 1 105 ? 15.414 -0.927 5.957 1 93 105 ARG B N 1
ATOM 5060 C CA . ARG B 1 105 ? 16.656 -1.677 6.102 1 93 105 ARG B CA 1
ATOM 5061 C C . ARG B 1 105 ? 16.828 -2.684 4.969 1 93 105 ARG B C 1
ATOM 5063 O O . ARG B 1 105 ? 15.906 -3.451 4.672 1 93 105 ARG B O 1
ATOM 5070 N N . PHE B 1 106 ? 17.938 -2.607 4.367 1 94.38 106 PHE B N 1
ATOM 5071 C CA . PHE B 1 106 ? 18.281 -3.525 3.283 1 94.38 106 PHE B CA 1
ATOM 5072 C C . PHE B 1 106 ? 19.328 -4.535 3.73 1 94.38 106 PHE B C 1
ATOM 5074 O O . PHE B 1 106 ? 20.391 -4.152 4.215 1 94.38 106 PHE B O 1
ATOM 5081 N N . CYS B 1 107 ? 19.031 -5.781 3.576 1 94.19 107 CYS B N 1
ATOM 5082 C CA . CYS B 1 107 ? 19.984 -6.848 3.881 1 94.19 107 CYS B CA 1
ATOM 5083 C C . CYS B 1 107 ? 20.281 -7.68 2.639 1 94.19 107 CYS B C 1
ATOM 5085 O O . CYS B 1 107 ? 19.375 -8.227 2.018 1 94.19 107 CYS B O 1
ATOM 5087 N N . VAL B 1 108 ? 21.531 -7.785 2.336 1 94.69 108 VAL B N 1
ATOM 5088 C CA . VAL B 1 108 ? 21.938 -8.586 1.188 1 94.69 108 VAL B CA 1
ATOM 5089 C C . VAL B 1 108 ? 22.453 -9.945 1.664 1 94.69 108 VAL B C 1
ATOM 5091 O O . VAL B 1 108 ? 23.188 -10.031 2.646 1 94.69 108 VAL B O 1
ATOM 5094 N N . TYR B 1 109 ? 22 -10.945 1.01 1 91.38 109 TYR B N 1
ATOM 5095 C CA . TYR B 1 109 ? 22.406 -12.312 1.295 1 91.38 109 TYR B CA 1
ATOM 5096 C C . TYR B 1 109 ? 23 -12.977 0.056 1 91.38 109 TYR B C 1
ATOM 5098 O O . TYR B 1 109 ? 22.734 -12.547 -1.07 1 91.38 109 TYR B O 1
ATOM 5106 N N . ASP B 1 110 ? 23.859 -13.875 0.279 1 89.56 110 ASP B N 1
ATOM 5107 C CA . ASP B 1 110 ? 24.328 -14.812 -0.739 1 89.56 110 ASP B CA 1
ATOM 5108 C C . ASP B 1 110 ? 23.562 -16.141 -0.646 1 89.56 110 ASP B C 1
ATOM 5110 O O . ASP B 1 110 ? 23.766 -16.891 0.304 1 89.56 110 ASP B O 1
ATOM 5114 N N . ALA B 1 111 ? 22.797 -16.359 -1.633 1 82.88 111 ALA B N 1
ATOM 5115 C CA . ALA B 1 111 ? 21.906 -17.5 -1.589 1 82.88 111 ALA B CA 1
ATOM 5116 C C . ALA B 1 111 ? 22.672 -18.812 -1.739 1 82.88 111 ALA B C 1
ATOM 5118 O O . ALA B 1 111 ? 23.531 -18.938 -2.613 1 82.88 111 ALA B O 1
ATOM 5119 N N . ASP B 1 112 ? 22.391 -19.734 -0.864 1 73.81 112 ASP B N 1
ATOM 5120 C CA . ASP B 1 112 ? 23.062 -21.016 -0.875 1 73.81 112 ASP B CA 1
ATOM 5121 C C . ASP B 1 112 ? 22.094 -22.141 -1.242 1 73.81 112 ASP B C 1
ATOM 5123 O O . ASP B 1 112 ? 22.516 -23.281 -1.499 1 73.81 112 ASP B O 1
ATOM 5127 N N . SER B 1 113 ? 20.875 -21.797 -1.058 1 64.75 113 SER B N 1
ATOM 5128 C CA . SER B 1 113 ? 19.859 -22.797 -1.343 1 64.75 113 SER B CA 1
ATOM 5129 C C . SER B 1 113 ? 18.609 -22.172 -1.957 1 64.75 113 SER B C 1
ATOM 5131 O O . SER B 1 113 ? 18.547 -20.953 -2.137 1 64.75 113 SER B O 1
ATOM 5133 N N . GLU B 1 114 ? 17.703 -23.031 -2.312 1 58.03 114 GLU B N 1
ATOM 5134 C CA . GLU B 1 114 ? 16.438 -22.562 -2.896 1 58.03 114 GLU B CA 1
ATOM 5135 C C . GLU B 1 114 ? 15.406 -22.266 -1.815 1 58.03 114 GLU B C 1
ATOM 5137 O O . GLU B 1 114 ? 14.266 -21.922 -2.121 1 58.03 114 GLU B O 1
ATOM 5142 N N . LYS B 1 115 ? 15.867 -22.344 -0.646 1 56.34 115 LYS B N 1
ATOM 5143 C CA . LYS B 1 115 ? 14.938 -22.172 0.464 1 56.34 115 LYS B CA 1
ATOM 5144 C C . LYS B 1 115 ? 14.672 -20.688 0.716 1 56.34 115 LYS B C 1
ATOM 5146 O O . LYS B 1 115 ? 15.562 -19.844 0.531 1 56.34 115 LYS B O 1
ATOM 5151 N N . ALA B 1 116 ? 13.484 -20.438 1.171 1 60.38 116 ALA B N 1
ATOM 5152 C CA . ALA B 1 116 ? 13.078 -19.078 1.482 1 60.38 116 ALA B CA 1
ATOM 5153 C C . ALA B 1 116 ? 13.664 -18.625 2.818 1 60.38 116 ALA B C 1
ATOM 5155 O O . ALA B 1 116 ? 13.805 -17.422 3.068 1 60.38 116 ALA B O 1
ATOM 5156 N N . ASP B 1 117 ? 14.078 -19.516 3.582 1 67.44 117 ASP B N 1
ATOM 5157 C CA . ASP B 1 117 ? 14.57 -19.234 4.922 1 67.44 117 ASP B CA 1
ATOM 5158 C C . ASP B 1 117 ? 15.93 -18.531 4.867 1 67.44 117 ASP B C 1
ATOM 5160 O O . ASP B 1 117 ? 16.922 -19.125 4.43 1 67.44 117 ASP B O 1
ATOM 5164 N N . LEU B 1 118 ? 16.062 -17.391 5.391 1 74.81 118 LEU B N 1
ATOM 5165 C CA . LEU B 1 118 ? 17.25 -16.547 5.301 1 74.81 118 LEU B CA 1
ATOM 5166 C C . LEU B 1 118 ? 18.391 -17.125 6.129 1 74.81 118 LEU B C 1
ATOM 5168 O O . LEU B 1 118 ? 19.562 -16.859 5.855 1 74.81 118 LEU B O 1
ATOM 5172 N N . SER B 1 119 ? 17.984 -17.812 7.133 1 72.94 119 SER B N 1
ATOM 5173 C CA . SER B 1 119 ? 19 -18.391 8.008 1 72.94 119 SER B CA 1
ATOM 5174 C C . SER B 1 119 ? 19.875 -19.391 7.254 1 72.94 119 SER B C 1
ATOM 5176 O O . SER B 1 119 ? 20.969 -19.719 7.703 1 72.94 119 SER B O 1
ATOM 5178 N N . LYS B 1 120 ? 19.422 -19.781 6.117 1 72.25 120 LYS B N 1
ATOM 5179 C CA . LYS B 1 120 ? 20.141 -20.766 5.332 1 72.25 120 LYS B CA 1
ATOM 5180 C C . LYS B 1 120 ? 21.078 -20.094 4.32 1 72.25 120 LYS B C 1
ATOM 5182 O O . LYS B 1 120 ? 21.766 -20.766 3.561 1 72.25 120 LYS B O 1
ATOM 5187 N N . HIS B 1 121 ? 21.078 -18.844 4.285 1 80.19 121 HIS B N 1
ATOM 5188 C CA . HIS B 1 121 ? 21.891 -18.094 3.346 1 80.19 121 HIS B CA 1
ATOM 5189 C C . HIS B 1 121 ? 22.984 -17.312 4.07 1 80.19 121 HIS B C 1
ATOM 5191 O O . HIS B 1 121 ? 22.875 -17.031 5.27 1 80.19 121 HIS B O 1
ATOM 5197 N N . ASP B 1 122 ? 24.016 -17.047 3.391 1 86.44 122 ASP B N 1
ATOM 5198 C CA . ASP B 1 122 ? 25.109 -16.281 3.969 1 86.44 122 ASP B CA 1
ATOM 5199 C C . ASP B 1 122 ? 24.812 -14.781 3.961 1 86.44 122 ASP B C 1
ATOM 5201 O O . ASP B 1 122 ? 24.516 -14.203 2.91 1 86.44 122 ASP B O 1
ATOM 5205 N N . PHE B 1 123 ? 24.984 -14.289 5.109 1 91.12 123 PHE B N 1
ATOM 5206 C CA . PHE B 1 123 ? 24.766 -12.859 5.262 1 91.12 123 PHE B CA 1
ATOM 5207 C C . PHE B 1 123 ? 25.953 -12.062 4.734 1 91.12 123 PHE B C 1
ATOM 5209 O O . PHE B 1 123 ? 27.078 -12.297 5.141 1 91.12 123 PHE B O 1
ATOM 5216 N N . VAL B 1 124 ? 25.703 -11.164 3.801 1 92.44 124 VAL B N 1
ATOM 5217 C CA . VAL B 1 124 ? 26.75 -10.344 3.219 1 92.44 124 VAL B CA 1
ATOM 5218 C C . VAL B 1 124 ? 26.891 -9.047 4.012 1 92.44 124 VAL B C 1
ATOM 5220 O O . VAL B 1 124 ? 27.984 -8.703 4.469 1 92.44 124 VAL B O 1
ATOM 5223 N N . GLY B 1 125 ? 25.781 -8.336 4.102 1 94.81 125 GLY B N 1
ATOM 5224 C CA . GLY B 1 125 ? 25.781 -7.074 4.816 1 94.81 125 GLY B CA 1
ATOM 5225 C C . GLY B 1 125 ? 24.438 -6.363 4.785 1 94.81 125 GLY B C 1
ATOM 5226 O O . GLY B 1 125 ? 23.516 -6.812 4.117 1 94.81 125 GLY B O 1
ATOM 5227 N N . GLN B 1 126 ? 24.406 -5.309 5.57 1 95.81 126 GLN B N 1
ATOM 5228 C CA . GLN B 1 126 ? 23.156 -4.551 5.637 1 95.81 126 GLN B CA 1
ATOM 5229 C C . GLN B 1 126 ? 23.422 -3.047 5.602 1 95.81 126 GLN B C 1
ATOM 5231 O O . GLN B 1 126 ? 24.547 -2.605 5.863 1 95.81 126 GLN B O 1
ATOM 5236 N N . CYS B 1 127 ? 22.5 -2.268 5.203 1 96.19 127 CYS B N 1
ATOM 5237 C CA . CYS B 1 127 ? 22.484 -0.811 5.27 1 96.19 127 CYS B CA 1
ATOM 5238 C C . CYS B 1 127 ? 21.078 -0.29 5.496 1 96.19 127 CYS B C 1
ATOM 5240 O O . CYS B 1 127 ? 20.109 -1.035 5.355 1 96.19 127 CYS B O 1
ATOM 5242 N N . GLU B 1 128 ? 21 0.957 5.957 1 94.38 128 GLU B N 1
ATOM 5243 C CA . GLU B 1 128 ? 19.703 1.551 6.289 1 94.38 128 GLU B CA 1
ATOM 5244 C C . GLU B 1 128 ? 19.562 2.936 5.668 1 94.38 128 GLU B C 1
ATOM 5246 O O . GLU B 1 128 ? 20.547 3.646 5.477 1 94.38 128 GLU B O 1
ATOM 5251 N N . THR B 1 129 ? 18.375 3.285 5.293 1 93.75 129 THR B N 1
ATOM 5252 C CA . THR B 1 129 ? 17.984 4.617 4.848 1 93.75 129 THR B CA 1
ATOM 5253 C C . THR B 1 129 ? 16.5 4.852 5.105 1 93.75 129 THR B C 1
ATOM 5255 O O . THR B 1 129 ? 15.875 4.129 5.891 1 93.75 129 THR B O 1
ATOM 5258 N N . THR B 1 130 ? 15.961 5.945 4.598 1 88.94 130 THR B N 1
ATOM 5259 C CA . THR B 1 130 ? 14.531 6.234 4.738 1 88.94 130 THR B CA 1
ATOM 5260 C C . THR B 1 130 ? 13.914 6.555 3.381 1 88.94 130 THR B C 1
ATOM 5262 O O . THR B 1 130 ? 14.625 6.906 2.434 1 88.94 130 THR B O 1
ATOM 5265 N N . VAL B 1 131 ? 12.617 6.352 3.256 1 87.56 131 VAL B N 1
ATOM 5266 C CA . VAL B 1 131 ? 11.898 6.727 2.043 1 87.56 131 VAL B CA 1
ATOM 5267 C C . VAL B 1 131 ? 12.117 8.211 1.75 1 87.56 131 VAL B C 1
ATOM 5269 O O . VAL B 1 131 ? 12.258 8.602 0.591 1 87.56 131 VAL B O 1
ATOM 5272 N N . GLN B 1 132 ? 12.219 9.062 2.816 1 86.62 132 GLN B N 1
ATOM 5273 C CA . GLN B 1 132 ? 12.461 10.492 2.66 1 86.62 132 GLN B CA 1
ATOM 5274 C C . GLN B 1 132 ? 13.797 10.758 1.971 1 86.62 132 GLN B C 1
ATOM 5276 O O . GLN B 1 132 ? 13.883 11.625 1.097 1 86.62 132 GLN B O 1
ATOM 5281 N N . GLN B 1 133 ? 14.719 10.008 2.418 1 89.44 133 GLN B N 1
ATOM 5282 C CA . GLN B 1 133 ? 16.031 10.156 1.812 1 89.44 133 GLN B CA 1
ATOM 5283 C C . GLN B 1 133 ? 16.016 9.758 0.338 1 89.44 133 GLN B C 1
ATOM 5285 O O . GLN B 1 133 ? 16.656 10.406 -0.493 1 89.44 133 GLN B O 1
ATOM 5290 N N . ILE B 1 134 ? 15.328 8.719 0.006 1 91.44 134 ILE B N 1
ATOM 5291 C CA . ILE B 1 134 ? 15.227 8.258 -1.375 1 91.44 134 ILE B CA 1
ATOM 5292 C C . ILE B 1 134 ? 14.508 9.312 -2.217 1 91.44 134 ILE B C 1
ATOM 5294 O O . ILE B 1 134 ? 14.977 9.672 -3.301 1 91.44 134 ILE B O 1
ATOM 5298 N N . VAL B 1 135 ? 13.453 9.844 -1.676 1 89.19 135 VAL B N 1
ATOM 5299 C CA . VAL B 1 135 ? 12.633 10.82 -2.391 1 89.19 135 VAL B CA 1
ATOM 5300 C C . VAL B 1 135 ? 13.406 12.117 -2.57 1 89.19 135 VAL B C 1
ATOM 5302 O O . VAL B 1 135 ? 13.328 12.758 -3.625 1 89.19 135 VAL B O 1
ATOM 5305 N N . SER B 1 136 ? 14.125 12.508 -1.555 1 88.5 136 SER B N 1
ATOM 5306 C CA . SER B 1 136 ? 14.891 13.742 -1.622 1 88.5 136 SER B CA 1
ATOM 5307 C C . SER B 1 136 ? 16.047 13.625 -2.609 1 88.5 136 SER B C 1
ATOM 5309 O O . SER B 1 136 ? 16.641 14.633 -3.008 1 88.5 136 SER B O 1
ATOM 5311 N N . ASN B 1 137 ? 16.312 12.391 -3.051 1 88.19 137 ASN B N 1
ATOM 5312 C CA . ASN B 1 137 ? 17.406 12.172 -3.992 1 88.19 137 ASN B CA 1
ATOM 5313 C C . ASN B 1 137 ? 16.891 11.695 -5.348 1 88.19 137 ASN B C 1
ATOM 5315 O O . ASN B 1 137 ? 17.609 11.016 -6.086 1 88.19 137 ASN B O 1
ATOM 5319 N N . PHE B 1 138 ? 15.688 11.945 -5.547 1 86.56 138 PHE B N 1
ATOM 5320 C CA . PHE B 1 138 ? 15.18 11.625 -6.875 1 86.56 138 PHE B CA 1
ATOM 5321 C C . PHE B 1 138 ? 16.078 12.219 -7.953 1 86.56 138 PHE B C 1
ATOM 5323 O O . PHE B 1 138 ? 16.562 13.344 -7.82 1 86.56 138 PHE B O 1
ATOM 5330 N N . GLY B 1 139 ? 16.344 11.484 -9.047 1 83.88 139 GLY B N 1
ATOM 5331 C CA . GLY B 1 139 ? 17.234 11.922 -10.109 1 83.88 139 GLY B CA 1
ATOM 5332 C C . GLY B 1 139 ? 18.688 11.508 -9.891 1 83.88 139 GLY B C 1
ATOM 5333 O O . GLY B 1 139 ? 19.516 11.625 -10.797 1 83.88 139 GLY B O 1
ATOM 5334 N N . HIS B 1 140 ? 18.906 11.047 -8.641 1 89.25 140 HIS B N 1
ATOM 5335 C CA . HIS B 1 140 ? 20.234 10.57 -8.297 1 89.25 140 HIS B CA 1
ATOM 5336 C C . HIS B 1 140 ? 20.188 9.188 -7.652 1 89.25 140 HIS B C 1
ATOM 5338 O O . HIS B 1 140 ? 19.141 8.789 -7.125 1 89.25 140 HIS B O 1
ATOM 5344 N N . ASP B 1 141 ? 21.359 8.547 -7.75 1 93.75 141 ASP B N 1
ATOM 5345 C CA . ASP B 1 141 ? 21.484 7.27 -7.059 1 93.75 141 ASP B CA 1
ATOM 5346 C C . ASP B 1 141 ? 22.047 7.457 -5.652 1 93.75 141 ASP B C 1
ATOM 5348 O O . ASP B 1 141 ? 22.906 8.305 -5.434 1 93.75 141 ASP B O 1
ATOM 5352 N N . ILE B 1 142 ? 21.5 6.766 -4.734 1 94.62 142 ILE B N 1
ATOM 5353 C CA . ILE B 1 142 ? 22.062 6.68 -3.391 1 94.62 142 ILE B CA 1
ATOM 5354 C C . ILE B 1 142 ? 22.953 5.438 -3.277 1 94.62 142 ILE B C 1
ATOM 5356 O O . ILE B 1 142 ? 22.5 4.324 -3.572 1 94.62 142 ILE B O 1
ATOM 5360 N N . THR B 1 143 ? 24.188 5.598 -2.965 1 96.44 143 THR B N 1
ATOM 5361 C CA . THR B 1 143 ? 25.094 4.48 -2.75 1 96.44 143 THR B CA 1
ATOM 5362 C C . THR B 1 143 ? 25.422 4.332 -1.268 1 96.44 143 THR B C 1
ATOM 5364 O O . THR B 1 143 ? 25.906 5.273 -0.637 1 96.44 143 THR B O 1
ATOM 5367 N N . LEU B 1 144 ? 25.156 3.262 -0.677 1 96.69 144 LEU B N 1
ATOM 5368 C CA . LEU B 1 144 ? 25.391 2.988 0.737 1 96.69 144 LEU B CA 1
ATOM 5369 C C . LEU B 1 144 ? 26.328 1.799 0.912 1 96.69 144 LEU B C 1
ATOM 5371 O O . LEU B 1 144 ? 26.234 0.815 0.175 1 96.69 144 LEU B O 1
ATOM 5375 N N . ASP B 1 145 ? 27.172 1.885 1.85 1 96.12 145 ASP B N 1
ATOM 5376 C CA . ASP B 1 145 ? 28.062 0.767 2.17 1 96.12 145 ASP B CA 1
ATOM 5377 C C . ASP B 1 145 ? 27.312 -0.315 2.949 1 96.12 145 ASP B C 1
ATOM 5379 O O . ASP B 1 145 ? 26.5 -0.008 3.82 1 96.12 145 ASP B O 1
ATOM 5383 N N . LEU B 1 146 ? 27.594 -1.543 2.553 1 95.62 146 LEU B N 1
ATOM 5384 C CA . LEU B 1 146 ? 27.062 -2.672 3.311 1 95.62 146 LEU B CA 1
ATOM 5385 C C . LEU B 1 146 ? 27.969 -3 4.5 1 95.62 146 LEU B C 1
ATOM 5387 O O . LEU B 1 146 ? 29.188 -3.021 4.367 1 95.62 146 LEU B O 1
ATOM 5391 N N . HIS B 1 147 ? 27.25 -3.16 5.625 1 93.69 147 HIS B N 1
ATOM 5392 C CA . HIS B 1 147 ? 28.016 -3.412 6.844 1 93.69 147 HIS B CA 1
ATOM 5393 C C . HIS B 1 147 ? 27.609 -4.738 7.48 1 93.69 147 HIS B C 1
ATOM 5395 O O . HIS B 1 147 ? 26.438 -5.109 7.457 1 93.69 147 HIS B O 1
ATOM 5401 N N . ASP B 1 148 ? 28.578 -5.477 7.887 1 88.5 148 ASP B N 1
ATOM 5402 C CA . ASP B 1 148 ? 28.391 -6.656 8.727 1 88.5 148 ASP B CA 1
ATOM 5403 C C . ASP B 1 148 ? 29.078 -6.484 10.078 1 88.5 148 ASP B C 1
ATOM 5405 O O . ASP B 1 148 ? 30.297 -6.301 10.148 1 88.5 148 ASP B O 1
ATOM 5409 N N . SER B 1 149 ? 28.312 -6.402 11.148 1 80.69 149 SER B N 1
ATOM 5410 C CA . SER B 1 149 ? 28.828 -6.145 12.492 1 80.69 149 SER B CA 1
ATOM 5411 C C . SER B 1 149 ? 29.875 -7.188 12.883 1 80.69 149 SER B C 1
ATOM 5413 O O . SER B 1 149 ? 30.719 -6.93 13.734 1 80.69 149 SER B O 1
ATOM 5415 N N . HIS B 1 150 ? 29.812 -8.344 12.32 1 80.5 150 HIS B N 1
ATOM 5416 C CA . HIS B 1 150 ? 30.719 -9.43 12.703 1 80.5 150 HIS B CA 1
ATOM 5417 C C . HIS B 1 150 ? 31.984 -9.406 11.867 1 80.5 150 HIS B C 1
ATOM 5419 O O . HIS B 1 150 ? 32.938 -10.156 12.148 1 80.5 150 HIS B O 1
ATOM 5425 N N . HIS B 1 151 ? 32.031 -8.617 10.828 1 76.94 151 HIS B N 1
ATOM 5426 C CA . HIS B 1 151 ? 33.188 -8.57 9.945 1 76.94 151 HIS B CA 1
ATOM 5427 C C . HIS B 1 151 ? 33.594 -7.129 9.68 1 76.94 151 HIS B C 1
ATOM 5429 O O . HIS B 1 151 ? 32.75 -6.246 9.508 1 76.94 151 HIS B O 1
ATOM 5435 N N . ASN B 1 152 ? 34.812 -6.863 9.781 1 74.69 152 ASN B N 1
ATOM 5436 C CA . ASN B 1 152 ? 35.344 -5.52 9.586 1 74.69 152 ASN B CA 1
ATOM 5437 C C . ASN B 1 152 ? 35.688 -5.262 8.125 1 74.69 152 ASN B C 1
ATOM 5439 O O . ASN B 1 152 ? 36 -4.133 7.746 1 74.69 152 ASN B O 1
ATOM 5443 N N . SER B 1 153 ? 35.562 -6.227 7.305 1 78.81 153 SER B N 1
ATOM 5444 C CA . SER B 1 153 ? 35.969 -6.055 5.914 1 78.81 153 SER B CA 1
ATOM 5445 C C . SER B 1 153 ? 34.875 -5.391 5.098 1 78.81 153 SER B C 1
ATOM 5447 O O . SER B 1 153 ? 33.719 -5.363 5.52 1 78.81 153 SER B O 1
ATOM 5449 N N . LYS B 1 154 ? 35.344 -4.801 4 1 85 154 LYS B N 1
ATOM 5450 C CA . LYS B 1 154 ? 34.406 -4.207 3.049 1 85 154 LYS B CA 1
ATOM 5451 C C . LYS B 1 154 ? 33.438 -5.254 2.48 1 85 154 LYS B C 1
ATOM 5453 O O . LYS B 1 154 ? 33.875 -6.328 2.057 1 85 154 LYS B O 1
ATOM 5458 N N . ARG B 1 155 ? 32.25 -4.977 2.455 1 91.5 155 ARG B N 1
ATOM 5459 C CA . ARG B 1 155 ? 31.25 -5.965 2.057 1 91.5 155 ARG B CA 1
ATOM 5460 C C . ARG B 1 155 ? 30.531 -5.535 0.779 1 91.5 155 ARG B C 1
ATOM 5462 O O . ARG B 1 155 ? 29.562 -6.168 0.365 1 91.5 155 ARG B O 1
ATOM 5469 N N . GLY B 1 156 ? 31.031 -4.484 0.165 1 94.81 156 GLY B N 1
ATOM 5470 C CA . GLY B 1 156 ? 30.375 -3.994 -1.036 1 94.81 156 GLY B CA 1
ATOM 5471 C C . GLY B 1 156 ? 29.406 -2.857 -0.767 1 94.81 156 GLY B C 1
ATOM 5472 O O . GLY B 1 156 ? 29.438 -2.254 0.308 1 94.81 156 GLY B O 1
ATOM 5473 N N . GLN B 1 157 ? 28.656 -2.512 -1.847 1 97.44 157 GLN B N 1
ATOM 5474 C CA . GLN B 1 157 ? 27.75 -1.374 -1.758 1 97.44 157 GLN B CA 1
ATOM 5475 C C . GLN B 1 157 ? 26.391 -1.711 -2.357 1 97.44 157 GLN B C 1
ATOM 5477 O O . GLN B 1 157 ? 26.297 -2.559 -3.246 1 97.44 157 GLN B O 1
ATOM 5482 N N . LEU B 1 158 ? 25.422 -1.116 -1.803 1 97.38 158 LEU B N 1
ATOM 5483 C CA . LEU B 1 158 ? 24.094 -1.148 -2.385 1 97.38 158 LEU B CA 1
ATOM 5484 C C . LEU B 1 158 ? 23.766 0.17 -3.08 1 97.38 158 LEU B C 1
ATOM 5486 O O . LEU B 1 158 ? 24.047 1.245 -2.547 1 97.38 158 LEU B O 1
ATOM 5490 N N . VAL B 1 159 ? 23.281 0.12 -4.258 1 97.31 159 VAL B N 1
ATOM 5491 C CA . VAL B 1 159 ? 22.859 1.298 -5.008 1 97.31 159 VAL B CA 1
ATOM 5492 C C . VAL B 1 159 ? 21.344 1.344 -5.09 1 97.31 159 VAL B C 1
ATOM 5494 O O . VAL B 1 159 ? 20.703 0.39 -5.547 1 97.31 159 VAL B O 1
ATOM 5497 N N . ILE B 1 160 ? 20.75 2.451 -4.648 1 96.19 160 ILE B N 1
ATOM 5498 C CA . ILE B 1 160 ? 19.312 2.623 -4.574 1 96.19 160 ILE B CA 1
ATOM 5499 C C . ILE B 1 160 ? 18.875 3.773 -5.484 1 96.19 160 ILE B C 1
ATOM 5501 O O . ILE B 1 160 ? 19.406 4.883 -5.387 1 96.19 160 ILE B O 1
ATOM 5505 N N . THR B 1 161 ? 17.953 3.486 -6.41 1 93.94 161 THR B N 1
ATOM 5506 C CA . THR B 1 161 ? 17.344 4.512 -7.254 1 93.94 161 THR B CA 1
ATOM 5507 C C . THR B 1 161 ? 15.836 4.586 -7.027 1 93.94 161 THR B C 1
ATOM 5509 O O . THR B 1 161 ? 15.133 3.586 -7.172 1 93.94 161 THR B O 1
ATOM 5512 N N . GLY B 1 162 ? 15.414 5.754 -6.617 1 90.81 162 GLY B N 1
ATOM 5513 C CA . GLY B 1 162 ? 13.992 5.965 -6.422 1 90.81 162 GLY B CA 1
ATOM 5514 C C . GLY B 1 162 ? 13.336 6.711 -7.57 1 90.81 162 GLY B C 1
ATOM 5515 O O . GLY B 1 162 ? 13.93 7.633 -8.141 1 90.81 162 GLY B O 1
ATOM 5516 N N . GLU B 1 163 ? 12.102 6.246 -7.949 1 88.12 163 GLU B N 1
ATOM 5517 C CA . GLU B 1 163 ? 11.258 6.938 -8.922 1 88.12 163 GLU B CA 1
ATOM 5518 C C . GLU B 1 163 ? 9.805 6.973 -8.477 1 88.12 163 GLU B C 1
ATOM 5520 O O . GLU B 1 163 ? 9.352 6.086 -7.742 1 88.12 163 GLU B O 1
ATOM 5525 N N . GLN B 1 164 ? 9.172 8.016 -8.805 1 84.88 164 GLN B N 1
ATOM 5526 C CA . GLN B 1 164 ? 7.734 8.016 -8.57 1 84.88 164 GLN B CA 1
ATOM 5527 C C . GLN B 1 164 ? 7.02 7.074 -9.539 1 84.88 164 GLN B C 1
ATOM 5529 O O . GLN B 1 164 ? 7.254 7.125 -10.75 1 84.88 164 GLN B O 1
ATOM 5534 N N . ALA B 1 165 ? 6.176 6.215 -8.992 1 77.75 165 ALA B N 1
ATOM 5535 C CA . ALA B 1 165 ? 5.434 5.273 -9.828 1 77.75 165 ALA B CA 1
ATOM 5536 C C . ALA B 1 165 ? 4.43 6.004 -10.719 1 77.75 165 ALA B C 1
ATOM 5538 O O . ALA B 1 165 ? 3.715 6.898 -10.25 1 77.75 165 ALA B O 1
ATOM 5539 N N . ALA B 1 166 ? 4.473 5.719 -12.008 1 72.12 166 ALA B N 1
ATOM 5540 C CA . ALA B 1 166 ? 3.492 6.285 -12.93 1 72.12 166 ALA B CA 1
ATOM 5541 C C . ALA B 1 166 ? 2.123 5.641 -12.742 1 72.12 166 ALA B C 1
ATOM 5543 O O . ALA B 1 166 ? 2.027 4.484 -12.32 1 72.12 166 ALA B O 1
ATOM 5544 N N . ASN B 1 167 ? 1.153 6.465 -12.992 1 66 167 ASN B N 1
ATOM 5545 C CA . ASN B 1 167 ? -0.209 5.941 -12.969 1 66 167 ASN B CA 1
ATOM 5546 C C . ASN B 1 167 ? -0.624 5.402 -14.336 1 66 167 ASN B C 1
ATOM 5548 O O . ASN B 1 167 ? -1.32 6.082 -15.086 1 66 167 ASN B O 1
ATOM 5552 N N . CYS B 1 168 ? -0.085 4.215 -14.703 1 67.88 168 CYS B N 1
ATOM 5553 C CA . CYS B 1 168 ? -0.389 3.59 -15.992 1 67.88 168 CYS B CA 1
ATOM 5554 C C . CYS B 1 168 ? -0.73 2.115 -15.812 1 67.88 168 CYS B C 1
ATOM 5556 O O . CYS B 1 168 ? 0.021 1.372 -15.18 1 67.88 168 CYS B O 1
ATOM 5558 N N . THR B 1 169 ? -1.873 1.727 -16.344 1 68.38 169 THR B N 1
ATOM 5559 C CA . THR B 1 169 ? -2.303 0.34 -16.188 1 68.38 169 THR B CA 1
ATOM 5560 C C . THR B 1 169 ? -2.047 -0.441 -17.484 1 68.38 169 THR B C 1
ATOM 5562 O O . THR B 1 169 ? -2.324 -1.64 -17.547 1 68.38 169 THR B O 1
ATOM 5565 N N . ALA B 1 170 ? -1.456 0.228 -18.438 1 77.81 170 ALA B N 1
ATOM 5566 C CA . ALA B 1 170 ? -1.207 -0.445 -19.703 1 77.81 170 ALA B CA 1
ATOM 5567 C C . ALA B 1 170 ? -0.081 -1.467 -19.578 1 77.81 170 ALA B C 1
ATOM 5569 O O . ALA B 1 170 ? 0.808 -1.316 -18.734 1 77.81 170 ALA B O 1
ATOM 5570 N N . VAL B 1 171 ? -0.231 -2.553 -20.359 1 84.62 171 VAL B N 1
ATOM 5571 C CA . VAL B 1 171 ? 0.743 -3.639 -20.344 1 84.62 171 VAL B CA 1
ATOM 5572 C C . VAL B 1 171 ? 1.246 -3.885 -21.766 1 84.62 171 VAL B C 1
ATOM 5574 O O . VAL B 1 171 ? 0.479 -3.789 -22.734 1 84.62 171 VAL B O 1
ATOM 5577 N N . ALA B 1 172 ? 2.543 -4.07 -21.891 1 89.56 172 ALA B N 1
ATOM 5578 C CA . ALA B 1 172 ? 3.129 -4.508 -23.156 1 89.56 172 ALA B CA 1
ATOM 5579 C C . ALA B 1 172 ? 3.248 -6.027 -23.203 1 89.56 172 ALA B C 1
ATOM 5581 O O . ALA B 1 172 ? 3.844 -6.641 -22.328 1 89.56 172 ALA B O 1
ATOM 5582 N N . THR B 1 173 ? 2.617 -6.617 -24.188 1 87.38 173 THR B N 1
ATOM 5583 C CA . THR B 1 173 ? 2.766 -8.039 -24.484 1 87.38 173 THR B CA 1
ATOM 5584 C C . THR B 1 173 ? 3.633 -8.242 -25.719 1 87.38 173 THR B C 1
ATOM 5586 O O . THR B 1 173 ? 3.342 -7.695 -26.797 1 87.38 173 THR B O 1
ATOM 5589 N N . PHE B 1 174 ? 4.734 -9.086 -25.5 1 92.25 174 PHE B N 1
ATOM 5590 C CA . PHE B 1 174 ? 5.652 -9.164 -26.625 1 92.25 174 PHE B CA 1
ATOM 5591 C C . PHE B 1 174 ? 6.352 -10.516 -26.672 1 92.25 174 PHE B C 1
ATOM 5593 O O . PHE B 1 174 ? 6.32 -11.266 -25.688 1 92.25 174 PHE B O 1
ATOM 5600 N N . GLN B 1 175 ? 6.801 -10.797 -27.797 1 94 175 GLN B N 1
ATOM 5601 C CA . GLN B 1 175 ? 7.723 -11.898 -28.047 1 94 175 GLN B CA 1
ATOM 5602 C C . GLN B 1 175 ? 9.016 -11.406 -28.688 1 94 175 GLN B C 1
ATOM 5604 O O . GLN B 1 175 ? 8.977 -10.641 -29.656 1 94 175 GLN B O 1
ATOM 5609 N N . LEU B 1 176 ? 10.141 -11.859 -28.109 1 95.75 176 LEU B N 1
ATOM 5610 C CA . LEU B 1 176 ? 11.445 -11.383 -28.562 1 95.75 176 LEU B CA 1
ATOM 5611 C C . LEU B 1 176 ? 12.188 -12.477 -29.328 1 95.75 176 LEU B C 1
ATOM 5613 O O . LEU B 1 176 ? 11.922 -13.664 -29.141 1 95.75 176 LEU B O 1
ATOM 5617 N N . ALA B 1 177 ? 13.039 -12.031 -30.203 1 96.88 177 ALA B N 1
ATOM 5618 C CA . ALA B 1 177 ? 13.891 -12.969 -30.938 1 96.88 177 ALA B CA 1
ATOM 5619 C C . ALA B 1 177 ? 15.25 -12.344 -31.234 1 96.88 177 ALA B C 1
ATOM 5621 O O . ALA B 1 177 ? 15.367 -11.117 -31.344 1 96.88 177 ALA B O 1
ATOM 5622 N N . VAL B 1 178 ? 16.25 -13.195 -31.281 1 97 178 VAL B N 1
ATOM 5623 C CA . VAL B 1 178 ? 17.594 -12.789 -31.703 1 97 178 VAL B CA 1
ATOM 5624 C C . VAL B 1 178 ? 18.047 -13.672 -32.875 1 97 178 VAL B C 1
ATOM 5626 O O . VAL B 1 178 ? 17.594 -14.82 -33 1 97 178 VAL B O 1
ATOM 5629 N N . ARG B 1 179 ? 18.922 -13.094 -33.656 1 97.06 179 ARG B N 1
ATOM 5630 C CA . ARG B 1 179 ? 19.406 -13.82 -34.844 1 97.06 179 ARG B CA 1
ATOM 5631 C C . ARG B 1 179 ? 20.875 -13.547 -35.062 1 97.06 179 ARG B C 1
ATOM 5633 O O . ARG B 1 179 ? 21.344 -12.414 -34.906 1 97.06 179 ARG B O 1
ATOM 5640 N N . ASN B 1 180 ? 21.609 -14.617 -35.469 1 96.31 180 ASN B N 1
ATOM 5641 C CA . ASN B 1 180 ? 23 -14.562 -35.906 1 96.31 180 ASN B CA 1
ATOM 5642 C C . ASN B 1 180 ? 23.891 -13.859 -34.875 1 96.31 180 ASN B C 1
ATOM 5644 O O . ASN B 1 180 ? 24.641 -12.945 -35.219 1 96.31 180 ASN B O 1
ATOM 5648 N N . LEU B 1 181 ? 23.766 -14.203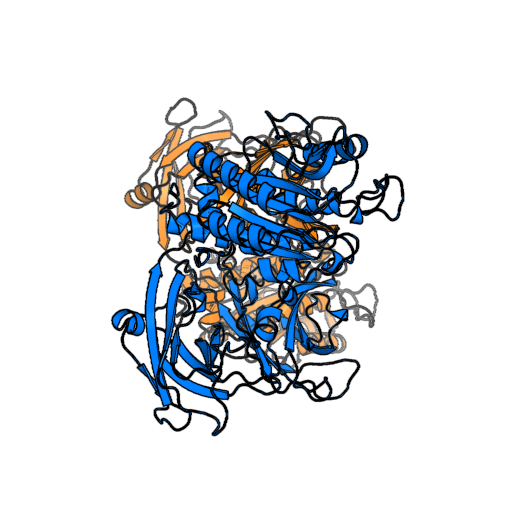 -33.625 1 96.56 181 LEU B N 1
ATOM 5649 C CA . LEU B 1 181 ? 24.594 -13.609 -32.594 1 96.56 181 LEU B CA 1
ATOM 5650 C C . LEU B 1 181 ? 26.047 -14.016 -32.75 1 96.56 181 LEU B C 1
ATOM 5652 O O . LEU B 1 181 ? 26.344 -15.164 -33.062 1 96.56 181 LEU B O 1
ATOM 5656 N N . LYS B 1 182 ? 26.875 -13.094 -32.562 1 94.81 182 LYS B N 1
ATOM 5657 C CA . LYS B 1 182 ? 28.297 -13.359 -32.562 1 94.81 182 LYS B CA 1
ATOM 5658 C C . LYS B 1 182 ? 28.672 -14.367 -31.469 1 94.81 182 LYS B C 1
ATOM 5660 O O . LYS B 1 182 ? 28.188 -14.289 -30.344 1 94.81 182 LYS B O 1
ATOM 5665 N N . LYS B 1 183 ? 29.531 -15.266 -31.828 1 92.44 183 LYS B N 1
ATOM 5666 C CA . LYS B 1 183 ? 30.047 -16.234 -30.859 1 92.44 183 LYS B CA 1
ATOM 5667 C C . LYS B 1 183 ? 31.016 -15.562 -29.891 1 92.44 183 LYS B C 1
ATOM 5669 O O . LYS B 1 183 ? 31.984 -14.93 -30.328 1 92.44 183 LYS B O 1
ATOM 5674 N N . MET B 1 184 ? 30.781 -15.781 -28.672 1 91.5 184 MET B N 1
ATOM 5675 C CA . MET B 1 184 ? 31.609 -15.133 -27.656 1 91.5 184 MET B CA 1
ATOM 5676 C C . MET B 1 184 ? 32.875 -15.953 -27.375 1 91.5 184 MET B C 1
ATOM 5678 O O . MET B 1 184 ? 33.875 -15.422 -26.906 1 9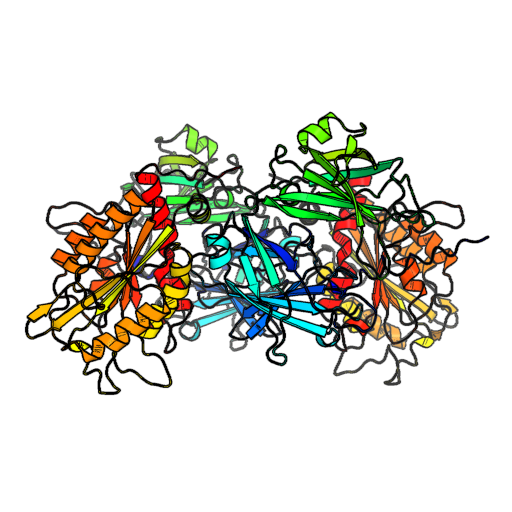1.5 184 MET B O 1
ATOM 5682 N N . HIS B 1 185 ? 32.75 -17.219 -27.516 1 89.25 185 HIS B N 1
ATOM 5683 C CA . HIS B 1 185 ? 33.875 -18.125 -27.328 1 89.25 185 HIS B CA 1
ATOM 5684 C C . HIS B 1 185 ? 34.031 -19.078 -28.5 1 89.25 185 HIS B C 1
ATOM 5686 O O . HIS B 1 185 ? 33.031 -19.5 -29.094 1 89.25 185 HIS B O 1
ATOM 5692 N N . THR B 1 186 ? 35.156 -19.469 -28.828 1 83.25 186 THR B N 1
ATOM 5693 C CA . THR B 1 186 ? 35.469 -20.25 -30.031 1 83.25 186 THR B CA 1
ATOM 5694 C C . THR B 1 186 ? 34.906 -21.672 -29.906 1 83.25 186 THR B C 1
ATOM 5696 O O . THR B 1 186 ? 34.469 -22.25 -30.906 1 83.25 186 THR B O 1
ATOM 5699 N N . PHE B 1 187 ? 34.844 -22.203 -28.734 1 80.62 187 PHE B N 1
ATOM 5700 C CA . PHE B 1 187 ? 34.5 -23.609 -28.625 1 80.62 187 PHE B CA 1
ATOM 5701 C C . PHE B 1 187 ? 33.188 -23.781 -27.875 1 80.62 187 PHE B C 1
ATOM 5703 O O . PHE B 1 187 ? 32.844 -24.891 -27.469 1 80.62 187 PHE B O 1
ATOM 5710 N N . SER B 1 188 ? 32.594 -22.75 -27.625 1 82.31 188 SER B N 1
ATOM 5711 C CA . SER B 1 188 ? 31.328 -22.859 -26.906 1 82.31 188 SER B CA 1
ATOM 5712 C C . SER B 1 188 ? 30.25 -21.984 -27.547 1 82.31 188 SER B C 1
ATOM 5714 O O . SER B 1 188 ? 30.531 -20.891 -28.016 1 82.31 188 SER B O 1
ATOM 5716 N N . ARG B 1 189 ? 29.078 -22.578 -27.656 1 87.94 189 ARG B N 1
ATOM 5717 C CA . ARG B 1 189 ? 27.953 -21.812 -28.156 1 87.94 189 ARG B CA 1
ATOM 5718 C C . ARG B 1 189 ? 27.375 -20.906 -27.078 1 87.94 189 ARG B C 1
ATOM 5720 O O . ARG B 1 189 ? 27.609 -21.125 -25.891 1 87.94 189 ARG B O 1
ATOM 5727 N N . ASN B 1 190 ? 26.719 -19.906 -27.578 1 91.62 190 ASN B N 1
ATOM 5728 C CA . ASN B 1 190 ? 26.125 -18.938 -26.656 1 91.62 190 ASN B CA 1
ATOM 5729 C C . ASN B 1 190 ? 24.891 -19.516 -25.984 1 91.62 190 ASN B C 1
ATOM 5731 O O . ASN B 1 190 ? 24.219 -20.391 -26.531 1 91.62 190 ASN B O 1
ATOM 5735 N N . ASN B 1 191 ? 24.562 -19.062 -24.797 1 92.81 191 ASN B N 1
ATOM 5736 C CA . ASN B 1 191 ? 23.281 -19.203 -24.109 1 92.81 191 ASN B CA 1
ATOM 5737 C C . ASN B 1 191 ? 22.609 -17.859 -23.891 1 92.81 191 ASN B C 1
ATOM 5739 O O . ASN B 1 191 ? 22.594 -17.328 -22.781 1 92.81 191 ASN B O 1
ATOM 5743 N N . PRO B 1 192 ? 22.047 -17.375 -24.938 1 95.38 192 PRO B N 1
ATOM 5744 C CA . PRO B 1 192 ? 21.625 -15.977 -24.906 1 95.38 192 PRO B CA 1
ATOM 5745 C C . PRO B 1 192 ? 20.359 -15.766 -24.062 1 95.38 192 PRO B C 1
ATOM 5747 O O . PRO B 1 192 ? 19.469 -16.625 -24.047 1 95.38 192 PRO B O 1
ATOM 5750 N N . TYR B 1 193 ? 20.219 -14.648 -23.359 1 94.38 193 TYR B N 1
ATOM 5751 C CA . TYR B 1 193 ? 19 -14.109 -22.75 1 94.38 193 TYR B CA 1
ATOM 5752 C C . TYR B 1 193 ? 18.953 -12.594 -22.891 1 94.38 193 TYR B C 1
ATOM 5754 O O . TYR B 1 193 ? 19.953 -11.961 -23.234 1 94.38 193 TYR B O 1
ATOM 5762 N N . ILE B 1 194 ? 17.812 -12.031 -22.672 1 96 194 ILE B N 1
ATOM 5763 C CA . ILE B 1 194 ? 17.609 -10.617 -22.953 1 96 194 ILE B CA 1
ATOM 5764 C C . ILE B 1 194 ? 17.188 -9.891 -21.672 1 96 194 ILE B C 1
ATOM 5766 O O . ILE B 1 194 ? 16.391 -10.406 -20.891 1 96 194 ILE B O 1
ATOM 5770 N N . ILE B 1 195 ? 17.734 -8.711 -21.422 1 95.44 195 ILE B N 1
ATOM 5771 C CA . ILE B 1 195 ? 17.281 -7.781 -20.391 1 95.44 195 ILE B CA 1
ATOM 5772 C C . ILE B 1 195 ? 16.766 -6.5 -21.031 1 95.44 195 ILE B C 1
ATOM 5774 O O . ILE B 1 195 ? 17.438 -5.91 -21.875 1 95.44 195 ILE B O 1
ATOM 5778 N N . LEU B 1 196 ? 15.578 -6.16 -20.75 1 95.5 196 LEU B N 1
ATOM 5779 C CA . LEU B 1 196 ? 15.062 -4.844 -21.109 1 95.5 196 LEU B CA 1
ATOM 5780 C C . LEU B 1 196 ? 15.227 -3.865 -19.953 1 95.5 196 LEU B C 1
ATOM 5782 O O . LEU B 1 196 ? 14.922 -4.195 -18.797 1 95.5 196 LEU B O 1
ATOM 5786 N N . SER B 1 197 ? 15.758 -2.693 -20.234 1 95.56 197 SER B N 1
ATOM 5787 C CA . SER B 1 197 ? 15.984 -1.691 -19.188 1 95.56 197 SER B CA 1
ATOM 5788 C C . SER B 1 197 ? 15.523 -0.312 -19.641 1 95.56 197 SER B C 1
ATOM 5790 O O . SER B 1 197 ? 15.57 0.006 -20.844 1 95.56 197 SER B O 1
ATOM 5792 N N . LYS B 1 198 ? 15.055 0.41 -18.719 1 92.56 198 LYS B N 1
ATOM 5793 C CA . LYS B 1 198 ? 14.781 1.817 -19 1 92.56 198 LYS B CA 1
ATOM 5794 C C . LYS B 1 198 ? 15.852 2.717 -18.391 1 92.56 198 LYS B C 1
ATOM 5796 O O . LYS B 1 198 ? 16.531 2.32 -17.438 1 92.56 198 LYS B O 1
ATOM 5801 N N . GLY B 1 199 ? 15.953 3.844 -18.953 1 88.88 199 GLY B N 1
ATOM 5802 C CA . GLY B 1 199 ? 16.875 4.824 -18.391 1 88.88 199 GLY B CA 1
ATOM 5803 C C . GLY B 1 199 ? 16.312 5.57 -17.203 1 88.88 199 GLY B C 1
ATOM 5804 O O . GLY B 1 199 ? 15.102 5.805 -17.141 1 88.88 199 GLY B O 1
ATOM 5805 N N . SER B 1 200 ? 17.172 5.816 -16.266 1 84.94 200 SER B N 1
ATOM 5806 C CA . SER B 1 200 ? 16.797 6.672 -15.148 1 84.94 200 SER B CA 1
ATOM 5807 C C . SER B 1 200 ? 17.312 8.094 -15.344 1 84.94 200 SER B C 1
ATOM 5809 O O . SER B 1 200 ? 18.109 8.352 -16.25 1 84.94 200 SER B O 1
ATOM 5811 N N . GLU B 1 201 ? 16.875 9 -14.5 1 79.25 201 GLU B N 1
ATOM 5812 C CA . GLU B 1 201 ? 17.344 10.383 -14.539 1 79.25 201 GLU B CA 1
ATOM 5813 C C . GLU B 1 201 ? 18.812 10.477 -14.164 1 79.25 201 GLU B C 1
ATOM 5815 O O . GLU B 1 201 ? 19.516 11.398 -14.586 1 79.25 201 GLU B O 1
ATOM 5820 N N . SER B 1 202 ? 19.266 9.523 -13.422 1 81.31 202 SER B N 1
ATOM 5821 C CA . SER B 1 202 ? 20.672 9.5 -13.023 1 81.31 202 SER B CA 1
ATOM 5822 C C . SER B 1 202 ? 21.547 8.938 -14.133 1 81.31 202 SER B C 1
ATOM 5824 O O . SER B 1 202 ? 22.781 9.055 -14.078 1 81.31 202 SER B O 1
ATOM 5826 N N . GLY B 1 203 ? 20.969 8.352 -15.109 1 82.81 203 GLY B N 1
ATOM 5827 C CA . GLY B 1 203 ? 21.719 7.742 -16.188 1 82.81 203 GLY B CA 1
ATOM 5828 C C . GLY B 1 203 ? 21.844 6.238 -16.062 1 82.81 203 GLY B C 1
ATOM 5829 O O . GLY B 1 203 ? 22.234 5.559 -17.016 1 82.81 203 GLY B O 1
ATOM 5830 N N . ARG B 1 204 ? 21.531 5.75 -14.969 1 88.44 204 ARG B N 1
ATOM 5831 C CA . ARG B 1 204 ? 21.609 4.309 -14.742 1 88.44 204 ARG B CA 1
ATOM 5832 C C . ARG B 1 204 ? 20.484 3.578 -15.477 1 88.44 204 ARG B C 1
ATOM 5834 O O . ARG B 1 204 ? 19.344 4.062 -15.523 1 88.44 204 ARG B O 1
ATOM 5841 N N . LEU B 1 205 ? 20.875 2.385 -16 1 91.75 205 LEU B N 1
ATOM 5842 C CA . LEU B 1 205 ? 19.859 1.526 -16.594 1 91.75 205 LEU B CA 1
ATOM 5843 C C . LEU B 1 205 ? 19.141 0.716 -15.523 1 91.75 205 LEU B C 1
ATOM 5845 O O . LEU B 1 205 ? 19.766 0.104 -14.672 1 91.75 205 LEU B O 1
ATOM 5849 N N . LEU B 1 206 ? 17.875 0.822 -15.555 1 92.81 206 LEU B N 1
ATOM 5850 C CA . LEU B 1 206 ? 17.047 0.084 -14.609 1 92.81 206 LEU B CA 1
ATOM 5851 C C . LEU B 1 206 ? 16.344 -1.083 -15.297 1 92.81 206 LEU B C 1
ATOM 5853 O O . LEU B 1 206 ? 15.43 -0.878 -16.094 1 92.81 206 LEU B O 1
ATOM 5857 N N . PRO B 1 207 ? 16.75 -2.312 -15 1 93.38 207 PRO B N 1
ATOM 5858 C CA . PRO B 1 207 ? 16.109 -3.459 -15.656 1 93.38 207 PRO B CA 1
ATOM 5859 C C . PRO B 1 207 ? 14.625 -3.59 -15.312 1 93.38 207 PRO B C 1
ATOM 5861 O O . PRO B 1 207 ? 14.227 -3.328 -14.172 1 93.38 207 PRO B O 1
ATOM 5864 N N . SER B 1 208 ? 13.859 -3.963 -16.281 1 90.62 208 SER B N 1
ATOM 5865 C CA . SER B 1 208 ? 12.422 -4.113 -16.094 1 90.62 208 SER B CA 1
ATOM 5866 C C . SER B 1 208 ? 11.953 -5.512 -16.484 1 90.62 208 SER B C 1
ATOM 5868 O O . SER B 1 208 ? 10.852 -5.926 -16.125 1 90.62 208 SER B O 1
ATOM 5870 N N . TYR B 1 209 ? 12.75 -6.184 -17.234 1 91.62 209 TYR B N 1
ATOM 5871 C CA . TYR B 1 209 ? 12.391 -7.523 -17.703 1 91.62 209 TYR B CA 1
ATOM 5872 C C . TYR B 1 209 ? 13.641 -8.344 -18 1 91.62 209 TYR B C 1
ATOM 5874 O O . TYR B 1 209 ? 14.633 -7.82 -18.5 1 91.62 209 TYR B O 1
ATOM 5882 N N . LYS B 1 210 ? 13.578 -9.57 -17.656 1 91.94 210 LYS B N 1
ATOM 5883 C CA . LYS B 1 210 ? 14.602 -10.555 -18 1 91.94 210 LYS B CA 1
ATOM 5884 C C . LYS B 1 210 ? 13.969 -11.812 -18.594 1 91.94 210 LYS B C 1
ATOM 5886 O O . LYS B 1 210 ? 13.047 -12.391 -18.016 1 91.94 210 LYS B O 1
ATOM 5891 N N . SER B 1 211 ? 14.445 -12.227 -19.75 1 88.88 211 SER B N 1
ATOM 5892 C CA . SER B 1 211 ? 13.914 -13.414 -20.422 1 88.88 211 SER B CA 1
ATOM 5893 C C . SER B 1 211 ? 14.555 -14.688 -19.875 1 88.88 211 SER B C 1
ATOM 5895 O O . SER B 1 211 ? 15.523 -14.617 -19.109 1 88.88 211 SER B O 1
ATOM 5897 N N . GLU B 1 212 ? 13.961 -15.812 -20.328 1 82.81 212 GLU B N 1
ATOM 5898 C CA . GLU B 1 212 ? 14.68 -17.078 -20.172 1 82.81 212 GLU B CA 1
ATOM 5899 C C . GLU B 1 212 ? 15.898 -17.141 -21.078 1 82.81 212 GLU B C 1
ATOM 5901 O O . GLU B 1 212 ? 16.078 -16.281 -21.953 1 82.81 212 GLU B O 1
ATOM 5906 N N . TYR B 1 213 ? 16.859 -18 -20.797 1 87.38 213 TYR B N 1
ATOM 5907 C CA . TYR B 1 213 ? 17.969 -18.125 -21.719 1 87.38 213 TYR B CA 1
ATOM 5908 C C . TYR B 1 213 ? 17.781 -19.312 -22.656 1 87.38 213 TYR B C 1
ATOM 5910 O O . TYR B 1 213 ? 17.156 -20.312 -22.297 1 87.38 213 TYR B O 1
ATOM 5918 N N . CYS B 1 214 ? 18.25 -19.188 -23.859 1 87.69 214 CYS B N 1
ATOM 5919 C CA . CYS B 1 214 ? 18.25 -20.266 -24.844 1 87.69 214 CYS B CA 1
ATOM 5920 C C . CYS B 1 214 ? 19.578 -21.016 -24.828 1 87.69 214 CYS B C 1
ATOM 5922 O O . CYS B 1 214 ? 20.641 -20.406 -24.781 1 87.69 214 CYS B O 1
ATOM 5924 N N . ARG B 1 215 ? 19.484 -22.281 -24.891 1 86.75 215 ARG B N 1
ATOM 5925 C CA . ARG B 1 215 ? 20.688 -23.094 -24.766 1 86.75 215 ARG B CA 1
ATOM 5926 C C . ARG B 1 215 ? 21.391 -23.234 -26.109 1 86.75 215 ARG B C 1
ATOM 5928 O O . ARG B 1 215 ? 20.781 -23.703 -27.078 1 86.75 215 ARG B O 1
ATOM 5935 N N . LYS B 1 216 ? 22.641 -22.906 -26.125 1 89.38 216 LYS B N 1
ATOM 5936 C CA . LYS B 1 216 ? 23.547 -23.156 -27.25 1 89.38 216 LYS B CA 1
ATOM 5937 C C . LYS B 1 216 ? 22.922 -22.703 -28.562 1 89.38 216 LYS B C 1
ATOM 5939 O O . LYS B 1 216 ? 22.844 -23.484 -29.516 1 89.38 216 LYS B O 1
ATOM 5944 N N . CYS B 1 217 ? 22.562 -21.484 -28.609 1 89.69 217 CYS B N 1
ATOM 5945 C CA . CYS B 1 217 ? 21.875 -20.969 -29.781 1 89.69 217 CYS B CA 1
ATOM 5946 C C . CYS B 1 217 ? 22.5 -19.656 -30.234 1 89.69 217 CYS B C 1
ATOM 5948 O O . CYS B 1 217 ? 22.969 -18.859 -29.422 1 89.69 217 CYS B O 1
ATOM 5950 N N . ALA B 1 218 ? 22.562 -19.547 -31.531 1 92.19 218 ALA B N 1
ATOM 5951 C CA . ALA B 1 218 ? 22.938 -18.266 -32.125 1 92.19 218 ALA B CA 1
ATOM 5952 C C . ALA B 1 218 ? 21.703 -17.484 -32.562 1 92.19 218 ALA B C 1
ATOM 5954 O O . ALA B 1 218 ? 21.766 -16.266 -32.75 1 92.19 218 ALA B O 1
ATOM 5955 N N . SER B 1 219 ? 20.688 -18.203 -32.812 1 94.56 219 SER B N 1
ATOM 5956 C CA . SER B 1 219 ? 19.375 -17.656 -33.188 1 94.56 219 SER B CA 1
ATOM 5957 C C . SER B 1 219 ? 18.25 -18.359 -32.406 1 94.56 219 SER B C 1
ATOM 5959 O O . SER B 1 219 ? 18.203 -19.594 -32.375 1 94.56 219 SER B O 1
ATOM 5961 N N . CYS B 1 220 ? 17.406 -17.578 -31.719 1 93.25 220 CYS B N 1
ATOM 5962 C CA . CYS B 1 220 ? 16.312 -18.203 -30.984 1 93.25 220 CYS B CA 1
ATOM 5963 C C . CYS B 1 220 ? 15.188 -17.203 -30.734 1 93.25 220 CYS B C 1
ATOM 5965 O O . CYS B 1 220 ? 15.375 -15.992 -30.891 1 93.25 220 CYS B O 1
ATOM 5967 N N . THR B 1 221 ? 14.047 -17.703 -30.516 1 93.31 221 THR B N 1
ATOM 5968 C CA . THR B 1 221 ? 12.859 -16.953 -30.125 1 93.31 221 THR B CA 1
ATOM 5969 C C . THR B 1 221 ? 12.484 -17.25 -28.672 1 93.31 221 THR B C 1
ATOM 5971 O O . THR B 1 221 ? 12.484 -18.406 -28.25 1 93.31 221 THR B O 1
ATOM 5974 N N . PHE B 1 222 ? 12.266 -16.203 -27.984 1 91.44 222 PHE B N 1
ATOM 5975 C CA . PHE B 1 222 ? 11.945 -16.328 -26.578 1 91.44 222 PHE B CA 1
ATOM 5976 C C . PHE B 1 222 ? 10.438 -16.422 -26.359 1 91.44 222 PHE B C 1
ATOM 5978 O O . PHE B 1 222 ? 9.664 -16.172 -27.297 1 91.44 222 PHE B O 1
ATOM 5985 N N . ARG B 1 223 ? 10.062 -16.766 -25.156 1 81.12 223 ARG B N 1
ATOM 5986 C CA . ARG B 1 223 ? 8.648 -16.922 -24.828 1 81.12 223 ARG B CA 1
ATOM 5987 C C . ARG B 1 223 ? 7.949 -15.57 -24.766 1 81.12 223 ARG B C 1
ATOM 5989 O O . ARG B 1 223 ? 8.594 -14.547 -24.531 1 81.12 223 ARG B O 1
ATOM 5996 N N . GLN B 1 224 ? 6.691 -15.641 -24.969 1 84.12 224 GLN B N 1
ATOM 5997 C CA . GLN B 1 224 ? 5.906 -14.422 -24.828 1 84.12 224 GLN B CA 1
ATOM 5998 C C . GLN B 1 224 ? 5.887 -13.938 -23.375 1 84.12 224 GLN B C 1
ATOM 6000 O O . GLN B 1 224 ? 5.801 -14.742 -22.453 1 84.12 224 GLN B O 1
ATOM 6005 N N . ALA B 1 225 ? 5.965 -12.641 -23.203 1 85.25 225 ALA B N 1
ATOM 6006 C CA . ALA B 1 225 ? 5.996 -12.055 -21.859 1 85.25 225 ALA B CA 1
ATOM 6007 C C . ALA B 1 225 ? 5.137 -10.797 -21.797 1 85.25 225 ALA B C 1
ATOM 6009 O O . ALA B 1 225 ? 4.848 -10.172 -22.828 1 85.25 225 ALA B O 1
ATOM 6010 N N . ASP B 1 226 ? 4.672 -10.492 -20.609 1 82.25 226 ASP B N 1
ATOM 6011 C CA . ASP B 1 226 ? 3.928 -9.273 -20.312 1 82.25 226 ASP B CA 1
ATOM 6012 C C . ASP B 1 226 ? 4.68 -8.406 -19.297 1 82.25 226 ASP B C 1
ATOM 6014 O O . ASP B 1 226 ? 5.152 -8.906 -18.281 1 82.25 226 ASP B O 1
ATOM 6018 N N . VAL B 1 227 ? 4.863 -7.176 -19.641 1 85.62 227 VAL B N 1
ATOM 6019 C CA . VAL B 1 227 ? 5.5 -6.227 -18.734 1 85.62 227 VAL B CA 1
ATOM 6020 C C . VAL B 1 227 ? 4.688 -4.938 -18.672 1 85.62 227 VAL B C 1
ATOM 6022 O O . VAL B 1 227 ? 4.191 -4.461 -19.703 1 85.62 227 VAL B O 1
ATOM 6025 N N . SER B 1 228 ? 4.496 -4.441 -17.484 1 83.31 228 SER B N 1
ATOM 6026 C CA . SER B 1 228 ? 3.768 -3.182 -17.344 1 83.31 228 SER B CA 1
ATOM 6027 C C . SER B 1 228 ? 4.508 -2.041 -18.031 1 83.31 228 SER B C 1
ATOM 6029 O O . SER B 1 228 ? 5.738 -1.968 -17.984 1 83.31 228 SER B O 1
ATOM 6031 N N . LEU B 1 229 ? 3.732 -1.16 -18.656 1 86.44 229 LEU B N 1
ATOM 6032 C CA . LEU B 1 229 ? 4.355 0.005 -19.266 1 86.44 229 LEU B CA 1
ATOM 6033 C C . LEU B 1 229 ? 5.027 0.883 -18.219 1 86.44 229 LEU B C 1
ATOM 6035 O O . LEU B 1 229 ? 6.016 1.56 -18.5 1 86.44 229 LEU B O 1
ATOM 6039 N N . GLN B 1 230 ? 4.434 0.825 -17.031 1 81.31 230 GLN B N 1
ATOM 6040 C CA . GLN B 1 230 ? 5.047 1.56 -15.93 1 81.31 230 GLN B CA 1
ATOM 6041 C C . GLN B 1 230 ? 6.488 1.116 -15.703 1 81.31 230 GLN B C 1
ATOM 6043 O O . GLN B 1 230 ? 7.387 1.95 -15.57 1 81.31 230 GLN B O 1
ATOM 6048 N N . SER B 1 231 ? 6.672 -0.152 -15.688 1 83.5 231 SER B N 1
ATOM 6049 C CA . SER B 1 231 ? 8 -0.707 -15.438 1 83.5 231 SER B CA 1
ATOM 6050 C C . SER B 1 231 ? 8.898 -0.556 -16.656 1 83.5 231 SER B C 1
ATOM 6052 O O . SER B 1 231 ? 10.102 -0.331 -16.531 1 83.5 231 SER B O 1
ATOM 6054 N N . LEU B 1 232 ? 8.344 -0.642 -17.766 1 89.12 232 LEU B N 1
ATOM 6055 C CA . LEU B 1 232 ? 9.117 -0.691 -19 1 89.12 232 LEU B CA 1
ATOM 6056 C C . LEU B 1 232 ? 9.586 0.703 -19.406 1 89.12 232 LEU B C 1
ATOM 6058 O O . LEU B 1 232 ? 10.688 0.866 -19.922 1 89.12 232 LEU B O 1
ATOM 6062 N N . CYS B 1 233 ? 8.672 1.731 -19.203 1 88.75 233 CYS B N 1
ATOM 6063 C CA . CYS B 1 233 ? 9.008 3.061 -19.688 1 88.75 233 CYS B CA 1
ATOM 6064 C C . CYS B 1 233 ? 8.297 4.141 -18.891 1 88.75 233 CYS B C 1
ATOM 6066 O O . CYS B 1 233 ? 8.047 5.234 -19.391 1 88.75 233 CYS B O 1
ATOM 6068 N N . ASN B 1 234 ? 7.867 3.82 -17.688 1 80.69 234 ASN B N 1
ATOM 6069 C CA . ASN B 1 234 ? 7.172 4.762 -16.812 1 80.69 234 ASN B CA 1
ATOM 6070 C C . ASN B 1 234 ? 5.934 5.34 -17.484 1 80.69 234 ASN B C 1
ATOM 6072 O O . ASN B 1 234 ? 5.629 6.523 -17.312 1 80.69 234 ASN B O 1
ATOM 6076 N N . GLY B 1 235 ? 5.367 4.566 -18.391 1 80.56 235 GLY B N 1
ATOM 6077 C CA . GLY B 1 235 ? 4.137 4.969 -19.047 1 80.56 235 GLY B CA 1
ATOM 6078 C C . GLY B 1 235 ? 4.375 5.891 -20.234 1 80.56 235 GLY B C 1
ATOM 6079 O O . GLY B 1 235 ? 3.434 6.25 -20.938 1 80.56 235 GLY B O 1
ATOM 6080 N N . ASP B 1 236 ? 5.562 6.328 -20.484 1 86.31 236 ASP B N 1
ATOM 6081 C CA . ASP B 1 236 ? 5.93 7.184 -21.609 1 86.31 236 ASP B CA 1
ATOM 6082 C C . ASP B 1 236 ? 6.582 6.375 -22.719 1 86.31 236 ASP B C 1
ATOM 6084 O O . ASP B 1 236 ? 7.758 6.016 -22.625 1 86.31 236 ASP B O 1
ATOM 6088 N N . GLN B 1 237 ? 5.922 6.273 -23.781 1 89.06 237 GLN B N 1
ATOM 6089 C CA . GLN B 1 237 ? 6.344 5.398 -24.875 1 89.06 237 GLN B CA 1
ATOM 6090 C C . GLN B 1 237 ? 7.48 6.023 -25.672 1 89.06 237 GLN B C 1
ATOM 6092 O O . GLN B 1 237 ? 8.078 5.367 -26.531 1 89.06 237 GLN B O 1
ATOM 6097 N N . GLU B 1 238 ? 7.867 7.227 -25.297 1 88.94 238 GLU B N 1
ATOM 6098 C CA . GLU B 1 238 ? 8.977 7.887 -25.969 1 88.94 238 GLU B CA 1
ATOM 6099 C C . GLU B 1 238 ? 10.289 7.652 -25.25 1 88.94 238 GLU B C 1
ATOM 6101 O O . GLU B 1 238 ? 11.367 7.879 -25.797 1 88.94 238 GLU B O 1
ATOM 6106 N N . VAL B 1 239 ? 10.156 7.219 -24 1 87.19 239 VAL B N 1
ATOM 6107 C CA . VAL B 1 239 ? 11.367 6.918 -23.25 1 87.19 239 VAL B CA 1
ATOM 6108 C C . VAL B 1 239 ? 12.078 5.715 -23.875 1 87.19 239 VAL B C 1
ATOM 6110 O O . VAL B 1 239 ? 11.453 4.688 -24.141 1 87.19 239 VAL B O 1
ATOM 6113 N N . PRO B 1 240 ? 13.312 5.863 -24.125 1 91.38 240 PRO B N 1
ATOM 6114 C CA . PRO B 1 240 ? 14.039 4.754 -24.75 1 91.38 240 PRO B CA 1
ATOM 6115 C C . PRO B 1 240 ? 14.141 3.533 -23.828 1 91.38 240 PRO B C 1
ATOM 6117 O O . PRO B 1 240 ? 14.336 3.676 -22.625 1 91.38 240 PRO B O 1
ATOM 6120 N N . ILE B 1 241 ? 14.016 2.393 -24.469 1 94.19 241 ILE B N 1
ATOM 6121 C CA . ILE B 1 241 ? 14.242 1.097 -23.828 1 94.19 241 ILE B CA 1
ATOM 6122 C C . ILE B 1 241 ? 15.539 0.488 -24.359 1 94.19 241 ILE B C 1
ATOM 6124 O O . ILE B 1 241 ? 15.766 0.44 -25.578 1 94.19 241 ILE B O 1
ATOM 6128 N N . THR B 1 242 ? 16.375 0.096 -23.438 1 96.19 242 THR B N 1
ATOM 6129 C CA . THR B 1 242 ? 17.609 -0.559 -23.844 1 96.19 242 THR B CA 1
ATOM 6130 C C . THR B 1 242 ? 17.453 -2.076 -23.812 1 96.19 242 THR B C 1
ATOM 6132 O O . THR B 1 242 ? 17.078 -2.65 -22.781 1 96.19 242 THR B O 1
ATOM 6135 N N . VAL B 1 243 ? 17.734 -2.629 -24.938 1 96.62 243 VAL B N 1
ATOM 6136 C CA . VAL B 1 243 ? 17.75 -4.082 -25.062 1 96.62 243 VAL B CA 1
ATOM 6137 C C . VAL B 1 243 ? 19.188 -4.598 -24.969 1 96.62 243 VAL B C 1
ATOM 6139 O O . VAL B 1 243 ? 20.047 -4.234 -25.781 1 96.62 243 VAL B O 1
ATOM 6142 N N . SER B 1 244 ? 19.438 -5.418 -24 1 97.06 244 SER B N 1
ATOM 6143 C CA . SER B 1 244 ? 20.75 -6.02 -23.828 1 97.06 244 SER B CA 1
ATOM 6144 C C . SER B 1 244 ? 20.688 -7.539 -23.938 1 97.06 244 SER B C 1
ATOM 6146 O O . SER B 1 244 ? 19.891 -8.188 -23.25 1 97.06 244 SER B O 1
ATOM 6148 N N . VAL B 1 245 ? 21.484 -8.062 -24.781 1 97.5 245 VAL B N 1
ATOM 6149 C CA . VAL B 1 245 ? 21.562 -9.508 -24.938 1 97.5 245 VAL B CA 1
ATOM 6150 C C . VAL B 1 245 ? 22.828 -10.023 -24.266 1 97.5 245 VAL B C 1
ATOM 6152 O O . VAL B 1 245 ? 23.938 -9.562 -24.562 1 97.5 245 VAL B O 1
ATOM 6155 N N . PHE B 1 246 ? 22.625 -10.969 -23.422 1 95.75 246 PHE B N 1
ATOM 6156 C CA . PHE B 1 246 ? 23.734 -11.523 -22.656 1 95.75 246 PHE B CA 1
ATOM 6157 C C . PHE B 1 246 ? 23.953 -12.992 -23.016 1 95.75 246 PHE B C 1
ATOM 6159 O O . PHE B 1 246 ? 23.062 -13.648 -23.562 1 95.75 246 PHE B O 1
ATOM 6166 N N . ASN B 1 247 ? 25.156 -13.43 -22.828 1 94.69 247 ASN B N 1
ATOM 6167 C CA . ASN B 1 247 ? 25.516 -14.844 -22.844 1 94.69 247 ASN B CA 1
ATOM 6168 C C . ASN B 1 247 ? 25.594 -15.422 -21.438 1 94.69 247 ASN B C 1
ATOM 6170 O O . ASN B 1 247 ? 26.484 -15.055 -20.656 1 94.69 247 ASN B O 1
ATOM 6174 N N . PHE B 1 248 ? 24.672 -16.266 -21.156 1 90.88 248 PHE B N 1
ATOM 6175 C CA . PHE B 1 248 ? 24.656 -16.906 -19.828 1 90.88 248 PHE B CA 1
ATOM 6176 C C . PHE B 1 248 ? 25.812 -17.875 -19.688 1 90.88 248 PHE B C 1
ATOM 6178 O O . PHE B 1 248 ? 26.078 -18.672 -20.578 1 90.88 248 PHE B O 1
ATOM 6185 N N . ARG B 1 249 ? 26.547 -17.75 -18.516 1 86.38 249 ARG B N 1
ATOM 6186 C CA . ARG B 1 249 ? 27.672 -18.625 -18.203 1 86.38 249 ARG B CA 1
ATOM 6187 C C . ARG B 1 249 ? 27.484 -19.266 -16.828 1 86.38 249 ARG B C 1
ATOM 6189 O O . ARG B 1 249 ? 27.438 -18.578 -15.812 1 86.38 249 ARG B O 1
ATOM 6196 N N . SER B 1 250 ? 27.438 -20.531 -16.828 1 78.25 250 SER B N 1
ATOM 6197 C CA . SER B 1 250 ? 27.297 -21.234 -15.547 1 78.25 250 SER B CA 1
ATOM 6198 C C . SER B 1 250 ? 28.547 -21.109 -14.695 1 78.25 250 SER B C 1
ATOM 6200 O O . SER B 1 250 ? 29.656 -21.453 -15.141 1 78.25 250 SER B O 1
ATOM 6202 N N . GLY B 1 251 ? 28.391 -20.672 -13.516 1 78.31 251 GLY B N 1
ATOM 6203 C CA . GLY B 1 251 ? 29.5 -20.547 -12.586 1 78.31 251 GLY B CA 1
ATOM 6204 C C . GLY B 1 251 ? 30.359 -19.328 -12.828 1 78.31 251 GLY B C 1
ATOM 6205 O O . GLY B 1 251 ? 31.375 -19.125 -12.141 1 78.31 251 GLY B O 1
ATOM 6206 N N . LYS B 1 252 ? 30.078 -18.625 -13.82 1 82.81 252 LYS B N 1
ATOM 6207 C CA . LYS B 1 252 ? 30.828 -17.406 -14.156 1 82.81 252 LYS B CA 1
ATOM 6208 C C . LYS B 1 252 ? 29.891 -16.219 -14.367 1 82.81 252 LYS B C 1
ATOM 6210 O O . LYS B 1 252 ? 28.672 -16.406 -14.453 1 82.81 252 LYS B O 1
ATOM 6215 N N . VAL B 1 253 ? 30.469 -15.07 -14.375 1 85.62 253 VAL B N 1
ATOM 6216 C CA . VAL B 1 253 ? 29.688 -13.859 -14.641 1 85.62 253 VAL B CA 1
ATOM 6217 C C . VAL B 1 253 ? 29.234 -13.844 -16.094 1 85.62 253 VAL B C 1
ATOM 6219 O O . VAL B 1 253 ? 30.016 -14.156 -17 1 85.62 253 VAL B O 1
ATOM 6222 N N . ASP B 1 254 ? 28 -13.516 -16.391 1 90.25 254 ASP B N 1
ATOM 6223 C CA . ASP B 1 254 ? 27.453 -13.438 -17.734 1 90.25 254 ASP B CA 1
ATOM 6224 C C . ASP B 1 254 ? 28.172 -12.359 -18.562 1 90.25 254 ASP B C 1
ATOM 6226 O O . ASP B 1 254 ? 28.766 -11.445 -18 1 90.25 254 ASP B O 1
ATOM 6230 N N . GLU B 1 255 ? 28.125 -12.531 -19.859 1 93.06 255 GLU B N 1
ATOM 6231 C CA . GLU B 1 255 ? 28.797 -11.617 -20.766 1 93.06 255 GLU B CA 1
ATOM 6232 C C . GLU B 1 255 ? 27.797 -10.914 -21.688 1 93.06 255 GLU B C 1
ATOM 6234 O O . GLU B 1 255 ? 26.906 -11.555 -22.25 1 93.06 255 GLU B O 1
ATOM 6239 N N . LEU B 1 256 ? 28.031 -9.672 -21.766 1 95.44 256 LEU B N 1
ATOM 6240 C CA . LEU B 1 256 ? 27.219 -8.914 -22.703 1 95.44 256 LEU B CA 1
ATOM 6241 C C . LEU B 1 256 ? 27.641 -9.203 -24.141 1 95.44 256 LEU B C 1
ATOM 6243 O O . LEU B 1 256 ? 28.812 -9.07 -24.5 1 95.44 256 LEU B O 1
ATOM 6247 N N . ILE B 1 257 ? 26.703 -9.602 -24.984 1 96.5 257 ILE B N 1
ATOM 6248 C CA . ILE B 1 257 ? 26.953 -9.828 -26.391 1 96.5 257 ILE B CA 1
ATOM 6249 C C . ILE B 1 257 ? 26.797 -8.516 -27.172 1 96.5 257 ILE B C 1
ATOM 6251 O O . ILE B 1 257 ? 27.703 -8.094 -27.891 1 96.5 257 ILE B O 1
ATOM 6255 N N . GLY B 1 258 ? 25.656 -7.902 -26.953 1 97.31 258 GLY B N 1
ATOM 6256 C CA . GLY B 1 258 ? 25.359 -6.641 -27.609 1 97.31 258 GLY B CA 1
ATOM 6257 C C . GLY B 1 258 ? 24.109 -5.965 -27.078 1 97.31 258 GLY B C 1
ATOM 6258 O O . GLY B 1 258 ? 23.375 -6.555 -26.281 1 97.31 258 GLY B O 1
ATOM 6259 N N . SER B 1 259 ? 23.938 -4.707 -27.469 1 97.12 259 SER B N 1
ATOM 6260 C CA . SER B 1 259 ? 22.781 -3.949 -27 1 97.12 259 SER B CA 1
ATOM 6261 C C . SER B 1 259 ? 22.312 -2.943 -28.047 1 97.12 259 SER B C 1
ATOM 6263 O O . SER B 1 259 ? 23.047 -2.672 -29.016 1 97.12 259 SER B O 1
ATOM 6265 N N . PHE B 1 260 ? 21.172 -2.537 -27.938 1 95.38 260 PHE B N 1
ATOM 6266 C CA . PHE B 1 260 ? 20.609 -1.447 -28.719 1 95.38 260 PHE B CA 1
ATOM 6267 C C . PHE B 1 260 ? 19.5 -0.743 -27.938 1 95.38 260 PHE B C 1
ATOM 6269 O O . PHE B 1 260 ? 19.016 -1.268 -26.938 1 95.38 260 PHE B O 1
ATOM 6276 N N . SER B 1 261 ? 19.203 0.521 -28.266 1 94.81 261 SER B N 1
ATOM 6277 C CA . SER B 1 261 ? 18.188 1.294 -27.562 1 94.81 261 SER B CA 1
ATOM 6278 C C . SER B 1 261 ? 17.234 1.97 -28.547 1 94.81 261 SER B C 1
ATOM 6280 O O . SER B 1 261 ? 17.672 2.457 -29.594 1 94.81 261 SER B O 1
ATOM 6282 N N . ALA B 1 262 ? 16 1.929 -28.266 1 94.5 262 ALA B N 1
ATOM 6283 C CA . ALA B 1 262 ? 14.961 2.613 -29.031 1 94.5 262 ALA B CA 1
ATOM 6284 C C . ALA B 1 262 ? 13.727 2.848 -28.172 1 94.5 262 ALA B C 1
ATOM 6286 O O . ALA B 1 262 ? 13.547 2.199 -27.125 1 94.5 262 ALA B O 1
ATOM 6287 N N . SER B 1 263 ? 12.906 3.795 -28.578 1 94.19 263 SER B N 1
ATOM 6288 C CA . SER B 1 263 ? 11.656 4.027 -27.859 1 94.19 263 SER B CA 1
ATOM 6289 C C . SER B 1 263 ? 10.641 2.936 -28.172 1 94.19 263 SER B C 1
ATOM 6291 O O . SER B 1 263 ? 10.727 2.262 -29.203 1 94.19 263 SER B O 1
ATOM 6293 N N . LEU B 1 264 ? 9.773 2.732 -27.25 1 91.31 264 LEU B N 1
ATOM 6294 C CA . LEU B 1 264 ? 8.719 1.744 -27.453 1 91.31 264 LEU B CA 1
ATOM 6295 C C . LEU B 1 264 ? 7.902 2.07 -28.703 1 91.31 264 LEU B C 1
ATOM 6297 O O . LEU B 1 264 ? 7.48 1.165 -29.422 1 91.31 264 LEU B O 1
ATOM 6301 N N . ASN B 1 265 ? 7.684 3.346 -28.922 1 90.94 265 ASN B N 1
ATOM 6302 C CA . ASN B 1 265 ? 6.957 3.768 -30.109 1 90.94 265 ASN B CA 1
ATOM 6303 C C . ASN B 1 265 ? 7.676 3.336 -31.391 1 90.94 265 ASN B C 1
ATOM 6305 O O . ASN B 1 265 ? 7.047 2.832 -32.312 1 90.94 265 ASN B O 1
ATOM 6309 N N . ARG B 1 266 ? 8.906 3.594 -31.406 1 91.75 266 ARG B N 1
ATOM 6310 C CA . ARG B 1 266 ? 9.703 3.184 -32.562 1 91.75 266 ARG B CA 1
ATOM 6311 C C . ARG B 1 266 ? 9.656 1.67 -32.75 1 91.75 266 ARG B C 1
ATOM 6313 O O . ARG B 1 266 ? 9.578 1.177 -33.875 1 91.75 266 ARG B O 1
ATOM 6320 N N . LEU B 1 267 ? 9.742 0.986 -31.672 1 92.56 267 LEU B N 1
ATOM 6321 C CA . LEU B 1 267 ? 9.711 -0.472 -31.719 1 92.56 267 LEU B CA 1
ATOM 6322 C C . LEU B 1 267 ? 8.359 -0.974 -32.219 1 92.56 267 LEU B C 1
ATOM 6324 O O . LEU B 1 267 ? 8.297 -1.944 -32.969 1 92.56 267 LEU B O 1
ATOM 6328 N N . MET B 1 268 ? 7.352 -0.354 -31.812 1 90.94 268 MET B N 1
ATOM 6329 C CA . MET B 1 268 ? 6.004 -0.718 -32.25 1 90.94 268 MET B CA 1
ATOM 6330 C C . MET B 1 268 ? 5.82 -0.468 -33.75 1 90.94 268 MET B C 1
ATOM 6332 O O . MET B 1 268 ? 5.223 -1.287 -34.438 1 90.94 268 MET B O 1
ATOM 6336 N N . GLU B 1 269 ? 6.312 0.642 -34.188 1 89.56 269 GLU B N 1
ATOM 6337 C CA . GLU B 1 269 ? 6.211 0.995 -35.594 1 89.56 269 GLU B CA 1
ATOM 6338 C C . GLU B 1 269 ? 7.004 0.025 -36.469 1 89.56 269 GLU B C 1
ATOM 6340 O O . GLU B 1 269 ? 6.688 -0.162 -37.656 1 89.56 269 GLU B O 1
ATOM 6345 N N . ASN B 1 270 ? 7.992 -0.55 -35.906 1 89.06 270 ASN B N 1
ATOM 6346 C CA . ASN B 1 270 ? 8.875 -1.429 -36.656 1 89.06 270 ASN B CA 1
ATOM 6347 C C . ASN B 1 270 ? 8.766 -2.877 -36.188 1 89.06 270 ASN B C 1
ATOM 6349 O O . ASN B 1 270 ? 9.773 -3.588 -36.125 1 89.06 270 ASN B O 1
ATOM 6353 N N . GLN B 1 271 ? 7.609 -3.139 -35.719 1 87.31 271 GLN B N 1
ATOM 6354 C CA . GLN B 1 271 ? 7.395 -4.512 -35.281 1 87.31 271 GLN B CA 1
ATOM 6355 C C . GLN B 1 271 ? 7.762 -5.504 -36.375 1 87.31 271 GLN B C 1
ATOM 6357 O O . GLN B 1 271 ? 7.414 -5.305 -37.531 1 87.31 271 GLN B O 1
ATOM 6362 N N . GLY B 1 272 ? 8.508 -6.539 -36.062 1 87.81 272 GLY B N 1
ATOM 6363 C CA . GLY B 1 272 ? 8.922 -7.539 -37.031 1 87.81 272 GLY B CA 1
ATOM 6364 C C . GLY B 1 272 ? 10.227 -7.203 -37.688 1 87.81 272 GLY B C 1
ATOM 6365 O O . GLY B 1 272 ? 10.867 -8.07 -38.312 1 87.81 272 GLY B O 1
ATOM 6366 N N . GLN B 1 273 ? 10.633 -6.02 -37.594 1 92.19 273 GLN B N 1
ATOM 6367 C CA . GLN B 1 273 ? 11.891 -5.605 -38.219 1 92.19 273 GLN B CA 1
ATOM 6368 C C . GLN B 1 273 ? 13.07 -5.875 -37.281 1 92.19 273 GLN B C 1
ATOM 6370 O O . GLN B 1 273 ? 12.938 -5.801 -36.062 1 92.19 273 GLN B O 1
ATOM 6375 N N . GLU B 1 274 ? 14.148 -6.164 -37.906 1 95.38 274 GLU B N 1
ATOM 6376 C CA . GLU B 1 274 ? 15.352 -6.477 -37.125 1 95.38 274 GLU B CA 1
ATOM 6377 C C . GLU B 1 274 ? 16.156 -5.215 -36.812 1 95.38 274 GLU B C 1
ATOM 6379 O O . GLU B 1 274 ? 16.234 -4.305 -37.656 1 95.38 274 GLU B O 1
ATOM 6384 N N . PHE B 1 275 ? 16.656 -5.184 -35.688 1 96.19 275 PHE B N 1
ATOM 6385 C CA . PHE B 1 275 ? 17.562 -4.137 -35.25 1 96.19 275 PHE B CA 1
ATOM 6386 C C . PHE B 1 275 ? 18.953 -4.703 -34.969 1 96.19 275 PHE B C 1
ATOM 6388 O O . PHE B 1 275 ? 19.094 -5.816 -34.469 1 96.19 275 PHE B O 1
ATOM 6395 N N . GLU B 1 276 ? 19.875 -3.936 -35.312 1 96.75 276 GLU B N 1
ATOM 6396 C CA . GLU B 1 276 ? 21.266 -4.367 -35.125 1 96.75 276 GLU B CA 1
ATOM 6397 C C . GLU B 1 276 ? 21.688 -4.23 -33.688 1 96.75 276 GLU B C 1
ATOM 6399 O O . GLU B 1 276 ? 21.422 -3.213 -33.031 1 96.75 276 GLU B O 1
ATOM 6404 N N . LEU B 1 277 ? 22.281 -5.27 -33.219 1 97.56 277 LEU B N 1
ATOM 6405 C CA . LEU B 1 277 ? 22.938 -5.238 -31.906 1 97.56 277 LEU B CA 1
ATOM 6406 C C . LEU B 1 277 ? 24.391 -4.836 -32.031 1 97.56 277 LEU B C 1
ATOM 6408 O O . LEU B 1 277 ? 25.094 -5.297 -32.938 1 97.56 277 LEU B O 1
ATOM 6412 N N . LYS B 1 278 ? 24.812 -3.982 -31.141 1 97.44 278 LYS B N 1
ATOM 6413 C CA . LYS B 1 278 ? 26.188 -3.516 -31.156 1 97.44 278 LYS B CA 1
ATOM 6414 C C . LYS B 1 278 ? 26.906 -3.852 -29.844 1 97.44 278 LYS B C 1
ATOM 6416 O O . LYS B 1 278 ? 26.297 -3.828 -28.781 1 97.44 278 LYS B O 1
ATOM 6421 N N . ASP B 1 279 ? 28.156 -4.145 -29.969 1 95.5 279 ASP B N 1
ATOM 6422 C CA . ASP B 1 279 ? 28.938 -4.379 -28.75 1 95.5 279 ASP B CA 1
ATOM 6423 C C . ASP B 1 279 ? 29.5 -3.074 -28.203 1 95.5 279 ASP B C 1
ATOM 6425 O O . ASP B 1 279 ? 29.094 -1.988 -28.625 1 95.5 279 ASP B O 1
ATOM 6429 N N . THR B 1 280 ? 30.344 -3.176 -27.219 1 92.12 280 THR B N 1
ATOM 6430 C CA . THR B 1 280 ? 30.891 -2 -26.547 1 92.12 280 THR B CA 1
ATOM 6431 C C . THR B 1 280 ? 31.781 -1.2 -27.5 1 92.12 280 THR B C 1
ATOM 6433 O O . THR B 1 280 ? 32.031 -0.013 -27.266 1 92.12 280 THR B O 1
ATOM 6436 N N . LYS B 1 281 ? 32.219 -1.86 -28.562 1 93.62 281 LYS B N 1
ATOM 6437 C CA . LYS B 1 281 ? 33.062 -1.202 -29.562 1 93.62 281 LYS B CA 1
ATOM 6438 C C . LYS B 1 281 ? 32.25 -0.744 -30.75 1 93.62 281 LYS B C 1
ATOM 6440 O O . LYS B 1 281 ? 32.781 -0.392 -31.797 1 93.62 281 LYS B O 1
ATOM 6445 N N . ASN B 1 282 ? 31.031 -0.872 -30.703 1 93.19 282 ASN B N 1
ATOM 6446 C CA . ASN B 1 282 ? 30.094 -0.41 -31.719 1 93.19 282 ASN B CA 1
ATOM 6447 C C . ASN B 1 282 ? 30.125 -1.293 -32.969 1 93.19 282 ASN B C 1
ATOM 6449 O O . ASN B 1 282 ? 29.828 -0.828 -34.062 1 93.19 282 ASN B O 1
ATOM 6453 N N . LYS B 1 283 ? 30.516 -2.475 -32.781 1 95.5 283 LYS B N 1
ATOM 6454 C CA . LYS B 1 283 ? 30.484 -3.436 -33.906 1 95.5 283 LYS B CA 1
ATOM 6455 C C . LYS B 1 283 ? 29.188 -4.238 -33.875 1 95.5 283 LYS B C 1
ATOM 6457 O O . LYS B 1 283 ? 28.672 -4.582 -32.812 1 95.5 283 LYS B O 1
ATOM 6462 N N . SER B 1 284 ? 28.797 -4.602 -35.062 1 96.31 284 SER B N 1
ATOM 6463 C CA . SER B 1 284 ? 27.594 -5.406 -35.188 1 96.31 284 SER B CA 1
ATOM 6464 C C . SER B 1 284 ? 27.828 -6.84 -34.719 1 96.31 284 SER B C 1
ATOM 6466 O O . SER B 1 284 ? 28.781 -7.496 -35.156 1 96.31 284 SER B O 1
ATOM 6468 N N . VAL B 1 285 ? 26.984 -7.305 -33.875 1 97.12 285 VAL B N 1
ATOM 6469 C CA . VAL B 1 285 ? 27.234 -8.617 -33.312 1 97.12 285 VAL B CA 1
ATOM 6470 C C . VAL B 1 285 ? 25.984 -9.484 -33.438 1 97.12 285 VAL B C 1
ATOM 6472 O O . VAL B 1 285 ? 25.891 -10.555 -32.812 1 97.12 285 VAL B O 1
ATOM 6475 N N . GLY B 1 286 ? 25.062 -9.047 -34.156 1 97.12 286 GLY B N 1
ATOM 6476 C CA . GLY B 1 286 ? 23.828 -9.789 -34.344 1 97.12 286 GLY B CA 1
ATOM 6477 C C . GLY B 1 286 ? 22.609 -8.898 -34.469 1 97.12 286 GLY B C 1
ATOM 6478 O O . GLY B 1 286 ? 22.734 -7.684 -34.625 1 97.12 286 GLY B O 1
ATOM 6479 N N . PHE B 1 287 ? 21.469 -9.617 -34.5 1 97.62 287 PHE B N 1
ATOM 6480 C CA . PHE B 1 287 ? 20.219 -8.875 -34.688 1 97.62 287 PHE B CA 1
ATOM 6481 C C . PHE B 1 287 ? 19.188 -9.242 -33.625 1 97.62 287 PHE B C 1
ATOM 6483 O O . PHE B 1 287 ? 19.234 -10.336 -33.062 1 97.62 287 PHE B O 1
ATOM 6490 N N . PHE B 1 288 ? 18.375 -8.258 -33.375 1 96.5 288 PHE B N 1
ATOM 6491 C CA . PHE B 1 288 ? 17.25 -8.391 -32.438 1 96.5 288 PHE B CA 1
ATOM 6492 C C . PHE B 1 288 ? 15.953 -7.941 -33.094 1 96.5 288 PHE B C 1
ATOM 6494 O O . PHE B 1 288 ? 15.953 -7.055 -33.938 1 96.5 288 PHE B O 1
ATOM 6501 N N . LYS B 1 289 ? 14.852 -8.539 -32.719 1 95.19 289 LYS B N 1
ATOM 6502 C CA . LYS B 1 289 ? 13.562 -8.023 -33.156 1 95.19 289 LYS B CA 1
ATOM 6503 C C . LYS B 1 289 ? 12.461 -8.367 -32.156 1 95.19 289 LYS B C 1
ATOM 6505 O O . LYS B 1 289 ? 12.57 -9.336 -31.406 1 95.19 289 LYS B O 1
ATOM 6510 N N . PHE B 1 290 ? 11.438 -7.582 -32.156 1 94.88 290 PHE B N 1
ATOM 6511 C CA . PHE B 1 290 ? 10.133 -7.934 -31.594 1 94.88 290 PHE B CA 1
ATOM 6512 C C . PHE B 1 290 ? 9.305 -8.719 -32.594 1 94.88 290 PHE B C 1
ATOM 6514 O O . PHE B 1 290 ? 8.844 -8.164 -33.594 1 94.88 290 PHE B O 1
ATOM 6521 N N . VAL B 1 291 ? 9.188 -9.969 -32.281 1 94.12 291 VAL B N 1
ATOM 6522 C CA . VAL B 1 291 ? 8.344 -10.773 -33.156 1 94.12 291 VAL B CA 1
ATOM 6523 C C . VAL B 1 291 ? 6.906 -10.266 -33.094 1 94.12 291 VAL B C 1
ATOM 6525 O O . VAL B 1 291 ? 6.266 -10.094 -34.156 1 94.12 291 VAL B O 1
ATOM 6528 N N . THR B 1 292 ? 6.406 -10.055 -31.953 1 92.5 292 THR B N 1
ATOM 6529 C CA . THR B 1 292 ? 5.121 -9.422 -31.688 1 92.5 292 THR B CA 1
ATOM 6530 C C . THR B 1 292 ? 5.258 -8.383 -30.562 1 92.5 292 THR B C 1
ATOM 6532 O O . THR B 1 292 ? 6.121 -8.508 -29.703 1 92.5 292 THR B O 1
ATOM 6535 N N . LEU B 1 293 ? 4.582 -7.355 -30.656 1 93.12 293 LEU B N 1
ATOM 6536 C CA . LEU B 1 293 ? 4.52 -6.316 -29.625 1 93.12 293 LEU B CA 1
ATOM 6537 C C . LEU B 1 293 ? 3.154 -5.637 -29.625 1 93.12 293 LEU B C 1
ATOM 6539 O O . LEU B 1 293 ? 2.77 -5.004 -30.609 1 93.12 293 LEU B O 1
ATOM 6543 N N . GLN B 1 294 ? 2.461 -5.816 -28.594 1 88.62 294 GLN B N 1
ATOM 6544 C CA . GLN B 1 294 ? 1.142 -5.211 -28.438 1 88.62 294 GLN B CA 1
ATOM 6545 C C . GLN B 1 294 ? 1.014 -4.484 -27.109 1 88.62 294 GLN B C 1
ATOM 6547 O O . GLN B 1 294 ? 1.527 -4.953 -26.094 1 88.62 294 GLN B O 1
ATOM 6552 N N . ILE B 1 295 ? 0.48 -3.303 -27.188 1 88.31 295 ILE B N 1
ATOM 6553 C CA . ILE B 1 295 ? 0.21 -2.535 -25.969 1 88.31 295 ILE B CA 1
ATOM 6554 C C . ILE B 1 295 ? -1.294 -2.492 -25.719 1 88.31 295 ILE B C 1
ATOM 6556 O O . ILE B 1 295 ? -2.082 -2.242 -26.625 1 88.31 295 ILE B O 1
ATOM 6560 N N . GLY B 1 296 ? -1.698 -2.836 -24.609 1 81 296 GLY B N 1
ATOM 6561 C CA . GLY B 1 296 ? -3.111 -2.787 -24.266 1 81 296 GLY B CA 1
ATOM 6562 C C . GLY B 1 296 ? -3.365 -2.801 -22.766 1 81 296 GLY B C 1
ATOM 6563 O O . GLY B 1 296 ? -2.424 -2.742 -21.969 1 81 296 GLY B O 1
ATOM 6564 N N . HIS B 1 297 ? -4.66 -2.559 -22.531 1 76.31 297 HIS B N 1
ATOM 6565 C CA . HIS B 1 297 ? -5.09 -2.709 -21.156 1 76.31 297 HIS B CA 1
ATOM 6566 C C . HIS B 1 297 ? -5.285 -4.18 -20.797 1 76.31 297 HIS B C 1
ATOM 6568 O O . HIS B 1 297 ? -5.824 -4.949 -21.594 1 76.31 297 HIS B O 1
ATOM 6574 N N . ARG B 1 298 ? -4.609 -4.629 -19.812 1 73.88 298 ARG B N 1
ATOM 6575 C CA . ARG B 1 298 ? -4.797 -5.992 -19.328 1 73.88 298 ARG B CA 1
ATOM 6576 C C . ARG B 1 298 ? -5.652 -6.012 -18.078 1 73.88 298 ARG B C 1
ATOM 6578 O O . ARG B 1 298 ? -5.336 -5.344 -17.094 1 73.88 298 ARG B O 1
ATOM 6585 N N . PRO B 1 299 ? -6.73 -6.77 -18.281 1 78.56 299 PRO B N 1
ATOM 6586 C CA . PRO B 1 299 ? -7.539 -6.895 -17.078 1 78.56 299 PRO B CA 1
ATOM 6587 C C . PRO B 1 299 ? -6.766 -7.512 -15.914 1 78.56 299 PRO B C 1
ATOM 6589 O O . PRO B 1 299 ? -5.938 -8.406 -16.125 1 78.56 299 PRO B O 1
ATOM 6592 N N . THR B 1 300 ? -6.953 -6.984 -14.781 1 79.75 300 THR B N 1
ATOM 6593 C CA . THR B 1 300 ? -6.406 -7.602 -13.578 1 79.75 300 THR B CA 1
ATOM 6594 C C . THR B 1 300 ? -7.27 -8.781 -13.133 1 79.75 300 THR B C 1
ATOM 6596 O O . THR B 1 300 ? -8.406 -8.93 -13.594 1 79.75 300 THR B O 1
ATOM 6599 N N . PHE B 1 301 ? -6.695 -9.664 -12.289 1 86.94 301 PHE B N 1
ATOM 6600 C CA . PHE B 1 301 ? -7.48 -10.75 -11.719 1 86.94 301 PHE B CA 1
ATOM 6601 C C . PHE B 1 301 ? -8.75 -10.219 -11.062 1 86.94 301 PHE B C 1
ATOM 6603 O O . PHE B 1 301 ? -9.82 -10.812 -11.188 1 86.94 301 PHE B O 1
ATOM 6610 N N . LEU B 1 302 ? -8.617 -9.086 -10.414 1 85.88 302 LEU B N 1
ATOM 6611 C CA . LEU B 1 302 ? -9.75 -8.461 -9.734 1 85.88 302 LEU B CA 1
ATOM 6612 C C . LEU B 1 302 ? -10.82 -8.055 -10.734 1 85.88 302 LEU B C 1
ATOM 6614 O O . LEU B 1 302 ? -12.016 -8.117 -10.43 1 85.88 302 LEU B O 1
ATOM 6618 N N . ASP B 1 303 ? -10.453 -7.629 -11.883 1 85.75 303 ASP B N 1
ATOM 6619 C CA . ASP B 1 303 ? -11.422 -7.273 -12.922 1 85.75 303 ASP B CA 1
ATOM 6620 C C . ASP B 1 303 ? -12.297 -8.469 -13.289 1 85.75 303 ASP B C 1
ATOM 6622 O O . ASP B 1 303 ? -13.5 -8.312 -13.523 1 85.75 303 ASP B O 1
ATOM 6626 N N . TYR B 1 304 ? -11.641 -9.617 -13.367 1 90 304 TYR B N 1
ATOM 6627 C CA . TYR B 1 304 ? -12.406 -10.82 -13.672 1 90 304 TYR B CA 1
ATOM 6628 C C . TYR B 1 304 ? -13.406 -11.133 -12.57 1 90 304 TYR B C 1
ATOM 6630 O O . TYR B 1 304 ? -14.57 -11.438 -12.836 1 90 304 TYR B O 1
ATOM 6638 N N . ILE B 1 305 ? -12.953 -11.039 -11.359 1 89.38 305 ILE B N 1
ATOM 6639 C CA . ILE B 1 305 ? -13.805 -11.312 -10.211 1 89.38 305 ILE B CA 1
ATOM 6640 C C . ILE B 1 305 ? -14.969 -10.32 -10.188 1 89.38 305 ILE B C 1
ATOM 6642 O O . ILE B 1 305 ? -16.125 -10.719 -10.008 1 89.38 305 ILE B O 1
ATOM 6646 N N . ARG B 1 306 ? -14.68 -9.102 -10.422 1 85.06 306 ARG B N 1
ATOM 6647 C CA . ARG B 1 306 ? -15.703 -8.055 -10.414 1 85.06 306 ARG B CA 1
ATOM 6648 C C . ARG B 1 306 ? -16.734 -8.297 -11.508 1 85.06 306 ARG B C 1
ATOM 6650 O O . ARG B 1 306 ? -17.891 -7.871 -11.391 1 85.06 306 ARG B O 1
ATOM 6657 N N . SER B 1 307 ? -16.281 -8.906 -12.555 1 87.81 307 SER B N 1
ATOM 6658 C CA . SER B 1 307 ? -17.172 -9.141 -13.695 1 87.81 307 SER B CA 1
ATOM 6659 C C . SER B 1 307 ? -18 -10.398 -13.5 1 87.81 307 SER B C 1
ATOM 6661 O O . SER B 1 307 ? -18.734 -10.812 -14.406 1 87.81 307 SER B O 1
ATOM 6663 N N . GLY B 1 308 ? -17.797 -11.031 -12.383 1 87.38 308 GLY B N 1
ATOM 6664 C CA . GLY B 1 308 ? -18.688 -12.133 -12.062 1 87.38 308 GLY B CA 1
ATOM 6665 C C . GLY B 1 308 ? -18 -13.484 -12.078 1 87.38 308 GLY B C 1
ATOM 6666 O O . GLY B 1 308 ? -18.625 -14.516 -11.852 1 87.38 308 GLY B O 1
ATOM 6667 N N . LEU B 1 309 ? -16.75 -13.492 -12.391 1 93.12 309 LEU B N 1
ATOM 6668 C CA . LEU B 1 309 ? -16.031 -14.758 -12.336 1 93.12 309 LEU B CA 1
ATOM 6669 C C . LEU B 1 309 ? -16 -15.305 -10.914 1 93.12 309 LEU B C 1
ATOM 6671 O O . LEU B 1 309 ? -15.742 -14.562 -9.969 1 93.12 309 LEU B O 1
ATOM 6675 N N . GLN B 1 310 ? -16.297 -16.562 -10.789 1 94.56 310 GLN B N 1
ATOM 6676 C CA . GLN B 1 310 ? -16.219 -17.266 -9.508 1 94.56 310 GLN B CA 1
ATOM 6677 C C . GLN B 1 310 ? -15.094 -18.297 -9.523 1 94.56 310 GLN B C 1
ATOM 6679 O O . GLN B 1 310 ? -14.578 -18.656 -10.586 1 94.56 310 GLN B O 1
ATOM 6684 N N . LEU B 1 311 ? -14.719 -18.656 -8.336 1 96.81 311 LEU B N 1
ATOM 6685 C CA . LEU B 1 311 ? -13.766 -19.75 -8.18 1 96.81 311 LEU B CA 1
ATOM 6686 C C . LEU B 1 311 ? -14.383 -20.922 -7.434 1 96.81 311 LEU B C 1
ATOM 6688 O O . LEU B 1 311 ? -15.266 -20.719 -6.586 1 96.81 311 LEU B O 1
ATOM 6692 N N . ASN B 1 312 ? -13.969 -22.016 -7.785 1 97.75 312 ASN B N 1
ATOM 6693 C CA . ASN B 1 312 ? -14.359 -23.234 -7.059 1 97.75 312 ASN B CA 1
ATOM 6694 C C . ASN B 1 312 ? -13.148 -24.094 -6.73 1 97.75 312 ASN B C 1
ATOM 6696 O O . ASN B 1 312 ? -12.211 -24.188 -7.527 1 97.75 312 ASN B O 1
ATOM 6700 N N . LEU B 1 313 ? -13.195 -24.703 -5.566 1 98.31 313 LEU B N 1
ATOM 6701 C CA . LEU B 1 313 ? -12.102 -25.547 -5.109 1 98.31 313 LEU B CA 1
ATOM 6702 C C . LEU B 1 313 ? -12.508 -27.016 -5.113 1 98.31 313 LEU B C 1
ATOM 6704 O O . LEU B 1 313 ? -13.5 -27.391 -4.484 1 98.31 313 LEU B O 1
ATOM 6708 N N . ILE B 1 314 ? -11.797 -27.812 -5.855 1 98.69 314 ILE B N 1
ATOM 6709 C CA . ILE B 1 314 ? -11.867 -29.266 -5.746 1 98.69 314 ILE B CA 1
ATOM 6710 C C . ILE B 1 314 ? -10.68 -29.781 -4.934 1 98.69 314 ILE B C 1
ATOM 6712 O O . ILE B 1 314 ? -9.531 -29.453 -5.223 1 98.69 314 ILE B O 1
ATOM 6716 N N . THR B 1 315 ? -10.977 -30.531 -3.93 1 98.69 315 THR B N 1
ATOM 6717 C CA . THR B 1 315 ? -9.922 -31.094 -3.105 1 98.69 315 THR B CA 1
ATOM 6718 C C . THR B 1 315 ? -9.781 -32.594 -3.365 1 98.69 315 THR B C 1
ATOM 6720 O O . THR B 1 315 ? -10.766 -33.344 -3.318 1 98.69 315 THR B O 1
ATOM 6723 N N . ALA B 1 316 ? -8.594 -33.031 -3.725 1 98.69 316 ALA B N 1
ATOM 6724 C CA . ALA B 1 316 ? -8.289 -34.438 -3.916 1 98.69 316 ALA B CA 1
ATOM 6725 C C . ALA B 1 316 ? -7.293 -34.938 -2.867 1 98.69 316 ALA B C 1
ATOM 6727 O O . ALA B 1 316 ? -6.18 -34.406 -2.766 1 98.69 316 ALA B O 1
ATOM 6728 N N . ILE B 1 317 ? -7.629 -35.969 -2.145 1 98.31 317 ILE B N 1
ATOM 6729 C CA . ILE B 1 317 ? -6.855 -36.438 -1.008 1 98.31 317 ILE B CA 1
ATOM 6730 C C . ILE B 1 317 ? -6.246 -37.812 -1.341 1 98.31 317 ILE B C 1
ATOM 6732 O O . ILE B 1 317 ? -6.918 -38.688 -1.907 1 98.31 317 ILE B O 1
ATOM 6736 N N . ASP B 1 318 ? -5.02 -38.031 -0.975 1 97.94 318 ASP B N 1
ATOM 6737 C CA . ASP B 1 318 ? -4.273 -39.25 -1.219 1 97.94 318 ASP B CA 1
ATOM 6738 C C . ASP B 1 318 ? -4.461 -40.25 -0.074 1 97.94 318 ASP B C 1
ATOM 6740 O O . ASP B 1 318 ? -4 -40 1.044 1 97.94 318 ASP B O 1
ATOM 6744 N N . TYR B 1 319 ? -5.074 -41.406 -0.399 1 97.38 319 TYR B N 1
ATOM 6745 C CA . TYR B 1 319 ? -5.301 -42.438 0.601 1 97.38 319 TYR B CA 1
ATOM 6746 C C . TYR B 1 319 ? -4.43 -43.656 0.33 1 97.38 319 TYR B C 1
ATOM 6748 O O . TYR B 1 319 ? -4.836 -44.781 0.595 1 97.38 319 TYR B O 1
ATOM 6756 N N . THR B 1 320 ? -3.289 -43.406 -0.267 1 95.69 320 THR B N 1
ATOM 6757 C CA . THR B 1 320 ? -2.398 -44.531 -0.541 1 95.69 320 THR B CA 1
ATOM 6758 C C . THR B 1 320 ? -1.724 -45 0.742 1 95.69 320 THR B C 1
ATOM 6760 O O . THR B 1 320 ? -1.562 -44.25 1.69 1 95.69 320 THR B O 1
ATOM 6763 N N . ALA B 1 321 ? -1.265 -46.281 0.781 1 94.25 321 ALA B N 1
ATOM 6764 C CA . ALA B 1 321 ? -0.734 -46.938 1.971 1 94.25 321 ALA B CA 1
ATOM 6765 C C . ALA B 1 321 ? 0.565 -46.281 2.43 1 94.25 321 ALA B C 1
ATOM 6767 O O . ALA B 1 321 ? 0.927 -46.375 3.605 1 94.25 321 ALA B O 1
ATOM 6768 N N . SER B 1 322 ? 1.258 -45.656 1.565 1 93.69 322 SER B N 1
ATOM 6769 C CA . SER B 1 322 ? 2.527 -45 1.901 1 93.69 322 SER B CA 1
ATOM 6770 C C . SER B 1 322 ? 2.338 -43.938 2.951 1 93.69 322 SER B C 1
ATOM 6772 O O . SER B 1 322 ? 3.299 -43.5 3.598 1 93.69 322 SER B O 1
ATOM 6774 N N . ASN B 1 323 ? 1.092 -43.438 3.16 1 95.62 323 ASN B N 1
ATOM 6775 C CA . ASN B 1 323 ? 0.798 -42.438 4.168 1 95.62 323 ASN B CA 1
ATOM 6776 C C . ASN B 1 323 ? 0.917 -43 5.582 1 95.62 323 ASN B C 1
ATOM 6778 O O . ASN B 1 323 ? 1.021 -42.219 6.547 1 95.62 323 ASN B O 1
ATOM 6782 N N . GLY B 1 324 ? 0.865 -44.281 5.699 1 94.06 324 GLY B N 1
ATOM 6783 C CA . GLY B 1 324 ? 0.896 -44.906 7.012 1 94.06 324 GLY B CA 1
ATOM 6784 C C . GLY B 1 324 ? -0.484 -45.125 7.602 1 94.06 324 GLY B C 1
ATOM 6785 O O . GLY B 1 324 ? -1.447 -44.469 7.195 1 94.06 324 GLY B O 1
ATOM 6786 N N . ASP B 1 325 ? -0.568 -45.969 8.555 1 94.62 325 ASP B N 1
ATOM 6787 C CA . ASP B 1 325 ? -1.823 -46.281 9.234 1 94.62 325 ASP B CA 1
ATOM 6788 C C . ASP B 1 325 ? -2.324 -45.094 10.039 1 94.62 325 ASP B C 1
ATOM 6790 O O . ASP B 1 325 ? -1.666 -44.656 10.984 1 94.62 325 ASP B O 1
ATOM 6794 N N . PRO B 1 326 ? -3.518 -44.625 9.648 1 94.75 326 PRO B N 1
ATOM 6795 C CA . PRO B 1 326 ? -4.031 -43.406 10.289 1 94.75 326 PRO B CA 1
ATOM 6796 C C . PRO B 1 326 ? -4.145 -43.531 11.805 1 94.75 326 PRO B C 1
ATOM 6798 O O . PRO B 1 326 ? -4.258 -42.531 12.508 1 94.75 326 PRO B O 1
ATOM 6801 N N . ARG B 1 327 ? -4.109 -44.75 12.508 1 92.38 327 ARG B N 1
ATOM 6802 C CA . ARG B 1 327 ? -4.258 -45 13.938 1 92.38 327 ARG B CA 1
ATOM 6803 C C . ARG B 1 327 ? -2.941 -44.75 14.672 1 92.38 327 ARG B C 1
ATOM 6805 O O . ARG B 1 327 ? -2.916 -44.688 15.898 1 92.38 327 ARG B O 1
ATOM 6812 N N . THR B 1 328 ? -1.865 -44.594 13.828 1 94.5 328 THR B N 1
ATOM 6813 C CA . THR B 1 328 ? -0.552 -44.406 14.438 1 94.5 328 THR B CA 1
ATOM 6814 C C . THR B 1 328 ? -0.089 -42.969 14.305 1 94.5 328 THR B C 1
ATOM 6816 O O . THR B 1 328 ? -0.323 -42.312 13.273 1 94.5 328 THR B O 1
ATOM 6819 N N . PRO B 1 329 ? 0.667 -42.5 15.234 1 93.38 329 PRO B N 1
ATOM 6820 C CA . PRO B 1 329 ? 1.077 -41.094 15.25 1 93.38 329 PRO B CA 1
ATOM 6821 C C . PRO B 1 329 ? 2.061 -40.75 14.133 1 93.38 329 PRO B C 1
ATOM 6823 O O . PRO B 1 329 ? 2.205 -39.562 13.766 1 93.38 329 PRO B O 1
ATOM 6826 N N . ASN B 1 330 ? 2.682 -41.719 13.633 1 92.81 330 ASN B N 1
ATOM 6827 C CA . ASN B 1 330 ? 3.648 -41.469 12.562 1 92.81 330 ASN B CA 1
ATOM 6828 C C . ASN B 1 330 ? 2.967 -41.375 11.203 1 92.81 330 ASN B C 1
ATOM 6830 O O . ASN B 1 330 ? 3.605 -41 10.211 1 92.81 330 ASN B O 1
ATOM 6834 N N . SER B 1 331 ? 1.684 -41.625 11.117 1 95.94 331 SER B N 1
ATOM 6835 C CA . SER B 1 331 ? 0.926 -41.531 9.875 1 95.94 331 SER B CA 1
ATOM 6836 C C . SER B 1 331 ? 0.697 -40.062 9.477 1 95.94 331 SER B C 1
ATOM 6838 O O . SER B 1 331 ? 0.444 -39.219 10.336 1 95.94 331 SER B O 1
ATOM 6840 N N . LEU B 1 332 ? 0.745 -39.812 8.188 1 95.88 332 LEU B N 1
ATOM 6841 C CA . LEU B 1 332 ? 0.448 -38.469 7.684 1 95.88 332 LEU B CA 1
ATOM 6842 C C . LEU B 1 332 ? -1.039 -38.156 7.82 1 95.88 332 LEU B C 1
ATOM 6844 O O . LEU B 1 332 ? -1.442 -37 7.738 1 95.88 332 LEU B O 1
ATOM 6848 N N . HIS B 1 333 ? -1.88 -39.281 8.062 1 97.19 333 HIS B N 1
ATOM 6849 C CA . HIS B 1 333 ? -3.32 -39.094 8.219 1 97.19 333 HIS B CA 1
ATOM 6850 C C . HIS B 1 333 ? -3.715 -39.125 9.695 1 97.19 333 HIS B C 1
ATOM 6852 O O . HIS B 1 333 ? -4.902 -39.125 10.023 1 97.19 333 HIS B O 1
ATOM 6858 N N . TYR B 1 334 ? -2.738 -39.156 10.586 1 96.88 334 TYR B N 1
ATOM 6859 C CA . TYR B 1 334 ? -3.072 -39.219 12.008 1 96.88 334 TYR B CA 1
ATOM 6860 C C . TYR B 1 334 ? -3.816 -37.969 12.453 1 96.88 334 TYR B C 1
ATOM 6862 O O . TYR B 1 334 ? -3.369 -36.844 12.188 1 96.88 334 TYR B O 1
ATOM 6870 N N . ILE B 1 335 ? -4.949 -38.156 13.094 1 95.81 335 ILE B N 1
ATOM 6871 C CA . ILE B 1 335 ? -5.734 -37.031 13.594 1 95.81 335 ILE B CA 1
ATOM 6872 C C . ILE B 1 335 ? -5.352 -36.75 15.047 1 95.81 335 ILE B C 1
ATOM 6874 O O . ILE B 1 335 ? -5.84 -37.406 15.969 1 95.81 335 ILE B O 1
ATOM 6878 N N . ASN B 1 336 ? -4.547 -35.75 15.195 1 90.81 336 ASN B N 1
ATOM 6879 C CA . ASN B 1 336 ? -4.18 -35.25 16.516 1 90.81 336 ASN B CA 1
ATOM 6880 C C . ASN B 1 336 ? -5.219 -34.281 17.047 1 90.81 336 ASN B C 1
ATOM 6882 O O . ASN B 1 336 ? -5.57 -33.312 16.359 1 90.81 336 ASN B O 1
ATOM 6886 N N . PRO B 1 337 ? -5.773 -34.5 18.266 1 87.25 337 PRO B N 1
ATOM 6887 C CA . PRO B 1 337 ? -6.805 -33.594 18.812 1 87.25 337 PRO B CA 1
ATOM 6888 C C . PRO B 1 337 ? -6.293 -32.188 19.047 1 87.25 337 PRO B C 1
ATOM 6890 O O . PRO B 1 337 ? -7.078 -31.234 19.062 1 87.25 337 PRO B O 1
ATOM 6893 N N . SER B 1 338 ? -4.996 -31.969 19.156 1 87.69 338 SER B N 1
ATOM 6894 C CA . SER B 1 338 ? -4.457 -30.672 19.547 1 87.69 338 SER B CA 1
ATOM 6895 C C . SER B 1 338 ? -3.957 -29.875 18.344 1 87.69 338 SER B C 1
ATOM 6897 O O . SER B 1 338 ? -3.852 -28.656 18.391 1 87.69 338 SER B O 1
ATOM 6899 N N . MET B 1 339 ? -3.52 -30.656 17.359 1 89.56 339 MET B N 1
ATOM 6900 C CA . MET B 1 339 ? -2.941 -29.969 16.219 1 89.56 339 MET B CA 1
ATOM 6901 C C . MET B 1 339 ? -3.377 -30.609 14.906 1 89.56 339 MET B C 1
ATOM 6903 O O . MET B 1 339 ? -3.414 -31.844 14.797 1 89.56 339 MET B O 1
ATOM 6907 N N . PRO B 1 340 ? -3.656 -29.812 13.969 1 92.38 340 PRO B N 1
ATOM 6908 C CA . PRO B 1 340 ? -4.02 -30.391 12.672 1 92.38 340 PRO B CA 1
ATOM 6909 C C . PRO B 1 340 ? -2.838 -31.062 11.977 1 92.38 340 PRO B C 1
ATOM 6911 O O . PRO B 1 340 ? -1.698 -30.609 12.109 1 92.38 340 PRO B O 1
ATOM 6914 N N . ASN B 1 341 ? -3.088 -32.156 11.273 1 94.12 341 ASN B N 1
ATOM 6915 C CA . ASN B 1 341 ? -2.041 -32.781 10.461 1 94.12 341 ASN B CA 1
ATOM 6916 C C . ASN B 1 341 ? -1.81 -32 9.164 1 94.12 341 ASN B C 1
ATOM 6918 O O . ASN B 1 341 ? -2.451 -30.969 8.93 1 94.12 341 ASN B O 1
ATOM 6922 N N . GLN B 1 342 ? -0.911 -32.438 8.289 1 94.38 342 GLN B N 1
ATOM 6923 C CA . GLN B 1 342 ? -0.523 -31.672 7.109 1 94.38 342 GLN B CA 1
ATOM 6924 C C . GLN B 1 342 ? -1.669 -31.594 6.105 1 94.38 342 GLN B C 1
ATOM 6926 O O . GLN B 1 342 ? -1.854 -30.562 5.445 1 94.38 342 GLN B O 1
ATOM 6931 N N . TYR B 1 343 ? -2.447 -32.719 5.965 1 96.69 343 TYR B N 1
ATOM 6932 C CA . TYR B 1 343 ? -3.602 -32.688 5.074 1 96.69 343 TYR B CA 1
ATOM 6933 C C . TYR B 1 343 ? -4.598 -31.609 5.504 1 96.69 343 TYR B C 1
ATOM 6935 O O . TYR B 1 343 ? -5.035 -30.797 4.684 1 96.69 343 TYR B O 1
ATOM 6943 N N . GLU B 1 344 ? -4.906 -31.609 6.754 1 96.06 344 GLU B N 1
ATOM 6944 C CA . GLU B 1 344 ? -5.84 -30.625 7.289 1 96.06 344 GLU B CA 1
ATOM 6945 C C . GLU B 1 344 ? -5.301 -29.203 7.117 1 96.06 344 GLU B C 1
ATOM 6947 O O . GLU B 1 344 ? -6.047 -28.297 6.738 1 96.06 344 GLU B O 1
ATOM 6952 N N . THR B 1 345 ? -4.059 -29.047 7.387 1 94.19 345 THR B N 1
ATOM 6953 C CA . THR B 1 345 ? -3.426 -27.734 7.266 1 94.19 345 THR B CA 1
ATOM 6954 C C . THR B 1 345 ? -3.51 -27.219 5.832 1 94.19 345 THR B C 1
ATOM 6956 O O . THR B 1 345 ? -3.807 -26.047 5.605 1 94.19 345 THR B O 1
ATOM 6959 N N . CYS B 1 346 ? -3.242 -28.078 4.891 1 95.5 346 CYS B N 1
ATOM 6960 C CA . CYS B 1 346 ? -3.322 -27.719 3.482 1 95.5 346 CYS B CA 1
ATOM 6961 C C . CYS B 1 346 ? -4.734 -27.281 3.109 1 95.5 346 CYS B C 1
ATOM 6963 O O . CYS B 1 346 ? -4.918 -26.25 2.465 1 95.5 346 CYS B O 1
ATOM 6965 N N . ILE B 1 347 ? -5.688 -28.078 3.539 1 96.69 347 ILE B N 1
ATOM 6966 C CA . ILE B 1 347 ? -7.082 -27.797 3.217 1 96.69 347 ILE B CA 1
ATOM 6967 C C . ILE B 1 347 ? -7.484 -26.438 3.787 1 96.69 347 ILE B C 1
ATOM 6969 O O . ILE B 1 347 ? -8.047 -25.594 3.076 1 96.69 347 ILE B O 1
ATOM 6973 N N . TRP B 1 348 ? -7.109 -26.203 4.988 1 93.31 348 TRP B N 1
ATOM 6974 C CA . TRP B 1 348 ? -7.48 -24.953 5.648 1 93.31 348 TRP B CA 1
ATOM 6975 C C . TRP B 1 348 ? -6.773 -23.766 5 1 93.31 348 TRP B C 1
ATOM 6977 O O . TRP B 1 348 ? -7.398 -22.734 4.727 1 93.31 348 TRP B O 1
ATOM 6987 N N . SER B 1 349 ? -5.484 -23.891 4.777 1 89.62 349 SER B N 1
ATOM 6988 C CA . SER B 1 349 ? -4.672 -22.781 4.281 1 89.62 349 SER B CA 1
ATOM 6989 C C . SER B 1 349 ? -5.121 -22.344 2.889 1 89.62 349 SER B C 1
ATOM 6991 O O . SER B 1 349 ? -5.281 -21.156 2.625 1 89.62 349 SER B O 1
ATOM 6993 N N . VAL B 1 350 ? -5.348 -23.266 2.035 1 94.12 350 VAL B N 1
ATOM 6994 C CA . VAL B 1 350 ? -5.734 -22.953 0.662 1 94.12 350 VAL B CA 1
ATOM 6995 C C . VAL B 1 350 ? -7.219 -22.609 0.606 1 94.12 350 VAL B C 1
ATOM 6997 O O . VAL B 1 350 ? -7.605 -21.625 -0.036 1 94.12 350 VAL B O 1
ATOM 7000 N N . GLY B 1 351 ? -8.016 -23.359 1.314 1 95.38 351 GLY B N 1
ATOM 7001 C CA . GLY B 1 351 ? -9.453 -23.141 1.312 1 95.38 351 GLY B CA 1
ATOM 7002 C C . GLY B 1 351 ? -9.844 -21.766 1.831 1 95.38 351 GLY B C 1
ATOM 7003 O O . GLY B 1 351 ? -10.789 -21.156 1.325 1 95.38 351 GLY B O 1
ATOM 7004 N N . SER B 1 352 ? -9.172 -21.281 2.814 1 90.44 352 SER B N 1
ATOM 7005 C CA . SER B 1 352 ? -9.492 -19.984 3.406 1 90.44 352 SER B CA 1
ATOM 7006 C C . SER B 1 352 ? -9.328 -18.859 2.393 1 90.44 352 SER B C 1
ATOM 7008 O O . SER B 1 352 ? -9.977 -17.812 2.512 1 90.44 352 SER B O 1
ATOM 7010 N N . ILE B 1 353 ? -8.523 -19.078 1.459 1 89.69 353 ILE B N 1
ATOM 7011 C CA . ILE B 1 353 ? -8.281 -18.062 0.441 1 89.69 353 ILE B CA 1
ATOM 7012 C C . ILE B 1 353 ? -9.273 -18.234 -0.708 1 89.69 353 ILE B C 1
ATOM 7014 O O . ILE B 1 353 ? -9.875 -17.266 -1.165 1 89.69 353 ILE B O 1
ATOM 7018 N N . VAL B 1 354 ? -9.555 -19.469 -1.134 1 95.06 354 VAL B N 1
ATOM 7019 C CA . VAL B 1 354 ? -10.25 -19.719 -2.393 1 95.06 354 VAL B CA 1
ATOM 7020 C C . VAL B 1 354 ? -11.75 -19.766 -2.152 1 95.06 354 VAL B C 1
ATOM 7022 O O . VAL B 1 354 ? -12.531 -19.266 -2.961 1 95.06 354 VAL B O 1
ATOM 7025 N N . CYS B 1 355 ? -12.203 -20.281 -1.083 1 94.75 355 CYS B N 1
ATOM 7026 C CA . CYS B 1 355 ? -13.602 -20.625 -0.867 1 94.75 355 CYS B CA 1
ATOM 7027 C C . CYS B 1 355 ? -14.477 -19.391 -0.87 1 94.75 355 CYS B C 1
ATOM 7029 O O . CYS B 1 355 ? -15.609 -19.422 -1.354 1 94.75 355 CYS B O 1
ATOM 7031 N N . PRO B 1 356 ? -13.977 -18.25 -0.362 1 91.12 356 PRO B N 1
ATOM 7032 C CA . PRO B 1 356 ? -14.828 -17.062 -0.345 1 91.12 356 PRO B CA 1
ATOM 7033 C C . PRO B 1 356 ? -15.281 -16.625 -1.741 1 91.12 356 PRO B C 1
ATOM 7035 O O . PRO B 1 356 ? -16.281 -15.93 -1.884 1 91.12 356 PRO B O 1
ATOM 7038 N N . TYR B 1 357 ? -14.594 -17.016 -2.781 1 93.56 357 TYR B N 1
ATOM 7039 C CA . TYR B 1 357 ? -14.906 -16.578 -4.137 1 93.56 357 TYR B CA 1
ATOM 7040 C C . TYR B 1 357 ? -16.031 -17.422 -4.734 1 93.56 357 TYR B C 1
ATOM 7042 O O . TYR B 1 357 ? -16.5 -17.156 -5.84 1 93.56 357 TYR B O 1
ATOM 7050 N N . ASP B 1 358 ? -16.391 -18.453 -4.043 1 94.38 358 ASP B N 1
ATOM 7051 C CA . ASP B 1 358 ? -17.469 -19.328 -4.488 1 94.38 358 ASP B CA 1
ATOM 7052 C C . ASP B 1 358 ? -18.797 -18.938 -3.871 1 94.38 358 ASP B C 1
ATOM 7054 O O . ASP B 1 358 ? -19.016 -19.094 -2.668 1 94.38 358 ASP B O 1
ATOM 7058 N N . SER B 1 359 ? -19.734 -18.547 -4.652 1 89.25 359 SER B N 1
ATOM 7059 C CA . SER B 1 359 ? -21 -18 -4.152 1 89.25 359 SER B CA 1
ATOM 7060 C C . SER B 1 359 ? -21.906 -19.109 -3.625 1 89.25 359 SER B C 1
ATOM 7062 O O . SER B 1 359 ? -22.609 -18.906 -2.635 1 89.25 359 SER B O 1
ATOM 7064 N N . ASP B 1 360 ? -21.891 -20.281 -4.242 1 91.88 360 ASP B N 1
ATOM 7065 C CA . ASP B 1 360 ? -22.828 -21.328 -3.82 1 91.88 360 ASP B CA 1
ATOM 7066 C C . ASP B 1 360 ? -22.219 -22.203 -2.727 1 91.88 360 ASP B C 1
ATOM 7068 O O . ASP B 1 360 ? -22.906 -23.016 -2.113 1 91.88 360 ASP B O 1
ATOM 7072 N N . GLN B 1 361 ? -20.891 -22.078 -2.525 1 94.62 361 GLN B N 1
ATOM 7073 C CA . GLN B 1 361 ? -20.172 -22.734 -1.438 1 94.62 361 GLN B CA 1
ATOM 7074 C C . GLN B 1 361 ? -20.297 -24.25 -1.522 1 94.62 361 GLN B C 1
ATOM 7076 O O . GLN B 1 361 ? -20.516 -24.922 -0.51 1 94.62 361 GLN B O 1
ATOM 7081 N N . GLN B 1 362 ? -20.375 -24.766 -2.713 1 96.19 362 GLN B N 1
ATOM 7082 C CA . GLN B 1 362 ? -20.344 -26.203 -2.961 1 96.19 362 GLN B CA 1
ATOM 7083 C C . GLN B 1 362 ? -18.953 -26.656 -3.414 1 96.19 362 GLN B C 1
ATOM 7085 O O . GLN B 1 362 ? -18.5 -26.281 -4.488 1 96.19 362 GLN B O 1
ATOM 7090 N N . PHE B 1 363 ? -18.375 -27.531 -2.629 1 97.81 363 PHE B N 1
ATOM 7091 C CA . PHE B 1 363 ? -16.984 -27.891 -2.881 1 97.81 363 PHE B CA 1
ATOM 7092 C C . PHE B 1 363 ? -16.844 -29.406 -3.053 1 97.81 363 PHE B C 1
ATOM 7094 O O . PHE B 1 363 ? -17.062 -30.156 -2.104 1 97.81 363 PHE B O 1
ATOM 7101 N N . PRO B 1 364 ? -16.469 -29.859 -4.234 1 97.88 364 PRO B N 1
ATOM 7102 C CA . PRO B 1 364 ? -16.234 -31.297 -4.414 1 97.88 364 PRO B CA 1
ATOM 7103 C C . PRO B 1 364 ? -14.992 -31.781 -3.697 1 97.88 364 PRO B C 1
ATOM 7105 O O . PRO B 1 364 ? -13.961 -31.109 -3.691 1 97.88 364 PRO B O 1
ATOM 7108 N N . VAL B 1 365 ? -15.102 -32.906 -3.074 1 98.19 365 VAL B N 1
ATOM 7109 C CA . VAL B 1 365 ? -13.977 -33.562 -2.41 1 98.19 365 VAL B CA 1
ATOM 7110 C C . VAL B 1 365 ? -13.836 -35 -2.918 1 98.19 365 VAL B C 1
ATOM 7112 O O . VAL B 1 365 ? -14.789 -35.781 -2.865 1 98.19 365 VAL B O 1
ATOM 7115 N N . PHE B 1 366 ? -12.656 -35.312 -3.404 1 98.06 366 PHE B N 1
ATOM 7116 C CA . PHE B 1 366 ? -12.391 -36.625 -3.949 1 98.06 366 PHE B CA 1
ATOM 7117 C C . PHE B 1 366 ? -11.219 -37.281 -3.225 1 98.06 366 PHE B C 1
ATOM 7119 O O . PHE B 1 366 ? -10.422 -36.625 -2.582 1 98.06 366 PHE B O 1
ATOM 7126 N N . GLY B 1 367 ? -11.195 -38.594 -3.301 1 97.56 367 GLY B N 1
ATOM 7127 C CA . GLY B 1 367 ? -10.078 -39.375 -2.826 1 97.56 367 GLY B CA 1
ATOM 7128 C C . GLY B 1 367 ? -9.547 -40.344 -3.871 1 97.56 367 GLY B C 1
ATOM 7129 O O . GLY B 1 367 ? -10.219 -40.625 -4.863 1 97.56 367 GLY B O 1
ATOM 7130 N N . PHE B 1 368 ? -8.352 -40.781 -3.656 1 97.12 368 PHE B N 1
ATOM 7131 C CA . PHE B 1 368 ? -7.762 -41.75 -4.574 1 97.12 368 PHE B CA 1
ATOM 7132 C C . PHE B 1 368 ? -6.766 -42.656 -3.846 1 97.12 368 PHE B C 1
ATOM 7134 O O . PHE B 1 368 ? -6.223 -42.281 -2.809 1 97.12 368 PHE B O 1
ATOM 7141 N N . GLY B 1 369 ? -6.578 -43.844 -4.359 1 95.62 369 GLY B N 1
ATOM 7142 C CA . GLY B 1 369 ? -5.543 -44.75 -3.887 1 95.62 369 GLY B CA 1
ATOM 7143 C C . GLY B 1 369 ? -5.973 -45.562 -2.68 1 95.62 369 GLY B C 1
ATOM 7144 O O . GLY B 1 369 ? -5.148 -45.906 -1.823 1 95.62 369 GLY B O 1
ATOM 7145 N N . CYS B 1 370 ? -7.254 -45.906 -2.553 1 95.69 370 CYS B N 1
ATOM 7146 C CA . CYS B 1 370 ? -7.723 -46.688 -1.407 1 95.69 370 CYS B CA 1
ATOM 7147 C C . CYS B 1 370 ? -8.664 -47.781 -1.847 1 95.69 370 CYS B C 1
ATOM 7149 O O . CYS B 1 370 ? -8.992 -47.906 -3.031 1 95.69 370 CYS B O 1
ATOM 7151 N N . LYS B 1 371 ? -8.945 -48.656 -0.897 1 95.94 371 LYS B N 1
ATOM 7152 C CA . LYS B 1 371 ? -9.977 -49.656 -1.083 1 95.94 371 LYS B CA 1
ATOM 7153 C C . LYS B 1 371 ? -11.242 -49.312 -0.305 1 95.94 371 LYS B C 1
ATOM 7155 O O . LYS B 1 371 ? -11.172 -48.938 0.863 1 95.94 371 LYS B O 1
ATOM 7160 N N . ILE B 1 372 ? -12.336 -49.312 -1.022 1 93.81 372 ILE B N 1
ATOM 7161 C CA . ILE B 1 372 ? -13.656 -49.188 -0.42 1 93.81 372 ILE B CA 1
ATOM 7162 C C . ILE B 1 372 ? -14.438 -50.5 -0.645 1 93.81 372 ILE B C 1
ATOM 7164 O O . ILE B 1 372 ? -14.703 -50.875 -1.788 1 93.81 372 ILE B O 1
ATOM 7168 N N . ASN B 1 373 ? -14.773 -51.125 0.387 1 91.12 373 ASN B N 1
ATOM 7169 C CA . ASN B 1 373 ? -15.453 -52.406 0.313 1 91.12 373 ASN B CA 1
ATOM 7170 C C . ASN B 1 373 ? -14.688 -53.406 -0.564 1 91.12 373 ASN B C 1
ATOM 7172 O O . ASN B 1 373 ? -15.266 -54.031 -1.448 1 91.12 373 ASN B O 1
ATOM 7176 N N . GLY B 1 374 ? -13.414 -53.406 -0.455 1 90.81 374 GLY B N 1
ATOM 7177 C CA . GLY B 1 374 ? -12.562 -54.375 -1.106 1 90.81 374 GLY B CA 1
ATOM 7178 C C . GLY B 1 374 ? -12.18 -53.969 -2.521 1 90.81 374 GLY B C 1
ATOM 7179 O O . GLY B 1 374 ? -11.352 -54.656 -3.154 1 90.81 374 GLY B O 1
ATOM 7180 N N . THR B 1 375 ? -12.727 -52.938 -2.947 1 94.12 375 THR B N 1
ATOM 7181 C CA . THR B 1 375 ? -12.453 -52.5 -4.312 1 94.12 375 THR B CA 1
ATOM 7182 C C . THR B 1 375 ? -11.531 -51.281 -4.316 1 94.12 375 THR B C 1
ATOM 7184 O O . THR B 1 375 ? -11.781 -50.312 -3.604 1 94.12 375 THR B O 1
ATOM 7187 N N . VAL B 1 376 ? -10.531 -51.344 -5.164 1 94.5 376 VAL B N 1
ATOM 7188 C CA . VAL B 1 376 ? -9.578 -50.219 -5.262 1 94.5 376 VAL B CA 1
ATOM 7189 C C . VAL B 1 376 ? -10.195 -49.062 -6.047 1 94.5 376 VAL B C 1
ATOM 7191 O O . VAL B 1 376 ? -10.805 -49.281 -7.094 1 94.5 376 VAL B O 1
ATOM 7194 N N . ASN B 1 377 ? -10.109 -47.906 -5.562 1 93.69 377 ASN B N 1
ATOM 7195 C CA . ASN B 1 377 ? -10.664 -46.719 -6.172 1 93.69 377 ASN B CA 1
ATOM 7196 C C . ASN B 1 377 ? -9.594 -45.656 -6.383 1 93.69 377 ASN B C 1
ATOM 7198 O O . ASN B 1 377 ? -8.758 -45.406 -5.504 1 93.69 377 ASN B O 1
ATOM 7202 N N . HIS B 1 378 ? -9.609 -45.094 -7.539 1 94.81 378 HIS B N 1
ATOM 7203 C CA . HIS B 1 378 ? -8.602 -44.062 -7.852 1 94.81 378 HIS B CA 1
ATOM 7204 C C . HIS B 1 378 ? -9.234 -42.688 -8.062 1 94.81 378 HIS B C 1
ATOM 7206 O O . HIS B 1 378 ? -8.531 -41.719 -8.367 1 94.81 378 HIS B O 1
ATOM 7212 N N . CYS B 1 379 ? -10.469 -42.562 -7.961 1 96.25 379 CYS B N 1
ATOM 7213 C CA . CYS B 1 379 ? -11.234 -41.344 -7.949 1 96.25 379 CYS B CA 1
ATOM 7214 C C . CYS B 1 379 ? -12.633 -41.562 -7.391 1 96.25 379 CYS B C 1
ATOM 7216 O O . CYS B 1 379 ? -13.508 -42.094 -8.086 1 96.25 379 CYS B O 1
ATOM 7218 N N . PHE B 1 380 ? -12.867 -41.25 -6.188 1 96.31 380 PHE B N 1
ATOM 7219 C CA . PHE B 1 380 ? -14.164 -41.438 -5.547 1 96.31 380 PHE B CA 1
ATOM 7220 C C . PHE B 1 380 ? -14.547 -40.219 -4.719 1 96.31 380 PHE B C 1
ATOM 7222 O O . PHE B 1 380 ? -13.672 -39.5 -4.191 1 96.31 380 PHE B O 1
ATOM 7229 N N . PRO B 1 381 ? -15.852 -39.938 -4.625 1 96.94 381 PRO B N 1
ATOM 7230 C CA . PRO B 1 381 ? -16.266 -38.844 -3.73 1 96.94 381 PRO B CA 1
ATOM 7231 C C . PRO B 1 381 ? -16.062 -39.188 -2.256 1 96.94 381 PRO B C 1
ATOM 7233 O O . PRO B 1 381 ? -16.516 -40.25 -1.799 1 96.94 381 PRO B O 1
ATOM 7236 N N . VAL B 1 382 ? -15.445 -38.344 -1.547 1 97.19 382 VAL B N 1
ATOM 7237 C CA . VAL B 1 382 ? -15.148 -38.562 -0.134 1 97.19 382 VAL B CA 1
ATOM 7238 C C . VAL B 1 382 ? -16.438 -38.5 0.676 1 97.19 382 VAL B C 1
ATOM 7240 O O . VAL B 1 382 ? -16.484 -38.969 1.816 1 97.19 382 VAL B O 1
ATOM 7243 N N . THR B 1 383 ? -17.484 -38 0.091 1 95.5 383 THR B N 1
ATOM 7244 C CA . THR B 1 383 ? -18.797 -38.031 0.712 1 95.5 383 THR B CA 1
ATOM 7245 C C . THR B 1 383 ? -19.406 -39.406 0.647 1 95.5 383 THR B C 1
ATOM 7247 O O . THR B 1 383 ? -20.422 -39.688 1.302 1 95.5 383 THR B O 1
ATOM 7250 N N . PHE B 1 384 ? -18.938 -40.281 -0.202 1 94.81 384 PHE B N 1
ATOM 7251 C CA . PHE B 1 384 ? -19.359 -41.656 -0.45 1 94.81 384 PHE B CA 1
ATOM 7252 C C . PHE B 1 384 ? -20.734 -41.688 -1.12 1 94.81 384 PHE B C 1
ATOM 7254 O O . PHE B 1 384 ? -21.453 -42.688 -1.046 1 94.81 384 PHE B O 1
ATOM 7261 N N . ASN B 1 385 ? -21.094 -40.469 -1.67 1 93.19 385 ASN B N 1
ATOM 7262 C CA . ASN B 1 385 ? -22.25 -40.312 -2.547 1 93.19 385 ASN B CA 1
ATOM 7263 C C . ASN B 1 385 ? -21.828 -40 -3.975 1 93.19 385 ASN B C 1
ATOM 7265 O O . ASN B 1 385 ? -21.5 -38.844 -4.277 1 93.19 385 ASN B O 1
ATOM 7269 N N . PRO B 1 386 ? -21.859 -40.938 -4.887 1 89.69 386 PRO B N 1
ATOM 7270 C CA . PRO B 1 386 ? -21.375 -40.75 -6.25 1 89.69 386 PRO B CA 1
ATOM 7271 C C . PRO B 1 386 ? -22.141 -39.625 -6.984 1 89.69 386 PRO B C 1
ATOM 7273 O O . PRO B 1 386 ? -21.609 -39.031 -7.922 1 89.69 386 PRO B O 1
ATOM 7276 N N . GLN B 1 387 ? -23.328 -39.312 -6.539 1 90.31 387 GLN B N 1
ATOM 7277 C CA . GLN B 1 387 ? -24.156 -38.344 -7.215 1 90.31 387 GLN B CA 1
ATOM 7278 C C . GLN B 1 387 ? -23.844 -36.938 -6.719 1 90.31 387 GLN B C 1
ATOM 7280 O O . GLN B 1 387 ? -24.203 -35.938 -7.363 1 90.31 387 GLN B O 1
ATOM 7285 N N . ASN B 1 388 ? -23.172 -36.938 -5.609 1 94.12 388 ASN B N 1
ATOM 7286 C CA . ASN B 1 388 ? -22.906 -35.625 -5.043 1 94.12 388 ASN B CA 1
ATOM 7287 C C . ASN B 1 388 ? -21.578 -35.562 -4.301 1 94.12 388 ASN B C 1
ATOM 7289 O O . ASN B 1 388 ? -21.547 -35.75 -3.08 1 94.12 388 ASN B O 1
ATOM 7293 N N . PRO B 1 389 ? -20.594 -35.188 -4.957 1 95.88 389 PRO B N 1
ATOM 7294 C CA . PRO B 1 389 ? -19.281 -35.094 -4.312 1 95.88 389 PRO B CA 1
ATOM 7295 C C . PRO B 1 389 ? -19.094 -33.812 -3.525 1 95.88 389 PRO B C 1
ATOM 7297 O O . PRO B 1 389 ? -18.047 -33.594 -2.924 1 95.88 389 PRO B O 1
ATOM 7300 N N . ASN B 1 390 ? -20.141 -32.938 -3.393 1 97.19 390 ASN B N 1
ATOM 7301 C CA . ASN B 1 390 ? -20 -31.578 -2.852 1 97.19 390 ASN B CA 1
ATOM 7302 C C . ASN B 1 390 ? -20.25 -31.547 -1.347 1 97.19 390 ASN B C 1
ATOM 7304 O O . ASN B 1 390 ? -21.062 -32.312 -0.834 1 97.19 390 ASN B O 1
ATOM 7308 N N . VAL B 1 391 ? -19.484 -30.75 -0.658 1 97.81 391 VAL B N 1
ATOM 7309 C CA . VAL B 1 391 ? -19.734 -30.391 0.73 1 97.81 391 VAL B CA 1
ATOM 7310 C C . VAL B 1 391 ? -20 -28.891 0.83 1 97.81 391 VAL B C 1
ATOM 7312 O O . VAL B 1 391 ? -19.5 -28.109 0.009 1 97.81 391 VAL B O 1
ATOM 7315 N N . PRO B 1 392 ? -20.703 -28.375 1.771 1 96.12 392 PRO B N 1
ATOM 7316 C CA . PRO B 1 392 ? -21.266 -27.031 1.729 1 96.12 392 PRO B CA 1
ATOM 7317 C C . PRO B 1 392 ? -20.375 -25.984 2.391 1 96.12 392 PRO B C 1
ATOM 7319 O O . PRO B 1 392 ? -20.812 -24.859 2.648 1 96.12 392 PRO B O 1
ATOM 7322 N N . SER B 1 393 ? -19.141 -26.281 2.879 1 95.62 393 SER B N 1
ATOM 7323 C CA . SER B 1 393 ? -18.25 -25.297 3.482 1 95.62 393 SER B CA 1
ATOM 7324 C C . SER B 1 393 ? -16.828 -25.828 3.59 1 95.62 393 SER B C 1
ATOM 7326 O O . SER B 1 393 ? -16.594 -27.016 3.418 1 95.62 393 SER B O 1
ATOM 7328 N N . LEU B 1 394 ? -15.945 -24.891 3.85 1 95.12 394 LEU B N 1
ATOM 7329 C CA . LEU B 1 394 ? -14.555 -25.266 4.098 1 95.12 394 LEU B CA 1
ATOM 7330 C C . LEU B 1 394 ? -14.461 -26.203 5.301 1 95.12 394 LEU B C 1
ATOM 7332 O O . LEU B 1 394 ? -13.719 -27.188 5.266 1 95.12 394 LEU B O 1
ATOM 7336 N N . GLN B 1 395 ? -15.234 -25.922 6.328 1 95.81 395 GLN B N 1
ATOM 7337 C CA . GLN B 1 395 ? -15.266 -26.781 7.508 1 95.81 395 GLN B CA 1
ATOM 7338 C C . GLN B 1 395 ? -15.734 -28.188 7.148 1 95.81 395 GLN B C 1
ATOM 7340 O O . GLN B 1 395 ? -15.234 -29.172 7.691 1 95.81 395 GLN B O 1
ATOM 7345 N N . ASP B 1 396 ? -16.594 -28.219 6.262 1 97.69 396 ASP B N 1
ATOM 7346 C CA . ASP B 1 396 ? -17.156 -29.5 5.871 1 97.69 396 ASP B CA 1
ATOM 7347 C C . ASP B 1 396 ? -16.172 -30.297 5 1 97.69 396 ASP B C 1
ATOM 7349 O O . ASP B 1 396 ? -16.281 -31.516 4.891 1 97.69 396 ASP B O 1
ATOM 7353 N N . ILE B 1 397 ? -15.266 -29.641 4.324 1 97.94 397 ILE B N 1
ATOM 7354 C CA . ILE B 1 397 ? -14.219 -30.359 3.613 1 97.94 397 ILE B CA 1
ATOM 7355 C C . ILE B 1 397 ? -13.359 -31.141 4.609 1 97.94 397 ILE B C 1
ATOM 7357 O O . ILE B 1 397 ? -13.117 -32.344 4.426 1 97.94 397 ILE B O 1
ATOM 7361 N N . VAL B 1 398 ? -12.953 -30.453 5.645 1 96.94 398 VAL B N 1
ATOM 7362 C CA . VAL B 1 398 ? -12.148 -31.078 6.684 1 96.94 398 VAL B CA 1
ATOM 7363 C C . VAL B 1 398 ? -12.945 -32.188 7.367 1 96.94 398 VAL B C 1
ATOM 7365 O O . VAL B 1 398 ? -12.414 -33.281 7.652 1 96.94 398 VAL B O 1
ATOM 7368 N N . GLY B 1 399 ? -14.227 -31.875 7.629 1 97.06 399 GLY B N 1
ATOM 7369 C CA . GLY B 1 399 ? -15.086 -32.875 8.227 1 97.06 399 GLY B CA 1
ATOM 7370 C C . GLY B 1 399 ? -15.211 -34.125 7.387 1 97.06 399 GLY B C 1
ATOM 7371 O O . GLY B 1 399 ? -15.141 -35.25 7.906 1 97.06 399 GLY B O 1
ATOM 7372 N N . ALA B 1 400 ? -15.461 -33.969 6.133 1 97.88 400 ALA B N 1
ATOM 7373 C CA . ALA B 1 400 ? -15.562 -35.094 5.219 1 97.88 400 ALA B CA 1
ATOM 7374 C C . ALA B 1 400 ? -14.266 -35.906 5.199 1 97.88 400 ALA B C 1
ATOM 7376 O O . ALA B 1 400 ? -14.289 -37.125 5.188 1 97.88 400 ALA B O 1
ATOM 7377 N N . TYR B 1 401 ? -13.156 -35.25 5.152 1 98.06 401 TYR B N 1
ATOM 7378 C CA . TYR B 1 401 ? -11.852 -35.906 5.195 1 98.06 401 TYR B CA 1
ATOM 7379 C C . TYR B 1 401 ? -11.703 -36.75 6.453 1 98.06 401 TYR B C 1
ATOM 7381 O O . TYR B 1 401 ? -11.383 -37.938 6.371 1 98.06 401 TYR B O 1
ATOM 7389 N N . ARG B 1 402 ? -12 -36.188 7.617 1 96.75 402 ARG B N 1
ATOM 7390 C CA . ARG B 1 402 ? -11.883 -36.875 8.891 1 96.75 402 ARG B CA 1
ATOM 7391 C C . ARG B 1 402 ? -12.766 -38.125 8.914 1 96.75 402 ARG B C 1
ATOM 7393 O O . ARG B 1 402 ? -12.328 -39.219 9.305 1 96.75 402 ARG B O 1
ATOM 7400 N N . HIS B 1 403 ? -13.938 -37.938 8.453 1 96.25 403 HIS B N 1
ATOM 7401 C CA . HIS B 1 403 ? -14.898 -39.031 8.438 1 96.25 403 HIS B CA 1
ATOM 7402 C C . HIS B 1 403 ? -14.445 -40.156 7.5 1 96.25 403 HIS B C 1
ATOM 7404 O O . HIS B 1 403 ? -14.633 -41.344 7.797 1 96.25 403 HIS B O 1
ATOM 7410 N N . SER B 1 404 ? -13.883 -39.781 6.438 1 96.75 404 SER B N 1
ATOM 7411 C CA . SER B 1 404 ? -13.5 -40.75 5.41 1 96.75 404 SER B CA 1
ATOM 7412 C C . SER B 1 404 ? -12.406 -41.688 5.91 1 96.75 404 SER B C 1
ATOM 7414 O O . SER B 1 404 ? -12.305 -42.844 5.453 1 96.75 404 SER B O 1
ATOM 7416 N N . LEU B 1 405 ? -11.602 -41.281 6.801 1 95.56 405 LEU B N 1
ATOM 7417 C CA . LEU B 1 405 ? -10.484 -42.062 7.301 1 95.56 405 LEU B CA 1
ATOM 7418 C C . LEU B 1 405 ? -10.992 -43.312 8.016 1 95.56 405 LEU B C 1
ATOM 7420 O O . LEU B 1 405 ? -10.258 -44.312 8.156 1 95.56 405 LEU B O 1
ATOM 7424 N N . THR B 1 406 ? -12.227 -43.281 8.438 1 93.06 406 THR B N 1
ATOM 7425 C CA . THR B 1 406 ? -12.805 -44.438 9.125 1 93.06 406 THR B CA 1
ATOM 7426 C C . THR B 1 406 ? -13.477 -45.375 8.133 1 93.06 406 THR B C 1
ATOM 7428 O O . THR B 1 406 ? -13.852 -46.5 8.492 1 93.06 406 THR B O 1
ATOM 7431 N N . GLN B 1 407 ? -13.617 -44.938 6.887 1 93.25 407 GLN B N 1
ATOM 7432 C CA . GLN B 1 407 ? -14.422 -45.656 5.926 1 93.25 407 GLN B CA 1
ATOM 7433 C C . GLN B 1 407 ? -13.555 -46.281 4.84 1 93.25 407 GLN B C 1
ATOM 7435 O O . GLN B 1 407 ? -14.008 -47.156 4.09 1 93.25 407 GLN B O 1
ATOM 7440 N N . VAL B 1 408 ? -12.305 -45.875 4.816 1 95.19 408 VAL B N 1
ATOM 7441 C CA . VAL B 1 408 ? -11.477 -46.312 3.707 1 95.19 408 VAL B CA 1
ATOM 7442 C C . VAL B 1 408 ? -10.32 -47.156 4.238 1 95.19 408 VAL B C 1
ATOM 7444 O O . VAL B 1 408 ? -9.953 -47.062 5.41 1 95.19 408 VAL B O 1
ATOM 7447 N N . GLN B 1 409 ? -9.852 -48.156 3.373 1 95.69 409 GLN B N 1
ATOM 7448 C CA . GLN B 1 409 ? -8.602 -48.875 3.594 1 95.69 409 GLN B CA 1
ATOM 7449 C C . GLN B 1 409 ? -7.5 -48.375 2.662 1 95.69 409 GLN B C 1
ATOM 7451 O O . GLN B 1 409 ? -7.645 -48.438 1.438 1 95.69 409 GLN B O 1
ATOM 7456 N N . LEU B 1 410 ? -6.422 -47.875 3.303 1 95.81 410 LEU B N 1
ATOM 7457 C CA . LEU B 1 410 ? -5.328 -47.344 2.49 1 95.81 410 LEU B CA 1
ATOM 7458 C C . LEU B 1 410 ? -4.738 -48.438 1.602 1 95.81 410 LEU B C 1
ATOM 7460 O O . LEU B 1 410 ? -4.602 -49.562 2.029 1 95.81 410 LEU B O 1
ATOM 7464 N N . SER B 1 411 ? -4.465 -48.094 0.414 1 94.69 411 SER B N 1
ATOM 7465 C CA . SER B 1 411 ? -3.939 -49.031 -0.569 1 94.69 411 SER B CA 1
ATOM 7466 C C . SER B 1 411 ? -3.145 -48.312 -1.652 1 94.69 411 SER B C 1
ATOM 7468 O O . SER B 1 411 ? -2.406 -47.344 -1.364 1 94.69 411 SER B O 1
ATOM 7470 N N . GLY B 1 412 ? -3.102 -48.688 -2.889 1 90.12 412 GLY B N 1
ATOM 7471 C CA . GLY B 1 412 ? -2.432 -48.125 -4.051 1 90.12 412 GLY B CA 1
ATOM 7472 C C . GLY B 1 412 ? -2.947 -48.688 -5.363 1 90.12 412 GLY B C 1
ATOM 7473 O O . GLY B 1 412 ? -3.951 -49.406 -5.395 1 90.12 412 GLY B O 1
ATOM 7474 N N . PRO B 1 413 ? -2.447 -48.344 -6.422 1 93.5 413 PRO B N 1
ATOM 7475 C CA . PRO B 1 413 ? -1.354 -47.375 -6.668 1 93.5 413 PRO B CA 1
ATOM 7476 C C . PRO B 1 413 ? -1.799 -45.938 -6.574 1 93.5 413 PRO B C 1
ATOM 7478 O O . PRO B 1 413 ? -2.986 -45.656 -6.379 1 93.5 413 PRO B O 1
ATOM 7481 N N . THR B 1 414 ? -0.896 -44.969 -6.52 1 94.06 414 THR B N 1
ATOM 7482 C CA . THR B 1 414 ? -1.153 -43.531 -6.535 1 94.06 414 THR B CA 1
ATOM 7483 C C . THR B 1 414 ? -1.335 -43.031 -7.965 1 94.06 414 THR B C 1
ATOM 7485 O O . THR B 1 414 ? -0.362 -42.906 -8.711 1 94.06 414 THR B O 1
ATOM 7488 N N . LEU B 1 415 ? -2.578 -42.781 -8.406 1 96.56 415 LEU B N 1
ATOM 7489 C CA . LEU B 1 415 ? -2.885 -42.344 -9.766 1 96.56 415 LEU B CA 1
ATOM 7490 C C . LEU B 1 415 ? -3.512 -40.969 -9.766 1 96.56 415 LEU B C 1
ATOM 7492 O O . LEU B 1 415 ? -4.5 -40.719 -9.07 1 96.56 415 LEU B O 1
ATOM 7496 N N . PHE B 1 416 ? -2.959 -40.062 -10.594 1 97 416 PHE B N 1
ATOM 7497 C CA . PHE B 1 416 ? -3.455 -38.688 -10.688 1 97 416 PHE B CA 1
ATOM 7498 C C . PHE B 1 416 ? -4.41 -38.531 -11.867 1 97 416 PHE B C 1
ATOM 7500 O O . PHE B 1 416 ? -5.352 -37.75 -11.812 1 97 416 PHE B O 1
ATOM 7507 N N . ALA B 1 417 ? -4.23 -39.312 -12.93 1 97.5 417 ALA B N 1
ATOM 7508 C CA . ALA B 1 417 ? -4.895 -39.062 -14.211 1 97.5 417 ALA B CA 1
ATOM 7509 C C . ALA B 1 417 ? -6.414 -39.094 -14.055 1 97.5 417 ALA B C 1
ATOM 7511 O O . ALA B 1 417 ? -7.113 -38.219 -14.57 1 97.5 417 ALA B O 1
ATOM 7512 N N . PRO B 1 418 ? -6.969 -40.094 -13.32 1 97.56 418 PRO B N 1
ATOM 7513 C CA . PRO B 1 418 ? -8.43 -40.125 -13.18 1 97.56 418 PRO B CA 1
ATOM 7514 C C . PRO B 1 418 ? -8.969 -38.875 -12.484 1 97.56 418 PRO B C 1
ATOM 7516 O O . PRO B 1 418 ? -10.023 -38.344 -12.859 1 97.56 418 PRO B O 1
ATOM 7519 N N . ILE B 1 419 ? -8.305 -38.406 -11.492 1 97.38 419 ILE B N 1
ATOM 7520 C CA . ILE B 1 419 ? -8.734 -37.25 -10.75 1 97.38 419 ILE B CA 1
ATOM 7521 C C . ILE B 1 419 ? -8.695 -36 -11.648 1 97.38 419 ILE B C 1
ATOM 7523 O O . ILE B 1 419 ? -9.625 -35.188 -11.648 1 97.38 419 ILE B O 1
ATOM 7527 N N . ILE B 1 420 ? -7.613 -35.812 -12.375 1 98.31 420 ILE B N 1
ATOM 7528 C CA . ILE B 1 420 ? -7.438 -34.656 -13.25 1 98.31 420 ILE B CA 1
ATOM 7529 C C . ILE B 1 420 ? -8.508 -34.656 -14.344 1 98.31 420 ILE B C 1
ATOM 7531 O O . ILE B 1 420 ? -9.094 -33.625 -14.664 1 98.31 420 ILE B O 1
ATOM 7535 N N . THR B 1 421 ? -8.758 -35.812 -14.891 1 97.88 421 THR B N 1
ATOM 7536 C CA . THR B 1 421 ? -9.789 -35.969 -15.914 1 97.88 421 THR B CA 1
ATOM 7537 C C . THR B 1 421 ? -11.164 -35.594 -15.359 1 97.88 421 THR B C 1
ATOM 7539 O O . THR B 1 421 ? -11.914 -34.844 -16 1 97.88 421 THR B O 1
ATOM 7542 N N . SER B 1 422 ? -11.453 -36.062 -14.195 1 96.44 422 SER B N 1
ATOM 7543 C CA . SER B 1 422 ? -12.719 -35.75 -13.555 1 96.44 422 SER B CA 1
ATOM 7544 C C . SER B 1 422 ? -12.836 -34.25 -13.266 1 96.44 422 SER B C 1
ATOM 7546 O O . SER B 1 422 ? -13.875 -33.656 -13.531 1 96.44 422 SER B O 1
ATOM 7548 N N . ALA B 1 423 ? -11.836 -33.719 -12.719 1 97.75 423 ALA B N 1
ATOM 7549 C CA . ALA B 1 423 ? -11.828 -32.281 -12.406 1 97.75 423 ALA B CA 1
ATOM 7550 C C . ALA B 1 423 ? -11.992 -31.453 -13.664 1 97.75 423 ALA B C 1
ATOM 7552 O O . ALA B 1 423 ? -12.656 -30.406 -13.641 1 97.75 423 ALA B O 1
ATOM 7553 N N . THR B 1 424 ? -11.344 -31.859 -14.758 1 98.19 424 THR B N 1
ATOM 7554 C CA . THR B 1 424 ? -11.445 -31.156 -16.031 1 98.19 424 THR B CA 1
ATOM 7555 C C . THR B 1 424 ? -12.898 -31.094 -16.5 1 98.19 424 THR B C 1
ATOM 7557 O O . THR B 1 424 ? -13.367 -30.047 -16.953 1 98.19 424 THR B O 1
ATOM 7560 N N . GLN B 1 425 ? -13.555 -32.188 -16.328 1 96.12 425 GLN B N 1
ATOM 7561 C CA . GLN B 1 425 ? -14.953 -32.25 -16.734 1 96.12 425 GLN B CA 1
ATOM 7562 C C . GLN B 1 425 ? -15.812 -31.328 -15.875 1 96.12 425 GLN B C 1
ATOM 7564 O O . GLN B 1 425 ? -16.656 -30.594 -16.391 1 96.12 425 GLN B O 1
ATOM 7569 N N . VAL B 1 426 ? -15.602 -31.375 -14.648 1 95.06 426 VAL B N 1
ATOM 7570 C CA . VAL B 1 426 ? -16.328 -30.5 -13.727 1 95.06 426 VAL B CA 1
ATOM 7571 C C . VAL B 1 426 ? -16.062 -29.031 -14.078 1 95.06 426 VAL B C 1
ATOM 7573 O O . VAL B 1 426 ? -16.984 -28.219 -14.109 1 95.06 426 VAL B O 1
ATOM 7576 N N . ALA B 1 427 ? -14.836 -28.719 -14.297 1 97.38 427 ALA B N 1
ATOM 7577 C CA . ALA B 1 427 ? -14.422 -27.344 -14.586 1 97.38 427 ALA B CA 1
ATOM 7578 C C . ALA B 1 427 ? -15.117 -26.828 -15.844 1 97.38 427 ALA B C 1
ATOM 7580 O O . ALA B 1 427 ? -15.617 -25.703 -15.859 1 97.38 427 ALA B O 1
ATOM 7581 N N . GLN B 1 428 ? -15.109 -27.625 -16.859 1 96.94 428 GLN B N 1
ATOM 7582 C CA . GLN B 1 428 ? -15.734 -27.234 -18.109 1 96.94 428 GLN B CA 1
ATOM 7583 C C . GLN B 1 428 ? -17.234 -27.016 -17.938 1 96.94 428 GLN B C 1
ATOM 7585 O O . GLN B 1 428 ? -17.797 -26.031 -18.422 1 96.94 428 GLN B O 1
ATOM 7590 N N . ALA B 1 429 ? -17.844 -27.859 -17.219 1 94.88 429 ALA B N 1
ATOM 7591 C CA . ALA B 1 429 ? -19.281 -27.766 -16.984 1 94.88 429 ALA B CA 1
ATOM 7592 C C . ALA B 1 429 ? -19.609 -26.531 -16.141 1 94.88 429 ALA B C 1
ATOM 7594 O O . ALA B 1 429 ? -20.547 -25.797 -16.438 1 94.88 429 ALA B O 1
ATOM 7595 N N . SER B 1 430 ? -18.891 -26.312 -15.125 1 95.19 430 SER B N 1
ATOM 7596 C CA . SER B 1 430 ? -19.141 -25.219 -14.203 1 95.19 430 SER B CA 1
ATOM 7597 C C . SER B 1 430 ? -18.938 -23.875 -14.883 1 95.19 430 SER B C 1
ATOM 7599 O O . SER B 1 430 ? -19.688 -22.922 -14.641 1 95.19 430 SER B O 1
ATOM 7601 N N . PHE B 1 431 ? -17.922 -23.797 -15.664 1 95.62 431 PHE B N 1
ATOM 7602 C CA . PHE B 1 431 ? -17.656 -22.531 -16.344 1 95.62 431 PHE B CA 1
ATOM 7603 C C . PHE B 1 431 ? -18.766 -22.203 -17.344 1 95.62 431 PHE B C 1
ATOM 7605 O O . PHE B 1 431 ? -19.188 -21.047 -17.438 1 95.62 431 PHE B O 1
ATOM 7612 N N . ALA B 1 432 ? -19.188 -23.203 -18.047 1 93.69 432 ALA B N 1
ATOM 7613 C CA . ALA B 1 432 ? -20.266 -23.016 -19.016 1 93.69 432 ALA B CA 1
ATOM 7614 C C . ALA B 1 432 ? -21.547 -22.578 -18.328 1 93.69 432 ALA B C 1
ATOM 7616 O O . ALA B 1 432 ? -22.297 -21.75 -18.859 1 93.69 432 ALA B O 1
ATOM 7617 N N . GLU B 1 433 ? -21.719 -23.031 -17.172 1 92.94 433 GLU B N 1
ATOM 7618 C CA . GLU B 1 433 ? -22.969 -22.781 -16.469 1 92.94 433 GLU B CA 1
ATOM 7619 C C . GLU B 1 433 ? -22.938 -21.453 -15.727 1 92.94 433 GLU B C 1
ATOM 7621 O O . GLU B 1 433 ? -23.938 -20.719 -15.719 1 92.94 433 GLU B O 1
ATOM 7626 N N . SER B 1 434 ? -21.875 -21.156 -15.078 1 93.19 434 SER B N 1
ATOM 7627 C CA . SER B 1 434 ? -21.906 -20.047 -14.141 1 93.19 434 SER B CA 1
ATOM 7628 C C . SER B 1 434 ? -20.609 -19.234 -14.188 1 93.19 434 SER B C 1
ATOM 7630 O O . SER B 1 434 ? -20.328 -18.453 -13.273 1 93.19 434 SER B O 1
ATOM 7632 N N . ARG B 1 435 ? -19.734 -19.484 -15.172 1 93.12 435 ARG B N 1
ATOM 7633 C CA . ARG B 1 435 ? -18.453 -18.812 -15.289 1 93.12 435 ARG B CA 1
ATOM 7634 C C . ARG B 1 435 ? -17.594 -19.031 -14.039 1 93.12 435 ARG B C 1
ATOM 7636 O O . ARG B 1 435 ? -17.016 -18.094 -13.5 1 93.12 435 ARG B O 1
ATOM 7643 N N . THR B 1 436 ? -17.656 -20.234 -13.594 1 96.62 436 THR B N 1
ATOM 7644 C CA . THR B 1 436 ? -16.844 -20.625 -12.445 1 96.62 436 THR B CA 1
ATOM 7645 C C . THR B 1 436 ? -15.539 -21.266 -12.883 1 96.62 436 THR B C 1
ATOM 7647 O O . THR B 1 436 ? -15.539 -22.281 -13.594 1 96.62 436 THR B O 1
ATOM 7650 N N . TYR B 1 437 ? -14.453 -20.641 -12.57 1 97.94 437 TYR B N 1
ATOM 7651 C CA . TYR B 1 437 ? -13.125 -21.188 -12.805 1 97.94 437 TYR B CA 1
ATOM 7652 C C . TYR B 1 437 ? -12.727 -22.141 -11.68 1 97.94 437 TYR B C 1
ATOM 7654 O O . TYR B 1 437 ? -12.906 -21.812 -10.5 1 97.94 437 TYR B O 1
ATOM 7662 N N . THR B 1 438 ? -12.18 -23.266 -12 1 98.5 438 THR B N 1
ATOM 7663 C CA . THR B 1 438 ? -11.961 -24.312 -11.008 1 98.5 438 THR B CA 1
ATOM 7664 C C . THR B 1 438 ? -10.477 -24.422 -10.656 1 98.5 438 THR B C 1
ATOM 7666 O O . THR B 1 438 ? -9.617 -24.297 -11.531 1 98.5 438 THR B O 1
ATOM 7669 N N . ILE B 1 439 ? -10.211 -24.594 -9.383 1 98.56 439 ILE B N 1
ATOM 7670 C CA . ILE B 1 439 ? -8.891 -24.922 -8.875 1 98.56 439 ILE B CA 1
ATOM 7671 C C . ILE B 1 439 ? -8.906 -26.328 -8.266 1 98.56 439 ILE B C 1
ATOM 7673 O O . ILE B 1 439 ? -9.648 -26.594 -7.316 1 98.56 439 ILE B O 1
ATOM 7677 N N . LEU B 1 440 ? -8.117 -27.234 -8.828 1 98.81 440 LEU B N 1
ATOM 7678 C CA . LEU B 1 440 ? -7.941 -28.562 -8.273 1 98.81 440 LEU B CA 1
ATOM 7679 C C . LEU B 1 440 ? -6.727 -28.625 -7.352 1 98.81 440 LEU B C 1
ATOM 7681 O O . LEU B 1 440 ? -5.598 -28.391 -7.793 1 98.81 440 LEU B O 1
ATOM 7685 N N . MET B 1 441 ? -6.965 -28.859 -6.121 1 98.62 441 MET B N 1
ATOM 7686 C CA . MET B 1 441 ? -5.879 -29.078 -5.172 1 98.62 441 MET B CA 1
ATOM 7687 C C . MET B 1 441 ? -5.664 -30.578 -4.934 1 98.62 441 MET B C 1
ATOM 7689 O O . MET B 1 441 ? -6.578 -31.281 -4.492 1 98.62 441 MET B O 1
ATOM 7693 N N . ILE B 1 442 ? -4.469 -31.094 -5.242 1 98.19 442 ILE B N 1
ATOM 7694 C CA . ILE B 1 442 ? -4.078 -32.469 -4.961 1 98.19 442 ILE B CA 1
ATOM 7695 C C . ILE B 1 442 ? -3.072 -32.5 -3.812 1 98.19 442 ILE B C 1
ATOM 7697 O O . ILE B 1 442 ? -2.008 -31.875 -3.896 1 98.19 442 ILE B O 1
ATOM 7701 N N . ILE B 1 443 ? -3.434 -33.125 -2.764 1 97.56 443 ILE B N 1
ATOM 7702 C CA . ILE B 1 443 ? -2.512 -33.344 -1.65 1 97.56 443 ILE B CA 1
ATOM 7703 C C . ILE B 1 443 ? -2.008 -34.781 -1.659 1 97.56 443 ILE B C 1
ATOM 7705 O O . ILE B 1 443 ? -2.803 -35.719 -1.682 1 97.56 443 ILE B O 1
ATOM 7709 N N . THR B 1 444 ? -0.671 -34.938 -1.642 1 96.31 444 THR B N 1
ATOM 7710 C CA . THR B 1 444 ? -0.137 -36.281 -1.835 1 96.31 444 THR B CA 1
ATOM 7711 C C . THR B 1 444 ? 1.201 -36.438 -1.118 1 96.31 444 THR B C 1
ATOM 7713 O O . THR B 1 444 ? 1.929 -35.469 -0.928 1 96.31 444 THR B O 1
ATOM 7716 N N . ASP B 1 445 ? 1.523 -37.625 -0.499 1 90.5 445 ASP B N 1
ATOM 7717 C CA . ASP B 1 445 ? 2.807 -37.875 0.142 1 90.5 445 ASP B CA 1
ATOM 7718 C C . ASP B 1 445 ? 3.768 -38.562 -0.824 1 90.5 445 ASP B C 1
ATOM 7720 O O . ASP B 1 445 ? 4.867 -38.969 -0.435 1 90.5 445 ASP B O 1
ATOM 7724 N N . GLY B 1 446 ? 3.33 -38.906 -2.07 1 75.31 446 GLY B N 1
ATOM 7725 C CA . GLY B 1 446 ? 4.223 -39.875 -2.682 1 75.31 446 GLY B CA 1
ATOM 7726 C C . GLY B 1 446 ? 4.434 -39.656 -4.164 1 75.31 446 GLY B C 1
ATOM 7727 O O . GLY B 1 446 ? 4.199 -38.531 -4.664 1 75.31 446 GLY B O 1
ATOM 7728 N N . ILE B 1 447 ? 5.066 -40.719 -4.789 1 77.62 447 ILE B N 1
ATOM 7729 C CA . ILE B 1 447 ? 5.43 -40.781 -6.199 1 77.62 447 ILE B CA 1
ATOM 7730 C C . ILE B 1 447 ? 4.258 -41.375 -7 1 77.62 447 ILE B C 1
ATOM 7732 O O . ILE B 1 447 ? 3.668 -42.375 -6.617 1 77.62 447 ILE B O 1
ATOM 7736 N N . ILE B 1 448 ? 3.893 -40.781 -7.953 1 88.56 448 ILE B N 1
ATOM 7737 C CA . ILE B 1 448 ? 2.77 -41.188 -8.781 1 88.56 448 ILE B CA 1
ATOM 7738 C C . ILE B 1 448 ? 3.176 -42.406 -9.633 1 88.56 448 ILE B C 1
ATOM 7740 O O . ILE B 1 448 ? 4.355 -42.562 -9.961 1 88.56 448 ILE B O 1
ATOM 7744 N N . ASN B 1 449 ? 2.217 -43.25 -10 1 92.62 449 ASN B N 1
ATOM 7745 C CA . ASN B 1 449 ? 2.432 -44.469 -10.758 1 92.62 449 ASN B CA 1
ATOM 7746 C C . ASN B 1 449 ? 1.895 -44.344 -12.18 1 92.62 449 ASN B C 1
ATOM 7748 O O . ASN B 1 449 ? 1.851 -45.344 -12.922 1 92.62 449 ASN B O 1
ATOM 7752 N N . ASP B 1 450 ? 1.489 -43.188 -12.562 1 95 450 ASP B N 1
ATOM 7753 C CA . ASP B 1 450 ? 0.913 -43 -13.891 1 95 450 ASP B CA 1
ATOM 7754 C C . ASP B 1 450 ? 1.409 -41.688 -14.516 1 95 450 ASP B C 1
ATOM 7756 O O . ASP B 1 450 ? 0.614 -40.906 -15.023 1 95 450 ASP B O 1
ATOM 7760 N N . MET B 1 451 ? 2.662 -41.562 -14.516 1 94.69 451 MET B N 1
ATOM 7761 C CA . MET B 1 451 ? 3.281 -40.312 -14.961 1 94.69 451 MET B CA 1
ATOM 7762 C C . MET B 1 451 ? 2.832 -39.969 -16.375 1 94.69 451 MET B C 1
ATOM 7764 O O . MET B 1 451 ? 2.393 -38.844 -16.625 1 94.69 451 MET B O 1
ATOM 7768 N N . ARG B 1 452 ? 2.922 -40.938 -17.297 1 95.19 452 ARG B N 1
ATOM 7769 C CA . ARG B 1 452 ? 2.578 -40.656 -18.688 1 95.19 452 ARG B CA 1
ATOM 7770 C C . ARG B 1 452 ? 1.102 -40.281 -18.828 1 95.19 452 ARG B C 1
ATOM 7772 O O . ARG B 1 452 ? 0.75 -39.344 -19.531 1 95.19 452 ARG B O 1
ATOM 7779 N N . GLU B 1 453 ? 0.25 -41.062 -18.203 1 96.62 453 GLU B N 1
ATOM 7780 C CA . GLU B 1 453 ? -1.183 -40.781 -18.234 1 96.62 453 GLU B CA 1
ATOM 7781 C C . GLU B 1 453 ? -1.497 -39.438 -17.594 1 96.62 453 GLU B C 1
ATOM 7783 O O . GLU B 1 453 ? -2.395 -38.719 -18.047 1 96.62 453 GLU B O 1
ATOM 7788 N N . THR B 1 454 ? -0.798 -39.125 -16.547 1 96.81 454 THR B N 1
ATOM 7789 C CA . THR B 1 454 ? -0.977 -37.875 -15.859 1 96.81 454 THR B CA 1
ATOM 7790 C C . THR B 1 454 ? -0.611 -36.688 -16.781 1 96.81 454 THR B C 1
ATOM 7792 O O . THR B 1 454 ? -1.361 -35.719 -16.891 1 96.81 454 THR B O 1
ATOM 7795 N N . ILE B 1 455 ? 0.513 -36.812 -17.469 1 96.56 455 ILE B N 1
ATOM 7796 C CA . ILE B 1 455 ? 0.939 -35.781 -18.406 1 96.56 455 ILE B CA 1
ATOM 7797 C C . ILE B 1 455 ? -0.116 -35.594 -19.5 1 96.56 455 ILE B C 1
ATOM 7799 O O . ILE B 1 455 ? -0.494 -34.469 -19.828 1 96.56 455 ILE B O 1
ATOM 7803 N N . ASP B 1 456 ? -0.602 -36.719 -20.047 1 97.69 456 ASP B N 1
ATOM 7804 C CA . ASP B 1 456 ? -1.645 -36.688 -21.078 1 97.69 456 ASP B CA 1
ATOM 7805 C C . ASP B 1 456 ? -2.881 -35.938 -20.562 1 97.69 456 ASP B C 1
ATOM 7807 O O . ASP B 1 456 ? -3.477 -35.125 -21.266 1 97.69 456 ASP B O 1
ATOM 7811 N N . ALA B 1 457 ? -3.273 -36.25 -19.328 1 97.88 457 ALA B N 1
ATOM 7812 C CA . ALA B 1 457 ? -4.445 -35.594 -18.734 1 97.88 457 ALA B CA 1
ATOM 7813 C C . ALA B 1 457 ? -4.234 -34.125 -18.547 1 97.88 457 ALA B C 1
ATOM 7815 O O . ALA B 1 457 ? -5.145 -33.312 -18.781 1 97.88 457 ALA B O 1
ATOM 7816 N N . ILE B 1 458 ? -3.057 -33.719 -18.094 1 97.69 458 ILE B N 1
ATOM 7817 C CA . ILE B 1 458 ? -2.744 -32.312 -17.875 1 97.69 458 ILE B CA 1
ATOM 7818 C C . ILE B 1 458 ? -2.768 -31.547 -19.203 1 97.69 458 ILE B C 1
ATOM 7820 O O . ILE B 1 458 ? -3.328 -30.453 -19.297 1 97.69 458 ILE B O 1
ATOM 7824 N N . VAL B 1 459 ? -2.148 -32.125 -20.188 1 97.06 459 VAL B N 1
ATOM 7825 C CA . VAL B 1 459 ? -2.121 -31.5 -21.516 1 97.06 459 VAL B CA 1
ATOM 7826 C C . VAL B 1 459 ? -3.547 -31.312 -22.031 1 97.06 459 VAL B C 1
ATOM 7828 O O . VAL B 1 459 ? -3.893 -30.25 -22.547 1 97.06 459 VAL B O 1
ATOM 7831 N N . ALA B 1 460 ? -4.336 -32.312 -21.859 1 97.06 460 ALA B N 1
ATOM 7832 C CA . ALA B 1 460 ? -5.73 -32.219 -22.281 1 97.06 460 ALA B CA 1
ATOM 7833 C C . ALA B 1 460 ? -6.473 -31.156 -21.5 1 97.06 460 ALA B C 1
ATOM 7835 O O . ALA B 1 460 ? -7.379 -30.5 -22.016 1 97.06 460 ALA B O 1
ATOM 7836 N N . ALA B 1 461 ? -6.129 -30.969 -20.25 1 97.88 461 ALA B N 1
ATOM 7837 C CA . ALA B 1 461 ? -6.789 -30.031 -19.359 1 97.88 461 ALA B CA 1
ATOM 7838 C C . ALA B 1 461 ? -6.293 -28.594 -19.594 1 97.88 461 ALA B C 1
ATOM 7840 O O . ALA B 1 461 ? -6.914 -27.641 -19.125 1 97.88 461 ALA B O 1
ATOM 7841 N N . SER B 1 462 ? -5.254 -28.422 -20.281 1 96.62 462 SER B N 1
ATOM 7842 C CA . SER B 1 462 ? -4.539 -27.141 -20.359 1 96.62 462 SER B CA 1
ATOM 7843 C C . SER B 1 462 ? -5.371 -26.094 -21.062 1 96.62 462 SER B C 1
ATOM 7845 O O . SER B 1 462 ? -5.078 -24.891 -20.969 1 96.62 462 SER B O 1
ATOM 7847 N N . ASP B 1 463 ? -6.434 -26.484 -21.75 1 95.38 463 ASP B N 1
ATOM 7848 C CA . ASP B 1 463 ? -7.332 -25.531 -22.422 1 95.38 463 ASP B CA 1
ATOM 7849 C C . ASP B 1 463 ? -8.625 -25.359 -21.625 1 95.38 463 ASP B C 1
ATOM 7851 O O . ASP B 1 463 ? -9.539 -24.656 -22.062 1 95.38 463 ASP B O 1
ATOM 7855 N N . ALA B 1 464 ? -8.789 -25.984 -20.547 1 97.56 464 ALA B N 1
ATOM 7856 C CA . ALA B 1 464 ? -9.977 -25.906 -19.703 1 97.56 464 ALA B CA 1
ATOM 7857 C C . ALA B 1 464 ? -9.828 -24.812 -18.641 1 97.56 464 ALA B C 1
ATOM 7859 O O . ALA B 1 464 ? -8.719 -24.328 -18.391 1 97.56 464 ALA B O 1
ATOM 7860 N N . PRO B 1 465 ? -10.953 -24.25 -18.125 1 98.12 465 PRO B N 1
ATOM 7861 C CA . PRO B 1 465 ? -10.883 -23.312 -17.016 1 98.12 465 PRO B CA 1
ATOM 7862 C C . PRO B 1 465 ? -10.484 -23.984 -15.695 1 98.12 465 PRO B C 1
ATOM 7864 O O . PRO B 1 465 ? -11.273 -24.016 -14.75 1 98.12 465 PRO B O 1
ATOM 7867 N N . LEU B 1 466 ? -9.195 -24.438 -15.688 1 98.5 466 LEU B N 1
ATOM 7868 C CA . LEU B 1 466 ? -8.711 -25.25 -14.578 1 98.5 466 LEU B CA 1
ATOM 7869 C C . LEU B 1 466 ? -7.27 -24.906 -14.234 1 98.5 466 LEU B C 1
ATOM 7871 O O . LEU B 1 466 ? -6.441 -24.703 -15.125 1 98.5 466 LEU B O 1
ATOM 7875 N N . SER B 1 467 ? -7.051 -24.688 -12.992 1 98.19 467 SER B N 1
ATOM 7876 C CA . SER B 1 467 ? -5.711 -24.703 -12.422 1 98.19 467 SER B CA 1
ATOM 7877 C C . SER B 1 467 ? -5.504 -25.906 -11.516 1 98.19 467 SER B C 1
ATOM 7879 O O . SER B 1 467 ? -6.418 -26.328 -10.805 1 98.19 467 SER B O 1
ATOM 7881 N N . ILE B 1 468 ? -4.285 -26.453 -11.57 1 98.31 468 ILE B N 1
ATOM 7882 C CA . ILE B 1 468 ? -3.951 -27.594 -10.727 1 98.31 468 ILE B CA 1
ATOM 7883 C C . ILE B 1 468 ? -2.834 -27.203 -9.758 1 98.31 468 ILE B C 1
ATOM 7885 O O . ILE B 1 468 ? -1.741 -26.828 -10.188 1 98.31 468 ILE B O 1
ATOM 7889 N N . ILE B 1 469 ? -3.135 -27.297 -8.508 1 97.38 469 ILE B N 1
ATOM 7890 C CA . ILE B 1 469 ? -2.096 -27.078 -7.504 1 97.38 469 ILE B CA 1
ATOM 7891 C C . ILE B 1 469 ? -1.833 -28.391 -6.75 1 97.38 469 ILE B C 1
ATOM 7893 O O . ILE B 1 469 ? -2.771 -29.094 -6.383 1 97.38 469 ILE B O 1
ATOM 7897 N N . ILE B 1 470 ? -0.56 -28.75 -6.598 1 96.25 470 ILE B N 1
ATOM 7898 C CA . ILE B 1 470 ? -0.149 -29.984 -5.934 1 96.25 470 ILE B CA 1
ATOM 7899 C C . ILE B 1 470 ? 0.681 -29.656 -4.695 1 96.25 470 ILE B C 1
ATOM 7901 O O . ILE B 1 470 ? 1.621 -28.859 -4.766 1 96.25 470 ILE B O 1
ATOM 7905 N N . ILE B 1 471 ? 0.281 -30.188 -3.578 1 95.44 471 ILE B N 1
ATOM 7906 C CA . ILE B 1 471 ? 1.044 -30.031 -2.344 1 95.44 471 ILE B CA 1
ATOM 7907 C C . ILE B 1 471 ? 1.61 -31.375 -1.909 1 95.44 471 ILE B C 1
ATOM 7909 O O . ILE B 1 471 ? 0.861 -32.344 -1.694 1 95.44 471 ILE B O 1
ATOM 7913 N N . GLY B 1 472 ? 2.938 -31.422 -1.808 1 94.31 472 GLY B N 1
ATOM 7914 C CA . GLY B 1 472 ? 3.598 -32.625 -1.326 1 94.31 472 GLY B CA 1
ATOM 7915 C C . GLY B 1 472 ? 3.752 -32.656 0.183 1 94.31 472 GLY B C 1
ATOM 7916 O O . GLY B 1 472 ? 4.469 -31.844 0.757 1 94.31 472 GLY B O 1
ATOM 7917 N N . VAL B 1 473 ? 3.111 -33.625 0.804 1 94.62 473 VAL B N 1
ATOM 7918 C CA . VAL B 1 473 ? 3.213 -33.781 2.254 1 94.62 473 VAL B CA 1
ATOM 7919 C C . VAL B 1 473 ? 4.184 -34.906 2.596 1 94.62 473 VAL B C 1
ATOM 7921 O O . VAL B 1 473 ? 4.375 -35.844 1.804 1 94.62 473 VAL B O 1
ATOM 7924 N N . GLY B 1 474 ? 4.797 -34.844 3.719 1 91.75 474 GLY B N 1
ATOM 7925 C CA . GLY B 1 474 ? 5.75 -35.844 4.141 1 91.75 474 GLY B CA 1
ATOM 7926 C C . GLY B 1 474 ? 7.148 -35.625 3.594 1 91.75 474 GLY B C 1
ATOM 7927 O O . GLY B 1 474 ? 7.527 -34.469 3.305 1 91.75 474 GLY B O 1
ATOM 7928 N N . THR B 1 475 ? 7.938 -36.656 3.537 1 86.75 475 THR B N 1
ATOM 7929 C CA . THR B 1 475 ? 9.359 -36.5 3.252 1 86.75 475 THR B CA 1
ATOM 7930 C C . THR B 1 475 ? 9.75 -37.25 1.985 1 86.75 475 THR B C 1
ATOM 7932 O O . THR B 1 475 ? 10.938 -37.469 1.716 1 86.75 475 THR B O 1
ATOM 7935 N N . ALA B 1 476 ? 8.836 -37.656 1.231 1 82.5 476 ALA B N 1
ATOM 7936 C CA . ALA B 1 476 ? 9.125 -38.438 0.035 1 82.5 476 ALA B CA 1
ATOM 7937 C C . ALA B 1 476 ? 9.859 -37.594 -1.008 1 82.5 476 ALA B C 1
ATOM 7939 O O . ALA B 1 476 ? 10.062 -36.406 -0.817 1 82.5 476 ALA B O 1
ATOM 7940 N N . ASP B 1 477 ? 10.359 -38.281 -2.055 1 82.69 477 ASP B N 1
ATOM 7941 C CA . ASP B 1 477 ? 10.945 -37.625 -3.227 1 82.69 477 ASP B CA 1
ATOM 7942 C C . ASP B 1 477 ? 9.859 -37.062 -4.152 1 82.69 477 ASP B C 1
ATOM 7944 O O . ASP B 1 477 ? 8.961 -37.812 -4.566 1 82.69 477 ASP B O 1
ATOM 7948 N N . PHE B 1 478 ? 9.969 -35.812 -4.473 1 83.94 478 PHE B N 1
ATOM 7949 C CA . PHE B 1 478 ? 8.922 -35.156 -5.262 1 83.94 478 PHE B CA 1
ATOM 7950 C C . PHE B 1 478 ? 9.43 -34.844 -6.664 1 83.94 478 PHE B C 1
ATOM 7952 O O . PHE B 1 478 ? 8.922 -33.906 -7.312 1 83.94 478 PHE B O 1
ATOM 7959 N N . GLY B 1 479 ? 10.398 -35.562 -7.148 1 80.88 479 GLY B N 1
ATOM 7960 C CA . GLY B 1 479 ? 10.961 -35.312 -8.469 1 80.88 479 GLY B CA 1
ATOM 7961 C C . GLY B 1 479 ? 9.914 -35.312 -9.57 1 80.88 479 GLY B C 1
ATOM 7962 O O . GLY B 1 479 ? 9.93 -34.438 -10.453 1 80.88 479 GLY B O 1
ATOM 7963 N N . ALA B 1 480 ? 9.008 -36.312 -9.539 1 83 480 ALA B N 1
ATOM 7964 C CA . ALA B 1 480 ? 7.945 -36.406 -10.531 1 83 480 ALA B CA 1
ATOM 7965 C C . ALA B 1 480 ? 7.078 -35.156 -10.539 1 83 480 ALA B C 1
ATOM 7967 O O . ALA B 1 480 ? 6.645 -34.719 -11.602 1 83 480 ALA B O 1
ATOM 7968 N N . MET B 1 481 ? 6.82 -34.625 -9.375 1 87.31 481 MET B N 1
ATOM 7969 C CA . MET B 1 481 ? 5.984 -33.438 -9.25 1 87.31 481 MET B CA 1
ATOM 7970 C C . MET B 1 481 ? 6.668 -32.219 -9.867 1 87.31 481 MET B C 1
ATOM 7972 O O . MET B 1 481 ? 6.004 -31.344 -10.445 1 87.31 481 MET B O 1
ATOM 7976 N N . ASP B 1 482 ? 7.922 -32.188 -9.812 1 81.25 482 ASP B N 1
ATOM 7977 C CA . ASP B 1 482 ? 8.695 -31.109 -10.422 1 81.25 482 ASP B CA 1
ATOM 7978 C C . ASP B 1 482 ? 8.547 -31.109 -11.938 1 81.25 482 ASP B C 1
ATOM 7980 O O . ASP B 1 482 ? 8.477 -30.047 -12.57 1 81.25 482 ASP B O 1
ATOM 7984 N N . VAL B 1 483 ? 8.539 -32.25 -12.453 1 81.94 483 VAL B N 1
ATOM 7985 C CA . VAL B 1 483 ? 8.359 -32.406 -13.898 1 81.94 483 VAL B CA 1
ATOM 7986 C C . VAL B 1 483 ? 6.98 -31.906 -14.305 1 81.94 483 VAL B C 1
ATOM 7988 O O . VAL B 1 483 ? 6.848 -31.188 -15.297 1 81.94 483 VAL B O 1
ATOM 7991 N N . LEU B 1 484 ? 5.977 -32.25 -13.547 1 87.56 484 LEU B N 1
ATOM 7992 C CA . LEU B 1 484 ? 4.602 -31.859 -13.859 1 87.56 484 LEU B CA 1
ATOM 7993 C C . LEU B 1 484 ? 4.426 -30.344 -13.797 1 87.56 484 LEU B C 1
ATOM 7995 O O . LEU B 1 484 ? 3.561 -29.781 -14.477 1 87.56 484 LEU B O 1
ATOM 7999 N N . ASP B 1 485 ? 5.055 -29.594 -12.984 1 84.5 485 ASP B N 1
ATOM 8000 C CA . ASP B 1 485 ? 4.988 -28.141 -12.797 1 84.5 485 ASP B CA 1
ATOM 8001 C C . ASP B 1 485 ? 5.422 -27.406 -14.07 1 84.5 485 ASP B C 1
ATOM 8003 O O . ASP B 1 485 ? 5.008 -26.266 -14.305 1 84.5 485 ASP B O 1
ATOM 8007 N N . ALA B 1 486 ? 6.074 -28.016 -15.039 1 72.88 486 ALA B N 1
ATOM 8008 C CA . ALA B 1 486 ? 6.41 -27.594 -16.406 1 72.88 486 ALA B CA 1
ATOM 8009 C C . ALA B 1 486 ? 6.906 -26.156 -16.438 1 72.88 486 ALA B C 1
ATOM 8011 O O . ALA B 1 486 ? 6.594 -25.406 -17.359 1 72.88 486 ALA B O 1
ATOM 8012 N N . ASP B 1 487 ? 7.449 -25.609 -15.422 1 63.38 487 ASP B N 1
ATOM 8013 C CA . ASP B 1 487 ? 7.922 -24.234 -15.406 1 63.38 487 ASP B CA 1
ATOM 8014 C C . ASP B 1 487 ? 8.984 -24 -16.469 1 63.38 487 ASP B C 1
ATOM 8016 O O . ASP B 1 487 ? 9.055 -22.922 -17.062 1 63.38 487 ASP B O 1
ATOM 8020 N N . ASP B 1 488 ? 9.688 -25.062 -16.797 1 60.62 488 ASP B N 1
ATOM 8021 C CA . ASP B 1 488 ? 10.844 -24.922 -17.688 1 60.62 488 ASP B CA 1
ATOM 8022 C C . ASP B 1 488 ? 10.531 -25.438 -19.078 1 60.62 488 ASP B C 1
ATOM 8024 O O . ASP B 1 488 ? 10.906 -24.812 -20.078 1 60.62 488 ASP B O 1
ATOM 8028 N N . VAL B 1 489 ? 9.898 -26.609 -19.109 1 70 489 VAL B N 1
ATOM 8029 C CA . VAL B 1 489 ? 9.586 -27.266 -20.375 1 70 489 VAL B CA 1
ATOM 8030 C C . VAL B 1 489 ? 8.094 -27.594 -20.453 1 70 489 VAL B C 1
ATOM 8032 O O . VAL B 1 489 ? 7.566 -28.281 -19.578 1 70 489 VAL B O 1
ATOM 8035 N N . PRO B 1 490 ? 7.52 -27.094 -21.453 1 83.69 490 PRO B N 1
ATOM 8036 C CA . PRO B 1 490 ? 6.102 -27.453 -21.578 1 83.69 490 PRO B CA 1
ATOM 8037 C C . PRO B 1 490 ? 5.883 -28.953 -21.703 1 83.69 490 PRO B C 1
ATOM 8039 O O . PRO B 1 490 ? 6.688 -29.656 -22.328 1 83.69 490 PRO B O 1
ATOM 8042 N N . LEU B 1 491 ? 4.895 -29.438 -21.094 1 91 491 LEU B N 1
ATOM 8043 C CA . LEU B 1 491 ? 4.555 -30.859 -21.172 1 91 491 LEU B CA 1
ATOM 8044 C C . LEU B 1 491 ? 4.055 -31.219 -22.562 1 91 491 LEU B C 1
ATOM 8046 O O . LEU B 1 491 ? 3.428 -30.406 -23.234 1 91 491 LEU B O 1
ATOM 8050 N N . ARG B 1 492 ? 4.375 -32.375 -22.953 1 93.31 492 ARG B N 1
ATOM 8051 C CA . ARG B 1 492 ? 3.938 -32.938 -24.234 1 93.31 492 ARG B CA 1
ATOM 8052 C C . ARG B 1 492 ? 3.242 -34.281 -24.031 1 93.31 492 ARG B C 1
ATOM 8054 O O . ARG B 1 492 ? 3.762 -35.156 -23.344 1 93.31 492 ARG B O 1
ATOM 8061 N N . SER B 1 493 ? 2.1 -34.375 -24.688 1 94.81 493 SER B N 1
ATOM 8062 C CA . SER B 1 493 ? 1.343 -35.625 -24.562 1 94.81 493 SER B CA 1
ATOM 8063 C C . SER B 1 493 ? 1.996 -36.75 -25.344 1 94.81 493 SER B C 1
ATOM 8065 O O . SER B 1 493 ? 2.936 -36.531 -26.109 1 94.81 493 SER B O 1
ATOM 8067 N N . SER B 1 494 ? 1.473 -37.938 -25.109 1 94.81 494 SER B N 1
ATOM 8068 C CA . SER B 1 494 ? 1.957 -39.125 -25.812 1 94.81 494 SER B CA 1
ATOM 8069 C C . SER B 1 494 ? 1.73 -38.969 -27.312 1 94.81 494 SER B C 1
ATOM 8071 O O . SER B 1 494 ? 2.48 -39.562 -28.109 1 94.81 494 SER B O 1
ATOM 8073 N N . SER B 1 495 ? 0.779 -38.219 -27.75 1 94.56 495 SER B N 1
ATOM 8074 C CA . SER B 1 495 ? 0.477 -37.969 -29.156 1 94.56 495 SER B CA 1
ATOM 8075 C C . SER B 1 495 ? 1.259 -36.781 -29.703 1 94.56 495 SER B C 1
ATOM 8077 O O . SER B 1 495 ? 1.091 -36.438 -30.875 1 94.56 495 SER B O 1
ATOM 8079 N N . GLY B 1 496 ? 1.971 -36.094 -28.875 1 92.75 496 GLY B N 1
ATOM 8080 C CA . GLY B 1 496 ? 2.844 -35.031 -29.328 1 92.75 496 GLY B CA 1
ATOM 8081 C C . GLY B 1 496 ? 2.23 -33.656 -29.172 1 92.75 496 GLY B C 1
ATOM 8082 O O . GLY B 1 496 ? 2.811 -32.656 -29.609 1 92.75 496 GLY B O 1
ATOM 8083 N N . VAL B 1 497 ? 1.146 -33.625 -28.594 1 93.69 497 VAL B N 1
ATOM 8084 C CA . VAL B 1 497 ? 0.477 -32.344 -28.406 1 93.69 497 VAL B CA 1
ATOM 8085 C C . VAL B 1 497 ? 1.116 -31.609 -27.234 1 93.69 497 VAL B C 1
ATOM 8087 O O . VAL B 1 497 ? 1.301 -32.188 -26.156 1 93.69 497 VAL B O 1
ATOM 8090 N N . VAL B 1 498 ? 1.467 -30.391 -27.453 1 92 498 VAL B N 1
ATOM 8091 C CA . VAL B 1 498 ? 2.076 -29.562 -26.422 1 92 498 VAL B CA 1
ATOM 8092 C C . VAL B 1 498 ? 0.987 -28.844 -25.625 1 92 498 VAL B C 1
ATOM 8094 O O . VAL B 1 498 ? -0.009 -28.391 -26.203 1 92 498 VAL B O 1
ATOM 8097 N N . MET B 1 499 ? 1.145 -28.766 -24.344 1 93.56 499 MET B N 1
ATOM 8098 C CA . MET B 1 499 ? 0.158 -28.078 -23.516 1 93.56 499 MET B CA 1
ATOM 8099 C C . MET B 1 499 ? -0.025 -26.641 -23.953 1 93.56 499 MET B C 1
ATOM 8101 O O . MET B 1 499 ? 0.938 -25.969 -24.344 1 93.56 499 MET B O 1
ATOM 8105 N N . LYS B 1 500 ? -1.19 -26.094 -23.859 1 89.56 500 LYS B N 1
ATOM 8106 C CA . LYS B 1 500 ? -1.519 -24.75 -24.312 1 89.56 500 LYS B CA 1
ATOM 8107 C C . LYS B 1 500 ? -1.174 -23.719 -23.25 1 89.56 500 LYS B C 1
ATOM 8109 O O . LYS B 1 500 ? -0.818 -22.578 -23.578 1 89.56 500 LYS B O 1
ATOM 8114 N N . ARG B 1 501 ? -1.404 -24.094 -22.031 1 90.06 501 ARG B N 1
ATOM 8115 C CA . ARG B 1 501 ? -1.131 -23.234 -20.875 1 90.06 501 ARG B CA 1
ATOM 8116 C C . ARG B 1 501 ? -0.468 -24.031 -19.75 1 90.06 501 ARG B C 1
ATOM 8118 O O . ARG B 1 501 ? -0.735 -25.219 -19.594 1 90.06 501 ARG B O 1
ATOM 8125 N N . ASP B 1 502 ? 0.398 -23.391 -19.047 1 89.38 502 ASP B N 1
ATOM 8126 C CA . ASP B 1 502 ? 0.91 -23.953 -17.797 1 89.38 502 ASP B CA 1
ATOM 8127 C C . ASP B 1 502 ? -0.112 -23.812 -16.672 1 89.38 502 ASP B C 1
ATOM 8129 O O . ASP B 1 502 ? -0.321 -22.719 -16.156 1 89.38 502 ASP B O 1
ATOM 8133 N N . ILE B 1 503 ? -0.691 -24.953 -16.312 1 95.75 503 ILE B N 1
ATOM 8134 C CA . ILE B 1 503 ? -1.799 -24.859 -15.367 1 95.75 503 ILE B CA 1
ATOM 8135 C C . ILE B 1 503 ? -1.429 -25.562 -14.07 1 95.75 503 ILE B C 1
ATOM 8137 O O . ILE B 1 503 ? -2.283 -25.766 -13.203 1 95.75 503 ILE B O 1
ATOM 8141 N N . VAL B 1 504 ? -0.148 -25.984 -13.867 1 95.31 504 VAL B N 1
ATOM 8142 C CA . VAL B 1 504 ? 0.235 -26.766 -12.703 1 95.31 504 VAL B CA 1
ATOM 8143 C C . VAL B 1 504 ? 1.213 -25.969 -11.844 1 95.31 504 VAL B C 1
ATOM 8145 O O . VAL B 1 504 ? 2.129 -25.328 -12.359 1 95.31 504 VAL B O 1
ATOM 8148 N N . GLN B 1 505 ? 0.948 -25.938 -10.562 1 92.94 505 GLN B N 1
ATOM 8149 C CA . GLN B 1 505 ? 1.877 -25.422 -9.562 1 92.94 505 GLN B CA 1
ATOM 8150 C C . GLN B 1 505 ? 2.107 -26.438 -8.445 1 92.94 505 GLN B C 1
ATOM 8152 O O . GLN B 1 505 ? 1.151 -26.953 -7.871 1 92.94 505 GLN B O 1
ATOM 8157 N N . PHE B 1 506 ? 3.396 -26.797 -8.227 1 92.25 506 PHE B N 1
ATOM 8158 C CA . PHE B 1 506 ? 3.744 -27.734 -7.172 1 92.25 506 PHE B CA 1
ATOM 8159 C C . PHE B 1 506 ? 4.543 -27.047 -6.07 1 92.25 506 PHE B C 1
ATOM 8161 O O . PHE B 1 506 ? 5.422 -26.234 -6.352 1 92.25 506 PHE B O 1
ATOM 8168 N N . VAL B 1 507 ? 4.176 -27.406 -4.801 1 87.94 507 VAL B N 1
ATOM 8169 C CA . VAL B 1 507 ? 4.922 -26.906 -3.65 1 87.94 507 VAL B CA 1
ATOM 8170 C C . VAL B 1 507 ? 5.043 -28 -2.596 1 87.94 507 VAL B C 1
ATOM 8172 O O . VAL B 1 507 ? 4.043 -28.609 -2.211 1 87.94 507 VAL B O 1
ATOM 8175 N N . PRO B 1 508 ? 6.297 -28.328 -2.133 1 88.94 508 PRO B N 1
ATOM 8176 C CA . PRO B 1 508 ? 6.445 -29.25 -1 1 88.94 508 PRO B CA 1
ATOM 8177 C C . PRO B 1 508 ? 6.133 -28.578 0.341 1 88.94 508 PRO B C 1
ATOM 8179 O O . PRO B 1 508 ? 6.688 -27.531 0.657 1 88.94 508 PRO B O 1
ATOM 8182 N N . PHE B 1 509 ? 5.367 -29.25 1.145 1 90.56 509 PHE B N 1
ATOM 8183 C CA . PHE B 1 509 ? 4.93 -28.734 2.434 1 90.56 509 PHE B CA 1
ATOM 8184 C C . PHE B 1 509 ? 6.125 -28.453 3.334 1 90.56 509 PHE B C 1
ATOM 8186 O O . PHE B 1 509 ? 6.133 -27.469 4.078 1 90.56 509 PHE B O 1
ATOM 8193 N N . ARG B 1 510 ? 7.105 -29.203 3.273 1 84.44 510 ARG B N 1
ATOM 8194 C CA . ARG B 1 510 ? 8.234 -29.172 4.195 1 84.44 510 ARG B CA 1
ATOM 8195 C C . ARG B 1 510 ? 9.008 -27.859 4.07 1 84.44 510 ARG B C 1
ATOM 8197 O O . ARG B 1 510 ? 9.797 -27.516 4.949 1 84.44 510 ARG B O 1
ATOM 8204 N N . GLN B 1 511 ? 8.773 -27.172 3.043 1 76.94 511 GLN B N 1
ATOM 8205 C CA . GLN B 1 511 ? 9.445 -25.906 2.842 1 76.94 511 GLN B CA 1
ATOM 8206 C C . GLN B 1 511 ? 8.883 -24.828 3.773 1 76.94 511 GLN B C 1
ATOM 8208 O O . GLN B 1 511 ? 9.477 -23.766 3.934 1 76.94 511 GLN B O 1
ATOM 8213 N N . PHE B 1 512 ? 7.797 -25.047 4.43 1 76.56 512 PHE B N 1
ATOM 8214 C CA . PHE B 1 512 ? 7.102 -24 5.188 1 76.56 512 PHE B CA 1
ATOM 8215 C C . PHE B 1 512 ? 6.988 -24.391 6.656 1 76.56 512 PHE B C 1
ATOM 8217 O O . PHE B 1 512 ? 6.121 -23.891 7.371 1 76.56 512 PHE B O 1
ATOM 8224 N N . GLY B 1 513 ? 7.832 -25.188 7.117 1 69.19 513 GLY B N 1
ATOM 8225 C CA . GLY B 1 513 ? 7.871 -25.594 8.508 1 69.19 513 GLY B CA 1
ATOM 8226 C C . GLY B 1 513 ? 6.688 -26.469 8.914 1 69.19 513 GLY B C 1
ATOM 8227 O O . GLY B 1 513 ? 5.93 -26.922 8.055 1 69.19 513 GLY B O 1
ATOM 8228 N N . ALA B 1 514 ? 6.594 -26.609 10.25 1 63.03 514 ALA B N 1
ATOM 8229 C CA . ALA B 1 514 ? 5.609 -27.547 10.781 1 63.03 514 ALA B CA 1
ATOM 8230 C C . ALA B 1 514 ? 4.195 -26.984 10.664 1 63.03 514 ALA B C 1
ATOM 8232 O O . ALA B 1 514 ? 3.23 -27.75 10.539 1 63.03 514 ALA B O 1
ATOM 8233 N N . GLN B 1 515 ? 4.125 -25.672 10.625 1 64.5 515 GLN B N 1
ATOM 8234 C CA . GLN B 1 515 ? 2.777 -25.125 10.688 1 64.5 515 GLN B CA 1
ATOM 8235 C C . GLN B 1 515 ? 2.301 -24.656 9.32 1 64.5 515 GLN B C 1
ATOM 8237 O O . GLN B 1 515 ? 1.11 -24.422 9.117 1 64.5 515 GLN B O 1
ATOM 8242 N N . GLY B 1 516 ? 3.148 -25.078 8.188 1 64.62 516 GLY B N 1
ATOM 8243 C CA . GLY B 1 516 ? 2.688 -24.547 6.918 1 64.62 516 GLY B CA 1
ATOM 8244 C C . GLY B 1 516 ? 2.164 -23.141 7.016 1 64.62 516 GLY B C 1
ATOM 8245 O O . GLY B 1 516 ? 2.904 -22.219 7.375 1 64.62 516 GLY B O 1
ATOM 8246 N N . GLY B 1 517 ? 0.875 -22.875 6.883 1 69.31 517 GLY B N 1
ATOM 8247 C CA . GLY B 1 517 ? 0.257 -21.594 7.18 1 69.31 517 GLY B CA 1
ATOM 8248 C C . GLY B 1 517 ? 0.106 -20.703 5.957 1 69.31 517 GLY B C 1
ATOM 8249 O O . GLY B 1 517 ? 0.001 -21.203 4.836 1 69.31 517 GLY B O 1
ATOM 8250 N N . PRO B 1 518 ? 0.002 -19.516 6.117 1 70 518 PRO B N 1
ATOM 8251 C CA . PRO B 1 518 ? -0.284 -18.547 5.059 1 70 518 PRO B CA 1
ATOM 8252 C C . PRO B 1 518 ? 0.771 -18.547 3.957 1 70 518 PRO B C 1
ATOM 8254 O O . PRO B 1 518 ? 0.447 -18.328 2.787 1 70 518 PRO B O 1
ATOM 8257 N N . ALA B 1 519 ? 1.939 -18.938 4.301 1 73.5 519 ALA B N 1
ATOM 8258 C CA . ALA B 1 519 ? 3.012 -18.938 3.311 1 73.5 519 ALA B CA 1
ATOM 8259 C C . ALA B 1 519 ? 2.842 -20.078 2.311 1 73.5 519 ALA B C 1
ATOM 8261 O O . ALA B 1 519 ? 3.146 -19.922 1.126 1 73.5 519 ALA B O 1
ATOM 8262 N N . LEU B 1 520 ? 2.393 -21.188 2.793 1 83.31 520 LEU B N 1
ATOM 8263 C CA . LEU B 1 520 ? 2.135 -22.328 1.924 1 83.31 520 LEU B CA 1
ATOM 8264 C C . LEU B 1 520 ? 1.067 -21.984 0.886 1 83.31 520 LEU B C 1
ATOM 8266 O O . LEU B 1 520 ? 1.252 -22.25 -0.305 1 83.31 520 LEU B O 1
ATOM 8270 N N . ALA B 1 521 ? 0.008 -21.438 1.363 1 86 521 ALA B N 1
ATOM 8271 C CA . ALA B 1 521 ? -1.101 -21.109 0.473 1 86 521 ALA B CA 1
ATOM 8272 C C . ALA B 1 521 ? -0.675 -20.062 -0.562 1 86 521 ALA B C 1
ATOM 8274 O O . ALA B 1 521 ? -1.021 -20.172 -1.74 1 86 521 ALA B O 1
ATOM 8275 N N . ALA B 1 522 ? 0.066 -19.078 -0.124 1 80 522 ALA B N 1
ATOM 8276 C CA . ALA B 1 522 ? 0.551 -18.047 -1.043 1 80 522 ALA B CA 1
ATOM 8277 C C . ALA B 1 522 ? 1.411 -18.656 -2.145 1 80 522 ALA B C 1
ATOM 8279 O O . ALA B 1 522 ? 1.275 -18.312 -3.318 1 80 522 ALA B O 1
ATOM 8280 N N . ALA B 1 523 ? 2.244 -19.578 -1.779 1 80.56 523 ALA B N 1
ATOM 8281 C CA . ALA B 1 523 ? 3.162 -20.203 -2.73 1 80.56 523 ALA B CA 1
ATOM 8282 C C . ALA B 1 523 ? 2.406 -21.062 -3.738 1 80.56 523 ALA B C 1
ATOM 8284 O O . ALA B 1 523 ? 2.682 -21.016 -4.941 1 80.56 523 ALA B O 1
ATOM 8285 N N . VAL B 1 524 ? 1.517 -21.797 -3.273 1 90.5 524 VAL B N 1
ATOM 8286 C CA . VAL B 1 524 ? 0.868 -22.781 -4.137 1 90.5 524 VAL B CA 1
ATOM 8287 C C . VAL B 1 524 ? -0.138 -22.078 -5.047 1 90.5 524 VAL B C 1
ATOM 8289 O O . VAL B 1 524 ? -0.41 -22.547 -6.156 1 90.5 524 VAL B O 1
ATOM 8292 N N . LEU B 1 525 ? -0.683 -20.906 -4.656 1 91.5 525 LEU B N 1
ATOM 8293 C CA . LEU B 1 525 ? -1.7 -20.203 -5.422 1 91.5 525 LEU B CA 1
ATOM 8294 C C . LEU B 1 525 ? -1.074 -19.078 -6.254 1 91.5 525 LEU B C 1
ATOM 8296 O O . LEU B 1 525 ? -1.773 -18.375 -6.992 1 91.5 525 LEU B O 1
ATOM 8300 N N . GLU B 1 526 ? 0.17 -18.906 -6.227 1 82.62 526 GLU B N 1
ATOM 8301 C CA . GLU B 1 526 ? 0.902 -17.781 -6.793 1 82.62 526 GLU B CA 1
ATOM 8302 C C . GLU B 1 526 ? 0.582 -17.594 -8.273 1 82.62 526 GLU B C 1
ATOM 8304 O O . GLU B 1 526 ? 0.463 -16.469 -8.758 1 82.62 526 GLU B O 1
ATOM 8309 N N . GLU B 1 527 ? 0.348 -18.656 -9.023 1 85.75 527 GLU B N 1
ATOM 8310 C CA . GLU B 1 527 ? 0.241 -18.578 -10.477 1 85.75 527 GLU B CA 1
ATOM 8311 C C . GLU B 1 527 ? -1.218 -18.562 -10.922 1 85.75 527 GLU B C 1
ATOM 8313 O O . GLU B 1 527 ? -1.51 -18.312 -12.094 1 85.75 527 GLU B O 1
ATOM 8318 N N . VAL B 1 528 ? -2.119 -18.734 -10.062 1 92.81 528 VAL B N 1
ATOM 8319 C CA . VAL B 1 528 ? -3.527 -18.891 -10.406 1 92.81 528 VAL B CA 1
ATOM 8320 C C . VAL B 1 528 ? -4.027 -17.641 -11.125 1 92.81 528 VAL B C 1
ATOM 8322 O O . VAL B 1 528 ? -4.676 -17.734 -12.172 1 92.81 528 VAL B O 1
ATOM 8325 N N . PRO B 1 529 ? -3.736 -16.406 -10.656 1 88 529 PRO B N 1
ATOM 8326 C CA . PRO B 1 529 ? -4.23 -15.219 -11.367 1 88 529 PRO B CA 1
ATOM 8327 C C . PRO B 1 529 ? -3.777 -15.172 -12.82 1 88 529 PRO B C 1
ATOM 8329 O O . PRO B 1 529 ? -4.578 -14.867 -13.711 1 88 529 PRO B O 1
ATOM 8332 N N . ARG B 1 530 ? -2.533 -15.492 -13.055 1 84.19 530 ARG B N 1
ATOM 8333 C CA . ARG B 1 530 ? -2.018 -15.508 -14.414 1 84.19 530 ARG B CA 1
ATOM 8334 C C . ARG B 1 530 ? -2.693 -16.594 -15.242 1 84.19 530 ARG B C 1
ATOM 8336 O O . ARG B 1 530 ? -2.988 -16.391 -16.422 1 84.19 530 ARG B O 1
ATOM 8343 N N . GLN B 1 531 ? -2.885 -17.734 -14.648 1 92.56 531 GLN B N 1
ATOM 8344 C CA . GLN B 1 531 ? -3.531 -18.844 -15.344 1 92.56 531 GLN B CA 1
ATOM 8345 C C . GLN B 1 531 ? -4.965 -18.5 -15.727 1 92.56 531 GLN B C 1
ATOM 8347 O O . GLN B 1 531 ? -5.422 -18.828 -16.812 1 92.56 531 GLN B O 1
ATOM 8352 N N . VAL B 1 532 ? -5.656 -17.859 -14.867 1 94.19 532 VAL B N 1
ATOM 8353 C CA . VAL B 1 532 ? -7.02 -17.406 -15.133 1 94.19 532 VAL B CA 1
ATOM 8354 C C . VAL B 1 532 ? -7.012 -16.406 -16.281 1 94.19 532 VAL B C 1
ATOM 8356 O O . VAL B 1 532 ? -7.816 -16.5 -17.219 1 94.19 532 VAL B O 1
ATOM 8359 N N . ASP B 1 533 ? -6.121 -15.477 -16.203 1 89.12 533 ASP B N 1
ATOM 8360 C CA . ASP B 1 533 ? -6.012 -14.461 -17.25 1 89.12 533 ASP B CA 1
ATOM 8361 C C . ASP B 1 533 ? -5.754 -15.102 -18.609 1 89.12 533 ASP B C 1
ATOM 8363 O O . ASP B 1 533 ? -6.383 -14.734 -19.609 1 89.12 533 ASP B O 1
ATOM 8367 N N . GLN B 1 534 ? -4.84 -16.047 -18.672 1 88 534 GLN B N 1
ATOM 8368 C CA . GLN B 1 534 ? -4.496 -16.734 -19.906 1 88 534 GLN B CA 1
ATOM 8369 C C . GLN B 1 534 ? -5.707 -17.453 -20.5 1 88 534 GLN B C 1
ATOM 8371 O O . GLN B 1 534 ? -5.957 -17.375 -21.703 1 88 534 GLN B O 1
ATOM 8376 N N . PHE B 1 535 ? -6.43 -18.141 -19.703 1 94.88 535 PHE B N 1
ATOM 8377 C CA . PHE B 1 535 ? -7.613 -18.844 -20.172 1 94.88 535 PHE B CA 1
ATOM 8378 C C . PHE B 1 535 ? -8.641 -17.859 -20.719 1 94.88 535 PHE B C 1
ATOM 8380 O O . PHE B 1 535 ? -9.172 -18.062 -21.812 1 94.88 535 PHE B O 1
ATOM 8387 N N . CYS B 1 536 ? -8.938 -16.844 -19.922 1 92.88 536 CYS B N 1
ATOM 8388 C CA . CYS B 1 536 ? -9.969 -15.883 -20.297 1 92.88 536 CYS B CA 1
ATOM 8389 C C . CYS B 1 536 ? -9.609 -15.172 -21.594 1 92.88 536 CYS B C 1
ATOM 8391 O O . CYS B 1 536 ? -10.461 -15.008 -22.469 1 92.88 536 CYS B O 1
ATOM 8393 N N . ARG B 1 537 ? -8.422 -14.859 -21.75 1 84.69 537 ARG B N 1
ATOM 8394 C CA . ARG B 1 537 ? -7.965 -14.203 -22.969 1 84.69 537 ARG B CA 1
ATOM 8395 C C . ARG B 1 537 ? -8.062 -15.148 -24.156 1 84.69 537 ARG B C 1
ATOM 8397 O O . ARG B 1 537 ? -8.531 -14.758 -25.234 1 84.69 537 ARG B O 1
ATOM 8404 N N . ALA B 1 538 ? -7.609 -16.297 -23.984 1 88.12 538 ALA B N 1
ATOM 8405 C CA . ALA B 1 538 ? -7.605 -17.281 -25.047 1 88.12 538 ALA B CA 1
ATOM 8406 C C . ALA B 1 538 ? -9.031 -17.594 -25.516 1 88.12 538 ALA B C 1
ATOM 8408 O O . ALA B 1 538 ? -9.25 -17.953 -26.672 1 88.12 538 ALA B O 1
ATOM 8409 N N . HIS B 1 539 ? -9.922 -17.438 -24.641 1 92.69 539 HIS B N 1
ATOM 8410 C CA . HIS B 1 539 ? -11.297 -17.797 -24.969 1 92.69 539 HIS B CA 1
ATOM 8411 C C . HIS B 1 539 ? -12.18 -16.562 -25.125 1 92.69 539 HIS B C 1
ATOM 8413 O O . HIS B 1 539 ? -13.406 -16.672 -25.10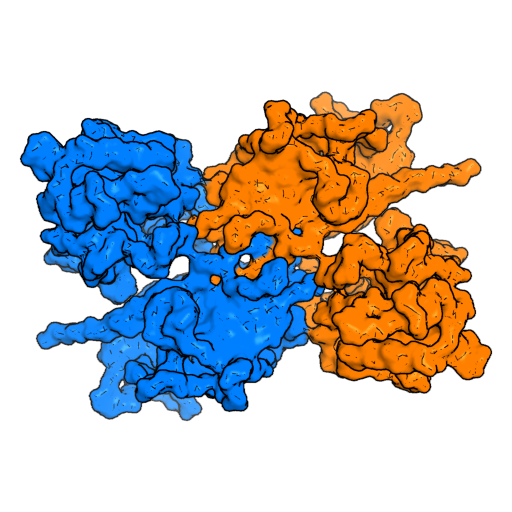9 1 92.69 539 HIS B O 1
ATOM 8419 N N . GLY B 1 540 ? -11.547 -15.336 -25.047 1 86.56 540 GLY B N 1
ATOM 8420 C CA . GLY B 1 540 ? -12.234 -14.102 -25.375 1 86.56 540 GLY B CA 1
ATOM 8421 C C . GLY B 1 540 ? -13.125 -13.602 -24.25 1 86.56 540 GLY B C 1
ATOM 8422 O O . GLY B 1 540 ? -14.109 -12.906 -24.5 1 86.56 540 GLY B O 1
ATOM 8423 N N . PHE B 1 541 ? -12.914 -14.062 -23.125 1 87.38 541 PHE B N 1
ATOM 8424 C CA . PHE B 1 541 ? -13.664 -13.547 -21.984 1 87.38 541 PHE B CA 1
ATOM 8425 C C . PHE B 1 541 ? -13.109 -12.188 -21.547 1 87.38 541 PHE B C 1
ATOM 8427 O O . PHE B 1 541 ? -12.047 -12.117 -20.922 1 87.38 541 PHE B O 1
ATOM 8434 N N . VAL B 1 542 ? -13.734 -11.125 -21.781 1 84.5 542 VAL B N 1
ATOM 8435 C CA . VAL B 1 542 ? -13.344 -9.766 -21.406 1 84.5 542 VAL B CA 1
ATOM 8436 C C . VAL B 1 542 ? -14.219 -9.281 -20.25 1 84.5 542 VAL B C 1
ATOM 8438 O O . VAL B 1 542 ? -15.453 -9.32 -20.328 1 84.5 542 VAL B O 1
ATOM 8441 N N . PRO B 1 543 ? -13.539 -8.969 -19.188 1 85.44 543 PRO B N 1
ATOM 8442 C CA . PRO B 1 543 ? -14.336 -8.461 -18.078 1 85.44 543 PRO B CA 1
ATOM 8443 C C . PRO B 1 543 ? -15.156 -7.234 -18.438 1 85.44 543 PRO B C 1
ATOM 8445 O O . PRO B 1 543 ? -14.633 -6.289 -19.047 1 85.44 543 PRO B O 1
ATOM 8448 N N . GLN B 1 544 ? -16.359 -7.34 -18.219 1 78.19 544 GLN B N 1
ATOM 8449 C CA . GLN B 1 544 ? -17.25 -6.191 -18.406 1 78.19 544 GLN B CA 1
ATOM 8450 C C . GLN B 1 544 ? -17.375 -5.383 -17.125 1 78.19 544 GLN B C 1
ATOM 8452 O O . GLN B 1 544 ? -18.047 -5.801 -16.188 1 78.19 544 GLN B O 1
ATOM 8457 N N . LEU B 1 545 ? -16.5 -4.461 -17.078 1 64.06 545 LEU B N 1
ATOM 8458 C CA . LEU B 1 545 ? -16.484 -3.664 -15.844 1 64.06 545 LEU B CA 1
ATOM 8459 C C . LEU B 1 545 ? -17.531 -2.555 -15.914 1 64.06 545 LEU B C 1
ATOM 8461 O O . LEU B 1 545 ? -17.703 -1.909 -16.953 1 64.06 545 LEU B O 1
ATOM 8465 N N . LYS B 1 546 ? -18.531 -2.75 -15.125 1 53.72 546 LYS B N 1
ATOM 8466 C CA . LYS B 1 546 ? -19.547 -1.691 -15.055 1 53.72 546 LYS B CA 1
ATOM 8467 C C . LYS B 1 546 ? -18.906 -0.367 -14.625 1 53.72 546 LYS B C 1
ATOM 8469 O O . LYS B 1 546 ? -18.031 -0.34 -13.758 1 53.72 546 LYS B O 1
ATOM 8474 N N . GLN B 1 547 ? -18.75 0.7 -15.508 1 46.94 547 GLN B N 1
ATOM 8475 C CA . GLN B 1 547 ? -18.328 2.049 -15.133 1 46.94 547 GLN B CA 1
ATOM 8476 C C . GLN B 1 547 ? -19.031 2.508 -13.859 1 46.94 547 GLN B C 1
ATOM 8478 O O . GLN B 1 547 ? -20.172 2.088 -13.578 1 46.94 547 GLN B O 1
#

InterPro domains:
  IPR000008 C2 domain [PF00168] (43-139)
  IPR000008 C2 domain [PF00168] (178-274)
  IPR000008 C2 domain [PS50004] (19-144)
  IPR000008 C2 domain [PS50004] (152-277)
  IPR000008 C2 domain [SM00239] (38-143)
  IPR000008 C2 domain [SM00239] (175-276)
  IPR002035 von Willebrand factor, type A [SM00327] (310-509)
  IPR010734 Copine, C-terminal [PF07002] (331-543)
  IPR035892 C2 domain superfamily [G3DSA:2.60.40.150] (35-163)
  IPR035892 C2 domain superfamily [G3DSA:2.60.40.150] (175-297)
  IPR035892 C2 domain superfamily [SSF49562] (43-161)
  IPR035892 C2 domain superfamily [SSF49562] (176-293)
  IPR036465 von Willebrand factor A-like domain superfamily [SSF53300] (310-495)
  IPR037768 Copine, C2B domain [cd04047] (171-279)
  IPR045052 Copine [PTHR10857] (39-544)

Organism: Trichomonas vaginalis (strain ATCC PRA-98 / G3) (NCBI:txid412133)

Secondary structure (DSSP, 8-state):
------THHHHTT--GGG---SS-STT-EEE-SS-PPEEEEEEEEES----SSSS---EEEEEEEEETTEEEEEEEPPP-TT-SS-B--PPEEEE--TTS--EEEEEEEE--SS-S-GGGSEEEEEEEEEHHHHHHTTTSEEEEE-BBTTB-S---EEEEEEEEPP---EEEEEEEEEESPPPSBTTB---EEEEEEEE-TTS-EEEEEEPPPPTT-SSEEPPPEEEEHHHHHTT-TTSEEEEEEEE--TTS--EEEEEEEEEHHHHHHTTT--EEEE-TTS-EEEEEEEEEEEEEEPPPHHHHHHTT-EEEEEEEEE-BGGG--TTSTTSTT---SSS--HHHHHHHHHHHHHGGG-SS--EEEEEESEEETTEEESSEETTS-TT--EESSHHHHHHHHHHHTTT-EEB-----HHHHHHHHHHHHHHHHHH-EEEEEEEEESS--S-HHHHHHHHHHHTTSSEEEEEEE-SS---HHHHHHT-SSS--B-TTSPBPSS--EEEEEGGGGTTT--HHHHHHHHTTHHHHHHHHHHHTT-------/------THHHHS---GGG---SS--S---B--SS-PPEEEEEEEEES----SSSS---EEEEEEEEETTEEEEEEEPPP-TT-SS-B--PPEEEE--TTS--EEEEEEEE--SS-S-GGGSEEEEEEEEEHHHHHHTTTSEEEEE-BBTTB-S---EEEEEEEEPP---EEEEEEEEEESPPPSBTTB---EEEEEEEEPTTS-EEEEEEPPPPTT-SSEEPPPEEEEHHHHHTT-TTSEEEEEEEE--TTS--EEEEEEEEEHHHHHHTTT--EEEE-TTS-EEEEEEEEEEEEEEPPPHHHHHHTT-EEEEEEEEE-BGGG--TTSTTSTT---SSS--HHHHHHHHHHHHHGGG-SS--EEEEEESEEETTEEESSEETTS-TT--EESSHHHHHHHHHHHTTT-EEB-----HHHHHHHHHHHHHHHHHH-EEEEEEEEESS--S-HHHHHHHHHHHTTSSEEEEEEE-SSS--HHHHHHT-SSS--B-TTSPBPSS--EEEEEGGGGTTT--HHHHHHHHTTHHHHHHHHHHHTT-------